Protein AF-0000000084935638 (afdb_homodimer)

InterPro domains:
  IPR036280 Multiheme cytochrome superfamily [SSF48695] (172-300)
  IPR036280 Multiheme cytochrome superfamily [SSF48695] (485-654)
  IPR054337 Outer membrane cytochrome MtrC/MtrF-like, domains II/IV [PF22113] (482-658)

Structure (mmCIF, N/CA/C/O backbone):
data_AF-0000000084935638-model_v1
#
loop_
_entity.id
_entity.type
_entity.pdbx_description
1 polymer 'Outer membrane cytochrome MtrC/MtrF-like domain-containing protein'
#
loop_
_atom_site.group_PDB
_atom_site.id
_atom_site.type_symbol
_atom_site.label_atom_id
_atom_site.label_alt_id
_atom_site.label_comp_id
_atom_site.label_asym_id
_atom_site.label_entity_id
_atom_site.label_seq_id
_atom_site.pdbx_PDB_ins_code
_atom_site.Cartn_x
_atom_site.Cartn_y
_atom_site.Cartn_z
_atom_site.occupancy
_atom_site.B_iso_or_equiv
_atom_site.auth_seq_id
_atom_site.auth_comp_id
_atom_site.auth_asym_id
_atom_site.auth_atom_id
_atom_site.pdbx_PDB_model_num
ATOM 1 N N . MET A 1 1 ? -3.693 -3.746 -21.312 1 18.25 1 MET A N 1
ATOM 2 C CA . MET A 1 1 ? -3.893 -5.176 -21.531 1 18.25 1 MET A CA 1
ATOM 3 C C . MET A 1 1 ? -5.375 -5.512 -21.625 1 18.25 1 MET A C 1
ATOM 5 O O . MET A 1 1 ? -6.047 -5.668 -20.609 1 18.25 1 MET A O 1
ATOM 9 N N . LYS A 1 2 ? -5.965 -4.996 -22.719 1 18.86 2 LYS A N 1
ATOM 10 C CA . LYS A 1 2 ? -7.297 -4.645 -23.219 1 18.86 2 LYS A CA 1
ATOM 11 C C . LYS A 1 2 ? -8.148 -5.895 -23.438 1 18.86 2 LYS A C 1
ATOM 13 O O . LYS A 1 2 ? -7.688 -6.859 -24.062 1 18.86 2 LYS A O 1
ATOM 18 N N . GLN A 1 3 ? -9.016 -6.152 -22.547 1 18.84 3 GLN A N 1
ATOM 19 C CA . GLN A 1 3 ? -9.93 -7.266 -22.328 1 18.84 3 GLN A CA 1
ATOM 20 C C . GLN A 1 3 ? -10.734 -7.559 -23.594 1 18.84 3 GLN A C 1
ATOM 22 O O . GLN A 1 3 ? -11.852 -7.062 -23.75 1 18.84 3 GLN A O 1
ATOM 27 N N . PHE A 1 4 ? -9.992 -7.582 -24.75 1 20.44 4 PHE A N 1
ATOM 28 C CA . PHE A 1 4 ? -10.789 -7.715 -25.953 1 20.44 4 PHE A CA 1
ATOM 29 C C . PHE A 1 4 ? -11.508 -9.062 -25.984 1 20.44 4 PHE A C 1
ATOM 31 O O . PHE A 1 4 ? -10.867 -10.109 -26.047 1 20.44 4 PHE A O 1
ATOM 38 N N . ARG A 1 5 ? -12.602 -9.156 -25.234 1 18.7 5 ARG A N 1
ATOM 39 C CA . ARG A 1 5 ? -13.578 -10.242 -25.188 1 18.7 5 ARG A CA 1
ATOM 40 C C . ARG A 1 5 ? -14.102 -10.562 -26.578 1 18.7 5 ARG A C 1
ATOM 42 O O . ARG A 1 5 ? -14.914 -9.812 -27.125 1 18.7 5 ARG A O 1
ATOM 49 N N . LYS A 1 6 ? -13.219 -11.109 -27.359 1 18.5 6 LYS A N 1
ATOM 50 C CA . LYS A 1 6 ? -13.617 -11.312 -28.75 1 18.5 6 LYS A CA 1
ATOM 51 C C . LYS A 1 6 ? -14.867 -12.18 -28.844 1 18.5 6 LYS A C 1
ATOM 53 O O . LYS A 1 6 ? -15.07 -13.086 -28.016 1 18.5 6 LYS A O 1
ATOM 58 N N . PRO A 1 7 ? -15.875 -11.938 -29.719 1 20.47 7 PRO A N 1
ATOM 59 C CA . PRO A 1 7 ? -17.219 -12.438 -30.031 1 20.47 7 PRO A CA 1
ATOM 60 C C . PRO A 1 7 ? -17.188 -13.859 -30.594 1 20.47 7 PRO A C 1
ATOM 62 O O . PRO A 1 7 ? -16.562 -14.102 -31.625 1 20.47 7 PRO A O 1
ATOM 65 N N . HIS A 1 8 ? -16.719 -14.867 -29.828 1 18.98 8 HIS A N 1
ATOM 66 C CA . HIS A 1 8 ? -16.688 -16.156 -30.5 1 18.98 8 HIS A CA 1
ATOM 67 C C . HIS A 1 8 ? -18.016 -16.469 -31.172 1 18.98 8 HIS A C 1
ATOM 69 O O . HIS A 1 8 ? -19.078 -16.297 -30.562 1 18.98 8 HIS A O 1
ATOM 75 N N . LEU A 1 9 ? -18.062 -16.453 -32.5 1 18.19 9 LEU A N 1
ATOM 76 C CA . LEU A 1 9 ? -18.906 -16.688 -33.656 1 18.19 9 LEU A CA 1
ATOM 77 C C . LEU A 1 9 ? -19.688 -17.984 -33.531 1 18.19 9 LEU A C 1
ATOM 79 O O . LEU A 1 9 ? -19.297 -18.875 -32.75 1 18.19 9 LEU A O 1
ATOM 83 N N . ALA A 1 10 ? -20.438 -18.406 -34.562 1 19.3 10 ALA A N 1
ATOM 84 C CA . ALA A 1 10 ? -21.641 -18.906 -35.219 1 19.3 10 ALA A CA 1
ATOM 85 C C . ALA A 1 10 ? -21.531 -20.406 -35.469 1 19.3 10 ALA A C 1
ATOM 87 O O . ALA A 1 10 ? -22.391 -21 -36.125 1 19.3 10 ALA A O 1
ATOM 88 N N . VAL A 1 11 ? -20.984 -21.281 -34.625 1 17.73 11 VAL A N 1
ATOM 89 C CA . VAL A 1 11 ? -20.734 -22.562 -35.281 1 17.73 11 VAL A CA 1
ATOM 90 C C . VAL A 1 11 ? -22.062 -23.203 -35.688 1 17.73 11 VAL A C 1
ATOM 92 O O . VAL A 1 11 ? -22.906 -23.5 -34.844 1 17.73 11 VAL A O 1
ATOM 95 N N . LEU A 1 12 ? -22.578 -22.859 -36.844 1 20.23 12 LEU A N 1
ATOM 96 C CA . LEU A 1 12 ? -23.703 -23.438 -37.594 1 20.23 12 LEU A CA 1
ATOM 97 C C . LEU A 1 12 ? -23.484 -24.938 -37.812 1 20.23 12 LEU A C 1
ATOM 99 O O . LEU A 1 12 ? -22.516 -25.328 -38.469 1 20.23 12 LEU A O 1
ATOM 103 N N . VAL A 1 13 ? -23.719 -25.688 -36.781 1 18.03 13 VAL A N 1
ATOM 104 C CA . VAL A 1 13 ? -23.562 -27.141 -36.969 1 18.03 13 VAL A CA 1
ATOM 105 C C . VAL A 1 13 ? -24.438 -27.609 -38.125 1 18.03 13 VAL A C 1
ATOM 107 O O . VAL A 1 13 ? -25.625 -27.266 -38.188 1 18.03 13 VAL A O 1
ATOM 110 N N . ALA A 1 14 ? -23.906 -28.359 -39.094 1 17.95 14 ALA A N 1
ATOM 111 C CA . ALA A 1 14 ? -24.031 -28.906 -40.438 1 17.95 14 ALA A CA 1
ATOM 112 C C . ALA A 1 14 ? -25.125 -29.969 -40.5 1 17.95 14 ALA A C 1
ATOM 114 O O . ALA A 1 14 ? -25.906 -30 -41.469 1 17.95 14 ALA A O 1
ATOM 115 N N . ALA A 1 15 ? -25.219 -31.078 -39.719 1 17.11 15 ALA A N 1
ATOM 116 C CA . ALA A 1 15 ? -25.031 -32.344 -40.438 1 17.11 15 ALA A CA 1
ATOM 117 C C . ALA A 1 15 ? -26.312 -32.75 -41.156 1 17.11 15 ALA A C 1
ATOM 119 O O . ALA A 1 15 ? -27.406 -32.281 -40.844 1 17.11 15 ALA A O 1
ATOM 120 N N . ALA A 1 16 ? -26.609 -34.156 -41.375 1 17.42 16 ALA A N 1
ATOM 121 C CA . ALA A 1 16 ? -26.719 -35.125 -42.469 1 17.42 16 ALA A CA 1
ATOM 122 C C . ALA A 1 16 ? -28.172 -35.469 -42.781 1 17.42 16 ALA A C 1
ATOM 124 O O . ALA A 1 16 ? -29 -35.5 -41.875 1 17.42 16 ALA A O 1
ATOM 125 N N . MET A 1 17 ? -28.531 -35.469 -44.062 1 18.62 17 MET A N 1
ATOM 126 C CA . MET A 1 17 ? -29.609 -35.625 -45.031 1 18.62 17 MET A CA 1
ATOM 127 C C . MET A 1 17 ? -30.078 -37.062 -45.125 1 18.62 17 MET A C 1
ATOM 129 O O . MET A 1 17 ? -30.656 -37.469 -46.125 1 18.62 17 MET A O 1
ATOM 133 N N . ALA A 1 18 ? -30.109 -37.906 -44.156 1 16.97 18 ALA A N 1
ATOM 134 C CA . ALA A 1 18 ? -30.266 -39.25 -44.688 1 16.97 18 ALA A CA 1
ATOM 135 C C . ALA A 1 18 ? -31.562 -39.406 -45.469 1 16.97 18 ALA A C 1
ATOM 137 O O . ALA A 1 18 ? -32.531 -38.656 -45.25 1 16.97 18 ALA A O 1
ATOM 138 N N . LEU A 1 19 ? -31.703 -40.531 -46.312 1 16.77 19 LEU A N 1
ATOM 139 C CA . LEU A 1 19 ? -32.094 -41.062 -47.625 1 16.77 19 LEU A CA 1
ATOM 140 C C . LEU A 1 19 ? -33.562 -41.5 -47.625 1 16.77 19 LEU A C 1
ATOM 142 O O . LEU A 1 19 ? -34.188 -41.594 -46.562 1 16.77 19 LEU A O 1
ATOM 146 N N . ALA A 1 20 ? -33.906 -42.688 -48.406 1 17.11 20 ALA A N 1
ATOM 147 C CA . ALA A 1 20 ? -34.656 -43.125 -49.594 1 17.11 20 ALA A CA 1
ATOM 148 C C . ALA A 1 20 ? -35.906 -43.875 -49.219 1 17.11 20 ALA A C 1
ATOM 150 O O . ALA A 1 20 ? -36.938 -43.75 -49.906 1 17.11 20 ALA A O 1
ATOM 151 N N . GLY A 1 21 ? -36 -44.781 -48.281 1 16.92 21 GLY A N 1
ATOM 152 C CA . GLY A 1 21 ? -36.5 -46 -48.906 1 16.92 21 GLY A CA 1
ATOM 153 C C . GLY A 1 21 ? -37.969 -45.938 -49.281 1 16.92 21 GLY A C 1
ATOM 154 O O . GLY A 1 21 ? -38.656 -44.969 -48.906 1 16.92 21 GLY A O 1
ATOM 155 N N . CYS A 1 22 ? -38.656 -47.188 -49.438 1 17.66 22 CYS A N 1
ATOM 156 C CA . CYS A 1 22 ? -39.25 -48.125 -50.375 1 17.66 22 CYS A CA 1
ATOM 157 C C . CYS A 1 22 ? -40.75 -48.031 -50.375 1 17.66 22 CYS A C 1
ATOM 159 O O . CYS A 1 22 ? -41.344 -47.406 -49.469 1 17.66 22 CYS A O 1
ATOM 161 N N . ALA A 1 23 ? -41.594 -49.156 -50 1 18.77 23 ALA A N 1
ATOM 162 C CA . ALA A 1 23 ? -42.375 -50.094 -50.844 1 18.77 23 ALA A CA 1
ATOM 163 C C . ALA A 1 23 ? -43.875 -49.812 -50.719 1 18.77 23 ALA A C 1
ATOM 165 O O . ALA A 1 23 ? -44.438 -49.906 -49.625 1 18.77 23 ALA A O 1
ATOM 166 N N . ASP A 1 24 ? -44.406 -48.938 -51.469 1 17.62 24 ASP A N 1
ATOM 167 C CA . ASP A 1 24 ? -45.844 -48.625 -51.312 1 17.62 24 ASP A CA 1
ATOM 168 C C . ASP A 1 24 ? -46.719 -49.75 -51.781 1 17.62 24 ASP A C 1
ATOM 170 O O . ASP A 1 24 ? -47.906 -49.562 -52.031 1 17.62 24 ASP A O 1
ATOM 174 N N . ASP A 1 25 ? -46.125 -50.812 -52.156 1 17.52 25 ASP A N 1
ATOM 175 C CA . ASP A 1 25 ? -46.969 -51.312 -53.25 1 17.52 25 ASP A CA 1
ATOM 176 C C . ASP A 1 25 ? -48.375 -51.562 -52.75 1 17.52 25 ASP A C 1
ATOM 178 O O . ASP A 1 25 ? -49.344 -51.031 -53.281 1 17.52 25 ASP A O 1
ATOM 182 N N . GLY A 1 26 ? -48.875 -52.906 -52.594 1 17.94 26 GLY A N 1
ATOM 183 C CA . GLY A 1 26 ? -49.75 -53.812 -53.312 1 17.94 26 GLY A CA 1
ATOM 184 C C . GLY A 1 26 ? -51.156 -53.906 -52.719 1 17.94 26 GLY A C 1
ATOM 185 O O . GLY A 1 26 ? -51.344 -53.469 -51.562 1 17.94 26 GLY A O 1
ATOM 186 N N . LYS A 1 27 ? -52.094 -54.719 -53.406 1 21.66 27 LYS A N 1
ATOM 187 C CA . LYS A 1 27 ? -53.531 -54.688 -53.625 1 21.66 27 LYS A CA 1
ATOM 188 C C . LYS A 1 27 ? -54.281 -55.094 -52.344 1 21.66 27 LYS A C 1
ATOM 190 O O . LYS A 1 27 ? -55.25 -54.469 -51.938 1 21.66 27 LYS A O 1
ATOM 195 N N . ASP A 1 28 ? -54.25 -56.438 -51.844 1 21.58 28 ASP A N 1
ATOM 196 C CA . ASP A 1 28 ? -55.219 -57.531 -51.938 1 21.58 28 ASP A CA 1
ATOM 197 C C . ASP A 1 28 ? -55.875 -57.812 -50.594 1 21.58 28 ASP A C 1
ATOM 199 O O . ASP A 1 28 ? -57.094 -57.781 -50.469 1 21.58 28 ASP A O 1
ATOM 203 N N . GLY A 1 29 ? -55.75 -59.188 -50.062 1 24.3 29 GLY A N 1
ATOM 204 C CA . GLY A 1 29 ? -56.719 -60.062 -49.438 1 24.3 29 GLY A CA 1
ATOM 205 C C . GLY A 1 29 ? -57.188 -59.562 -48.094 1 24.3 29 GLY A C 1
ATOM 206 O O . GLY A 1 29 ? -56.531 -58.75 -47.469 1 24.3 29 GLY A O 1
ATOM 207 N N . ALA A 1 30 ? -58.562 -59.844 -47.656 1 27.73 30 ALA A N 1
ATOM 208 C CA . ALA A 1 30 ? -59.375 -59.094 -46.719 1 27.73 30 ALA A CA 1
ATOM 209 C C . ALA A 1 30 ? -58.781 -59.156 -45.281 1 27.73 30 ALA A C 1
ATOM 211 O O . ALA A 1 30 ? -58.562 -60.25 -44.781 1 27.73 30 ALA A O 1
ATOM 212 N N . PRO A 1 31 ? -57.906 -58.438 -44.75 1 24.7 31 PRO A N 1
ATOM 213 C CA . PRO A 1 31 ? -57.188 -59.031 -43.625 1 24.7 31 PRO A CA 1
ATOM 214 C C . PRO A 1 31 ? -58.125 -59.5 -42.5 1 24.7 31 PRO A C 1
ATOM 216 O O . PRO A 1 31 ? -59.219 -59 -42.375 1 24.7 31 PRO A O 1
ATOM 219 N N . GLY A 1 32 ? -57.969 -60.875 -42.094 1 24.73 32 GLY A N 1
ATOM 220 C CA . GLY A 1 32 ? -58.625 -61.562 -41 1 24.73 32 GLY A CA 1
ATOM 221 C C . GLY A 1 32 ? -58.781 -60.719 -39.781 1 24.73 32 GLY A C 1
ATOM 222 O O . GLY A 1 32 ? -58.125 -59.688 -39.656 1 24.73 32 GLY A O 1
ATOM 223 N N . GLU A 1 33 ? -59.969 -60.938 -39.062 1 28.78 33 GLU A N 1
ATOM 224 C CA . GLU A 1 33 ? -60.375 -60.188 -37.875 1 28.78 33 GLU A CA 1
ATOM 225 C C . GLU A 1 33 ? -59.219 -60 -36.875 1 28.78 33 GLU A C 1
ATOM 227 O O . GLU A 1 33 ? -58.531 -60.969 -36.531 1 28.78 33 GLU A O 1
ATOM 232 N N . PRO A 1 34 ? -58.438 -58.969 -37 1 29.16 34 PRO A N 1
ATOM 233 C CA . PRO A 1 34 ? -57.25 -58.875 -36.125 1 29.16 34 PRO A CA 1
ATOM 234 C C . PRO A 1 34 ? -57.562 -59.219 -34.688 1 29.16 34 PRO A C 1
ATOM 236 O O . PRO A 1 34 ? -58.625 -58.875 -34.156 1 29.16 34 PRO A O 1
ATOM 239 N N . GLY A 1 35 ? -57.188 -60.469 -34.281 1 29.36 35 GLY A N 1
ATOM 240 C CA . GLY A 1 35 ? -57.344 -60.844 -32.906 1 29.36 35 GLY A CA 1
ATOM 241 C C . GLY A 1 35 ? -57.062 -59.719 -31.938 1 29.36 35 GLY A C 1
ATOM 242 O O . GLY A 1 35 ? -56.406 -58.75 -32.312 1 29.36 35 GLY A O 1
ATOM 243 N N . THR A 1 36 ? -57.969 -59.531 -30.984 1 33.81 36 THR A N 1
ATOM 244 C CA . THR A 1 36 ? -57.812 -58.531 -29.922 1 33.81 36 THR A CA 1
ATOM 245 C C . THR A 1 36 ? -56.375 -58.469 -29.422 1 33.81 36 THR A C 1
ATOM 247 O O . THR A 1 36 ? -55.781 -59.5 -29.109 1 33.81 36 THR A O 1
ATOM 250 N N . PRO A 1 37 ? -55.562 -57.625 -30.016 1 32.75 37 PRO A N 1
ATOM 251 C CA . PRO A 1 37 ? -54.188 -57.594 -29.469 1 32.75 37 PRO A CA 1
ATOM 252 C C . PRO A 1 37 ? -54.156 -57.781 -27.953 1 32.75 37 PRO A C 1
ATOM 254 O O . PRO A 1 37 ? -55.031 -57.281 -27.25 1 32.75 37 PRO A O 1
ATOM 257 N N . GLY A 1 38 ? -53.812 -58.969 -27.531 1 32.44 38 GLY A N 1
ATOM 258 C CA . GLY A 1 38 ? -53.656 -59.188 -26.094 1 32.44 38 GLY A CA 1
ATOM 259 C C . GLY A 1 38 ? -53.094 -58 -25.375 1 32.44 38 GLY A C 1
ATOM 260 O O . GLY A 1 38 ? -52.531 -57.094 -26 1 32.44 38 GLY A O 1
ATOM 261 N N . GLU A 1 39 ? -53.781 -57.594 -24.344 1 38.53 39 GLU A N 1
ATOM 262 C CA . GLU A 1 39 ? -53.312 -56.531 -23.469 1 38.53 39 GLU A CA 1
ATOM 263 C C . GLU A 1 39 ? -51.781 -56.562 -23.344 1 38.53 39 GLU A C 1
ATOM 265 O O . GLU A 1 39 ? -51.188 -57.625 -23.172 1 38.53 39 GLU A O 1
ATOM 270 N N . PRO A 1 40 ? -51.031 -55.719 -24.094 1 39 40 PRO A N 1
ATOM 271 C CA . PRO A 1 40 ? -49.562 -55.75 -23.859 1 39 40 PRO A CA 1
ATOM 272 C C . PRO A 1 40 ? -49.219 -56.188 -22.453 1 39 40 PRO A C 1
ATOM 274 O O . PRO A 1 40 ? -49.906 -55.812 -21.484 1 39 40 PRO A O 1
ATOM 277 N N . GLY A 1 41 ? -48.875 -57.438 -22.234 1 39.66 41 GLY A N 1
ATOM 278 C CA . GLY A 1 41 ? -48.375 -57.844 -20.938 1 39.66 41 GLY A CA 1
ATOM 279 C C . GLY A 1 41 ? -47.688 -56.719 -20.203 1 39.66 41 GLY A C 1
ATOM 280 O O . GLY A 1 41 ? -47.281 -55.719 -20.812 1 39.66 41 GLY A O 1
ATOM 281 N N . PRO A 1 42 ? -48 -56.562 -18.969 1 42.09 42 PRO A N 1
ATOM 282 C CA . PRO A 1 42 ? -47.281 -55.5 -18.219 1 42.09 42 PRO A CA 1
ATOM 283 C C . PRO A 1 42 ? -45.812 -55.375 -18.609 1 42.09 42 PRO A C 1
ATOM 285 O O . PRO A 1 42 ? -45.188 -56.375 -18.969 1 42.09 42 PRO A O 1
ATOM 288 N N . GLY A 1 43 ? -45.469 -54.438 -19.453 1 45.94 43 GLY A N 1
ATOM 289 C CA . GLY A 1 43 ? -44.094 -54.156 -19.828 1 45.94 43 GLY A CA 1
ATOM 290 C C . GLY A 1 43 ? -43.062 -54.625 -18.797 1 45.94 43 GLY A C 1
ATOM 291 O O . GLY A 1 43 ? -43.406 -54.812 -17.625 1 45.94 43 GLY A O 1
ATOM 292 N N . THR A 1 44 ? -42.219 -55.594 -19.156 1 57.34 44 THR A N 1
ATOM 293 C CA . THR A 1 44 ? -41.125 -56.062 -18.328 1 57.34 44 THR A CA 1
ATOM 294 C C . THR A 1 44 ? -40.562 -54.906 -17.5 1 57.34 44 THR A C 1
ATOM 296 O O . THR A 1 44 ? -40.219 -53.844 -18.047 1 57.34 44 THR A O 1
ATOM 299 N N . PRO A 1 45 ? -40.844 -54.969 -16.25 1 69.94 45 PRO A N 1
ATOM 300 C CA . PRO A 1 45 ? -40.25 -53.938 -15.414 1 69.94 45 PRO A CA 1
ATOM 301 C C . PRO A 1 45 ? -38.781 -53.656 -15.75 1 69.94 45 PRO A C 1
ATOM 303 O O . PRO A 1 45 ? -38.062 -54.594 -16.172 1 69.94 45 PRO A O 1
ATOM 306 N N . PRO A 1 46 ? -38.438 -52.438 -16.016 1 77.75 46 PRO A N 1
ATOM 307 C CA . PRO A 1 46 ? -37.062 -52.125 -16.312 1 77.75 46 PRO A CA 1
ATOM 308 C C . PRO A 1 46 ? -36.062 -52.875 -15.398 1 77.75 46 PRO A C 1
ATOM 310 O O . PRO A 1 46 ? -36.406 -53.156 -14.25 1 77.75 46 PRO A O 1
ATOM 313 N N . PRO A 1 47 ? -35 -53.438 -15.93 1 88.38 47 PRO A N 1
ATOM 314 C CA . PRO A 1 47 ? -34 -54.125 -15.102 1 88.38 47 PRO A CA 1
ATOM 315 C C . PRO A 1 47 ? -33.5 -53.281 -13.938 1 88.38 47 PRO A C 1
ATOM 317 O O . PRO A 1 47 ? -33.406 -52.031 -14.078 1 88.38 47 PRO A O 1
ATOM 320 N N . THR A 1 48 ? -33.5 -53.844 -12.734 1 94 48 THR A N 1
ATOM 321 C CA . THR A 1 48 ? -33.031 -53.156 -11.539 1 94 48 THR A CA 1
ATOM 322 C C . THR A 1 48 ? -31.859 -53.906 -10.891 1 94 48 THR A C 1
ATOM 324 O O . THR A 1 48 ? -31.641 -55.062 -11.18 1 94 48 THR A O 1
ATOM 327 N N . VAL A 1 49 ? -30.984 -53.156 -10.188 1 95.56 49 VAL A N 1
ATOM 328 C CA . VAL A 1 49 ? -29.875 -53.75 -9.43 1 95.56 49 VAL A CA 1
ATOM 329 C C . VAL A 1 49 ? -29.969 -53.344 -7.973 1 95.56 49 VAL A C 1
ATOM 331 O O . VAL A 1 49 ? -30.531 -52.281 -7.66 1 95.56 49 VAL A O 1
ATOM 334 N N . GLU A 1 50 ? -29.375 -54.219 -7.012 1 95.12 50 GLU A N 1
ATOM 335 C CA . GLU A 1 50 ? -29.391 -53.906 -5.586 1 95.12 50 GLU A CA 1
ATOM 336 C C . GLU A 1 50 ? -27.969 -53.688 -5.055 1 95.12 50 GLU A C 1
ATOM 338 O O . GLU A 1 50 ? -27.781 -53.375 -3.871 1 95.12 50 GLU A O 1
ATOM 343 N N . MET A 1 51 ? -26.969 -53.906 -5.953 1 95.38 51 MET A N 1
ATOM 344 C CA . MET A 1 51 ? -25.562 -53.656 -5.625 1 95.38 51 MET A CA 1
ATOM 345 C C . MET A 1 51 ? -24.875 -52.844 -6.715 1 95.38 51 MET A C 1
ATOM 347 O O . MET A 1 51 ? -25.125 -53.062 -7.906 1 95.38 51 MET A O 1
ATOM 351 N N . THR A 1 52 ? -24.141 -51.875 -6.254 1 95.81 52 THR A N 1
ATOM 352 C CA . THR A 1 52 ? -23.469 -51.031 -7.238 1 95.81 52 THR A CA 1
ATOM 353 C C . THR A 1 52 ? -21.969 -50.938 -6.938 1 95.81 52 THR A C 1
ATOM 355 O O . THR A 1 52 ? -21.562 -50.969 -5.777 1 95.81 52 THR A O 1
ATOM 358 N N . GLU A 1 53 ? -21.156 -50.875 -7.996 1 93.81 53 GLU A N 1
ATOM 359 C CA . GLU A 1 53 ? -19.75 -50.5 -7.867 1 93.81 53 GLU A CA 1
ATOM 360 C C . GLU A 1 53 ? -19.562 -49 -7.859 1 93.81 53 GLU A C 1
ATOM 362 O O . GLU A 1 53 ? -18.703 -48.469 -7.16 1 93.81 53 GLU A O 1
ATOM 367 N N . MET A 1 54 ? -20.328 -48.406 -8.695 1 94.5 54 MET A N 1
ATOM 368 C CA . MET A 1 54 ? -20.453 -46.938 -8.727 1 94.5 54 MET A CA 1
ATOM 369 C C . MET A 1 54 ? -21.922 -46.531 -8.773 1 94.5 54 MET A C 1
ATOM 371 O O . MET A 1 54 ? -22.734 -47.188 -9.414 1 94.5 54 MET A O 1
ATOM 375 N N . THR A 1 55 ? -22.188 -45.438 -8.078 1 96.88 55 THR A N 1
ATOM 376 C CA . THR A 1 55 ? -23.578 -44.938 -7.996 1 96.88 55 THR A CA 1
ATOM 377 C C . THR A 1 55 ? -23.703 -43.562 -8.625 1 96.88 55 THR A C 1
ATOM 379 O O . THR A 1 55 ? -22.906 -42.688 -8.344 1 96.88 55 THR A O 1
ATOM 382 N N . ASN A 1 56 ? -24.641 -43.438 -9.508 1 96.25 56 ASN A N 1
ATOM 383 C CA . ASN A 1 56 ? -24.938 -42.156 -10.125 1 96.25 56 ASN A CA 1
ATOM 384 C C . ASN A 1 56 ? -26.297 -41.625 -9.664 1 96.25 56 ASN A C 1
ATOM 386 O O . ASN A 1 56 ? -27.234 -42.406 -9.438 1 96.25 56 ASN A O 1
ATOM 390 N N . VAL A 1 57 ? -26.312 -40.344 -9.516 1 97.44 57 VAL A N 1
ATOM 391 C CA . VAL A 1 57 ? -27.547 -39.719 -9.078 1 97.44 57 VAL A CA 1
ATOM 392 C C . VAL A 1 57 ? -27.969 -38.656 -10.086 1 97.44 57 VAL A C 1
ATOM 394 O O . VAL A 1 57 ? -27.125 -37.875 -10.547 1 97.44 57 VAL A O 1
ATOM 397 N N . LYS A 1 58 ? -29.141 -38.688 -10.469 1 97 58 LYS A N 1
ATOM 398 C CA . LYS A 1 58 ? -29.781 -37.625 -11.242 1 97 58 LYS A CA 1
ATOM 399 C C . LYS A 1 58 ? -30.891 -36.938 -10.445 1 97 58 LYS A C 1
ATOM 401 O O . LYS A 1 58 ? -31.844 -37.625 -10.031 1 97 58 LYS A O 1
ATOM 406 N N . VAL A 1 59 ? -30.781 -35.625 -10.234 1 97.88 59 VAL A N 1
ATOM 407 C CA . VAL A 1 59 ? -31.828 -34.906 -9.516 1 97.88 59 VAL A CA 1
ATOM 408 C C . VAL A 1 59 ? -32.938 -34.5 -10.484 1 97.88 59 VAL A C 1
ATOM 410 O O . VAL A 1 59 ? -32.688 -33.781 -11.445 1 97.88 59 VAL A O 1
ATOM 413 N N . LEU A 1 60 ? -34.062 -34.969 -10.164 1 96.94 60 LEU A N 1
ATOM 414 C CA . LEU A 1 60 ? -35.219 -34.656 -10.992 1 96.94 60 LEU A CA 1
ATOM 415 C C . LEU A 1 60 ? -35.875 -33.344 -10.555 1 96.94 60 LEU A C 1
ATOM 417 O O . LEU A 1 60 ? -36.312 -32.562 -11.398 1 96.94 60 LEU A O 1
ATOM 421 N N . ASN A 1 61 ? -36 -33.188 -9.328 1 97.06 61 ASN A N 1
ATOM 422 C CA . ASN A 1 61 ? -36.562 -31.984 -8.727 1 97.06 61 ASN A CA 1
ATOM 423 C C . ASN A 1 61 ? -36.094 -31.797 -7.289 1 97.06 61 ASN A C 1
ATOM 425 O O . ASN A 1 61 ? -35.625 -32.75 -6.656 1 97.06 61 ASN A O 1
ATOM 429 N N . PHE A 1 62 ? -36.188 -30.562 -6.852 1 98.06 62 PHE A N 1
ATOM 430 C CA . PHE A 1 62 ? -35.938 -30.266 -5.441 1 98.06 62 PHE A CA 1
ATOM 431 C C . PHE A 1 62 ? -36.781 -29.078 -4.984 1 98.06 62 PHE A C 1
ATOM 433 O O . PHE A 1 62 ? -37.281 -28.312 -5.805 1 98.06 62 PHE A O 1
ATOM 440 N N . ALA A 1 63 ? -37.031 -28.953 -3.631 1 97.88 63 ALA A N 1
ATOM 441 C CA . ALA A 1 63 ? -37.781 -27.844 -3.068 1 97.88 63 ALA A CA 1
ATOM 442 C C . ALA A 1 63 ? -37.344 -27.547 -1.639 1 97.88 63 ALA A C 1
ATOM 444 O O . ALA A 1 63 ? -37.062 -28.453 -0.861 1 97.88 63 ALA A O 1
ATOM 445 N N . VAL A 1 64 ? -37.219 -26.281 -1.424 1 97.75 64 VAL A N 1
ATOM 446 C CA . VAL A 1 64 ? -37.031 -25.797 -0.056 1 97.75 64 VAL A CA 1
ATOM 447 C C . VAL A 1 64 ? -38.375 -25.375 0.52 1 97.75 64 VAL A C 1
ATOM 449 O O . VAL A 1 64 ? -38.969 -24.391 0.071 1 97.75 64 VAL A O 1
ATOM 452 N N . GLU A 1 65 ? -38.812 -26.125 1.448 1 97.25 65 GLU A N 1
ATOM 453 C CA . GLU A 1 65 ? -40.125 -25.891 2.043 1 97.25 65 GLU A CA 1
ATOM 454 C C . GLU A 1 65 ? -40.031 -25.469 3.504 1 97.25 65 GLU A C 1
ATOM 456 O O . GLU A 1 65 ? -38.906 -25.297 4.016 1 97.25 65 GLU A O 1
ATOM 461 N N . GLU A 1 66 ? -41.188 -25.25 4.07 1 97.25 66 GLU A N 1
ATOM 462 C CA . GLU A 1 66 ? -41.156 -24.859 5.48 1 97.25 66 GLU A CA 1
ATOM 463 C C . GLU A 1 66 ? -40.656 -26 6.363 1 97.25 66 GLU A C 1
ATOM 465 O O . GLU A 1 66 ? -41.312 -27.031 6.477 1 97.25 66 GLU A O 1
ATOM 470 N N . GLY A 1 67 ? -39.5 -25.828 6.871 1 96.94 67 GLY A N 1
ATOM 471 C CA . GLY A 1 67 ? -38.969 -26.75 7.855 1 96.94 67 GLY A CA 1
ATOM 472 C C . GLY A 1 67 ? -38.375 -28 7.234 1 96.94 67 GLY A C 1
ATOM 473 O O . GLY A 1 67 ? -38.094 -28.969 7.938 1 96.94 67 GLY A O 1
ATOM 474 N N . GLN A 1 68 ? -38.312 -28.031 5.949 1 97.62 68 GLN A N 1
ATOM 475 C CA . GLN A 1 68 ? -37.75 -29.234 5.34 1 97.62 68 GLN A CA 1
ATOM 476 C C . GLN A 1 68 ? -37.25 -28.953 3.932 1 97.62 68 GLN A C 1
ATOM 478 O O . GLN A 1 68 ? -37.594 -27.938 3.33 1 97.62 68 GLN A O 1
ATOM 483 N N . VAL A 1 69 ? -36.438 -29.828 3.414 1 98.31 69 VAL A N 1
ATOM 484 C CA . VAL A 1 69 ? -36 -29.875 2.023 1 98.31 69 VAL A CA 1
ATOM 485 C C . VAL A 1 69 ? -36.406 -31.219 1.402 1 98.31 69 VAL A C 1
ATOM 487 O O . VAL A 1 69 ? -36.281 -32.25 2.051 1 98.31 69 VAL A O 1
ATOM 490 N N . VAL A 1 70 ? -36.844 -31.109 0.161 1 98.5 70 VAL A N 1
ATOM 491 C CA . VAL A 1 70 ? -37.281 -32.312 -0.537 1 98.5 70 VAL A CA 1
ATOM 492 C C . VAL A 1 70 ? -36.469 -32.5 -1.82 1 98.5 70 VAL A C 1
ATOM 494 O O . VAL A 1 70 ? -36.312 -31.547 -2.592 1 98.5 70 VAL A O 1
ATOM 497 N N . TYR A 1 71 ? -35.969 -33.719 -1.982 1 98.31 71 TYR A N 1
ATOM 498 C CA . TYR A 1 71 ? -35.25 -34.094 -3.195 1 98.31 71 TYR A CA 1
ATOM 499 C C . TYR A 1 71 ? -36 -35.188 -3.955 1 98.31 71 TYR A C 1
ATOM 501 O O . TYR A 1 71 ? -36.5 -36.156 -3.355 1 98.31 71 TYR A O 1
ATOM 509 N N . GLU A 1 72 ? -36.188 -35.062 -5.23 1 98.38 72 GLU A N 1
ATOM 510 C CA . GLU A 1 72 ? -36.594 -36.125 -6.137 1 98.38 72 GLU A CA 1
ATOM 511 C C . GLU A 1 72 ? -35.438 -36.562 -7.043 1 98.38 72 GLU A C 1
ATOM 513 O O . GLU A 1 72 ? -34.938 -35.75 -7.836 1 98.38 72 GLU A O 1
ATOM 518 N N . ILE A 1 73 ? -35.125 -37.906 -6.902 1 98.38 73 ILE A N 1
ATOM 519 C CA . ILE A 1 73 ? -33.875 -38.281 -7.555 1 98.38 73 ILE A CA 1
ATOM 520 C C . ILE A 1 73 ? -34.094 -39.625 -8.289 1 98.38 73 ILE A C 1
ATOM 522 O O . ILE A 1 73 ? -35.031 -40.344 -7.992 1 98.38 73 ILE A O 1
ATOM 526 N N . GLU A 1 74 ? -33.219 -39.844 -9.242 1 98.06 74 GLU A N 1
ATOM 527 C CA . GLU A 1 74 ? -33.062 -41.125 -9.914 1 98.06 74 GLU A CA 1
ATOM 528 C C . GLU A 1 74 ? -31.656 -41.688 -9.672 1 98.06 74 GLU A C 1
ATOM 530 O O . GLU A 1 74 ? -30.656 -40.969 -9.844 1 98.06 74 GLU A O 1
ATOM 535 N N . VAL A 1 75 ? -31.578 -42.938 -9.227 1 98.12 75 VAL A N 1
ATOM 536 C CA . VAL A 1 75 ? -30.297 -43.531 -8.883 1 98.12 75 VAL A CA 1
ATOM 537 C C . VAL A 1 75 ? -29.984 -44.688 -9.844 1 98.12 75 VAL A C 1
ATOM 539 O O . VAL A 1 75 ? -30.844 -45.531 -10.078 1 98.12 75 VAL A O 1
ATOM 542 N N . THR A 1 76 ? -28.781 -44.688 -10.422 1 97.44 76 THR A N 1
ATOM 543 C CA . THR A 1 76 ? -28.359 -45.75 -11.344 1 97.44 76 THR A CA 1
ATOM 544 C C . THR A 1 76 ? -26.969 -46.25 -10.984 1 97.44 76 THR A C 1
ATOM 546 O O . THR A 1 76 ? -26.234 -45.594 -10.219 1 97.44 76 THR A O 1
ATOM 549 N N . ASP A 1 77 ? -26.625 -47.406 -11.438 1 96.31 77 ASP A N 1
ATOM 550 C CA . ASP A 1 77 ? -25.297 -47.938 -11.203 1 96.31 77 ASP A CA 1
ATOM 551 C C . ASP A 1 77 ? -24.312 -47.5 -12.289 1 96.31 77 ASP A C 1
ATOM 553 O O . ASP A 1 77 ? -24.578 -46.562 -13.031 1 96.31 77 ASP A O 1
ATOM 557 N N . GLN A 1 78 ? -23.125 -48.094 -12.391 1 93.25 78 GLN A N 1
ATOM 558 C CA . GLN A 1 78 ? -22.047 -47.719 -13.305 1 93.25 78 GLN A CA 1
ATOM 559 C C . GLN A 1 78 ? -22.453 -47.938 -14.758 1 93.25 78 GLN A C 1
ATOM 561 O O . GLN A 1 78 ? -21.922 -47.312 -15.664 1 93.25 78 GLN A O 1
ATOM 566 N N . ASP A 1 79 ? -23.516 -48.781 -15 1 94.19 79 ASP A N 1
ATOM 567 C CA . ASP A 1 79 ? -23.922 -49.125 -16.359 1 94.19 79 ASP A CA 1
ATOM 568 C C . ASP A 1 79 ? -25.219 -48.406 -16.734 1 94.19 79 ASP A C 1
ATOM 570 O O . ASP A 1 79 ? -25.781 -48.688 -17.797 1 94.19 79 ASP A O 1
ATOM 574 N N . GLY A 1 80 ? -25.688 -47.594 -15.82 1 94.56 80 GLY A N 1
ATOM 575 C CA . GLY A 1 80 ? -26.922 -46.875 -16.078 1 94.56 80 GLY A CA 1
ATOM 576 C C . GLY A 1 80 ? -28.172 -47.656 -15.711 1 94.56 80 GLY A C 1
ATOM 577 O O . GLY A 1 80 ? -29.281 -4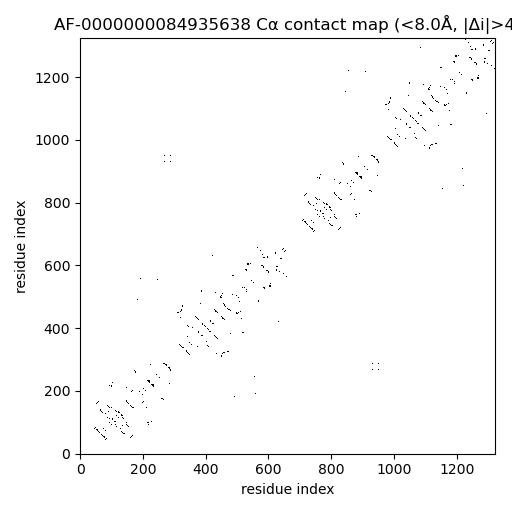7.25 -16.062 1 94.56 80 GLY A O 1
ATOM 578 N N . THR A 1 81 ? -27.953 -48.75 -15.016 1 96.56 81 THR A N 1
ATOM 579 C CA . THR A 1 81 ? -29.078 -49.562 -14.586 1 96.56 81 THR A CA 1
ATOM 580 C C . THR A 1 81 ? -29.703 -48.969 -13.312 1 96.56 81 THR A C 1
ATOM 582 O O . THR A 1 81 ? -28.969 -48.562 -12.398 1 96.56 81 THR A O 1
ATOM 585 N N . LEU A 1 82 ? -31.047 -48.969 -13.227 1 97.5 82 LEU A N 1
ATOM 586 C CA . LEU A 1 82 ? -31.766 -48.406 -12.094 1 97.5 82 LEU A CA 1
ATOM 587 C C . LEU A 1 82 ? -31.484 -49.156 -10.812 1 97.5 82 LEU A C 1
ATOM 589 O O . LEU A 1 82 ? -31.453 -50.406 -10.812 1 97.5 82 LEU A O 1
ATOM 593 N N . VAL A 1 83 ? -31.25 -48.438 -9.742 1 97.94 83 VAL A N 1
ATOM 594 C CA . VAL A 1 83 ? -30.875 -49.031 -8.461 1 97.94 83 VAL A CA 1
ATOM 595 C C . VAL A 1 83 ? -32.094 -49.094 -7.551 1 97.94 83 VAL A C 1
ATOM 597 O O . VAL A 1 83 ? -32.812 -48.094 -7.391 1 97.94 83 VAL A O 1
ATOM 600 N N . VAL A 1 84 ? -32.438 -50.219 -6.953 1 96.88 84 VAL A N 1
ATOM 601 C CA . VAL A 1 84 ? -33.469 -50.375 -5.957 1 96.88 84 VAL A CA 1
ATOM 602 C C . VAL A 1 84 ? -32.875 -50.781 -4.613 1 96.88 84 VAL A C 1
ATOM 604 O O . VAL A 1 84 ? -31.75 -51.281 -4.566 1 96.88 84 VAL A O 1
ATOM 607 N N . GLY A 1 85 ? -33.531 -50.344 -3.502 1 95.5 85 GLY A N 1
ATOM 608 C CA . GLY A 1 85 ? -33.062 -50.688 -2.176 1 95.5 85 GLY A CA 1
ATOM 609 C C . GLY A 1 85 ? -32.156 -49.656 -1.57 1 95.5 85 GLY A C 1
ATOM 610 O O . GLY A 1 85 ? -31.344 -49.938 -0.682 1 95.5 85 GLY A O 1
ATOM 611 N N . LEU A 1 86 ? -32.156 -48.438 -2.102 1 96.81 86 LEU A N 1
ATOM 612 C CA . LEU A 1 86 ? -31.375 -47.375 -1.533 1 96.81 86 LEU A CA 1
ATOM 613 C C . LEU A 1 86 ? -31.703 -47.156 -0.057 1 96.81 86 LEU A C 1
ATOM 615 O O . LEU A 1 86 ? -32.875 -47.031 0.31 1 96.81 86 LEU A O 1
ATOM 619 N N . ASP A 1 87 ? -30.656 -47.125 0.805 1 93.38 87 ASP A N 1
ATOM 620 C CA . ASP A 1 87 ? -30.938 -47.062 2.234 1 93.38 87 ASP A CA 1
ATOM 621 C C . ASP A 1 87 ? -30.094 -45.969 2.908 1 93.38 87 ASP A C 1
ATOM 623 O O . ASP A 1 87 ? -30.078 -45.875 4.137 1 93.38 87 ASP A O 1
ATOM 627 N N . ALA A 1 88 ? -29.297 -45.312 2.113 1 96.75 88 ALA A N 1
ATOM 628 C CA . ALA A 1 88 ? -28.516 -44.219 2.666 1 96.75 88 ALA A CA 1
ATOM 629 C C . ALA A 1 88 ? -28.594 -42.969 1.778 1 96.75 88 ALA A C 1
ATOM 631 O O . ALA A 1 88 ? -28.438 -43.062 0.559 1 96.75 88 ALA A O 1
ATOM 632 N N . VAL A 1 89 ? -28.875 -41.844 2.354 1 97.75 89 VAL A N 1
ATOM 633 C CA . VAL A 1 89 ? -28.984 -40.562 1.682 1 97.75 89 VAL A CA 1
ATOM 634 C C . VAL A 1 89 ? -28.656 -39.438 2.666 1 97.75 89 VAL A C 1
ATOM 636 O O . VAL A 1 89 ? -29 -39.531 3.846 1 97.75 89 VAL A O 1
ATOM 639 N N . GLU A 1 90 ? -27.891 -38.469 2.174 1 97.88 90 GLU A N 1
ATOM 640 C CA . GLU A 1 90 ? -27.484 -37.312 2.973 1 97.88 90 GLU A CA 1
ATOM 641 C C . GLU A 1 90 ? -27.734 -36 2.223 1 97.88 90 GLU A C 1
ATOM 643 O O . GLU A 1 90 ? -27.516 -35.938 1.013 1 97.88 90 GLU A O 1
ATOM 648 N N . GLY A 1 91 ? -28.25 -35.031 2.971 1 98.25 91 GLY A N 1
ATOM 649 C CA . GLY A 1 91 ? -28.5 -33.719 2.391 1 98.25 91 GLY A CA 1
ATOM 650 C C . GLY A 1 91 ? -28.047 -32.562 3.279 1 98.25 91 GLY A C 1
ATOM 651 O O . GLY A 1 91 ? -27.984 -32.719 4.5 1 98.25 91 GLY A O 1
ATOM 652 N N . LYS A 1 92 ? -27.688 -31.453 2.629 1 98.5 92 LYS A N 1
ATOM 653 C CA . LYS A 1 92 ? -27.297 -30.234 3.326 1 98.5 92 LYS A CA 1
ATOM 654 C C . LYS A 1 92 ? -27.844 -29 2.619 1 98.5 92 LYS A C 1
ATOM 656 O O . LYS A 1 92 ? -28.062 -29.016 1.404 1 98.5 92 LYS A O 1
ATOM 661 N N . PHE A 1 93 ? -28.141 -27.969 3.377 1 98.44 93 PHE A N 1
ATOM 662 C CA . PHE A 1 93 ? -28.594 -26.688 2.873 1 98.44 93 PHE A CA 1
ATOM 663 C C . PHE A 1 93 ? -27.906 -25.547 3.623 1 98.44 93 PHE A C 1
ATOM 665 O O . PHE A 1 93 ? -28.031 -25.438 4.844 1 98.44 93 PHE A O 1
ATOM 672 N N . ALA A 1 94 ? -27.109 -24.703 2.885 1 98.62 94 ALA A N 1
ATOM 673 C CA . ALA A 1 94 ? -26.531 -23.484 3.441 1 98.62 94 ALA A CA 1
ATOM 674 C C . ALA A 1 94 ? -27.328 -22.266 3 1 98.62 94 ALA A C 1
ATOM 676 O O . ALA A 1 94 ? -27.438 -21.984 1.805 1 98.62 94 ALA A O 1
ATOM 677 N N . SER A 1 95 ? -27.812 -21.516 3.961 1 98.12 95 SER A N 1
ATOM 678 C CA . SER A 1 95 ? -28.625 -20.344 3.682 1 98.12 95 SER A CA 1
ATOM 679 C C . SER A 1 95 ? -27.781 -19.203 3.1 1 98.12 95 SER A C 1
ATOM 681 O O . SER A 1 95 ? -26.656 -18.969 3.545 1 98.12 95 SER A O 1
ATOM 683 N N . TRP A 1 96 ? -28.344 -18.562 2.082 1 97.56 96 TRP A N 1
ATOM 684 C CA . TRP A 1 96 ? -27.766 -17.297 1.646 1 97.56 96 TRP A CA 1
ATOM 685 C C . TRP A 1 96 ? -28.219 -16.156 2.547 1 97.56 96 TRP A C 1
ATOM 687 O O . TRP A 1 96 ? -29.406 -15.82 2.588 1 97.56 96 TRP A O 1
ATOM 697 N N . THR A 1 97 ? -27.297 -15.547 3.312 1 95.94 97 THR A N 1
ATOM 698 C CA . THR A 1 97 ? -27.609 -14.477 4.25 1 95.94 97 THR A CA 1
ATOM 699 C C . THR A 1 97 ? -26.938 -13.172 3.828 1 95.94 97 THR A C 1
ATOM 701 O O . THR A 1 97 ? -26.234 -13.133 2.811 1 95.94 97 THR A O 1
ATOM 704 N N . GLU A 1 98 ? -27.109 -12.133 4.641 1 93.25 98 GLU A N 1
ATOM 705 C CA . GLU A 1 98 ? -26.438 -10.867 4.391 1 93.25 98 GLU A CA 1
ATOM 706 C C . GLU A 1 98 ? -24.938 -10.984 4.582 1 93.25 98 GLU A C 1
ATOM 708 O O . GLU A 1 98 ? -24.172 -10.125 4.133 1 93.25 98 GLU A O 1
ATOM 713 N N . ARG A 1 99 ? -24.516 -12.094 5.227 1 95.31 99 ARG A N 1
ATOM 714 C CA . ARG A 1 99 ? -23.094 -12.328 5.457 1 95.31 99 ARG A CA 1
ATOM 715 C C . ARG A 1 99 ? -22.578 -13.43 4.543 1 95.31 99 ARG A C 1
ATOM 717 O O . ARG A 1 99 ? -21.469 -13.93 4.734 1 95.31 99 ARG A O 1
ATOM 724 N N . GLY A 1 100 ? -23.391 -13.891 3.551 1 96.44 100 GLY A N 1
ATOM 725 C CA . GLY A 1 100 ? -23.031 -14.977 2.656 1 96.44 100 GLY A CA 1
ATOM 726 C C . GLY A 1 100 ? -23.641 -16.312 3.064 1 96.44 100 GLY A C 1
ATOM 727 O O . GLY A 1 100 ? -24.703 -16.344 3.668 1 96.44 100 GLY A O 1
ATOM 728 N N . TYR A 1 101 ? -23 -17.375 2.666 1 98.12 101 TYR A N 1
ATOM 729 C CA . TYR A 1 101 ? -23.5 -18.719 2.951 1 98.12 101 TYR A CA 1
ATOM 730 C C . TYR A 1 101 ? -23.234 -19.094 4.398 1 98.12 101 TYR A C 1
ATOM 732 O O . TYR A 1 101 ? -22.109 -18.969 4.887 1 98.12 101 TYR A O 1
ATOM 740 N N . VAL A 1 102 ? -24.312 -19.641 5.086 1 98.44 102 VAL A N 1
ATOM 741 C CA . VAL A 1 102 ? -24.156 -20.109 6.457 1 98.44 102 VAL A CA 1
ATOM 742 C C . VAL A 1 102 ? -24.984 -21.375 6.664 1 98.44 102 VAL A C 1
ATOM 744 O O . VAL A 1 102 ? -26.172 -21.406 6.336 1 98.44 102 VAL A O 1
ATOM 747 N N . LEU A 1 103 ? -24.312 -22.375 7.098 1 98.44 103 LEU A N 1
ATOM 748 C CA . LEU A 1 103 ? -24.938 -23.578 7.637 1 98.44 103 LEU A CA 1
ATOM 749 C C . LEU A 1 103 ? -24.484 -23.828 9.078 1 98.44 103 LEU A C 1
ATOM 751 O O . LEU A 1 103 ? -23.359 -24.266 9.312 1 98.44 103 LEU A O 1
ATOM 755 N N . SER A 1 104 ? -25.438 -23.594 9.992 1 97.62 104 SER A N 1
ATOM 756 C CA . SER A 1 104 ? -25.094 -23.703 11.406 1 97.62 104 SER A CA 1
ATOM 757 C C . SER A 1 104 ? -25.078 -25.156 11.852 1 97.62 104 SER A C 1
ATOM 759 O O . SER A 1 104 ? -25.891 -25.969 11.406 1 97.62 104 SER A O 1
ATOM 761 N N . ARG A 1 105 ? -24.172 -25.391 12.742 1 95.81 105 ARG A N 1
ATOM 762 C CA . ARG A 1 105 ? -24.234 -26.688 13.398 1 95.81 105 ARG A CA 1
ATOM 763 C C . ARG A 1 105 ? -25.469 -26.797 14.297 1 95.81 105 ARG A C 1
ATOM 765 O O . ARG A 1 105 ? -25.906 -25.797 14.875 1 95.81 105 ARG A O 1
ATOM 772 N N . SER A 1 106 ? -25.812 -28.062 14.391 1 90.25 106 SER A N 1
ATOM 773 C CA . SER A 1 106 ? -27 -28.297 15.195 1 90.25 106 SER A CA 1
ATOM 774 C C . SER A 1 106 ? -26.828 -27.766 16.625 1 90.25 106 SER A C 1
ATOM 776 O O . SER A 1 106 ? -25.859 -28.109 17.297 1 90.25 106 SER A O 1
ATOM 778 N N . GLY A 1 107 ? -27.719 -26.875 17 1 91 107 GLY A N 1
ATOM 779 C CA . GLY A 1 107 ? -27.703 -26.359 18.359 1 91 107 GLY A CA 1
ATOM 780 C C . GLY A 1 107 ? -26.828 -25.125 18.516 1 91 107 GLY A C 1
ATOM 781 O O . GLY A 1 107 ? -26.828 -24.484 19.562 1 91 107 GLY A O 1
ATOM 782 N N . GLU A 1 108 ? -26.141 -24.75 17.516 1 94.38 108 GLU A N 1
ATOM 783 C CA . GLU A 1 108 ? -25.203 -23.641 17.625 1 94.38 108 GLU A CA 1
ATOM 784 C C . GLU A 1 108 ? -25.719 -22.422 16.875 1 94.38 108 GLU A C 1
ATOM 786 O O . GLU A 1 108 ? -25.219 -21.297 17.078 1 94.38 108 GLU A O 1
ATOM 791 N N . GLY A 1 109 ? -26.781 -22.688 16.047 1 95.94 109 GLY A N 1
ATOM 792 C CA . GLY A 1 109 ? -27.359 -21.609 15.266 1 95.94 109 GLY A CA 1
ATOM 793 C C . GLY A 1 109 ? -28.688 -22 14.617 1 95.94 109 GLY A C 1
ATOM 794 O O . GLY A 1 109 ? -29.219 -23.078 14.867 1 95.94 109 GLY A O 1
ATOM 795 N N . THR A 1 110 ? -29.125 -21 13.812 1 96.88 110 THR A N 1
ATOM 796 C CA . THR A 1 110 ? -30.469 -21.203 13.297 1 96.88 110 THR A CA 1
ATOM 797 C C . THR A 1 110 ? -30.5 -21.062 11.773 1 96.88 110 THR A C 1
ATOM 799 O O . THR A 1 110 ? -31.516 -20.688 11.195 1 96.88 110 THR A O 1
ATOM 802 N N . LEU A 1 111 ? -29.375 -21.297 11.172 1 97.75 111 LEU A N 1
ATOM 803 C CA . LEU A 1 111 ? -29.312 -21.094 9.727 1 97.75 111 LEU A CA 1
ATOM 804 C C . LEU A 1 111 ? -29.016 -22.391 9.008 1 97.75 111 LEU A C 1
ATOM 806 O O . LEU A 1 111 ? -28.125 -23.156 9.422 1 97.75 111 LEU A O 1
ATOM 810 N N . GLY A 1 112 ? -29.734 -22.656 7.918 1 97.75 112 GLY A N 1
ATOM 811 C CA . GLY A 1 112 ? -29.531 -23.859 7.129 1 97.75 112 GLY A CA 1
ATOM 812 C C . GLY A 1 112 ? -29.906 -25.141 7.867 1 97.75 112 GLY A C 1
ATOM 813 O O . GLY A 1 112 ? -30.828 -25.141 8.68 1 97.75 112 GLY A O 1
ATOM 814 N N . GLY A 1 113 ? -29.297 -26.219 7.344 1 97.56 113 GLY A N 1
ATOM 815 C CA . GLY A 1 113 ? -29.547 -27.516 7.949 1 97.56 113 GLY A CA 1
ATOM 816 C C . GLY A 1 113 ? -28.844 -28.656 7.23 1 97.56 113 GLY A C 1
ATOM 817 O O . GLY A 1 113 ? -28.344 -28.469 6.117 1 97.56 113 GLY A O 1
ATOM 818 N N . TYR A 1 114 ? -28.703 -29.734 7.918 1 98.19 114 TYR A N 1
ATOM 819 C CA . TYR A 1 114 ? -28.109 -30.953 7.359 1 98.19 114 TYR A CA 1
ATOM 820 C C . TYR A 1 114 ? -28.656 -32.188 8.047 1 98.19 114 TYR A C 1
ATOM 822 O O . TYR A 1 114 ? -29.219 -32.094 9.141 1 98.19 114 TYR A O 1
ATOM 830 N N . GLY A 1 115 ? -28.578 -33.281 7.297 1 97.5 115 GLY A N 1
ATOM 831 C CA . GLY A 1 115 ? -29.047 -34.531 7.875 1 97.5 115 GLY A CA 1
ATOM 832 C C . GLY A 1 115 ? -28.938 -35.719 6.922 1 97.5 115 GLY A C 1
ATOM 833 O O . GLY A 1 115 ? -28.344 -35.594 5.848 1 97.5 115 GLY A O 1
ATOM 834 N N . ASN A 1 116 ? -29.422 -36.75 7.418 1 97.31 116 ASN A N 1
ATOM 835 C CA . ASN A 1 116 ? -29.5 -38.031 6.676 1 97.31 116 ASN A CA 1
ATOM 836 C C . ASN A 1 116 ? -30.734 -38.812 7.066 1 97.31 116 ASN A C 1
ATOM 838 O O . ASN A 1 116 ? -31.672 -38.281 7.656 1 97.31 116 ASN A O 1
ATOM 842 N N . LEU A 1 117 ? -30.75 -40.062 6.723 1 95.69 117 LEU A N 1
ATOM 843 C CA . LEU A 1 117 ? -31.938 -40.875 6.965 1 95.69 117 LEU A CA 1
ATOM 844 C C . LEU A 1 117 ? -32.125 -41.125 8.453 1 95.69 117 LEU A C 1
ATOM 846 O O . LEU A 1 117 ? -33.219 -41.531 8.891 1 95.69 117 LEU A O 1
ATOM 850 N N . SER A 1 118 ? -31.156 -40.906 9.25 1 95 118 SER A N 1
ATOM 851 C CA . SER A 1 118 ? -31.266 -41.094 10.695 1 95 118 SER A CA 1
ATOM 852 C C . SER A 1 118 ? -31.844 -39.844 11.359 1 95 118 SER A C 1
ATOM 854 O O . SER A 1 118 ? -32.156 -39.844 12.555 1 95 118 SER A O 1
ATOM 856 N N . THR A 1 119 ? -31.891 -38.812 10.586 1 96.44 119 THR A N 1
ATOM 857 C CA . THR A 1 119 ? -32.5 -37.594 11.117 1 96.44 119 THR A CA 1
ATOM 858 C C . THR A 1 119 ? -33.969 -37.812 11.438 1 96.44 119 THR A C 1
ATOM 860 O O . THR A 1 119 ? -34.719 -38.375 10.641 1 96.44 119 THR A O 1
ATOM 863 N N . GLU A 1 120 ? -34.375 -37.375 12.602 1 96.06 120 GLU A N 1
ATOM 864 C CA . GLU A 1 120 ? -35.781 -37.562 13.008 1 96.06 120 GLU A CA 1
ATOM 865 C C . GLU A 1 120 ? -36.719 -36.938 11.992 1 96.06 120 GLU A C 1
ATOM 867 O O . GLU A 1 120 ? -36.625 -35.75 11.664 1 96.06 120 GLU A O 1
ATOM 872 N N . GLY A 1 121 ? -37.625 -37.75 11.453 1 97.12 121 GLY A N 1
ATOM 873 C CA . GLY A 1 121 ? -38.625 -37.281 10.516 1 97.12 121 GLY A CA 1
ATOM 874 C C . GLY A 1 121 ? -38.219 -37.438 9.062 1 97.12 121 GLY A C 1
ATOM 875 O O . GLY A 1 121 ? -39 -37.188 8.156 1 97.12 121 GLY A O 1
ATOM 876 N N . ALA A 1 122 ? -37 -37.844 8.828 1 98.31 122 ALA A N 1
ATOM 877 C CA . ALA A 1 122 ? -36.531 -38.031 7.457 1 98.31 122 ALA A CA 1
ATOM 878 C C . ALA A 1 122 ? -37.188 -39.25 6.816 1 98.31 122 ALA A C 1
ATOM 880 O O . ALA A 1 122 ? -37.406 -40.25 7.473 1 98.31 122 ALA A O 1
ATOM 881 N N . VAL A 1 123 ? -37.562 -39.094 5.508 1 97.94 123 VAL A N 1
ATOM 882 C CA . VAL A 1 123 ? -38.25 -40.188 4.805 1 97.94 123 VAL A CA 1
ATOM 883 C C . VAL A 1 123 ? -37.656 -40.344 3.406 1 97.94 123 VAL A C 1
ATOM 885 O O . VAL A 1 123 ? -37.406 -39.375 2.713 1 97.94 123 VAL A O 1
ATOM 888 N N . LEU A 1 124 ? -37.406 -41.562 3.07 1 98.12 124 LEU A N 1
ATOM 889 C CA . LEU A 1 124 ? -37 -41.938 1.724 1 98.12 124 LEU A CA 1
ATOM 890 C C . LEU A 1 124 ? -37.969 -42.906 1.111 1 98.12 124 LEU A C 1
ATOM 892 O O . LEU A 1 124 ? -38.156 -44.031 1.615 1 98.12 124 LEU A O 1
ATOM 896 N N . GLU A 1 125 ? -38.688 -42.531 0.03 1 97.38 125 GLU A N 1
ATOM 897 C CA . GLU A 1 125 ? -39.719 -43.344 -0.608 1 97.38 125 GLU A CA 1
ATOM 898 C C . GLU A 1 125 ? -39.344 -43.625 -2.068 1 97.38 125 GLU A C 1
ATOM 900 O O . GLU A 1 125 ? -39 -42.719 -2.809 1 97.38 125 GLU A O 1
ATOM 905 N N . MET A 1 126 ? -39.5 -44.844 -2.418 1 96.25 126 MET A N 1
ATOM 906 C CA . MET A 1 126 ? -39.281 -45.188 -3.82 1 96.25 126 MET A CA 1
ATOM 907 C C . MET A 1 126 ? -40.625 -45.188 -4.578 1 96.25 126 MET A C 1
ATOM 909 O O . MET A 1 126 ? -41.562 -45.844 -4.18 1 96.25 126 MET A O 1
ATOM 913 N N . GLY A 1 127 ? -40.688 -44.438 -5.562 1 93.69 127 GLY A N 1
ATOM 914 C CA . GLY A 1 127 ? -41.812 -44.5 -6.488 1 93.69 127 GLY A CA 1
ATOM 915 C C . GLY A 1 127 ? -41.625 -45.562 -7.562 1 93.69 127 GLY A C 1
ATOM 916 O O . GLY A 1 127 ? -41.719 -46.75 -7.289 1 93.69 127 GLY A O 1
ATOM 917 N N . GLU A 1 128 ? -41.281 -45.125 -8.742 1 93.44 128 GLU A N 1
ATOM 918 C CA . GLU A 1 128 ? -40.875 -46.031 -9.805 1 93.44 128 GLU A CA 1
ATOM 919 C C . GLU A 1 128 ? -39.5 -46.625 -9.516 1 93.44 128 GLU A C 1
ATOM 921 O O . GLU A 1 128 ? -38.688 -46 -8.781 1 93.44 128 GLU A O 1
ATOM 926 N N . PRO A 1 129 ? -39.344 -47.781 -10.031 1 94.5 129 PRO A N 1
ATOM 927 C CA . PRO A 1 129 ? -38.031 -48.344 -9.789 1 94.5 129 PRO A CA 1
ATOM 928 C C . PRO A 1 129 ? -36.906 -47.344 -10.102 1 94.5 129 PRO A C 1
ATOM 930 O O . PRO A 1 129 ? -36.844 -46.781 -11.203 1 94.5 129 PRO A O 1
ATOM 933 N N . GLY A 1 130 ? -36.062 -47.125 -9.008 1 96.06 130 GLY A N 1
ATOM 934 C CA . GLY A 1 130 ? -34.875 -46.281 -9.18 1 96.06 130 GLY A CA 1
ATOM 935 C C . GLY A 1 130 ? -35.156 -44.812 -8.898 1 96.06 130 GLY A C 1
ATOM 936 O O . GLY A 1 130 ? -34.219 -44 -8.859 1 96.06 130 GLY A O 1
ATOM 937 N N . GLN A 1 131 ? -36.406 -44.438 -8.758 1 97.38 131 GLN A N 1
ATOM 938 C CA . GLN A 1 131 ? -36.781 -43.062 -8.445 1 97.38 131 GLN A CA 1
ATOM 939 C C . GLN A 1 131 ? -37.188 -42.938 -6.984 1 97.38 131 GLN A C 1
ATOM 941 O O . GLN A 1 131 ? -38.031 -43.688 -6.488 1 97.38 131 GLN A O 1
ATOM 946 N N . TYR A 1 132 ? -36.594 -42 -6.359 1 98.31 132 TYR A N 1
ATOM 947 C CA . TYR A 1 132 ? -36.781 -41.812 -4.926 1 98.31 132 TYR A CA 1
ATOM 948 C C . TYR A 1 132 ? -37.188 -40.375 -4.59 1 98.31 132 TYR A C 1
ATOM 950 O O . TYR A 1 132 ? -36.75 -39.438 -5.277 1 98.31 132 TYR A O 1
ATOM 958 N N . THR A 1 133 ? -37.969 -40.25 -3.602 1 98.44 133 THR A N 1
ATOM 959 C CA . THR A 1 133 ? -38.219 -38.969 -2.953 1 98.44 133 THR A CA 1
ATOM 960 C C . THR A 1 133 ? -37.625 -38.938 -1.542 1 98.44 133 THR A C 1
ATOM 962 O O . THR A 1 133 ? -38 -39.781 -0.705 1 98.44 133 THR A O 1
ATOM 965 N N . PHE A 1 134 ? -36.75 -38 -1.365 1 98.12 134 PHE A N 1
ATOM 966 C CA . PHE A 1 134 ? -36.125 -37.844 -0.072 1 98.12 134 PHE A CA 1
ATOM 967 C C . PHE A 1 134 ? -36.562 -36.531 0.594 1 98.12 134 PHE A C 1
ATOM 969 O O . PHE A 1 134 ? -36.312 -35.438 0.079 1 98.12 134 PHE A O 1
ATOM 976 N N . THR A 1 135 ? -37.25 -36.719 1.738 1 98.56 135 THR A N 1
ATOM 977 C CA . THR A 1 135 ? -37.688 -35.562 2.543 1 98.56 135 THR A CA 1
ATOM 978 C C . THR A 1 135 ? -36.844 -35.438 3.812 1 98.56 135 THR A C 1
ATOM 980 O O . THR A 1 135 ? -36.812 -36.375 4.637 1 98.56 135 THR A O 1
ATOM 983 N N . LEU A 1 136 ? -36.188 -34.344 3.971 1 98.44 136 LEU A N 1
ATOM 984 C CA . LEU A 1 136 ? -35.281 -34.125 5.082 1 98.44 136 LEU A CA 1
ATOM 985 C C . LEU A 1 136 ? -35.719 -32.938 5.93 1 98.44 136 LEU A C 1
ATOM 987 O O . LEU A 1 136 ? -35.656 -31.797 5.477 1 98.44 136 LEU A O 1
ATOM 991 N N . PRO A 1 137 ? -36.094 -33.156 7.145 1 97.62 137 PRO A N 1
ATOM 992 C CA . PRO A 1 137 ? -36.469 -32.031 8.031 1 97.62 137 PRO A CA 1
ATOM 993 C C . PRO A 1 137 ? -35.281 -31.109 8.359 1 97.62 137 PRO A C 1
ATOM 995 O O . PRO A 1 137 ? -34.188 -31.594 8.656 1 97.62 137 PRO A O 1
ATOM 998 N N . MET A 1 138 ? -35.5 -29.828 8.219 1 96.38 138 MET A N 1
ATOM 999 C CA . MET A 1 138 ? -34.594 -28.75 8.617 1 96.38 138 MET A CA 1
ATOM 1000 C C . MET A 1 138 ? -35.375 -27.609 9.273 1 96.38 138 MET A C 1
ATOM 1002 O O . MET A 1 138 ? -35.875 -26.703 8.578 1 96.38 138 MET A O 1
ATOM 1006 N N . ALA A 1 139 ? -35.375 -27.531 10.516 1 94.44 139 ALA A N 1
ATOM 1007 C CA . ALA A 1 139 ? -36.312 -26.734 11.297 1 94.44 139 ALA A CA 1
ATOM 1008 C C . ALA A 1 139 ? -36.188 -25.266 10.961 1 94.44 139 ALA A C 1
ATOM 1010 O O . ALA A 1 139 ? -37.188 -24.516 11.016 1 94.44 139 ALA A O 1
ATOM 1011 N N . ASN A 1 140 ? -35.062 -24.844 10.547 1 94.44 140 ASN A N 1
ATOM 1012 C CA . ASN A 1 140 ? -34.812 -23.406 10.445 1 94.44 140 ASN A CA 1
ATOM 1013 C C . ASN A 1 140 ? -35 -22.906 9.016 1 94.44 140 ASN A C 1
ATOM 1015 O O . ASN A 1 140 ? -34.844 -21.719 8.75 1 94.44 140 ASN A O 1
ATOM 1019 N N . VAL A 1 141 ? -35.312 -23.797 8.078 1 96.62 141 VAL A N 1
ATOM 1020 C CA . VAL A 1 141 ? -35.375 -23.391 6.676 1 96.62 141 VAL A CA 1
ATOM 1021 C C . VAL A 1 141 ? -36.781 -22.891 6.367 1 96.62 141 VAL A C 1
ATOM 1023 O O . VAL A 1 141 ? -37.781 -23.406 6.906 1 96.62 141 VAL A O 1
ATOM 1026 N N . THR A 1 142 ? -36.875 -21.828 5.559 1 96.56 142 THR A N 1
ATOM 1027 C CA . THR A 1 142 ? -38.156 -21.234 5.16 1 96.56 142 THR A CA 1
ATOM 1028 C C . THR A 1 142 ? -38.406 -21.469 3.674 1 96.56 142 THR A C 1
ATOM 1030 O O . THR A 1 142 ? -37.5 -21.719 2.908 1 96.56 142 THR A O 1
ATOM 1033 N N . PRO A 1 143 ? -39.75 -21.344 3.326 1 96.38 143 PRO A N 1
ATOM 1034 C CA . PRO A 1 143 ? -40.094 -21.641 1.934 1 96.38 143 PRO A CA 1
ATOM 1035 C C . PRO A 1 143 ? -39.406 -20.703 0.945 1 96.38 143 PRO A C 1
ATOM 1037 O O . PRO A 1 143 ? -39.469 -19.469 1.104 1 96.38 143 PRO A O 1
ATOM 1040 N N . GLY A 1 144 ? -38.844 -21.234 0.01 1 93.81 144 GLY A N 1
ATOM 1041 C CA . GLY A 1 144 ? -38.25 -20.469 -1.067 1 93.81 144 GLY A CA 1
ATOM 1042 C C . GLY A 1 144 ? -36.938 -19.812 -0.672 1 93.81 144 GLY A C 1
ATOM 1043 O O . GLY A 1 144 ? -36.375 -19 -1.424 1 93.81 144 GLY A O 1
ATOM 1044 N N . GLU A 1 145 ? -36.469 -20.125 0.415 1 95.69 145 GLU A N 1
ATOM 1045 C CA . GLU A 1 145 ? -35.188 -19.578 0.872 1 95.69 145 GLU A CA 1
ATOM 1046 C C . GLU A 1 145 ? -34.062 -19.891 -0.109 1 95.69 145 GLU A C 1
ATOM 1048 O O . GLU A 1 145 ? -33.969 -21.016 -0.604 1 95.69 145 GLU A O 1
ATOM 1053 N N . GLU A 1 146 ? -33.312 -18.859 -0.432 1 96.44 146 GLU A N 1
ATOM 1054 C CA . GLU A 1 146 ? -32.156 -19.062 -1.326 1 96.44 146 GLU A CA 1
ATOM 1055 C C . GLU A 1 146 ? -30.969 -19.641 -0.575 1 96.44 146 GLU A C 1
ATOM 1057 O O . GLU A 1 146 ? -30.734 -19.297 0.583 1 96.44 146 GLU A O 1
ATOM 1062 N N . GLY A 1 147 ? -30.297 -20.594 -1.302 1 97.94 147 GLY A N 1
ATOM 1063 C CA . GLY A 1 147 ? -29.109 -21.141 -0.666 1 97.94 147 GLY A CA 1
ATOM 1064 C C . GLY A 1 147 ? -28.453 -22.234 -1.487 1 97.94 147 GLY A C 1
ATOM 1065 O O . GLY A 1 147 ? -28.828 -22.484 -2.633 1 97.94 147 GLY A O 1
ATOM 1066 N N . LEU A 1 148 ? -27.391 -22.75 -0.926 1 98.38 148 LEU A N 1
ATOM 1067 C CA . LEU A 1 148 ? -26.609 -23.844 -1.512 1 98.38 148 LEU A CA 1
ATOM 1068 C C . LEU A 1 148 ? -27.156 -25.188 -1.064 1 98.38 148 LEU A C 1
ATOM 1070 O O . LEU A 1 148 ? -27.281 -25.453 0.135 1 98.38 148 LEU A O 1
ATOM 1074 N N . LEU A 1 149 ? -27.547 -25.953 -2.057 1 98.44 149 LEU A N 1
ATOM 1075 C CA . LEU A 1 149 ? -28.125 -27.266 -1.788 1 98.44 149 LEU A CA 1
ATOM 1076 C C . LEU A 1 149 ? -27.172 -28.375 -2.203 1 98.44 149 LEU A C 1
ATOM 10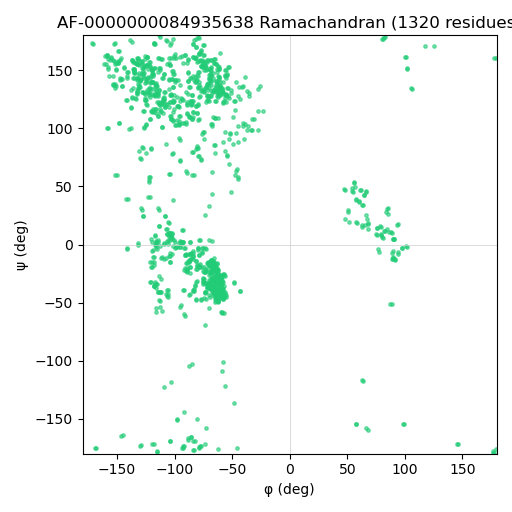78 O O . LEU A 1 149 ? -26.594 -28.344 -3.297 1 98.44 149 LEU A O 1
ATOM 1082 N N . TRP A 1 150 ? -26.938 -29.359 -1.323 1 98.56 150 TRP A N 1
ATOM 1083 C CA . TRP A 1 150 ? -25.969 -30.453 -1.458 1 98.56 150 TRP A CA 1
ATOM 1084 C C . TRP A 1 150 ? -26.625 -31.797 -1.189 1 98.56 150 TRP A C 1
ATOM 1086 O O . TRP A 1 150 ? -27.516 -31.906 -0.331 1 98.56 150 TRP A O 1
ATOM 1096 N N . LEU A 1 151 ? -26.219 -32.875 -1.981 1 98.5 151 LEU A N 1
ATOM 1097 C CA . LEU A 1 151 ? -26.828 -34.188 -1.875 1 98.5 151 LEU A CA 1
ATOM 1098 C C . LEU A 1 151 ? -25.797 -35.281 -2.137 1 98.5 151 LEU A C 1
ATOM 1100 O O . LEU A 1 151 ? -24.922 -35.125 -2.98 1 98.5 151 LEU A O 1
ATOM 1104 N N . ARG A 1 152 ? -25.922 -36.344 -1.407 1 97.88 152 ARG A N 1
ATOM 1105 C CA . ARG A 1 152 ? -25.156 -37.562 -1.644 1 97.88 152 ARG A CA 1
ATOM 1106 C C . ARG A 1 152 ? -25.953 -38.781 -1.266 1 97.88 152 ARG A C 1
ATOM 1108 O O . ARG A 1 152 ? -26.703 -38.781 -0.298 1 97.88 152 ARG A O 1
ATOM 1115 N N . VAL A 1 153 ? -25.812 -39.906 -2.033 1 97.81 153 VAL A N 1
ATOM 1116 C CA . VAL A 1 153 ? -26.562 -41.125 -1.742 1 97.81 153 VAL A CA 1
ATOM 1117 C C . VAL A 1 153 ? -25.609 -42.281 -1.598 1 97.81 153 VAL A C 1
ATOM 1119 O O . VAL A 1 153 ? -24.453 -42.219 -2.016 1 97.81 153 VAL A O 1
ATOM 1122 N N . GLY A 1 154 ? -26.109 -43.312 -0.993 1 96.56 154 GLY A N 1
ATOM 1123 C CA . GLY A 1 154 ? -25.312 -44.5 -0.797 1 96.56 154 GLY A CA 1
ATOM 1124 C C . GLY A 1 154 ? -24.359 -44.406 0.379 1 96.56 154 GLY A C 1
ATOM 1125 O O . GLY A 1 154 ? -24.375 -43.406 1.11 1 96.56 154 GLY A O 1
ATOM 1126 N N . ALA A 1 155 ? -23.625 -45.531 0.644 1 93.75 155 ALA A N 1
ATOM 1127 C CA . ALA A 1 155 ? -22.703 -45.625 1.783 1 93.75 155 ALA A CA 1
ATOM 1128 C C . ALA A 1 155 ? -21.328 -46.094 1.35 1 93.75 155 ALA A C 1
ATOM 1130 O O . ALA A 1 155 ? -21.172 -46.688 0.271 1 93.75 155 ALA A O 1
ATOM 1131 N N . SER A 1 156 ? -20.344 -45.781 2.174 1 87.88 156 SER A N 1
ATOM 1132 C CA . SER A 1 156 ? -18.969 -46.188 1.87 1 87.88 156 SER A CA 1
ATOM 1133 C C . SER A 1 156 ? -18.812 -47.719 1.979 1 87.88 156 SER A C 1
ATOM 1135 O O . SER A 1 156 ? -17.953 -48.281 1.308 1 87.88 156 SER A O 1
ATOM 1137 N N . ASP A 1 157 ? -19.562 -48.312 2.92 1 87 157 ASP A N 1
ATOM 1138 C CA . ASP A 1 157 ? -19.469 -49.75 3.148 1 87 157 ASP A CA 1
ATOM 1139 C C . ASP A 1 157 ? -20.828 -50.438 2.98 1 87 157 ASP A C 1
ATOM 1141 O O . ASP A 1 157 ? -21 -51.594 3.352 1 87 157 ASP A O 1
ATOM 1145 N N . GLY A 1 158 ? -21.531 -50.344 1.941 1 85.31 158 GLY A N 1
ATOM 1146 C CA . GLY A 1 158 ? -22.828 -50.969 1.717 1 85.31 158 GLY A CA 1
ATOM 1147 C C . GLY A 1 158 ? -22.984 -51.531 0.319 1 85.31 158 GLY A C 1
ATOM 1148 O O . GLY A 1 158 ? -22.047 -51.469 -0.484 1 85.31 158 GLY A O 1
ATOM 1149 N N . PRO A 1 159 ? -24.125 -52.188 0.118 1 93.62 159 PRO A N 1
ATOM 1150 C CA . PRO A 1 159 ? -24.375 -52.75 -1.214 1 93.62 159 PRO A CA 1
ATOM 1151 C C . PRO A 1 159 ? -24.469 -51.656 -2.291 1 93.62 159 PRO A C 1
ATOM 1153 O O . PRO A 1 159 ? -24.109 -51.906 -3.445 1 93.62 159 PRO A O 1
ATOM 1156 N N . ILE A 1 160 ? -25 -50.562 -1.89 1 96.81 160 ILE A N 1
ATOM 1157 C CA . ILE A 1 160 ? -25.016 -49.406 -2.789 1 96.81 160 ILE A CA 1
ATOM 1158 C C . ILE A 1 160 ? -23.906 -48.438 -2.408 1 96.81 160 ILE A C 1
ATOM 1160 O O . ILE A 1 160 ? -23.969 -47.812 -1.347 1 96.81 160 ILE A O 1
ATOM 1164 N N . MET A 1 161 ? -22.984 -48.281 -3.346 1 96.5 161 MET A N 1
ATOM 1165 C CA . MET A 1 161 ? -21.797 -47.5 -3.062 1 96.5 161 MET A CA 1
ATOM 1166 C C . MET A 1 161 ? -22.125 -46 -3.051 1 96.5 161 MET A C 1
ATOM 1168 O O . MET A 1 161 ? -23.016 -45.562 -3.773 1 96.5 161 MET A O 1
ATOM 1172 N N . ARG A 1 162 ? -21.359 -45.344 -2.314 1 95.94 162 ARG A N 1
ATOM 1173 C CA . ARG A 1 162 ? -21.547 -43.906 -2.148 1 95.94 162 ARG A CA 1
ATOM 1174 C C . ARG A 1 162 ? -21.344 -43.156 -3.465 1 95.94 162 ARG A C 1
ATOM 1176 O O . ARG A 1 162 ? -20.375 -43.406 -4.18 1 95.94 162 ARG A O 1
ATOM 1183 N N . SER A 1 163 ? -22.234 -42.312 -3.793 1 96.38 163 SER A N 1
ATOM 1184 C CA . SER A 1 163 ? -22.109 -41.469 -4.984 1 96.38 163 SER A CA 1
ATOM 1185 C C . SER A 1 163 ? -21.156 -40.312 -4.742 1 96.38 163 SER A C 1
ATOM 1187 O O . SER A 1 163 ? -20.812 -40 -3.596 1 96.38 163 SER A O 1
ATOM 1189 N N . LYS A 1 164 ? -20.703 -39.625 -5.871 1 94.88 164 LYS A N 1
ATOM 1190 C CA . LYS A 1 164 ? -20.078 -38.312 -5.707 1 94.88 164 LYS A CA 1
ATOM 1191 C C . LYS A 1 164 ? -21.062 -37.312 -5.113 1 94.88 164 LYS A C 1
ATOM 1193 O O . LYS A 1 164 ? -22.266 -37.344 -5.426 1 94.88 164 LYS A O 1
ATOM 1198 N N . PRO A 1 165 ? -20.531 -36.5 -4.215 1 97.44 165 PRO A N 1
ATOM 1199 C CA . PRO A 1 165 ? -21.438 -35.469 -3.76 1 97.44 165 PRO A CA 1
ATOM 1200 C C . PRO A 1 165 ? -21.891 -34.531 -4.898 1 97.44 165 PRO A C 1
ATOM 1202 O O . PRO A 1 165 ? -21.125 -34.281 -5.836 1 97.44 165 PRO A O 1
ATOM 1205 N N . MET A 1 166 ? -23.062 -34.031 -4.723 1 98.25 166 MET A N 1
ATOM 1206 C CA . MET A 1 166 ? -23.641 -33.188 -5.785 1 98.25 166 MET A CA 1
ATOM 1207 C C . MET A 1 166 ? -24.109 -31.859 -5.238 1 98.25 166 MET A C 1
ATOM 1209 O O . MET A 1 166 ? -24.781 -31.797 -4.207 1 98.25 166 MET A O 1
ATOM 1213 N N . VAL A 1 167 ? -23.703 -30.828 -5.938 1 98.44 167 VAL A N 1
ATOM 1214 C CA . VAL A 1 167 ? -24.281 -29.516 -5.727 1 98.44 167 VAL A CA 1
ATOM 1215 C C . VAL A 1 167 ? -25.562 -29.375 -6.547 1 98.44 167 VAL A C 1
ATOM 1217 O O . VAL A 1 167 ? -25.516 -29.219 -7.766 1 98.44 167 VAL A O 1
ATOM 1220 N N . VAL A 1 168 ? -26.656 -29.391 -5.855 1 98.19 168 VAL A N 1
ATOM 1221 C CA . VAL A 1 168 ? -27.969 -29.438 -6.5 1 98.19 168 VAL A CA 1
ATOM 1222 C C . VAL A 1 168 ? -28.391 -28.031 -6.914 1 98.19 168 VAL A C 1
ATOM 1224 O O . VAL A 1 168 ? -29.047 -27.844 -7.938 1 98.19 168 VAL A O 1
ATOM 1227 N N . ASN A 1 169 ? -28.078 -27.109 -6.066 1 96.81 169 ASN A N 1
ATOM 1228 C CA . ASN A 1 169 ? -28.375 -25.703 -6.32 1 96.81 169 ASN A CA 1
ATOM 1229 C C . ASN A 1 169 ? -27.297 -24.781 -5.75 1 96.81 169 ASN A C 1
ATOM 1231 O O . ASN A 1 169 ? -26.797 -25.016 -4.648 1 96.81 169 ASN A O 1
ATOM 1235 N N . LYS A 1 170 ? -26.969 -23.891 -6.492 1 96.31 170 LYS A N 1
ATOM 1236 C CA . LYS A 1 170 ? -26.047 -22.844 -6.113 1 96.31 170 LYS A CA 1
ATOM 1237 C C . LYS A 1 170 ? -26.375 -21.531 -6.812 1 96.31 170 LYS A C 1
ATOM 1239 O O . LYS A 1 170 ? -26.141 -21.375 -8.016 1 96.31 170 LYS A O 1
ATOM 1244 N N . PRO A 1 171 ? -26.953 -20.609 -6.066 1 94.38 171 PRO A N 1
ATOM 1245 C CA . PRO A 1 171 ? -27.344 -19.344 -6.695 1 94.38 171 PRO A CA 1
ATOM 1246 C C . PRO A 1 171 ? -26.188 -18.672 -7.438 1 94.38 171 PRO A C 1
ATOM 1248 O O . PRO A 1 171 ? -25.031 -18.844 -7.062 1 94.38 171 PRO A O 1
ATOM 1251 N N . GLU A 1 172 ? -26.547 -17.859 -8.5 1 90.62 172 GLU A N 1
ATOM 1252 C CA . GLU A 1 172 ? -25.562 -17.172 -9.32 1 90.62 172 GLU A CA 1
ATOM 1253 C C . GLU A 1 172 ? -25 -15.953 -8.586 1 90.62 172 GLU A C 1
ATOM 1255 O O . GLU A 1 172 ? -25.641 -15.406 -7.699 1 90.62 172 GLU A O 1
ATOM 1260 N N . ASN A 1 173 ? -23.812 -15.539 -8.883 1 90.19 173 ASN A N 1
ATOM 1261 C CA . ASN A 1 173 ? -23.156 -14.32 -8.43 1 90.19 173 ASN A CA 1
ATOM 1262 C C . ASN A 1 173 ? -23.016 -14.289 -6.91 1 90.19 173 ASN A C 1
ATOM 1264 O O . ASN A 1 173 ? -23.25 -13.258 -6.281 1 90.19 173 ASN A O 1
ATOM 1268 N N . THR A 1 174 ? -22.75 -15.492 -6.332 1 93.56 174 THR A N 1
ATOM 1269 C CA . THR A 1 174 ? -22.594 -15.562 -4.883 1 93.56 174 THR A CA 1
ATOM 1270 C C . THR A 1 174 ? -21.109 -15.688 -4.504 1 93.56 174 THR A C 1
ATOM 1272 O O . THR A 1 174 ? -20.75 -15.562 -3.334 1 93.56 174 THR A O 1
ATOM 1275 N N . HIS A 1 175 ? -20.344 -15.992 -5.426 1 92.5 175 HIS A N 1
ATOM 1276 C CA . HIS A 1 175 ? -18.891 -16.047 -5.246 1 92.5 175 HIS A CA 1
ATOM 1277 C C . HIS A 1 175 ? -18.172 -15.781 -6.562 1 92.5 175 HIS A C 1
ATOM 1279 O O . HIS A 1 175 ? -18.75 -15.898 -7.637 1 92.5 175 HIS A O 1
ATOM 1285 N N . SER A 1 176 ? -16.922 -15.352 -6.422 1 94.25 176 SER A N 1
ATOM 1286 C CA . SER A 1 176 ? -16.188 -14.969 -7.625 1 94.25 176 SER A CA 1
ATOM 1287 C C . SER A 1 176 ? -15.062 -15.953 -7.918 1 94.25 176 SER A C 1
ATOM 1289 O O . SER A 1 176 ? -14.469 -15.922 -9 1 94.25 176 SER A O 1
ATOM 1291 N N . SER A 1 177 ? -14.734 -16.875 -6.984 1 95.62 177 SER A N 1
ATOM 1292 C CA . SER A 1 177 ? -13.766 -17.938 -7.234 1 95.62 177 SER A CA 1
ATOM 1293 C C . SER A 1 177 ? -14.391 -19.078 -8.016 1 95.62 177 SER A C 1
ATOM 1295 O O . SER A 1 177 ? -15.57 -19.391 -7.852 1 95.62 177 SER A O 1
ATOM 1297 N N . THR A 1 178 ? -13.586 -19.719 -8.805 1 94.62 178 THR A N 1
ATOM 1298 C CA . THR A 1 178 ? -14.133 -20.781 -9.648 1 94.62 178 THR A CA 1
ATOM 1299 C C . THR A 1 178 ? -13.43 -22.109 -9.383 1 94.62 178 THR A C 1
ATOM 1301 O O . THR A 1 178 ? -12.297 -22.125 -8.914 1 94.62 178 THR A O 1
ATOM 1304 N N . THR A 1 179 ? -14.141 -23.141 -9.719 1 95.44 179 THR A N 1
ATOM 1305 C CA . THR A 1 179 ? -13.578 -24.484 -9.617 1 95.44 179 THR A CA 1
ATOM 1306 C C . THR A 1 179 ? -12.375 -24.641 -10.547 1 95.44 179 THR A C 1
ATOM 1308 O O . THR A 1 179 ? -11.367 -25.234 -10.172 1 95.44 179 THR A O 1
ATOM 1311 N N . ALA A 1 180 ? -12.445 -24.094 -11.727 1 92.69 180 ALA A N 1
ATOM 1312 C CA . ALA A 1 180 ? -11.352 -24.156 -12.688 1 92.69 180 ALA A CA 1
ATOM 1313 C C . ALA A 1 180 ? -10.078 -23.531 -12.117 1 92.69 180 ALA A C 1
ATOM 1315 O O . ALA A 1 180 ? -8.984 -24.062 -12.312 1 92.69 180 ALA A O 1
ATOM 1316 N N . ALA A 1 181 ? -10.203 -22.438 -11.398 1 93.31 181 ALA A N 1
ATOM 1317 C CA . ALA A 1 181 ? -9.047 -21.766 -10.797 1 93.31 181 ALA A CA 1
ATOM 1318 C C . ALA A 1 181 ? -8.398 -22.656 -9.742 1 93.31 181 ALA A C 1
ATOM 1320 O O . ALA A 1 181 ? -7.172 -22.719 -9.648 1 93.31 181 ALA A O 1
ATOM 1321 N N . CYS A 1 182 ? -9.195 -23.344 -8.906 1 93.25 182 CYS A N 1
ATOM 1322 C CA . CYS A 1 182 ? -8.672 -24.266 -7.91 1 93.25 182 CYS A CA 1
ATOM 1323 C C . CYS A 1 182 ? -7.98 -25.453 -8.57 1 93.25 182 CYS A C 1
ATOM 1325 O O . CYS A 1 182 ? -6.891 -25.859 -8.156 1 93.25 182 CYS A O 1
ATOM 1327 N N . ASN A 1 183 ? -8.547 -25.891 -9.633 1 92.19 183 ASN A N 1
ATOM 1328 C CA . ASN A 1 183 ? -8.07 -27.094 -10.305 1 92.19 183 ASN A CA 1
ATOM 1329 C C . ASN A 1 183 ? -6.836 -26.812 -11.156 1 92.19 183 ASN A C 1
ATOM 1331 O O . ASN A 1 183 ? -6.203 -27.734 -11.672 1 92.19 183 ASN A O 1
ATOM 1335 N N . ALA A 1 184 ? -6.531 -25.562 -11.289 1 90 184 ALA A N 1
ATOM 1336 C CA . ALA A 1 184 ? -5.281 -25.25 -11.977 1 90 184 ALA A CA 1
ATOM 1337 C C . ALA A 1 184 ? -4.086 -25.844 -11.242 1 90 184 ALA A C 1
ATOM 1339 O O . ALA A 1 184 ? -3.113 -26.281 -11.867 1 90 184 ALA A O 1
ATOM 1340 N N . CYS A 1 185 ? -4.215 -25.984 -9.961 1 89.44 185 CYS A N 1
ATOM 1341 C CA . CYS A 1 185 ? -3.176 -26.594 -9.148 1 89.44 185 CYS A CA 1
ATOM 1342 C C . CYS A 1 185 ? -3.648 -27.938 -8.57 1 89.44 185 CYS A C 1
ATOM 1344 O O . CYS A 1 185 ? -2.926 -28.922 -8.625 1 89.44 185 CYS A O 1
ATOM 1346 N N . HIS A 1 186 ? -4.961 -27.875 -8.141 1 90.88 186 HIS A N 1
ATOM 1347 C CA . HIS A 1 186 ? -5.551 -29.094 -7.574 1 90.88 186 HIS A CA 1
ATOM 1348 C C . HIS A 1 186 ? -6.328 -29.859 -8.625 1 90.88 186 HIS A C 1
ATOM 1350 O O . HIS A 1 186 ? -7.551 -30 -8.531 1 90.88 186 HIS A O 1
ATOM 1356 N N . VAL A 1 187 ? -5.711 -30.469 -9.523 1 88.62 187 VAL A N 1
ATOM 1357 C CA . VAL A 1 187 ? -6.309 -31.062 -10.711 1 88.62 187 VAL A CA 1
ATOM 1358 C C . VAL A 1 187 ? -7.359 -32.094 -10.305 1 88.62 187 VAL A C 1
ATOM 1360 O O . VAL A 1 187 ? -8.508 -32.031 -10.75 1 88.62 187 VAL A O 1
ATOM 1363 N N . ASP A 1 188 ? -7.031 -33.094 -9.586 1 87.06 188 ASP A N 1
ATOM 1364 C CA . ASP A 1 188 ? -7.957 -34.094 -9.094 1 87.06 188 ASP A CA 1
ATOM 1365 C C . ASP A 1 188 ? -7.961 -34.156 -7.562 1 87.06 188 ASP A C 1
ATOM 1367 O O . ASP A 1 188 ? -7.371 -35.031 -6.961 1 87.06 188 ASP A O 1
ATOM 1371 N N . TYR A 1 189 ? -8.75 -33.188 -7.047 1 92.5 189 TYR A N 1
ATOM 1372 C CA . TYR A 1 189 ? -8.758 -33.062 -5.598 1 92.5 189 TYR A CA 1
ATOM 1373 C C . TYR A 1 189 ? -9.305 -34.312 -4.934 1 92.5 189 TYR A C 1
ATOM 1375 O O . TYR A 1 189 ? -8.867 -34.688 -3.846 1 92.5 189 TYR A O 1
ATOM 1383 N N . ALA A 1 190 ? -10.188 -35 -5.574 1 91.94 190 ALA A N 1
ATOM 1384 C CA . ALA A 1 190 ? -10.852 -36.188 -5.027 1 91.94 190 ALA A CA 1
ATOM 1385 C C . ALA A 1 190 ? -9.844 -37.281 -4.711 1 91.94 190 ALA A C 1
ATOM 1387 O O . ALA A 1 190 ? -10.094 -38.125 -3.852 1 91.94 190 ALA A O 1
ATOM 1388 N N . THR A 1 191 ? -8.742 -37.281 -5.402 1 89.62 191 THR A N 1
ATOM 1389 C CA . THR A 1 191 ? -7.746 -38.344 -5.215 1 89.62 191 THR A CA 1
ATOM 1390 C C . THR A 1 191 ? -6.559 -37.812 -4.41 1 89.62 191 THR A C 1
ATOM 1392 O O . THR A 1 191 ? -5.559 -38.531 -4.25 1 89.62 191 THR A O 1
ATOM 1395 N N . SER A 1 192 ? -6.727 -36.594 -3.939 1 90.44 192 SER A N 1
ATOM 1396 C CA . SER A 1 192 ? -5.609 -36 -3.211 1 90.44 192 SER A CA 1
ATOM 1397 C C . SER A 1 192 ? -5.527 -36.531 -1.787 1 90.44 192 SER A C 1
ATOM 1399 O O . SER A 1 192 ? -6.457 -37.188 -1.312 1 90.44 192 SER A O 1
ATOM 1401 N N . SER A 1 193 ? -4.383 -36.312 -1.162 1 88.38 193 SER A N 1
ATOM 1402 C CA . SER A 1 193 ? -4.199 -36.688 0.239 1 88.38 193 SER A CA 1
ATOM 1403 C C . SER A 1 193 ? -4.527 -35.5 1.162 1 88.38 193 SER A C 1
ATOM 1405 O O . SER A 1 193 ? -4.203 -35.531 2.35 1 88.38 193 SER A O 1
ATOM 1407 N N . LEU A 1 194 ? -5.125 -34.531 0.571 1 91 194 LEU A N 1
ATOM 1408 C CA . LEU A 1 194 ? -5.492 -33.375 1.343 1 91 194 LEU A CA 1
ATOM 1409 C C . LEU A 1 194 ? -6.754 -33.625 2.158 1 91 194 LEU A C 1
ATOM 1411 O O . LEU A 1 194 ? -7.246 -34.75 2.219 1 91 194 LEU A O 1
ATOM 1415 N N . LYS A 1 195 ? -7.152 -32.5 2.766 1 91.88 195 LYS A N 1
ATOM 1416 C CA . LYS A 1 195 ? -8.281 -32.656 3.68 1 91.88 195 LYS A CA 1
ATOM 1417 C C . LYS A 1 195 ? -9.594 -32.812 2.912 1 91.88 195 LYS A C 1
ATOM 1419 O O . LYS A 1 195 ? -9.828 -32.094 1.942 1 91.88 195 LYS A O 1
ATOM 1424 N N . HIS A 1 196 ? -10.43 -33.719 3.17 1 94 196 HIS A N 1
ATOM 1425 C CA . HIS A 1 196 ? -11.812 -33.906 2.746 1 94 196 HIS A CA 1
ATOM 1426 C C . HIS A 1 196 ? -11.898 -34.156 1.245 1 94 196 HIS A C 1
ATOM 1428 O O . HIS A 1 196 ? -12.711 -33.562 0.552 1 94 196 HIS A O 1
ATOM 1434 N N . PRO A 1 197 ? -11.062 -35.031 0.702 1 93.75 197 PRO A N 1
ATOM 1435 C CA . PRO A 1 197 ? -11.133 -35.25 -0.745 1 93.75 197 PRO A CA 1
ATOM 1436 C C . PRO A 1 197 ? -12.469 -35.812 -1.193 1 93.75 197 PRO A C 1
ATOM 1438 O O . PRO A 1 197 ? -12.898 -35.594 -2.324 1 93.75 197 PRO A O 1
ATOM 1441 N N . SER A 1 198 ? -13.141 -36.5 -0.285 1 92.75 198 SER A N 1
ATOM 1442 C CA . SER A 1 198 ? -14.398 -37.156 -0.604 1 92.75 198 SER A CA 1
ATOM 1443 C C . SER A 1 198 ? -15.531 -36.156 -0.775 1 92.75 198 SER A C 1
ATOM 1445 O O . SER A 1 198 ? -16.625 -36.5 -1.197 1 92.75 198 SER A O 1
ATOM 1447 N N . TYR A 1 199 ? -15.281 -34.969 -0.563 1 93.94 199 TYR A N 1
ATOM 1448 C CA . TYR A 1 199 ? -16.312 -33.938 -0.691 1 93.94 199 TYR A CA 1
ATOM 1449 C C . TYR A 1 199 ? -16.141 -33.125 -1.979 1 93.94 199 TYR A C 1
ATOM 1451 O O . TYR A 1 199 ? -16.781 -32.094 -2.17 1 93.94 199 TYR A O 1
ATOM 1459 N N . SER A 1 200 ? -15.258 -33.625 -2.822 1 95.44 200 SER A N 1
ATOM 1460 C CA . SER A 1 200 ? -15.18 -33.062 -4.168 1 95.44 200 SER A CA 1
ATOM 1461 C C . SER A 1 200 ? -16.469 -33.312 -4.941 1 95.44 200 SER A C 1
ATOM 1463 O O . SER A 1 200 ? -16.719 -34.406 -5.418 1 95.44 200 SER A O 1
ATOM 1465 N N . ALA A 1 201 ? -17.234 -32.219 -5.156 1 97.5 201 ALA A N 1
ATOM 1466 C CA . ALA A 1 201 ? -18.594 -32.375 -5.645 1 97.5 201 ALA A CA 1
ATOM 1467 C C . ALA A 1 201 ? -18.672 -32.156 -7.152 1 97.5 201 ALA A C 1
ATOM 1469 O O . ALA A 1 201 ? -17.734 -31.609 -7.75 1 97.5 201 ALA A O 1
ATOM 1470 N N . ILE A 1 202 ? -19.75 -32.656 -7.719 1 96.75 202 ILE A N 1
ATOM 1471 C CA . ILE A 1 202 ? -20.125 -32.344 -9.094 1 96.75 202 ILE A CA 1
ATOM 1472 C C . ILE A 1 202 ? -21.438 -31.562 -9.109 1 96.75 202 ILE A C 1
ATOM 1474 O O . ILE A 1 202 ? -22.156 -31.531 -8.109 1 96.75 202 ILE A O 1
ATOM 1478 N N . ASP A 1 203 ? -21.672 -30.891 -10.219 1 96.44 203 ASP A N 1
ATOM 1479 C CA . ASP A 1 203 ? -22.953 -30.219 -10.375 1 96.44 203 ASP A CA 1
ATOM 1480 C C . ASP A 1 203 ? -23.969 -31.109 -11.094 1 96.44 203 ASP A C 1
ATOM 1482 O O . ASP A 1 203 ? -23.688 -32.281 -11.328 1 96.44 203 ASP A O 1
ATOM 1486 N N . MET A 1 204 ? -25.125 -30.609 -11.383 1 95.56 204 MET A N 1
ATOM 1487 C CA . MET A 1 204 ? -26.203 -31.422 -11.938 1 95.56 204 MET A CA 1
ATOM 1488 C C . MET A 1 204 ? -25.875 -31.844 -13.367 1 95.56 204 MET A C 1
ATOM 1490 O O . MET A 1 204 ? -26.484 -32.781 -13.891 1 95.56 204 MET A O 1
ATOM 1494 N N . GLU A 1 205 ? -24.922 -31.172 -13.969 1 93.75 205 GLU A N 1
ATOM 1495 C CA . GLU A 1 205 ? -24.516 -31.516 -15.328 1 93.75 205 GLU A CA 1
ATOM 1496 C C . GLU A 1 205 ? -23.359 -32.531 -15.32 1 93.75 205 GLU A C 1
ATOM 1498 O O . GLU A 1 205 ? -22.922 -32.969 -16.375 1 93.75 205 GLU A O 1
ATOM 1503 N N . GLY A 1 206 ? -22.953 -32.812 -14.156 1 91.88 206 GLY A N 1
ATOM 1504 C CA . GLY A 1 206 ? -21.875 -33.781 -14.039 1 91.88 206 GLY A CA 1
ATOM 1505 C C . GLY A 1 206 ? -20.5 -33.156 -14.047 1 91.88 206 GLY A C 1
ATOM 1506 O O . GLY A 1 206 ? -19.484 -33.875 -14.047 1 91.88 206 GLY A O 1
ATOM 1507 N N . GLU A 1 207 ? -20.453 -31.859 -14.062 1 93.62 207 GLU A N 1
ATOM 1508 C CA . GLU A 1 207 ? -19.172 -31.156 -14.039 1 93.62 207 GLU A CA 1
ATOM 1509 C C . GLU A 1 207 ? -18.703 -30.906 -12.609 1 93.62 207 GLU A C 1
ATOM 1511 O O . GLU A 1 207 ? -19.516 -30.734 -11.703 1 93.62 207 GLU A O 1
ATOM 1516 N N . GLY A 1 208 ? -17.375 -30.906 -12.477 1 94.75 208 GLY A N 1
ATOM 1517 C CA . GLY A 1 208 ? -16.812 -30.672 -11.156 1 94.75 208 GLY A CA 1
ATOM 1518 C C . GLY A 1 208 ? -17.203 -29.312 -10.586 1 94.75 208 GLY A C 1
ATOM 1519 O O . GLY A 1 208 ? -17.203 -28.312 -11.297 1 94.75 208 GLY A O 1
ATOM 1520 N N . ASP A 1 209 ? -17.656 -29.297 -9.336 1 96.88 209 ASP A N 1
ATOM 1521 C CA . ASP A 1 209 ? -17.922 -28.078 -8.578 1 96.88 209 ASP A CA 1
ATOM 1522 C C . ASP A 1 209 ? -17.25 -28.125 -7.207 1 96.88 209 ASP A C 1
ATOM 1524 O O . ASP A 1 209 ? -17.922 -28.266 -6.184 1 96.88 209 ASP A O 1
ATOM 1528 N N . LEU A 1 210 ? -15.961 -27.953 -7.309 1 96.44 210 LEU A N 1
ATOM 1529 C CA . LEU A 1 210 ? -15.156 -28.047 -6.094 1 96.44 210 LEU A CA 1
ATOM 1530 C C . LEU A 1 210 ? -15.531 -26.953 -5.105 1 96.44 210 LEU A C 1
ATOM 1532 O O . LEU A 1 210 ? -15.625 -27.188 -3.902 1 96.44 210 LEU A O 1
ATOM 1536 N N . VAL A 1 211 ? -15.797 -25.734 -5.562 1 96.81 211 VAL A N 1
ATOM 1537 C CA . VAL A 1 211 ? -16.094 -24.594 -4.719 1 96.81 211 VAL A CA 1
ATOM 1538 C C . VAL A 1 211 ? -17.406 -24.828 -3.971 1 96.81 211 VAL A C 1
ATOM 1540 O O . VAL A 1 211 ? -17.469 -24.672 -2.75 1 96.81 211 VAL A O 1
ATOM 1543 N N . GLY A 1 212 ? -18.438 -25.234 -4.719 1 97 212 GLY A N 1
ATOM 1544 C CA . GLY A 1 212 ? -19.703 -25.531 -4.078 1 97 212 GLY A CA 1
ATOM 1545 C C . GLY A 1 212 ? -19.625 -26.641 -3.049 1 97 212 GLY A C 1
ATOM 1546 O O . GLY A 1 212 ? -20.25 -26.562 -1.993 1 97 212 GLY A O 1
ATOM 1547 N N . GLY A 1 213 ? -18.844 -27.641 -3.367 1 97.06 213 GLY A N 1
ATOM 1548 C CA . GLY A 1 213 ? -18.641 -28.75 -2.449 1 97.06 213 GLY A CA 1
ATOM 1549 C C . GLY A 1 213 ? -18.016 -28.344 -1.134 1 97.06 213 GLY A C 1
ATOM 1550 O O . GLY A 1 213 ? -18.422 -28.812 -0.068 1 97.06 213 GLY A O 1
ATOM 1551 N N . CYS A 1 214 ? -17.094 -27.438 -1.188 1 97.12 214 CYS A N 1
ATOM 1552 C CA . CYS A 1 214 ? -16.391 -27 0.019 1 97.12 214 CYS A CA 1
ATOM 1553 C C . CYS A 1 214 ? -17.203 -25.953 0.768 1 97.12 214 CYS A C 1
ATOM 1555 O O . CYS A 1 214 ? -17.266 -25.969 1.999 1 97.12 214 CYS A O 1
ATOM 1557 N N . LEU A 1 215 ? -17.906 -25.109 0.026 1 97.62 215 LEU A N 1
ATOM 1558 C CA . LEU A 1 215 ? -18.625 -23.969 0.573 1 97.62 215 LEU A CA 1
ATOM 1559 C C . LEU A 1 215 ? -19.812 -24.438 1.416 1 97.62 215 LEU A C 1
ATOM 1561 O O . LEU A 1 215 ? -20.328 -23.688 2.25 1 97.62 215 LEU A O 1
ATOM 1565 N N . ILE A 1 216 ? -20.266 -25.656 1.226 1 98.12 216 ILE A N 1
ATOM 1566 C CA . ILE A 1 216 ? -21.422 -26.156 1.964 1 98.12 216 ILE A CA 1
ATOM 1567 C C . ILE A 1 216 ? -21.094 -26.219 3.453 1 98.12 216 ILE A C 1
ATOM 1569 O O . ILE A 1 216 ? -21.969 -26.016 4.301 1 98.12 216 ILE A O 1
ATOM 1573 N N . CYS A 1 217 ? -19.812 -26.469 3.77 1 97.94 217 CYS A N 1
ATOM 1574 C CA . CYS A 1 217 ? -19.406 -26.562 5.168 1 97.94 217 CYS A CA 1
ATOM 1575 C C . CYS A 1 217 ? -18.453 -25.422 5.527 1 97.94 217 CYS A C 1
ATOM 1577 O O . CYS A 1 217 ? -18.5 -24.891 6.633 1 97.94 217 CYS A O 1
ATOM 1579 N N . HIS A 1 218 ? -17.531 -25.125 4.59 1 98.06 218 HIS A N 1
ATOM 1580 C CA . HIS A 1 218 ? -16.656 -23.969 4.766 1 98.06 218 HIS A CA 1
ATOM 1581 C C . HIS A 1 218 ? -17.328 -22.703 4.27 1 98.06 218 HIS A C 1
ATOM 1583 O O . HIS A 1 218 ? -16.969 -22.172 3.217 1 98.06 218 HIS A O 1
ATOM 1589 N N . ASN A 1 219 ? -18.203 -22.188 5.133 1 98.44 219 ASN A N 1
ATOM 1590 C CA . ASN A 1 219 ? -19.125 -21.125 4.758 1 98.44 219 ASN A CA 1
ATOM 1591 C C . ASN A 1 219 ? -18.438 -19.781 4.715 1 98.44 219 ASN A C 1
ATOM 1593 O O . ASN A 1 219 ? -17.203 -19.703 4.766 1 98.44 219 ASN A O 1
ATOM 1597 N N . SER A 1 220 ? -19.234 -18.703 4.516 1 97.69 220 SER A N 1
ATOM 1598 C CA . SER A 1 220 ? -18.734 -17.328 4.48 1 97.69 220 SER A CA 1
ATOM 1599 C C . SER A 1 220 ? -18.484 -16.797 5.887 1 97.69 220 SER A C 1
ATOM 1601 O O . SER A 1 220 ? -17.797 -15.789 6.066 1 97.69 220 SER A O 1
ATOM 1603 N N . VAL A 1 221 ? -19.125 -17.484 6.844 1 97.62 221 VAL A N 1
ATOM 1604 C CA . VAL A 1 221 ? -19.031 -17.062 8.242 1 97.62 221 VAL A CA 1
ATOM 1605 C C . VAL A 1 221 ? -18.453 -18.203 9.078 1 97.62 221 VAL A C 1
ATOM 1607 O O . VAL A 1 221 ? -18.875 -19.359 8.945 1 97.62 221 VAL A O 1
ATOM 1610 N N . SER A 1 222 ? -17.5 -17.875 9.914 1 97.44 222 SER A N 1
ATOM 1611 C CA . SER A 1 222 ? -16.828 -18.859 10.766 1 97.44 222 SER A CA 1
ATOM 1612 C C . SER A 1 222 ? -17.781 -19.406 11.82 1 97.44 222 SER A C 1
ATOM 1614 O O . SER A 1 222 ? -18.672 -18.703 12.297 1 97.44 222 SER A O 1
ATOM 1616 N N . ARG A 1 223 ? -17.547 -20.625 12.188 1 97.56 223 ARG A N 1
ATOM 1617 C CA . ARG A 1 223 ? -18.297 -21.25 13.281 1 97.56 223 ARG A CA 1
ATOM 1618 C C . ARG A 1 223 ? -18.125 -20.453 14.578 1 97.56 223 ARG A C 1
ATOM 1620 O O . ARG A 1 223 ? -19.016 -20.469 15.43 1 97.56 223 ARG A O 1
ATOM 1627 N N . ALA A 1 224 ? -17.031 -19.781 14.672 1 95.31 224 ALA A N 1
ATOM 1628 C CA . ALA A 1 224 ? -16.672 -19.031 15.883 1 95.31 224 ALA A CA 1
ATOM 1629 C C . ALA A 1 224 ? -17.578 -17.812 16.047 1 95.31 224 ALA A C 1
ATOM 1631 O O . ALA A 1 224 ? -17.688 -17.266 17.156 1 95.31 224 ALA A O 1
ATOM 1632 N N . ASP A 1 225 ? -18.234 -17.406 15.008 1 94.88 225 ASP A N 1
ATOM 1633 C CA . ASP A 1 225 ? -19.125 -16.25 15.07 1 94.88 225 ASP A CA 1
ATOM 1634 C C . ASP A 1 225 ? -20.469 -16.625 15.672 1 94.88 225 ASP A C 1
ATOM 1636 O O . ASP A 1 225 ? -20.859 -17.797 15.656 1 94.88 225 ASP A O 1
ATOM 1640 N N . GLU A 1 226 ? -21.156 -15.586 16.203 1 92.75 226 GLU A N 1
ATOM 1641 C CA . GLU A 1 226 ? -22.531 -15.812 16.625 1 92.75 226 GLU A CA 1
ATOM 1642 C C . GLU A 1 226 ? -23.422 -16.203 15.445 1 92.75 226 GLU A C 1
ATOM 1644 O O . GLU A 1 226 ? -23.406 -15.539 14.406 1 92.75 226 GLU A O 1
ATOM 1649 N N . ASN A 1 227 ? -24.125 -17.344 15.648 1 95.44 227 ASN A N 1
ATOM 1650 C CA . ASN A 1 227 ? -24.969 -17.875 14.57 1 95.44 227 ASN A CA 1
ATOM 1651 C C . ASN A 1 227 ? -24.156 -18.141 13.312 1 95.44 227 ASN A C 1
ATOM 1653 O O . ASN A 1 227 ? -24.562 -17.766 12.211 1 95.44 227 ASN A O 1
ATOM 1657 N N . GLY A 1 228 ? -22.984 -18.625 13.531 1 96.38 228 GLY A N 1
ATOM 1658 C CA . GLY A 1 228 ? -22.016 -18.812 12.469 1 96.38 228 GLY A CA 1
ATOM 1659 C C . GLY A 1 228 ? -22.203 -20.125 11.711 1 96.38 228 GLY A C 1
ATOM 1660 O O . GLY A 1 228 ? -23.266 -20.734 11.789 1 96.38 228 GLY A O 1
ATOM 1661 N N . GLY A 1 229 ? -21.188 -20.422 10.891 1 97.31 229 GLY A N 1
ATOM 1662 C CA . GLY A 1 229 ? -21.266 -21.531 9.961 1 97.31 229 GLY A CA 1
ATOM 1663 C C . GLY A 1 229 ? -20.859 -22.859 10.578 1 97.31 229 GLY A C 1
ATOM 1664 O O . GLY A 1 229 ? -20.891 -23.016 11.805 1 97.31 229 GLY A O 1
ATOM 1665 N N . TYR A 1 230 ? -20.641 -23.797 9.727 1 98.12 230 TYR A N 1
ATOM 1666 C CA . TYR A 1 230 ? -20.391 -25.188 10.125 1 98.12 230 TYR A CA 1
ATOM 1667 C C . TYR A 1 230 ? -18.938 -25.375 10.531 1 98.12 230 TYR A C 1
ATOM 1669 O O . TYR A 1 230 ? -18.656 -25.969 11.57 1 98.12 230 TYR A O 1
ATOM 1677 N N . ALA A 1 231 ? -18.031 -24.891 9.734 1 97.88 231 ALA A N 1
ATOM 1678 C CA . ALA A 1 231 ? -16.594 -25.047 9.984 1 97.88 231 ALA A CA 1
ATOM 1679 C C . ALA A 1 231 ? -15.992 -23.75 10.508 1 97.88 231 ALA A C 1
ATOM 1681 O O . ALA A 1 231 ? -16.5 -22.656 10.234 1 97.88 231 ALA A O 1
ATOM 1682 N N . THR A 1 232 ? -14.914 -23.859 11.234 1 96.31 232 THR A N 1
ATOM 1683 C CA . THR A 1 232 ? -14.227 -22.672 11.758 1 96.31 232 THR A CA 1
ATOM 1684 C C . THR A 1 232 ? -13.477 -21.953 10.641 1 96.31 232 THR A C 1
ATOM 1686 O O . THR A 1 232 ? -13.5 -20.719 10.562 1 96.31 232 THR A O 1
ATOM 1689 N N . ASN A 1 233 ? -12.828 -22.75 9.75 1 96.25 233 ASN A N 1
ATOM 1690 C CA . ASN A 1 233 ? -12.188 -22.125 8.602 1 96.25 233 ASN A CA 1
ATOM 1691 C C . ASN A 1 233 ? -13.18 -21.891 7.469 1 96.25 233 ASN A C 1
ATOM 1693 O O . ASN A 1 233 ? -13.727 -22.828 6.902 1 96.25 233 ASN A O 1
ATOM 1697 N N . THR A 1 234 ? -13.406 -20.594 7.207 1 97.75 234 THR A N 1
ATOM 1698 C CA . THR A 1 234 ? -14.188 -20.281 6.016 1 97.75 234 THR A CA 1
ATOM 1699 C C . THR A 1 234 ? -13.414 -20.625 4.75 1 97.75 234 THR A C 1
ATOM 1701 O O . THR A 1 234 ? -12.203 -20.844 4.793 1 97.75 234 THR A O 1
ATOM 1704 N N . LEU A 1 235 ? -14.141 -20.797 3.684 1 97.31 235 LEU A N 1
ATOM 1705 C CA . LEU A 1 235 ? -13.438 -21.109 2.441 1 97.31 235 LEU A CA 1
ATOM 1706 C C . LEU A 1 235 ? -12.477 -19.969 2.076 1 97.31 235 LEU A C 1
ATOM 1708 O O . LEU A 1 235 ? -11.375 -20.219 1.592 1 97.31 235 LEU A O 1
ATOM 1712 N N . SER A 1 236 ? -12.914 -18.688 2.295 1 96.56 236 SER A N 1
ATOM 1713 C CA . SER A 1 236 ? -12.031 -17.547 2.027 1 96.56 236 SER A CA 1
ATOM 1714 C C . SER A 1 236 ? -10.781 -17.609 2.898 1 96.56 236 SER A C 1
ATOM 1716 O O . SER A 1 236 ? -9.672 -17.328 2.428 1 96.56 236 SER A O 1
ATOM 1718 N N . LYS A 1 237 ? -10.922 -17.984 4.16 1 96.12 237 LYS A N 1
ATOM 1719 C CA . LYS A 1 237 ? -9.773 -18.078 5.055 1 96.12 237 LYS A CA 1
ATOM 1720 C C . LYS A 1 237 ? -8.797 -19.156 4.586 1 96.12 237 LYS A C 1
ATOM 1722 O O . LYS A 1 237 ? -7.578 -18.969 4.676 1 96.12 237 LYS A O 1
ATOM 1727 N N . ILE A 1 238 ? -9.328 -20.281 4.156 1 95.12 238 ILE A N 1
ATOM 1728 C CA . ILE A 1 238 ? -8.484 -21.344 3.619 1 95.12 238 ILE A CA 1
ATOM 1729 C C . ILE A 1 238 ? -7.648 -20.812 2.463 1 95.12 238 ILE A C 1
ATOM 1731 O O . ILE A 1 238 ? -6.449 -21.078 2.379 1 95.12 238 ILE A O 1
ATOM 1735 N N . ALA A 1 239 ? -8.234 -20.031 1.611 1 93.69 239 ALA A N 1
ATOM 1736 C CA . ALA A 1 239 ? -7.539 -19.484 0.451 1 93.69 239 ALA A CA 1
ATOM 1737 C C . ALA A 1 239 ? -6.633 -18.328 0.852 1 93.69 239 ALA A C 1
ATOM 1739 O O . ALA A 1 239 ? -5.449 -18.312 0.512 1 93.69 239 ALA A O 1
ATOM 1740 N N . HIS A 1 240 ? -7.156 -17.359 1.667 1 94.88 240 HIS A N 1
ATOM 1741 C CA . HIS A 1 240 ? -6.5 -16.078 1.924 1 94.88 240 HIS A CA 1
ATOM 1742 C C . HIS A 1 240 ? -5.41 -16.219 2.979 1 94.88 240 HIS A C 1
ATOM 1744 O O . HIS A 1 240 ? -4.398 -15.516 2.93 1 94.88 240 HIS A O 1
ATOM 1750 N N . VAL A 1 241 ? -5.551 -17.094 3.91 1 94.31 241 VAL A N 1
ATOM 1751 C CA . VAL A 1 241 ? -4.637 -17.156 5.047 1 94.31 241 VAL A CA 1
ATOM 1752 C C . VAL A 1 241 ? -3.832 -18.453 5 1 94.31 241 VAL A C 1
ATOM 1754 O O . VAL A 1 241 ? -2.604 -18.422 5.09 1 94.31 241 VAL A O 1
ATOM 1757 N N . ASN A 1 242 ? -4.488 -19.594 4.789 1 91.06 242 ASN A N 1
ATOM 1758 C CA . ASN A 1 242 ? -3.795 -20.875 4.848 1 91.06 242 ASN A CA 1
ATOM 1759 C C . ASN A 1 242 ? -2.828 -21.047 3.68 1 91.06 242 ASN A C 1
ATOM 1761 O O . ASN A 1 242 ? -1.748 -21.609 3.84 1 91.06 242 ASN A O 1
ATOM 1765 N N . HIS A 1 243 ? -3.203 -20.594 2.484 1 90 243 HIS A N 1
ATOM 1766 C CA . HIS A 1 243 ? -2.344 -20.75 1.315 1 90 243 HIS A CA 1
ATOM 1767 C C . HIS A 1 243 ? -1.023 -20 1.502 1 90 243 HIS A C 1
ATOM 1769 O O . HIS A 1 243 ? 0.049 -20.578 1.3 1 90 243 HIS A O 1
ATOM 1775 N N . PRO A 1 244 ? -1.071 -18.766 1.898 1 85.88 244 PRO A N 1
ATOM 1776 C CA . PRO A 1 244 ? 0.217 -18.094 2.057 1 85.88 244 PRO A CA 1
ATOM 1777 C C . PRO A 1 244 ? 0.977 -18.547 3.299 1 85.88 244 PRO A C 1
ATOM 1779 O O . PRO A 1 244 ? 2.209 -18.516 3.316 1 85.88 244 PRO A O 1
ATOM 1782 N N . GLU A 1 245 ? 0.378 -18.891 4.383 1 79 245 GLU A N 1
ATOM 1783 C CA . GLU A 1 245 ? 1.06 -19.297 5.609 1 79 245 GLU A CA 1
ATOM 1784 C C . GLU A 1 245 ? 1.653 -20.688 5.473 1 79 245 GLU A C 1
ATOM 1786 O O . GLU A 1 245 ? 2.756 -20.953 5.961 1 79 245 GLU A O 1
ATOM 1791 N N . ASN A 1 246 ? 0.925 -21.547 4.863 1 67.25 246 ASN A N 1
ATOM 1792 C CA . ASN A 1 246 ? 1.325 -22.938 4.844 1 67.25 246 ASN A CA 1
ATOM 1793 C C . ASN A 1 246 ? 1.664 -23.406 3.432 1 67.25 246 ASN A C 1
ATOM 1795 O O . ASN A 1 246 ? 2.027 -24.578 3.229 1 67.25 246 ASN A O 1
ATOM 1799 N N . GLY A 1 247 ? 1.596 -22.547 2.496 1 62.72 247 GLY A N 1
ATOM 1800 C CA . GLY A 1 247 ? 1.585 -23.109 1.157 1 62.72 247 GLY A CA 1
ATOM 1801 C C . GLY A 1 247 ? 2.793 -22.719 0.331 1 62.72 247 GLY A C 1
ATOM 1802 O O . GLY A 1 247 ? 3.453 -23.562 -0.267 1 62.72 247 GLY A O 1
ATOM 1803 N N . PHE A 1 248 ? 2.961 -21.438 0.181 1 75.5 248 PHE A N 1
ATOM 1804 C CA . PHE A 1 248 ? 3.924 -21.062 -0.847 1 75.5 248 PHE A CA 1
ATOM 1805 C C . PHE A 1 248 ? 5.121 -20.344 -0.232 1 75.5 248 PHE A C 1
ATOM 1807 O O . PHE A 1 248 ? 4.953 -19.438 0.593 1 75.5 248 PHE A O 1
ATOM 1814 N N . GLU A 1 249 ? 6.23 -21 -0.406 1 69.88 249 GLU A N 1
ATOM 1815 C CA . GLU A 1 249 ? 7.473 -20.469 0.15 1 69.88 249 GLU A CA 1
ATOM 1816 C C . GLU A 1 249 ? 7.938 -19.234 -0.619 1 69.88 249 GLU A C 1
ATOM 1818 O O . GLU A 1 249 ? 8.484 -18.297 -0.03 1 69.88 249 GLU A O 1
ATOM 1823 N N . ARG A 1 250 ? 7.641 -19.312 -1.874 1 79.75 250 ARG A N 1
ATOM 1824 C CA . ARG A 1 250 ? 8.078 -18.156 -2.66 1 79.75 250 ARG A CA 1
ATOM 1825 C C . ARG A 1 250 ? 7.312 -18.078 -3.977 1 79.75 250 ARG A C 1
ATOM 1827 O O . ARG A 1 250 ? 6.609 -19.016 -4.355 1 79.75 250 ARG A O 1
ATOM 1834 N N . ASP A 1 251 ? 7.344 -16.922 -4.605 1 87.81 251 ASP A N 1
ATOM 1835 C CA . ASP A 1 251 ? 6.875 -16.625 -5.957 1 87.81 251 ASP A CA 1
ATOM 1836 C C . ASP A 1 251 ? 5.371 -16.844 -6.078 1 87.81 251 ASP A C 1
ATOM 1838 O O . ASP A 1 251 ? 4.887 -17.297 -7.121 1 87.81 251 ASP A O 1
ATOM 1842 N N . PHE A 1 252 ? 4.738 -16.906 -5.016 1 90.5 252 PHE A N 1
ATOM 1843 C CA . PHE A 1 252 ? 3.283 -16.922 -4.918 1 90.5 252 PHE A CA 1
ATOM 1844 C C . PHE A 1 252 ? 2.787 -15.727 -4.102 1 90.5 252 PHE A C 1
ATOM 1846 O O . PHE A 1 252 ? 3.32 -15.445 -3.025 1 90.5 252 PHE A O 1
ATOM 1853 N N . SER A 1 253 ? 1.822 -15.023 -4.691 1 91.44 253 SER A N 1
ATOM 1854 C CA . SER A 1 253 ? 1.222 -13.93 -3.941 1 91.44 253 SER A CA 1
ATOM 1855 C C . SER A 1 253 ? -0.294 -14.078 -3.863 1 91.44 253 SER A C 1
ATOM 1857 O O . SER A 1 253 ? -0.973 -14.109 -4.891 1 91.44 253 SER A O 1
ATOM 1859 N N . VAL A 1 254 ? -0.813 -14.086 -2.666 1 93.06 254 VAL A N 1
ATOM 1860 C CA . VAL A 1 254 ? -2.256 -14.148 -2.461 1 93.06 254 VAL A CA 1
ATOM 1861 C C . VAL A 1 254 ? -2.904 -12.844 -2.936 1 93.06 254 VAL A C 1
ATOM 1863 O O . VAL A 1 254 ? -4.117 -12.789 -3.146 1 93.06 254 VAL A O 1
ATOM 1866 N N . LEU A 1 255 ? -2.07 -11.797 -3.178 1 92.88 255 LEU A N 1
ATOM 1867 C CA . LEU A 1 255 ? -2.58 -10.492 -3.6 1 92.88 255 LEU A CA 1
ATOM 1868 C C . LEU A 1 255 ? -2.867 -10.484 -5.098 1 92.88 255 LEU A C 1
ATOM 1870 O O . LEU A 1 255 ? -3.486 -9.547 -5.609 1 92.88 255 LEU A O 1
ATOM 1874 N N . ASN A 1 256 ? -2.371 -11.484 -5.82 1 93.81 256 ASN A N 1
ATOM 1875 C CA . ASN A 1 256 ? -2.816 -11.672 -7.195 1 93.81 256 ASN A CA 1
ATOM 1876 C C . ASN A 1 256 ? -4.172 -12.367 -7.254 1 93.81 256 ASN A C 1
ATOM 1878 O O . ASN A 1 256 ? -4.258 -13.539 -7.637 1 93.81 256 ASN A O 1
ATOM 1882 N N . CYS A 1 257 ? -5.16 -11.625 -6.977 1 94.5 257 CYS A N 1
ATOM 1883 C CA . CYS A 1 257 ? -6.516 -12.102 -6.703 1 94.5 257 CYS A CA 1
ATOM 1884 C C . CYS A 1 257 ? -7.082 -12.844 -7.906 1 94.5 257 CYS A C 1
ATOM 1886 O O . CYS A 1 257 ? -7.891 -13.758 -7.75 1 94.5 257 CYS A O 1
ATOM 1888 N N . ALA A 1 258 ? -6.676 -12.492 -9.102 1 93.19 258 ALA A N 1
ATOM 1889 C CA . ALA A 1 258 ? -7.25 -13.039 -10.328 1 93.19 258 ALA A CA 1
ATOM 1890 C C . ALA A 1 258 ? -6.871 -14.508 -10.508 1 93.19 258 ALA A C 1
ATOM 1892 O O . ALA A 1 258 ? -7.461 -15.211 -11.328 1 93.19 258 ALA A O 1
ATOM 1893 N N . THR A 1 259 ? -5.875 -14.953 -9.75 1 93.12 259 THR A N 1
ATOM 1894 C CA . THR A 1 259 ? -5.496 -16.359 -9.781 1 93.12 259 THR A CA 1
ATOM 1895 C C . THR A 1 259 ? -6.656 -17.234 -9.336 1 93.12 259 THR A C 1
ATOM 1897 O O . THR A 1 259 ? -6.844 -18.344 -9.867 1 93.12 259 THR A O 1
ATOM 1900 N N . CYS A 1 260 ? -7.508 -16.766 -8.453 1 94.62 260 CYS A N 1
ATOM 1901 C CA . CYS A 1 260 ? -8.594 -17.562 -7.895 1 94.62 260 CYS A CA 1
ATOM 1902 C C . CYS A 1 260 ? -9.945 -16.969 -8.242 1 94.62 260 CYS A C 1
ATOM 1904 O O . CYS A 1 260 ? -10.914 -17.688 -8.469 1 94.62 260 CYS A O 1
ATOM 1906 N N . HIS A 1 261 ? -9.938 -15.594 -8.258 1 95.75 261 HIS A N 1
ATOM 1907 C CA . HIS A 1 261 ? -11.18 -14.875 -8.523 1 95.75 261 HIS A CA 1
ATOM 1908 C C . HIS A 1 261 ? -11.297 -14.492 -10 1 95.75 261 HIS A C 1
ATOM 1910 O O . HIS A 1 261 ? -10.719 -13.5 -10.43 1 95.75 261 HIS A O 1
ATOM 1916 N N . GLU A 1 262 ? -12.078 -15.18 -10.727 1 92.75 262 GLU A N 1
ATOM 1917 C CA . GLU A 1 262 ? -12.242 -14.938 -12.156 1 92.75 262 GLU A CA 1
ATOM 1918 C C . GLU A 1 262 ? -12.961 -13.617 -12.406 1 92.75 262 GLU A C 1
ATOM 1920 O O . GLU A 1 262 ? -12.711 -12.953 -13.414 1 92.75 262 GLU A O 1
ATOM 1925 N N . THR A 1 263 ? -13.906 -13.273 -11.562 1 92.75 263 THR A N 1
ATOM 1926 C CA . THR A 1 263 ? -14.617 -12.008 -11.625 1 92.75 263 THR A CA 1
ATOM 1927 C C . THR A 1 263 ? -14.375 -11.18 -10.367 1 92.75 263 THR A C 1
ATOM 1929 O O . THR A 1 263 ? -13.75 -11.656 -9.414 1 92.75 263 THR A O 1
ATOM 1932 N N . THR A 1 264 ? -14.875 -9.953 -10.43 1 92.5 264 THR A N 1
ATOM 1933 C CA . THR A 1 264 ? -14.688 -9.078 -9.273 1 92.5 264 THR A CA 1
ATOM 1934 C C . THR A 1 264 ? -15.406 -9.641 -8.055 1 92.5 264 THR A C 1
ATOM 1936 O O . THR A 1 264 ? -16.5 -10.188 -8.172 1 92.5 264 THR A O 1
ATOM 1939 N N . PRO A 1 265 ? -14.773 -9.523 -6.887 1 93.19 265 PRO A N 1
ATOM 1940 C CA . PRO A 1 265 ? -15.461 -9.969 -5.672 1 93.19 265 PRO A CA 1
ATOM 1941 C C . PRO A 1 265 ? -16.812 -9.281 -5.473 1 93.19 265 PRO A C 1
ATOM 1943 O O . PRO A 1 265 ? -16.953 -8.102 -5.801 1 93.19 265 PRO A O 1
ATOM 1946 N N . ILE A 1 266 ? -17.719 -9.945 -4.859 1 93.12 266 ILE A N 1
ATOM 1947 C CA . ILE A 1 266 ? -19.094 -9.469 -4.758 1 93.12 266 ILE A CA 1
ATOM 1948 C C . ILE A 1 266 ? -19.234 -8.539 -3.551 1 93.12 266 ILE A C 1
ATOM 1950 O O . ILE A 1 266 ? -20.203 -7.789 -3.445 1 93.12 266 ILE A O 1
ATOM 1954 N N . ASN A 1 267 ? -18.312 -8.625 -2.641 1 94.62 267 ASN A N 1
ATOM 1955 C CA . ASN A 1 267 ? -18.359 -7.855 -1.4 1 94.62 267 ASN A CA 1
ATOM 1956 C C . ASN A 1 267 ? -17.422 -6.648 -1.457 1 94.62 267 ASN A C 1
ATOM 1958 O O . ASN A 1 267 ? -16.281 -6.762 -1.91 1 94.62 267 ASN A O 1
ATOM 1962 N N . THR A 1 268 ? -17.891 -5.469 -0.999 1 94.31 268 THR A N 1
ATOM 1963 C CA . THR A 1 268 ? -17.047 -4.277 -0.958 1 94.31 268 THR A CA 1
ATOM 1964 C C . THR A 1 268 ? -16.844 -3.812 0.479 1 94.31 268 THR A C 1
ATOM 1966 O O . THR A 1 268 ? -16.141 -2.828 0.722 1 94.31 268 THR A O 1
ATOM 1969 N N . SER A 1 269 ? -17.453 -4.527 1.453 1 94.94 269 SER A N 1
ATOM 1970 C CA . SER A 1 269 ? -17.266 -4.188 2.859 1 94.94 269 SER A CA 1
ATOM 1971 C C . SER A 1 269 ? -15.961 -4.773 3.398 1 94.94 269 SER A C 1
ATOM 1973 O O . SER A 1 269 ? -15.805 -5.996 3.461 1 94.94 269 SER A O 1
ATOM 1975 N N . ILE A 1 270 ? -15.047 -3.971 3.863 1 94.75 270 ILE A N 1
ATOM 1976 C CA . ILE A 1 270 ? -13.758 -4.418 4.379 1 94.75 270 ILE A CA 1
ATOM 1977 C C . ILE A 1 270 ? -13.969 -5.227 5.656 1 94.75 270 ILE A C 1
ATOM 1979 O O . ILE A 1 270 ? -13.117 -6.035 6.031 1 94.75 270 ILE A O 1
ATOM 1983 N N . ALA A 1 271 ? -15.148 -5.055 6.309 1 93.75 271 ALA A N 1
ATOM 1984 C CA . ALA A 1 271 ? -15.484 -5.785 7.527 1 93.75 271 ALA A CA 1
ATOM 1985 C C . ALA A 1 271 ? -16.312 -7.027 7.211 1 93.75 271 ALA A C 1
ATOM 1987 O O . ALA A 1 271 ? -16.734 -7.75 8.117 1 93.75 271 ALA A O 1
ATOM 1988 N N . GLY A 1 272 ? -16.516 -7.246 5.953 1 94.81 272 GLY A N 1
ATOM 1989 C CA . GLY A 1 272 ? -17.328 -8.375 5.527 1 94.81 272 GLY A CA 1
ATOM 1990 C C . GLY A 1 272 ? -16.516 -9.625 5.246 1 94.81 272 GLY A C 1
ATOM 1991 O O . GLY A 1 272 ? -15.312 -9.656 5.508 1 94.81 272 GLY A O 1
ATOM 1992 N N . PRO A 1 273 ? -17.219 -10.672 4.711 1 95.44 273 PRO A N 1
ATOM 1993 C CA . PRO A 1 273 ? -16.562 -11.961 4.477 1 95.44 273 PRO A CA 1
ATOM 1994 C C . PRO A 1 273 ? -15.406 -11.852 3.479 1 95.44 273 PRO A C 1
ATOM 1996 O O . PRO A 1 273 ? -15.508 -11.125 2.484 1 95.44 273 PRO A O 1
ATOM 1999 N N . GLY A 1 274 ? -14.336 -12.594 3.721 1 94.94 274 GLY A N 1
ATOM 2000 C CA . GLY A 1 274 ? -13.148 -12.578 2.879 1 94.94 274 GLY A CA 1
ATOM 2001 C C . GLY A 1 274 ? -12.141 -11.523 3.285 1 94.94 274 GLY A C 1
ATOM 2002 O O . GLY A 1 274 ? -10.984 -11.836 3.555 1 94.94 274 GLY A O 1
ATOM 2003 N N . CYS A 1 275 ? -12.641 -10.234 3.428 1 94.56 275 CYS A N 1
ATOM 2004 C CA . CYS A 1 275 ? -11.758 -9.109 3.73 1 94.56 275 CYS A CA 1
ATOM 2005 C C . CYS A 1 275 ? -11.242 -9.195 5.16 1 94.56 275 CYS A C 1
ATOM 2007 O O . CYS A 1 275 ? -10.07 -8.906 5.422 1 94.56 275 CYS A O 1
ATOM 2009 N N . VAL A 1 276 ? -12.062 -9.648 6.062 1 93.75 276 VAL A N 1
ATOM 2010 C CA . VAL A 1 276 ? -11.75 -9.648 7.488 1 93.75 276 VAL A CA 1
ATOM 2011 C C . VAL A 1 276 ? -10.625 -10.648 7.766 1 93.75 276 VAL A C 1
ATOM 2013 O O . VAL A 1 276 ? -9.984 -10.594 8.82 1 93.75 276 VAL A O 1
ATOM 2016 N N . ASP A 1 277 ? -10.398 -11.555 6.824 1 95 277 ASP A N 1
ATOM 2017 C CA . ASP A 1 277 ? -9.375 -12.578 7.027 1 95 277 ASP A CA 1
ATOM 2018 C C . ASP A 1 277 ? -8.008 -11.945 7.262 1 95 277 ASP A C 1
ATOM 2020 O O . ASP A 1 277 ? -7.211 -12.453 8.055 1 95 277 ASP A O 1
ATOM 2024 N N . CYS A 1 278 ? -7.758 -10.836 6.68 1 91.56 278 CYS A N 1
ATOM 2025 C CA . CYS A 1 278 ? -6.469 -10.164 6.805 1 91.56 278 CYS A CA 1
ATOM 2026 C C . CYS A 1 278 ? -6.613 -8.828 7.516 1 91.56 278 CYS A C 1
ATOM 2028 O O . CYS A 1 278 ? -5.727 -8.414 8.266 1 91.56 278 CYS A O 1
ATOM 2030 N N . HIS A 1 279 ? -7.738 -8.109 7.324 1 91.5 279 HIS A N 1
ATOM 2031 C CA . HIS A 1 279 ? -7.852 -6.719 7.758 1 91.5 279 HIS A CA 1
ATOM 2032 C C . HIS A 1 279 ? -8.391 -6.633 9.18 1 91.5 279 HIS A C 1
ATOM 2034 O O . HIS A 1 279 ? -8.211 -5.617 9.859 1 91.5 279 HIS A O 1
ATOM 2040 N N . ASN A 1 280 ? -9.047 -7.609 9.617 1 90.06 280 ASN A N 1
ATOM 2041 C CA . ASN A 1 280 ? -9.57 -7.68 10.977 1 90.06 280 ASN A CA 1
ATOM 2042 C C . ASN A 1 280 ? -9.688 -9.125 11.461 1 90.06 280 ASN A C 1
ATOM 2044 O O . ASN A 1 280 ? -10.773 -9.578 11.805 1 90.06 280 ASN A O 1
ATOM 2048 N N . PRO A 1 281 ? -8.531 -9.82 11.492 1 89.44 281 PRO A N 1
ATOM 2049 C CA . PRO A 1 281 ? -8.57 -11.25 11.789 1 89.44 281 PRO A CA 1
ATOM 2050 C C . PRO A 1 281 ? -9.195 -11.555 13.148 1 89.44 281 PRO A C 1
ATOM 2052 O O . PRO A 1 281 ? -8.891 -10.875 14.141 1 89.44 281 PRO A O 1
ATOM 2055 N N . GLY A 1 282 ? -10.055 -12.508 13.18 1 87.12 282 GLY A N 1
ATOM 2056 C CA . GLY A 1 282 ? -10.648 -12.977 14.422 1 87.12 282 GLY A CA 1
ATOM 2057 C C . GLY A 1 282 ? -11.906 -12.227 14.797 1 87.12 282 GLY A C 1
ATOM 2058 O O . GLY A 1 282 ? -12.648 -12.648 15.688 1 87.12 282 GLY A O 1
ATOM 2059 N N . ALA A 1 283 ? -12.188 -11.141 14.156 1 89.75 283 ALA A N 1
ATOM 2060 C CA . ALA A 1 283 ? -13.383 -10.352 14.445 1 89.75 283 ALA A CA 1
ATOM 2061 C C . ALA A 1 283 ? -14.617 -10.992 13.82 1 89.75 283 ALA A C 1
ATOM 2063 O O . ALA A 1 283 ? -14.508 -11.82 12.914 1 89.75 283 ALA A O 1
ATOM 2064 N N . ALA A 1 284 ? -15.781 -10.617 14.398 1 91.88 284 ALA A N 1
ATOM 2065 C CA . ALA A 1 284 ? -17.047 -11.047 13.82 1 91.88 284 ALA A CA 1
ATOM 2066 C C . ALA A 1 284 ? -17.234 -10.477 12.414 1 91.88 284 ALA A C 1
ATOM 2068 O O . ALA A 1 284 ? -16.953 -9.305 12.18 1 91.88 284 ALA A O 1
ATOM 2069 N N . VAL A 1 285 ? -17.734 -11.336 11.531 1 93.44 285 VAL A N 1
ATOM 2070 C CA . VAL A 1 285 ? -17.891 -10.945 10.141 1 93.44 285 VAL A CA 1
ATOM 2071 C C . VAL A 1 285 ? -19.141 -10.094 9.977 1 93.44 285 VAL A C 1
ATOM 2073 O O . VAL A 1 285 ? -20.203 -10.453 10.484 1 93.44 285 VAL A O 1
ATOM 2076 N N . GLY A 1 286 ? -19 -8.891 9.359 1 91.94 286 GLY A N 1
ATOM 2077 C CA . GLY A 1 286 ? -20.141 -8.039 9.047 1 91.94 286 GLY A CA 1
ATOM 2078 C C . GLY A 1 286 ? -20.844 -8.414 7.754 1 91.94 286 GLY A C 1
ATOM 2079 O O . GLY A 1 286 ? -20.5 -9.43 7.137 1 91.94 286 GLY A O 1
ATOM 2080 N N . PRO A 1 287 ? -21.859 -7.625 7.395 1 93 287 PRO A N 1
ATOM 2081 C CA . PRO A 1 287 ? -22.625 -7.93 6.184 1 93 287 PRO A CA 1
ATOM 2082 C C . PRO A 1 287 ? -21.844 -7.645 4.902 1 93 287 PRO A C 1
ATOM 2084 O O . PRO A 1 287 ? -20.906 -6.836 4.91 1 93 287 PRO A O 1
ATOM 2087 N N . ILE A 1 288 ? -22.297 -8.352 3.842 1 93.44 288 ILE A N 1
ATOM 2088 C CA . ILE A 1 288 ? -21.828 -8.062 2.494 1 93.44 288 ILE A CA 1
ATOM 2089 C C . ILE A 1 288 ? -22.391 -6.723 2.021 1 93.44 288 ILE A C 1
ATOM 2091 O O . ILE A 1 288 ? -23.562 -6.426 2.242 1 93.44 288 ILE A O 1
ATOM 2095 N N . SER A 1 289 ? -21.531 -5.871 1.579 1 93.06 289 SER A N 1
ATOM 2096 C CA . SER A 1 289 ? -21.953 -4.758 0.743 1 93.06 289 SER A CA 1
ATOM 2097 C C . SER A 1 289 ? -21.781 -5.078 -0.738 1 93.06 289 SER A C 1
ATOM 2099 O O . SER A 1 289 ? -20.656 -5.129 -1.239 1 93.06 289 SER A O 1
ATOM 2101 N N . PRO A 1 290 ? -22.875 -5.316 -1.411 1 89.69 290 PRO A N 1
ATOM 2102 C CA . PRO A 1 290 ? -22.766 -5.809 -2.785 1 89.69 290 PRO A CA 1
ATOM 2103 C C . PRO A 1 290 ? -22.031 -4.836 -3.709 1 89.69 290 PRO A C 1
ATOM 2105 O O . PRO A 1 290 ? -22.266 -3.625 -3.635 1 89.69 290 PRO A O 1
ATOM 2108 N N . ASN A 1 291 ? -21.141 -5.312 -4.473 1 89.06 291 ASN A N 1
ATOM 2109 C CA . ASN A 1 291 ? -20.484 -4.559 -5.535 1 89.06 291 ASN A CA 1
ATOM 2110 C C . ASN A 1 291 ? -21.391 -4.383 -6.746 1 89.06 291 ASN A C 1
ATOM 2112 O O . ASN A 1 291 ? -21.5 -5.281 -7.578 1 89.06 291 ASN A O 1
ATOM 2116 N N . ALA A 1 292 ? -22.031 -3.26 -6.805 1 81.69 292 ALA A N 1
ATOM 2117 C CA . ALA A 1 292 ? -23.047 -3.053 -7.836 1 81.69 292 ALA A CA 1
ATOM 2118 C C . ALA A 1 292 ? -22.422 -2.447 -9.094 1 81.69 292 ALA A C 1
ATOM 2120 O O . ALA A 1 292 ? -23.094 -2.318 -10.125 1 81.69 292 ALA A O 1
ATOM 2121 N N . ASP A 1 293 ? -21.188 -2.055 -9 1 84.06 293 ASP A N 1
ATOM 2122 C CA . ASP A 1 293 ? -20.484 -1.475 -10.141 1 84.06 293 ASP A CA 1
ATOM 2123 C C . ASP A 1 293 ? -19.516 -2.482 -10.758 1 84.06 293 ASP A C 1
ATOM 2125 O O . ASP A 1 293 ? -18.469 -2.77 -10.195 1 84.06 293 ASP A O 1
ATOM 2129 N N . PRO A 1 294 ? -19.859 -2.986 -11.945 1 79.56 294 PRO A N 1
ATOM 2130 C CA . PRO A 1 294 ? -18.984 -3.982 -12.578 1 79.56 294 PRO A CA 1
ATOM 2131 C C . PRO A 1 294 ? -17.609 -3.436 -12.906 1 79.56 294 PRO A C 1
ATOM 2133 O O . PRO A 1 294 ? -16.672 -4.207 -13.141 1 79.56 294 PRO A O 1
ATOM 2136 N N . ASN A 1 295 ? -17.469 -2.09 -12.914 1 82.81 295 ASN A N 1
ATOM 2137 C CA . ASN A 1 295 ? -16.188 -1.485 -13.266 1 82.81 295 ASN A CA 1
ATOM 2138 C C . ASN A 1 295 ? -15.32 -1.272 -12.031 1 82.81 295 ASN A C 1
ATOM 2140 O O . ASN A 1 295 ? -14.141 -0.933 -12.148 1 82.81 295 ASN A O 1
ATOM 2144 N N . PHE A 1 296 ? -15.977 -1.492 -10.977 1 88.75 296 PHE A N 1
ATOM 2145 C CA . PHE A 1 296 ? -15.195 -1.37 -9.75 1 88.75 296 PHE A CA 1
ATOM 2146 C C . PHE A 1 296 ? -14.578 -2.709 -9.367 1 88.75 296 PHE A C 1
ATOM 2148 O O . PHE A 1 296 ? -15.242 -3.564 -8.781 1 88.75 296 PHE A O 1
ATOM 2155 N N . ASP A 1 297 ? -13.25 -2.857 -9.586 1 91.56 297 ASP A N 1
ATOM 2156 C CA . ASP A 1 297 ? -12.531 -4.109 -9.367 1 91.56 297 ASP A CA 1
ATOM 2157 C C . ASP A 1 297 ? -11.57 -3.994 -8.18 1 91.56 297 ASP A C 1
ATOM 2159 O O . ASP A 1 297 ? -10.477 -3.447 -8.312 1 91.56 297 ASP A O 1
ATOM 2163 N N . ILE A 1 298 ? -11.969 -4.516 -7.062 1 90.62 298 ILE A N 1
ATOM 2164 C CA . ILE A 1 298 ? -11.211 -4.426 -5.816 1 90.62 298 ILE A CA 1
ATOM 2165 C C . ILE A 1 298 ? -9.891 -5.184 -5.957 1 90.62 298 ILE A C 1
ATOM 2167 O O . ILE A 1 298 ? -8.93 -4.91 -5.234 1 90.62 298 ILE A O 1
ATOM 2171 N N . ARG A 1 299 ? -9.805 -6.129 -6.906 1 93.56 299 ARG A N 1
ATOM 2172 C CA . ARG A 1 299 ? -8.586 -6.906 -7.121 1 93.56 299 ARG A CA 1
ATOM 2173 C C . ARG A 1 299 ? -7.414 -5.996 -7.488 1 93.56 299 ARG A C 1
ATOM 2175 O O . ARG A 1 299 ? -6.277 -6.254 -7.094 1 93.56 299 ARG A O 1
ATOM 2182 N N . ALA A 1 300 ? -7.711 -4.98 -8.172 1 90.69 300 ALA A N 1
ATOM 2183 C CA . ALA A 1 300 ? -6.695 -4.043 -8.648 1 90.69 300 ALA A CA 1
ATOM 2184 C C . ALA A 1 300 ? -6.043 -3.303 -7.484 1 90.69 300 ALA A C 1
ATOM 2186 O O . ALA A 1 300 ? -4.859 -2.965 -7.543 1 90.69 300 ALA A O 1
ATOM 2187 N N . ILE A 1 301 ? -6.801 -3.07 -6.398 1 88.5 301 ILE A N 1
ATOM 2188 C CA . ILE A 1 301 ? -6.273 -2.359 -5.238 1 88.5 301 ILE A CA 1
ATOM 2189 C C . ILE A 1 301 ? -5.145 -3.168 -4.605 1 88.5 301 ILE A C 1
ATOM 2191 O O . ILE A 1 301 ? -4.062 -2.637 -4.348 1 88.5 301 ILE A O 1
ATOM 2195 N N . HIS A 1 302 ? -5.383 -4.492 -4.441 1 90.38 302 HIS A N 1
ATOM 2196 C CA . HIS A 1 302 ? -4.363 -5.359 -3.857 1 90.38 302 HIS A CA 1
ATOM 2197 C C . HIS A 1 302 ? -3.221 -5.602 -4.836 1 90.38 302 HIS A C 1
ATOM 2199 O O . HIS A 1 302 ? -2.064 -5.727 -4.426 1 90.38 302 HIS A O 1
ATOM 2205 N N . GLY A 1 303 ? -3.578 -5.645 -6.086 1 91.25 303 GLY A N 1
ATOM 2206 C CA . GLY A 1 303 ? -2.564 -5.84 -7.113 1 91.25 303 GLY A CA 1
ATOM 2207 C C . GLY A 1 303 ? -1.521 -4.742 -7.137 1 91.25 303 GLY A C 1
ATOM 2208 O O . GLY A 1 303 ? -0.37 -4.977 -7.508 1 91.25 303 GLY A O 1
ATOM 2209 N N . GLN A 1 304 ? -1.912 -3.529 -6.707 1 86 304 GLN A N 1
ATOM 2210 C CA . GLN A 1 304 ? -0.989 -2.398 -6.684 1 86 304 GLN A CA 1
ATOM 2211 C C . GLN A 1 304 ? 0.142 -2.633 -5.688 1 86 304 GLN A C 1
ATOM 2213 O O . GLN A 1 304 ? 1.277 -2.211 -5.914 1 86 304 GLN A O 1
ATOM 2218 N N . LYS A 1 305 ? -0.186 -3.314 -4.617 1 83.81 305 LYS A N 1
ATOM 2219 C CA . LYS A 1 305 ? 0.801 -3.557 -3.57 1 83.81 305 LYS A CA 1
ATOM 2220 C C . LYS A 1 305 ? 1.96 -4.402 -4.09 1 83.81 305 LYS A C 1
ATOM 2222 O O . LYS A 1 305 ? 3.088 -4.285 -3.604 1 83.81 305 LYS A O 1
ATOM 2227 N N . ILE A 1 306 ? 1.687 -5.238 -5.109 1 86.19 306 ILE A N 1
ATOM 2228 C CA . ILE A 1 306 ? 2.732 -6.098 -5.652 1 86.19 306 ILE A CA 1
ATOM 2229 C C . ILE A 1 306 ? 3.057 -5.672 -7.086 1 86.19 306 ILE A C 1
ATOM 2231 O O . ILE A 1 306 ? 3.602 -6.453 -7.863 1 86.19 306 ILE A O 1
ATOM 2235 N N . ALA A 1 307 ? 2.639 -4.488 -7.496 1 90.75 307 ALA A N 1
ATOM 2236 C CA . ALA A 1 307 ? 3.008 -3.805 -8.734 1 90.75 307 ALA A CA 1
ATOM 2237 C C . ALA A 1 307 ? 2.541 -4.59 -9.953 1 90.75 307 ALA A C 1
ATOM 2239 O O . ALA A 1 307 ? 3.213 -4.598 -10.992 1 90.75 307 ALA A O 1
ATOM 2240 N N . LEU A 1 308 ? 1.377 -5.285 -9.859 1 92.88 308 LEU A N 1
ATOM 2241 C CA . LEU A 1 308 ? 0.91 -6.141 -10.938 1 92.88 308 LEU A CA 1
ATOM 2242 C C . LEU A 1 308 ? 0.644 -5.328 -12.203 1 92.88 308 LEU A C 1
ATOM 2244 O O . LEU A 1 308 ? 1.052 -5.723 -13.297 1 92.88 308 LEU A O 1
ATOM 2248 N N . ALA A 1 309 ? -0.074 -4.234 -12.062 1 92.12 309 ALA A N 1
ATOM 2249 C CA . ALA A 1 309 ? -0.405 -3.408 -13.219 1 92.12 309 ALA A CA 1
ATOM 2250 C C . ALA A 1 309 ? 0.855 -2.852 -13.875 1 92.12 309 ALA A C 1
ATOM 2252 O O . ALA A 1 309 ? 0.947 -2.785 -15.102 1 92.12 309 ALA A O 1
ATOM 2253 N N . GLU A 1 310 ? 1.782 -2.467 -13.031 1 93.94 310 GLU A N 1
ATOM 2254 C CA . GLU A 1 310 ? 3.053 -1.967 -13.539 1 93.94 310 GLU A CA 1
ATOM 2255 C C . GLU A 1 310 ? 3.805 -3.053 -14.305 1 93.94 310 GLU A C 1
ATOM 2257 O O . GLU A 1 310 ? 4.324 -2.805 -15.398 1 93.94 310 GLU A O 1
ATOM 2262 N N . ILE A 1 311 ? 3.852 -4.227 -13.805 1 94.81 311 ILE A N 1
ATOM 2263 C CA . ILE A 1 311 ? 4.539 -5.355 -14.422 1 94.81 311 ILE A CA 1
ATOM 2264 C C . ILE A 1 311 ? 3.896 -5.676 -15.773 1 94.81 311 ILE A C 1
ATOM 2266 O O . ILE A 1 311 ? 4.594 -5.852 -16.781 1 94.81 311 ILE A O 1
ATOM 2270 N N . ASP A 1 312 ? 2.582 -5.707 -15.766 1 94.12 312 ASP A N 1
ATOM 2271 C CA . ASP A 1 312 ? 1.86 -5.973 -17.016 1 94.12 312 ASP A CA 1
ATOM 2272 C C . ASP A 1 312 ? 2.164 -4.902 -18.062 1 94.12 312 ASP A C 1
ATOM 2274 O O . ASP A 1 312 ? 2.355 -5.215 -19.234 1 94.12 312 ASP A O 1
ATOM 2278 N N . THR A 1 313 ? 2.209 -3.672 -17.625 1 95.31 313 THR A N 1
ATOM 2279 C CA . THR A 1 313 ? 2.52 -2.57 -18.531 1 95.31 313 THR A CA 1
ATOM 2280 C C . THR A 1 313 ? 3.932 -2.713 -19.094 1 95.31 313 THR A C 1
ATOM 2282 O O . THR A 1 313 ? 4.152 -2.52 -20.281 1 95.31 313 THR A O 1
ATOM 2285 N N . LEU A 1 314 ? 4.852 -3.039 -18.266 1 95.88 314 LEU A N 1
ATOM 2286 C CA . LEU A 1 314 ? 6.223 -3.244 -18.719 1 95.88 314 LEU A CA 1
ATOM 2287 C C . LEU A 1 314 ? 6.285 -4.328 -19.797 1 95.88 314 LEU A C 1
ATOM 2289 O O . LEU A 1 314 ? 6.902 -4.137 -20.844 1 95.88 314 LEU A O 1
ATOM 2293 N N . ARG A 1 315 ? 5.617 -5.387 -19.625 1 95 315 ARG A N 1
ATOM 2294 C CA . ARG A 1 315 ? 5.676 -6.531 -20.516 1 95 315 ARG A CA 1
ATOM 2295 C C . ARG A 1 315 ? 5.008 -6.215 -21.859 1 95 315 ARG A C 1
ATOM 2297 O O . ARG A 1 315 ? 5.441 -6.695 -22.906 1 95 315 ARG A O 1
ATOM 2304 N N . THR A 1 316 ? 3.979 -5.387 -21.797 1 94.88 316 THR A N 1
ATOM 2305 C CA . THR A 1 316 ? 3.215 -5.145 -23.016 1 94.88 316 THR A CA 1
ATOM 2306 C C . THR A 1 316 ? 3.807 -3.977 -23.812 1 94.88 316 THR A C 1
ATOM 2308 O O . THR A 1 316 ? 3.627 -3.885 -25.016 1 94.88 316 THR A O 1
ATOM 2311 N N . THR A 1 317 ? 4.539 -3.15 -23.125 1 97.12 317 THR A N 1
ATOM 2312 C CA . THR A 1 317 ? 4.98 -1.938 -23.797 1 97.12 317 THR A CA 1
ATOM 2313 C C . THR A 1 317 ? 6.48 -1.984 -24.078 1 97.12 317 THR A C 1
ATOM 2315 O O . THR A 1 317 ? 7.059 -1.011 -24.562 1 97.12 317 THR A O 1
ATOM 2318 N N . HIS A 1 318 ? 7.148 -3.047 -23.703 1 97.62 318 HIS A N 1
ATOM 2319 C CA . HIS A 1 318 ? 8.578 -3.148 -23.984 1 97.62 318 HIS A CA 1
ATOM 2320 C C . HIS A 1 318 ? 8.906 -4.461 -24.703 1 97.62 318 HIS A C 1
ATOM 2322 O O . HIS A 1 318 ? 8.195 -5.453 -24.531 1 97.62 318 HIS A O 1
ATOM 2328 N N . LYS A 1 319 ? 9.891 -4.445 -25.438 1 96.56 319 LYS A N 1
ATOM 2329 C CA . LYS A 1 319 ? 10.422 -5.633 -26.109 1 96.56 319 LYS A CA 1
ATOM 2330 C C . LYS A 1 319 ? 11.93 -5.508 -26.328 1 96.56 319 LYS A C 1
ATOM 2332 O O . LYS A 1 319 ? 12.453 -4.402 -26.438 1 96.56 319 LYS A O 1
ATOM 2337 N N . THR A 1 320 ? 12.57 -6.621 -26.328 1 98 320 THR A N 1
ATOM 2338 C CA . THR A 1 320 ? 14 -6.652 -26.609 1 98 320 THR A CA 1
ATOM 2339 C C . THR A 1 320 ? 14.281 -7.461 -27.875 1 98 320 THR A C 1
ATOM 2341 O O . THR A 1 320 ? 13.469 -8.289 -28.281 1 98 320 THR A O 1
ATOM 2344 N N . THR A 1 321 ? 15.328 -7.133 -28.531 1 97.94 321 THR A N 1
ATOM 2345 C CA . THR A 1 321 ? 15.891 -7.957 -29.594 1 97.94 321 THR A CA 1
ATOM 2346 C C . THR A 1 321 ? 17.375 -8.234 -29.344 1 97.94 321 THR A C 1
ATOM 2348 O O . THR A 1 321 ? 18.031 -7.488 -28.625 1 97.94 321 THR A O 1
ATOM 2351 N N . LEU A 1 322 ? 17.781 -9.281 -29.844 1 98.62 322 LEU A N 1
ATOM 2352 C CA . LEU A 1 322 ? 19.172 -9.719 -29.688 1 98.62 322 LEU A CA 1
ATOM 2353 C C . LEU A 1 322 ? 19.75 -10.172 -31.016 1 98.62 322 LEU A C 1
ATOM 2355 O O . LEU A 1 322 ? 19.172 -11.016 -31.703 1 98.62 322 LEU A O 1
ATOM 2359 N N . SER A 1 323 ? 20.844 -9.594 -31.391 1 98.75 323 SER A N 1
ATOM 2360 C CA . SER A 1 323 ? 21.484 -10.023 -32.625 1 98.75 323 SER A CA 1
ATOM 2361 C C . SER A 1 323 ? 22.203 -11.359 -32.438 1 98.75 323 SER A C 1
ATOM 2363 O O . SER A 1 323 ? 22.547 -11.734 -31.312 1 98.75 323 SER A O 1
ATOM 2365 N N . ALA A 1 324 ? 22.391 -12 -33.562 1 98.69 324 ALA A N 1
ATOM 2366 C CA . ALA A 1 324 ? 23.297 -13.156 -33.531 1 98.69 324 ALA A CA 1
ATOM 2367 C C . ALA A 1 324 ? 24.719 -12.727 -33.219 1 98.69 324 ALA A C 1
ATOM 2369 O O . ALA A 1 324 ? 25.078 -11.562 -33.406 1 98.69 324 ALA A O 1
ATOM 2370 N N . PRO A 1 325 ? 25.531 -13.648 -32.688 1 98.62 325 PRO A N 1
ATOM 2371 C CA . PRO A 1 325 ? 26.938 -13.32 -32.469 1 98.62 325 PRO A CA 1
ATOM 2372 C C . PRO A 1 325 ? 27.641 -12.836 -33.719 1 98.62 325 PRO A C 1
ATOM 2374 O O . PRO A 1 325 ? 27.359 -13.336 -34.812 1 98.62 325 PRO A O 1
ATOM 2377 N N . TYR A 1 326 ? 28.531 -11.906 -33.625 1 98.25 326 TYR A N 1
ATOM 2378 C CA . TYR A 1 326 ? 29.328 -11.375 -34.719 1 98.25 326 TYR A CA 1
ATOM 2379 C C . TYR A 1 326 ? 30.703 -10.938 -34.25 1 98.25 326 TYR A C 1
ATOM 2381 O O . TYR A 1 326 ? 30.953 -10.867 -33.062 1 98.25 326 TYR A O 1
ATOM 2389 N N . TRP A 1 327 ? 31.547 -10.719 -35.281 1 97.75 327 TRP A N 1
ATOM 2390 C CA . TRP A 1 327 ? 32.906 -10.258 -35 1 97.75 327 TRP A CA 1
ATOM 2391 C C . TRP A 1 327 ? 33 -8.734 -35.062 1 97.75 327 TRP A C 1
ATOM 2393 O O . TRP A 1 327 ? 32.531 -8.133 -36.031 1 97.75 327 TRP A O 1
ATOM 2403 N N . ASP A 1 328 ? 33.469 -8.164 -34.031 1 97.31 328 ASP A N 1
ATOM 2404 C CA . ASP A 1 328 ? 33.75 -6.734 -34.031 1 97.31 328 ASP A CA 1
ATOM 2405 C C . ASP A 1 328 ? 35.25 -6.465 -33.844 1 97.31 328 ASP A C 1
ATOM 2407 O O . ASP A 1 328 ? 35.75 -6.516 -32.719 1 97.31 328 ASP A O 1
ATOM 2411 N N . ALA A 1 329 ? 35.875 -5.957 -34.812 1 95.31 329 ALA A N 1
ATOM 2412 C CA . ALA A 1 329 ? 37.344 -5.766 -34.812 1 95.31 329 ALA A CA 1
ATOM 2413 C C . ALA A 1 329 ? 37.719 -4.516 -34.031 1 95.31 329 ALA A C 1
ATOM 2415 O O . ALA A 1 329 ? 38.875 -4.363 -33.656 1 95.31 329 ALA A O 1
ATOM 2416 N N . ALA A 1 330 ? 36.844 -3.65 -33.812 1 94.38 330 ALA A N 1
ATOM 2417 C CA . ALA A 1 330 ? 37.156 -2.332 -33.281 1 94.38 330 ALA A CA 1
ATOM 2418 C C . ALA A 1 330 ? 37.125 -2.352 -31.75 1 94.38 330 ALA A C 1
ATOM 2420 O O . ALA A 1 330 ? 37.625 -1.426 -31.094 1 94.38 330 ALA A O 1
ATOM 2421 N N . VAL A 1 331 ? 36.531 -3.398 -31.109 1 95.56 331 VAL A N 1
ATOM 2422 C CA . VAL A 1 331 ? 36.469 -3.449 -29.656 1 95.56 331 VAL A CA 1
ATOM 2423 C C . VAL A 1 331 ? 37.875 -3.553 -29.062 1 95.56 331 VAL A C 1
ATOM 2425 O O . VAL A 1 331 ? 38.625 -4.457 -29.406 1 95.56 331 VAL A O 1
ATOM 2428 N N . ALA A 1 332 ? 38.156 -2.559 -28.172 1 93.56 332 ALA A N 1
ATOM 2429 C CA . ALA A 1 332 ? 39.469 -2.516 -27.516 1 93.56 332 ALA A CA 1
ATOM 2430 C C . ALA A 1 332 ? 39.375 -3.049 -26.094 1 93.56 332 ALA A C 1
ATOM 2432 O O . ALA A 1 332 ? 38.406 -2.824 -25.391 1 93.56 332 ALA A O 1
ATOM 2433 N N . TRP A 1 333 ? 40.406 -3.752 -25.734 1 92.25 333 TRP A N 1
ATOM 2434 C CA . TRP A 1 333 ? 40.469 -4.305 -24.375 1 92.25 333 TRP A CA 1
ATOM 2435 C C . TRP A 1 333 ? 41.531 -3.578 -23.547 1 92.25 333 TRP A C 1
ATOM 2437 O O . TRP A 1 333 ? 42.531 -3.09 -24.094 1 92.25 333 TRP A O 1
ATOM 2447 N N . GLU A 1 334 ? 41.344 -3.41 -22.281 1 84.56 334 GLU A N 1
ATOM 2448 C CA . GLU A 1 334 ? 42.281 -2.709 -21.391 1 84.56 334 GLU A CA 1
ATOM 2449 C C . GLU A 1 334 ? 43.656 -3.355 -21.406 1 84.56 334 GLU A C 1
ATOM 2451 O O . GLU A 1 334 ? 44.656 -2.66 -21.328 1 84.56 334 GLU A O 1
ATOM 2456 N N . GLY A 1 335 ? 43.844 -4.633 -21.422 1 81.19 335 GLY A N 1
ATOM 2457 C CA . GLY A 1 335 ? 45.156 -5.312 -21.406 1 81.19 335 GLY A CA 1
ATOM 2458 C C . GLY A 1 335 ? 45.844 -5.309 -22.766 1 81.19 335 GLY A C 1
ATOM 2459 O O . GLY A 1 335 ? 46.938 -5.859 -22.906 1 81.19 335 GLY A O 1
ATOM 2460 N N . GLY A 1 336 ? 45.219 -4.625 -23.766 1 80.81 336 GLY A N 1
ATOM 2461 C CA . GLY A 1 336 ? 45.781 -4.555 -25.109 1 80.81 336 GLY A CA 1
ATOM 2462 C C . GLY A 1 336 ? 45.125 -5.488 -26.094 1 80.81 336 GLY A C 1
ATOM 2463 O O . GLY A 1 336 ? 44.531 -6.496 -25.688 1 80.81 336 GLY A O 1
ATOM 2464 N N . GLY A 1 337 ? 45.125 -5.141 -27.281 1 87 337 GLY A N 1
ATOM 2465 C CA . GLY A 1 337 ? 44.531 -5.93 -28.344 1 87 337 GLY A CA 1
ATOM 2466 C C . GLY A 1 337 ? 43.156 -5.434 -28.766 1 87 337 GLY A C 1
ATOM 2467 O O . GLY A 1 337 ? 42.594 -4.555 -28.125 1 87 337 GLY A O 1
ATOM 2468 N N . THR A 1 338 ? 42.781 -5.895 -29.984 1 92.69 338 THR A N 1
ATOM 2469 C CA . THR A 1 338 ? 41.469 -5.559 -30.516 1 92.69 338 THR A CA 1
ATOM 2470 C C . THR A 1 338 ? 40.781 -6.805 -31.031 1 92.69 338 THR A C 1
ATOM 2472 O O . THR A 1 338 ? 41.375 -7.867 -31.172 1 92.69 338 THR A O 1
ATOM 2475 N N . GLY A 1 339 ? 39.469 -6.656 -31.109 1 94.56 339 GLY A N 1
ATOM 2476 C CA . GLY A 1 339 ? 38.688 -7.754 -31.641 1 94.56 339 GLY A CA 1
ATOM 2477 C C . GLY A 1 339 ? 37.906 -8.5 -30.562 1 94.56 339 GLY A C 1
ATOM 2478 O O . GLY A 1 339 ? 38.438 -8.758 -29.484 1 94.56 339 GLY A O 1
ATOM 2479 N N . ALA A 1 340 ? 36.656 -8.773 -30.812 1 96.56 340 ALA A N 1
ATOM 2480 C CA . ALA A 1 340 ? 35.781 -9.461 -29.875 1 96.56 340 ALA A CA 1
ATOM 2481 C C . ALA A 1 340 ? 34.594 -10.117 -30.578 1 96.56 340 ALA A C 1
ATOM 2483 O O . ALA A 1 340 ? 34.25 -9.734 -31.703 1 96.56 340 ALA A O 1
ATOM 2484 N N . ILE A 1 341 ? 34.125 -11.148 -30.031 1 97.81 341 ILE A N 1
ATOM 2485 C CA . ILE A 1 341 ? 32.812 -11.68 -30.422 1 97.81 341 ILE A CA 1
ATOM 2486 C C . ILE A 1 341 ? 31.703 -10.992 -29.641 1 97.81 341 ILE A C 1
ATOM 2488 O O . ILE A 1 341 ? 31.688 -11.047 -28.406 1 97.81 341 ILE A O 1
ATOM 2492 N N . CYS A 1 342 ? 30.797 -10.367 -30.359 1 98.38 342 CYS A N 1
ATOM 2493 C CA . CYS A 1 342 ? 29.797 -9.539 -29.703 1 98.38 342 CYS A CA 1
ATOM 2494 C C . CYS A 1 342 ? 28.391 -9.992 -30.078 1 98.38 342 CYS A C 1
ATOM 2496 O O . CYS A 1 342 ? 28.219 -10.797 -31 1 98.38 342 CYS A O 1
ATOM 2498 N N . THR A 1 343 ? 27.422 -9.641 -29.344 1 98.69 343 THR A N 1
ATOM 2499 C CA . THR A 1 343 ? 26 -9.656 -29.625 1 98.69 343 THR A CA 1
ATOM 2500 C C . THR A 1 343 ? 25.344 -8.359 -29.172 1 98.69 343 THR A C 1
ATOM 2502 O O . THR A 1 343 ? 25.719 -7.793 -28.141 1 98.69 343 THR A O 1
ATOM 2505 N N . ASP A 1 344 ? 24.375 -7.879 -29.922 1 98.75 344 ASP A N 1
ATOM 2506 C CA . ASP A 1 344 ? 23.75 -6.594 -29.656 1 98.75 344 ASP A CA 1
ATOM 2507 C C . ASP A 1 344 ? 22.375 -6.781 -29.016 1 98.75 344 ASP A C 1
ATOM 2509 O O . ASP A 1 344 ? 21.484 -7.418 -29.594 1 98.75 344 ASP A O 1
ATOM 2513 N N . LEU A 1 345 ? 22.234 -6.203 -27.859 1 98.69 345 LEU A N 1
ATOM 2514 C CA . LEU A 1 345 ? 20.953 -6.16 -27.156 1 98.69 345 LEU A CA 1
ATOM 2515 C C . LEU A 1 345 ? 20.281 -4.801 -27.344 1 98.69 345 LEU A C 1
ATOM 2517 O O . LEU A 1 345 ? 20.891 -3.762 -27.078 1 98.69 345 LEU A O 1
ATOM 2521 N N . LYS A 1 346 ? 19.062 -4.836 -27.859 1 98.62 346 LYS A N 1
ATOM 2522 C CA . LYS A 1 346 ? 18.266 -3.617 -28.031 1 98.62 346 LYS A CA 1
ATOM 2523 C C . LYS A 1 346 ? 16.969 -3.678 -27.234 1 98.62 346 LYS A C 1
ATOM 2525 O O . LYS A 1 346 ? 16.391 -4.754 -27.062 1 98.62 346 LYS A O 1
ATOM 2530 N N . LEU A 1 347 ? 16.625 -2.576 -26.656 1 98.56 347 LEU A N 1
ATOM 2531 C CA . LEU A 1 347 ? 15.375 -2.404 -25.922 1 98.56 347 LEU A CA 1
ATOM 2532 C C . LEU A 1 347 ? 14.461 -1.405 -26.625 1 98.56 347 LEU A C 1
ATOM 2534 O O . LEU A 1 347 ? 14.906 -0.329 -27.031 1 98.56 347 LEU A O 1
ATOM 2538 N N . PHE A 1 348 ? 13.211 -1.773 -26.766 1 98.38 348 PHE A N 1
ATOM 2539 C CA . PHE A 1 348 ? 12.25 -0.908 -27.438 1 98.38 348 PHE A CA 1
ATOM 2540 C C . PHE A 1 348 ? 11.047 -0.637 -26.547 1 98.38 348 PHE A C 1
ATOM 2542 O O . PHE A 1 348 ? 10.594 -1.523 -25.828 1 98.38 348 PHE A O 1
ATOM 2549 N N . LYS A 1 349 ? 10.562 0.578 -26.547 1 97.88 349 LYS A N 1
ATOM 2550 C CA . LYS A 1 349 ? 9.219 0.915 -26.094 1 97.88 349 LYS A CA 1
ATOM 2551 C C . LYS A 1 349 ? 8.195 0.73 -27.203 1 97.88 349 LYS A C 1
ATOM 2553 O O . LYS A 1 349 ? 8.398 1.198 -28.328 1 97.88 349 LYS A O 1
ATOM 2558 N N . VAL A 1 350 ? 7.199 0.041 -26.922 1 96.94 350 VAL A N 1
ATOM 2559 C CA . VAL A 1 350 ? 6.184 -0.267 -27.922 1 96.94 350 VAL A CA 1
ATOM 2560 C C . VAL A 1 350 ? 4.906 0.516 -27.625 1 96.94 350 VAL A C 1
ATOM 2562 O O . VAL A 1 350 ? 4.32 0.369 -26.547 1 96.94 350 VAL A O 1
ATOM 2565 N N . GLU A 1 351 ? 4.438 1.371 -28.453 1 93.38 351 GLU A N 1
ATOM 2566 C CA . GLU A 1 351 ? 3.189 2.127 -28.375 1 93.38 351 GLU A CA 1
ATOM 2567 C C . GLU A 1 351 ? 2.365 1.954 -29.641 1 93.38 351 GLU A C 1
ATOM 2569 O O . GLU A 1 351 ? 2.596 2.646 -30.641 1 93.38 351 GLU A O 1
ATOM 2574 N N . GLY A 1 352 ? 1.381 1.124 -29.594 1 90.44 352 GLY A N 1
ATOM 2575 C CA . GLY A 1 352 ? 0.658 0.757 -30.797 1 90.44 352 GLY A CA 1
ATOM 2576 C C . GLY A 1 352 ? 1.526 0.054 -31.828 1 90.44 352 GLY A C 1
ATOM 2577 O O . GLY A 1 352 ? 2.139 -0.974 -31.531 1 90.44 352 GLY A O 1
ATOM 2578 N N . GLU A 1 353 ? 1.659 0.706 -32.969 1 92.31 353 GLU A N 1
ATOM 2579 C CA . GLU A 1 353 ? 2.445 0.11 -34.031 1 92.31 353 GLU A CA 1
ATOM 2580 C C . GLU A 1 353 ? 3.848 0.709 -34.094 1 92.31 353 GLU A C 1
ATOM 2582 O O . GLU A 1 353 ? 4.676 0.293 -34.906 1 92.31 353 GLU A O 1
ATOM 2587 N N . THR A 1 354 ? 4.043 1.568 -33.125 1 94.44 354 THR A N 1
ATOM 2588 C CA . THR A 1 354 ? 5.324 2.268 -33.156 1 94.44 354 THR A CA 1
ATOM 2589 C C . THR A 1 354 ? 6.285 1.678 -32.125 1 94.44 354 THR A C 1
ATOM 2591 O O . THR A 1 354 ? 5.91 1.458 -30.969 1 94.44 354 THR A O 1
ATOM 2594 N N . GLU A 1 355 ? 7.457 1.36 -32.594 1 95.88 355 GLU A N 1
ATOM 2595 C CA . GLU A 1 355 ? 8.547 0.919 -31.719 1 95.88 355 GLU A CA 1
ATOM 2596 C C . GLU A 1 355 ? 9.656 1.965 -31.656 1 95.88 355 GLU A C 1
ATOM 2598 O O . GLU A 1 355 ? 10.156 2.412 -32.688 1 95.88 355 GLU A O 1
ATOM 2603 N N . THR A 1 356 ? 9.945 2.412 -30.453 1 97.5 356 THR A N 1
ATOM 2604 C CA . THR A 1 356 ? 11.031 3.367 -30.234 1 97.5 356 THR A CA 1
ATOM 2605 C C . THR A 1 356 ? 12.156 2.734 -29.422 1 97.5 356 THR A C 1
ATOM 2607 O O . THR A 1 356 ? 11.93 2.232 -28.328 1 97.5 356 THR A O 1
ATOM 2610 N N . GLN A 1 357 ? 13.336 2.74 -30.016 1 97.81 357 GLN A N 1
ATOM 2611 C CA . GLN A 1 357 ? 14.469 2.166 -29.297 1 97.81 357 GLN A CA 1
ATOM 2612 C C . GLN A 1 357 ? 14.875 3.045 -28.125 1 97.81 357 GLN A C 1
ATOM 2614 O O . GLN A 1 357 ? 14.914 4.27 -28.234 1 97.81 357 GLN A O 1
ATOM 2619 N N . LEU A 1 358 ? 15.109 2.463 -26.969 1 98.12 358 LEU A N 1
ATOM 2620 C CA . LEU A 1 358 ? 15.539 3.148 -25.766 1 98.12 358 LEU A CA 1
ATOM 2621 C C . LEU A 1 358 ? 17.031 2.979 -25.547 1 98.12 358 LEU A C 1
ATOM 2623 O O . LEU A 1 358 ? 17.672 2.129 -26.188 1 98.12 358 LEU A O 1
ATOM 2627 N N . ASP A 1 359 ? 17.594 3.84 -24.703 1 98.19 359 ASP A N 1
ATOM 2628 C CA . ASP A 1 359 ? 19.016 3.801 -24.375 1 98.19 359 ASP A CA 1
ATOM 2629 C C . ASP A 1 359 ? 19.266 2.941 -23.125 1 98.19 359 ASP A C 1
ATOM 2631 O O . ASP A 1 359 ? 19.078 3.4 -22 1 98.19 359 ASP A O 1
ATOM 2635 N N . ILE A 1 360 ? 19.781 1.737 -23.344 1 97.94 360 ILE A N 1
ATOM 2636 C CA . ILE A 1 360 ? 19.969 0.781 -22.25 1 97.94 360 ILE A CA 1
ATOM 2637 C C . ILE A 1 360 ? 20.969 1.341 -21.234 1 97.94 360 ILE A C 1
ATOM 2639 O O . ILE A 1 360 ? 20.766 1.213 -20.031 1 97.94 360 ILE A O 1
ATOM 2643 N N . GLY A 1 361 ? 22.016 1.92 -21.734 1 95.31 361 GLY A N 1
ATOM 2644 C CA . GLY A 1 361 ? 23 2.502 -20.844 1 95.31 361 GLY A CA 1
ATOM 2645 C C . GLY A 1 361 ? 22.422 3.557 -19.922 1 95.31 361 GLY A C 1
ATOM 2646 O O . GLY A 1 361 ? 22.703 3.562 -18.719 1 95.31 361 GLY A O 1
ATOM 2647 N N . ALA A 1 362 ? 21.641 4.457 -20.469 1 94.06 362 ALA A N 1
ATOM 2648 C CA . ALA A 1 362 ? 21.016 5.516 -19.672 1 94.06 362 ALA A CA 1
ATOM 2649 C C . ALA A 1 362 ? 20.047 4.938 -18.641 1 94.06 362 ALA A C 1
ATOM 2651 O O . ALA A 1 362 ? 20.031 5.383 -17.484 1 94.06 362 ALA A O 1
ATOM 2652 N N . LEU A 1 363 ? 19.328 3.977 -19.031 1 95.12 363 LEU A N 1
ATOM 2653 C CA . LEU A 1 363 ? 18.344 3.371 -18.141 1 95.12 363 LEU A CA 1
ATOM 2654 C C . LEU A 1 363 ? 19.031 2.582 -17.031 1 95.12 363 LEU A C 1
ATOM 2656 O O . LEU A 1 363 ? 18.5 2.475 -15.914 1 95.12 363 LEU A O 1
ATOM 2660 N N . TYR A 1 364 ? 20.094 1.999 -17.359 1 90.06 364 TYR A N 1
ATOM 2661 C CA . TYR A 1 364 ? 20.891 1.318 -16.328 1 90.06 364 TYR A CA 1
ATOM 2662 C C . TYR A 1 364 ? 21.453 2.314 -15.328 1 90.06 364 TYR A C 1
ATOM 2664 O O . TYR A 1 364 ? 21.469 2.051 -14.125 1 90.06 364 TYR A O 1
ATOM 2672 N N . ALA A 1 365 ? 21.891 3.477 -15.781 1 84.75 365 ALA A N 1
ATOM 2673 C CA . ALA A 1 365 ? 22.484 4.512 -14.938 1 84.75 365 ALA A CA 1
ATOM 2674 C C . ALA A 1 365 ? 21.469 5.078 -13.961 1 84.75 365 ALA A C 1
ATOM 2676 O O . ALA A 1 365 ? 21.812 5.426 -12.828 1 84.75 365 ALA A O 1
ATOM 2677 N N . ASP A 1 366 ? 20.266 5.164 -14.43 1 82.06 366 ASP A N 1
ATOM 2678 C CA . ASP A 1 366 ? 19.266 5.75 -13.547 1 82.06 366 ASP A CA 1
ATOM 2679 C C . ASP A 1 366 ? 18.547 4.668 -12.75 1 82.06 366 ASP A C 1
ATOM 2681 O O . ASP A 1 366 ? 17.578 4.957 -12.039 1 82.06 366 ASP A O 1
ATOM 2685 N N . HIS A 1 367 ? 18.906 3.377 -12.891 1 83.88 367 HIS A N 1
ATOM 2686 C CA . HIS A 1 367 ? 18.469 2.223 -12.109 1 83.88 367 HIS A CA 1
ATOM 2687 C C . HIS A 1 367 ? 17.062 1.797 -12.492 1 83.88 367 HIS A C 1
ATOM 2689 O O . HIS A 1 367 ? 16.406 1.066 -11.75 1 83.88 367 HIS A O 1
ATOM 2695 N N . THR A 1 368 ? 16.609 2.309 -13.602 1 91.06 368 THR A N 1
ATOM 2696 C CA . THR A 1 368 ? 15.383 1.748 -14.18 1 91.06 368 THR A CA 1
ATOM 2697 C C . THR A 1 368 ? 15.586 0.285 -14.562 1 91.06 368 THR A C 1
ATOM 2699 O O . THR A 1 368 ? 14.703 -0.548 -14.344 1 91.06 368 THR A O 1
ATOM 2702 N N . LEU A 1 369 ? 16.797 0.087 -15.164 1 94.94 369 LEU A N 1
ATOM 2703 C CA . LEU A 1 369 ? 17.266 -1.274 -15.414 1 94.94 369 LEU A CA 1
ATOM 2704 C C . LEU A 1 369 ? 18.266 -1.708 -14.352 1 94.94 369 LEU A C 1
ATOM 2706 O O . LEU A 1 369 ? 19.109 -0.914 -13.922 1 94.94 369 LEU A O 1
ATOM 2710 N N . VAL A 1 370 ? 18.125 -2.969 -14 1 93.06 370 VAL A N 1
ATOM 2711 C CA . VAL A 1 370 ? 19 -3.422 -12.922 1 93.06 370 VAL A CA 1
ATOM 2712 C C . VAL A 1 370 ? 19.891 -4.555 -13.43 1 93.06 370 VAL A C 1
ATOM 2714 O O . VAL A 1 370 ? 20.859 -4.941 -12.766 1 93.06 370 VAL A O 1
ATOM 2717 N N . TYR A 1 371 ? 19.562 -5.035 -14.602 1 94.12 371 TYR A N 1
ATOM 2718 C CA . TYR A 1 371 ? 20.375 -6.07 -15.234 1 94.12 371 TYR A CA 1
ATOM 2719 C C . TYR A 1 371 ? 20.25 -6.023 -16.75 1 94.12 371 TYR A C 1
ATOM 2721 O O . TYR A 1 371 ? 19.156 -5.797 -17.281 1 94.12 371 TYR A O 1
ATOM 2729 N N . ALA A 1 372 ? 21.281 -6.164 -17.5 1 96.19 372 ALA A N 1
ATOM 2730 C CA . ALA A 1 372 ? 21.312 -6.258 -18.953 1 96.19 372 ALA A CA 1
ATOM 2731 C C . ALA A 1 372 ? 22.594 -6.926 -19.438 1 96.19 372 ALA A C 1
ATOM 2733 O O . ALA A 1 372 ? 23.641 -6.293 -19.484 1 96.19 372 ALA A O 1
ATOM 2734 N N . SER A 1 373 ? 22.484 -8.164 -19.75 1 96.12 373 SER A N 1
ATOM 2735 C CA . SER A 1 373 ? 23.656 -8.914 -20.188 1 96.12 373 SER A CA 1
ATOM 2736 C C . SER A 1 373 ? 23.266 -10.062 -21.109 1 96.12 373 SER A C 1
ATOM 2738 O O . SER A 1 373 ? 22.078 -10.211 -21.453 1 96.12 373 SER A O 1
ATOM 2740 N N . ALA A 1 374 ? 24.281 -10.742 -21.719 1 97.44 374 ALA A N 1
ATOM 2741 C CA . ALA A 1 374 ? 24.047 -11.852 -22.641 1 97.44 374 ALA A CA 1
ATOM 2742 C C . ALA A 1 374 ? 25.156 -12.891 -22.547 1 97.44 374 ALA A C 1
ATOM 2744 O O . ALA A 1 374 ? 26.234 -12.602 -22.016 1 97.44 374 ALA A O 1
ATOM 2745 N N . TYR A 1 375 ? 24.812 -14.07 -23.031 1 96.94 375 TYR A N 1
ATOM 2746 C CA . TYR A 1 375 ? 25.75 -15.18 -23.156 1 96.94 375 TYR A CA 1
ATOM 2747 C C . TYR A 1 375 ? 25.781 -15.703 -24.594 1 96.94 375 TYR A C 1
ATOM 2749 O O . TYR A 1 375 ? 24.812 -15.508 -25.344 1 96.94 375 TYR A O 1
ATOM 2757 N N . ILE A 1 376 ? 26.891 -16.297 -24.938 1 97.81 376 ILE A N 1
ATOM 2758 C CA . ILE A 1 376 ? 27 -17.016 -26.203 1 97.81 376 ILE A CA 1
ATOM 2759 C C . ILE A 1 376 ? 27.078 -18.516 -25.922 1 97.81 376 ILE A C 1
ATOM 2761 O O . ILE A 1 376 ? 27.953 -18.969 -25.188 1 97.81 376 ILE A O 1
ATOM 2765 N N . HIS A 1 377 ? 26.188 -19.234 -26.562 1 97.5 377 HIS A N 1
ATOM 2766 C CA . HIS A 1 377 ? 26.062 -20.672 -26.344 1 97.5 377 HIS A CA 1
ATOM 2767 C C . HIS A 1 377 ? 26.453 -21.469 -27.578 1 97.5 377 HIS A C 1
ATOM 2769 O O . HIS A 1 377 ? 26.344 -20.953 -28.703 1 97.5 377 HIS A O 1
ATOM 2775 N N . ALA A 1 378 ? 26.938 -22.703 -27.281 1 97.19 378 ALA A N 1
ATOM 2776 C CA . ALA A 1 378 ? 27 -23.703 -28.344 1 97.19 378 ALA A CA 1
ATOM 2777 C C . ALA A 1 378 ? 25.656 -24.375 -28.547 1 97.19 378 ALA A C 1
ATOM 2779 O O . ALA A 1 378 ? 24.938 -24.656 -27.578 1 97.19 378 ALA A O 1
ATOM 2780 N N . TYR A 1 379 ? 25.297 -24.641 -29.781 1 97.56 379 TYR A N 1
ATOM 2781 C CA . TYR A 1 379 ? 23.953 -25.109 -30.156 1 97.56 379 TYR A CA 1
ATOM 2782 C C . TYR A 1 379 ? 24.031 -26.234 -31.172 1 97.56 379 TYR A C 1
ATOM 2784 O O . TYR A 1 379 ? 24.688 -26.109 -32.188 1 97.56 379 TYR A O 1
ATOM 2792 N N . ASP A 1 380 ? 23.375 -27.344 -30.844 1 96.31 380 ASP A N 1
ATOM 2793 C CA . ASP A 1 380 ? 23.219 -28.438 -31.797 1 96.31 380 ASP A CA 1
ATOM 2794 C C . ASP A 1 380 ? 21.969 -28.25 -32.625 1 96.31 380 ASP A C 1
ATOM 2796 O O . ASP A 1 380 ? 20.844 -28.469 -32.156 1 96.31 380 ASP A O 1
ATOM 2800 N N . SER A 1 381 ? 22.125 -28.016 -33.906 1 95.88 381 SER A N 1
ATOM 2801 C CA . SER A 1 381 ? 21 -27.703 -34.781 1 95.88 381 SER A CA 1
ATOM 2802 C C . SER A 1 381 ? 20.234 -28.953 -35.156 1 95.88 381 SER A C 1
ATOM 2804 O O . SER A 1 381 ? 19.109 -28.875 -35.656 1 95.88 381 SER A O 1
ATOM 2806 N N . GLU A 1 382 ? 20.844 -30.078 -34.969 1 94.81 382 GLU A N 1
ATOM 2807 C CA . GLU A 1 382 ? 20.141 -31.312 -35.312 1 94.81 382 GLU A CA 1
ATOM 2808 C C . GLU A 1 382 ? 19.031 -31.609 -34.312 1 94.81 382 GLU A C 1
ATOM 2810 O O . GLU A 1 382 ? 17.969 -32.094 -34.656 1 94.81 382 GLU A O 1
ATOM 2815 N N . THR A 1 383 ? 19.266 -31.312 -33.094 1 95.06 383 THR A N 1
ATOM 2816 C CA . THR A 1 383 ? 18.297 -31.656 -32.062 1 95.06 383 THR A CA 1
ATOM 2817 C C . THR A 1 383 ? 17.734 -30.406 -31.406 1 95.06 383 THR A C 1
ATOM 2819 O O . THR A 1 383 ? 16.969 -30.484 -30.438 1 95.06 383 THR A O 1
ATOM 2822 N N . ASP A 1 384 ? 18.156 -29.203 -31.875 1 94.5 384 ASP A N 1
ATOM 2823 C CA . ASP A 1 384 ? 17.734 -27.938 -31.312 1 94.5 384 ASP A CA 1
ATOM 2824 C C . ASP A 1 384 ? 18.031 -27.875 -29.812 1 94.5 384 ASP A C 1
ATOM 2826 O O . ASP A 1 384 ? 17.156 -27.578 -29 1 94.5 384 ASP A O 1
ATOM 2830 N N . SER A 1 385 ? 19.281 -28.125 -29.438 1 95.19 385 SER A N 1
ATOM 2831 C CA . SER A 1 385 ? 19.656 -28.234 -28.031 1 95.19 385 SER A CA 1
ATOM 2832 C C . SER A 1 385 ? 20.875 -27.359 -27.719 1 95.19 385 SER A C 1
ATOM 2834 O O . SER A 1 385 ? 21.797 -27.266 -28.531 1 95.19 385 SER A O 1
ATOM 2836 N N . LEU A 1 386 ? 20.828 -26.75 -26.562 1 96.19 386 LEU A N 1
ATOM 2837 C CA . LEU A 1 386 ? 22 -26.062 -26.047 1 96.19 386 LEU A CA 1
ATOM 2838 C C . LEU A 1 386 ? 23 -27.062 -25.453 1 96.19 386 LEU A C 1
ATOM 2840 O O . LEU A 1 386 ? 22.609 -27.969 -24.719 1 96.19 386 LEU A O 1
ATOM 2844 N N . ILE A 1 387 ? 24.281 -26.875 -25.781 1 93.88 387 ILE A N 1
ATOM 2845 C CA . ILE A 1 387 ? 25.234 -27.906 -25.375 1 93.88 387 ILE A CA 1
ATOM 2846 C C . ILE A 1 387 ? 26.297 -27.297 -24.453 1 93.88 387 ILE A C 1
ATOM 2848 O O . ILE A 1 387 ? 27.234 -27.984 -24.031 1 93.88 387 ILE A O 1
ATOM 2852 N N . GLY A 1 388 ? 26.172 -26.031 -24.141 1 93.12 388 GLY A N 1
ATOM 2853 C CA . GLY A 1 388 ? 27.094 -25.359 -23.219 1 93.12 388 GLY A CA 1
ATOM 2854 C C . GLY A 1 388 ? 27.344 -23.906 -23.578 1 93.12 388 GLY A C 1
ATOM 2855 O O . GLY A 1 388 ? 26.656 -23.344 -24.438 1 93.12 388 GLY A O 1
ATOM 2856 N N . ARG A 1 389 ? 28.344 -23.344 -22.828 1 94.69 389 ARG A N 1
ATOM 2857 C CA . ARG A 1 389 ? 28.609 -21.922 -22.969 1 94.69 389 ARG A CA 1
ATOM 2858 C C . ARG A 1 389 ? 30.078 -21.688 -23.312 1 94.69 389 ARG A C 1
ATOM 2860 O O . ARG A 1 389 ? 30.922 -21.609 -22.422 1 94.69 389 ARG A O 1
ATOM 2867 N N . PRO A 1 390 ? 30.344 -21.391 -24.547 1 95.19 390 PRO A N 1
ATOM 2868 C CA . PRO A 1 390 ? 31.719 -21.062 -24.938 1 95.19 390 PRO A CA 1
ATOM 2869 C C . PRO A 1 390 ? 32.188 -19.719 -24.375 1 95.19 390 PRO A C 1
ATOM 2871 O O . PRO A 1 390 ? 33.375 -19.484 -24.203 1 95.19 390 PRO A O 1
ATOM 2874 N N . SER A 1 391 ? 31.266 -18.797 -24.219 1 94.5 391 SER A N 1
ATOM 2875 C CA . SER A 1 391 ? 31.641 -17.516 -23.672 1 94.5 391 SER A CA 1
ATOM 2876 C C . SER A 1 391 ? 32.062 -17.641 -22.203 1 94.5 391 SER A C 1
ATOM 2878 O O . SER A 1 391 ? 31.344 -18.234 -21.391 1 94.5 391 SER A O 1
ATOM 2880 N N . PRO A 1 392 ? 33.219 -17.062 -21.859 1 88.88 392 PRO A N 1
ATOM 2881 C CA . PRO A 1 392 ? 33.688 -17.203 -20.484 1 88.88 392 PRO A CA 1
ATOM 2882 C C . PRO A 1 392 ? 32.906 -16.359 -19.5 1 88.88 392 PRO A C 1
ATOM 2884 O O . PRO A 1 392 ? 32.406 -15.289 -19.844 1 88.88 392 PRO A O 1
ATOM 2887 N N . PHE A 1 393 ? 32.938 -16.859 -18.297 1 83.38 393 PHE A N 1
ATOM 2888 C CA . PHE A 1 393 ? 32.219 -16.203 -17.219 1 83.38 393 PHE A CA 1
ATOM 2889 C C . PHE A 1 393 ? 32.906 -14.906 -16.812 1 83.38 393 PHE A C 1
ATOM 2891 O O . PHE A 1 393 ? 34.156 -14.891 -16.656 1 83.38 393 PHE A O 1
ATOM 2898 N N . ASN A 1 394 ? 32.25 -13.82 -16.75 1 84.06 394 ASN A N 1
ATOM 2899 C CA . ASN A 1 394 ? 32.656 -12.531 -16.219 1 84.06 394 ASN A CA 1
ATOM 2900 C C . ASN A 1 394 ? 33.781 -11.922 -17.062 1 84.06 394 ASN A C 1
ATOM 2902 O O . ASN A 1 394 ? 34.594 -11.164 -16.547 1 84.06 394 ASN A O 1
ATOM 2906 N N . ALA A 1 395 ? 33.875 -12.281 -18.266 1 88.81 395 ALA A N 1
ATOM 2907 C CA . ALA A 1 395 ? 34.906 -11.742 -19.141 1 88.81 395 ALA A CA 1
ATOM 2908 C C . ALA A 1 395 ? 34.344 -10.742 -20.125 1 88.81 395 ALA A C 1
ATOM 2910 O O . ALA A 1 395 ? 35.062 -10.188 -20.953 1 88.81 395 ALA A O 1
ATOM 2911 N N . GLN A 1 396 ? 33.094 -10.516 -19.953 1 92.56 396 GLN A N 1
ATOM 2912 C CA . GLN A 1 396 ? 32.438 -9.68 -20.953 1 92.56 396 GLN A CA 1
ATOM 2913 C C . GLN A 1 396 ? 32.781 -8.203 -20.734 1 92.56 396 GLN A C 1
ATOM 2915 O O . GLN A 1 396 ? 33.125 -7.801 -19.625 1 92.56 396 GLN A O 1
ATOM 2920 N N . GLN A 1 397 ? 32.719 -7.477 -21.766 1 94.12 397 GLN A N 1
ATOM 2921 C CA . GLN A 1 397 ? 32.688 -6.016 -21.781 1 94.12 397 GLN A CA 1
ATOM 2922 C C . GLN A 1 397 ? 31.422 -5.496 -22.422 1 94.12 397 GLN A C 1
ATOM 2924 O O . GLN A 1 397 ? 30.828 -6.16 -23.266 1 94.12 397 GLN A O 1
ATOM 2929 N N . TYR A 1 398 ? 31.047 -4.328 -21.938 1 95.44 398 TYR A N 1
ATOM 2930 C CA . TYR A 1 398 ? 29.844 -3.691 -22.484 1 95.44 398 TYR A CA 1
ATOM 2931 C C . TYR A 1 398 ? 30.219 -2.473 -23.312 1 95.44 398 TYR A C 1
ATOM 2933 O O . TYR A 1 398 ? 30.953 -1.602 -22.859 1 95.44 398 TYR A O 1
ATOM 2941 N N . VAL A 1 399 ? 29.766 -2.461 -24.531 1 95.75 399 VAL A N 1
ATOM 2942 C CA . VAL A 1 399 ? 30.016 -1.331 -25.422 1 95.75 399 VAL A CA 1
ATOM 2943 C C . VAL A 1 399 ? 28.703 -0.618 -25.719 1 95.75 399 VAL A C 1
ATOM 2945 O O . VAL A 1 399 ? 27.812 -1.184 -26.359 1 95.75 399 VAL A O 1
ATOM 2948 N N . ALA A 1 400 ? 28.578 0.615 -25.266 1 95.19 400 ALA A N 1
ATOM 2949 C CA . ALA A 1 400 ? 27.391 1.432 -25.531 1 95.19 400 ALA A CA 1
ATOM 2950 C C . ALA A 1 400 ? 27.453 2.037 -26.938 1 95.19 400 ALA A C 1
ATOM 2952 O O . ALA A 1 400 ? 28.422 2.723 -27.281 1 95.19 400 ALA A O 1
ATOM 2953 N N . ARG A 1 401 ? 26.516 1.732 -27.703 1 96.56 401 ARG A N 1
ATOM 2954 C CA . ARG A 1 401 ? 26.422 2.309 -29.047 1 96.56 401 ARG A CA 1
ATOM 2955 C C . ARG A 1 401 ? 25.594 3.588 -29.031 1 96.56 401 ARG A C 1
ATOM 2957 O O . ARG A 1 401 ? 24.781 3.803 -28.125 1 96.56 401 ARG A O 1
ATOM 2964 N N . ASP A 1 402 ? 25.672 4.422 -30.047 1 95 402 ASP A N 1
ATOM 2965 C CA . ASP A 1 402 ? 25.047 5.738 -30.109 1 95 402 ASP A CA 1
ATOM 2966 C C . ASP A 1 402 ? 23.516 5.613 -30.156 1 95 402 ASP A C 1
ATOM 2968 O O . ASP A 1 402 ? 22.812 6.504 -29.703 1 95 402 ASP A O 1
ATOM 2972 N N . ASP A 1 403 ? 23.078 4.531 -30.703 1 96.25 403 ASP A N 1
ATOM 2973 C CA . ASP A 1 403 ? 21.625 4.402 -30.875 1 96.25 403 ASP A CA 1
ATOM 2974 C C . ASP A 1 403 ? 20.984 3.834 -29.625 1 96.25 403 ASP A C 1
ATOM 2976 O O . ASP A 1 403 ? 19.766 3.592 -29.594 1 96.25 403 ASP A O 1
ATOM 2980 N N . GLY A 1 404 ? 21.703 3.576 -28.594 1 97.44 404 GLY A N 1
ATOM 2981 C CA . GLY A 1 404 ? 21.172 3.072 -27.344 1 97.44 404 GLY A CA 1
ATOM 2982 C C . GLY A 1 404 ? 21.375 1.582 -27.156 1 97.44 404 GLY A C 1
ATOM 2983 O O . GLY A 1 404 ? 21.062 1.033 -26.094 1 97.44 404 GLY A O 1
ATOM 2984 N N . THR A 1 405 ? 21.969 0.95 -28.141 1 98.12 405 THR A N 1
ATOM 2985 C CA . THR A 1 405 ? 22.281 -0.476 -28.109 1 98.12 405 THR A CA 1
ATOM 2986 C C . THR A 1 405 ? 23.391 -0.768 -27.109 1 98.12 405 THR A C 1
ATOM 2988 O O . THR A 1 405 ? 24.312 0.025 -26.953 1 98.12 405 THR A O 1
ATOM 2991 N N . ARG A 1 406 ? 23.172 -1.855 -26.391 1 98.25 406 ARG A N 1
ATOM 2992 C CA . ARG A 1 406 ? 24.266 -2.383 -25.578 1 98.25 406 ARG A CA 1
ATOM 2993 C C . ARG A 1 406 ? 24.875 -3.625 -26.219 1 98.25 406 ARG A C 1
ATOM 2995 O O . ARG A 1 406 ? 24.234 -4.68 -26.281 1 98.25 406 ARG A O 1
ATOM 3002 N N . ALA A 1 407 ? 26.078 -3.506 -26.703 1 98.38 407 ALA A N 1
ATOM 3003 C CA . ALA A 1 407 ? 26.812 -4.668 -27.219 1 98.38 407 ALA A CA 1
ATOM 3004 C C . ALA A 1 407 ? 27.547 -5.391 -26.094 1 98.38 407 ALA A C 1
ATOM 3006 O O . ALA A 1 407 ? 28.266 -4.766 -25.312 1 98.38 407 ALA A O 1
ATOM 3007 N N . ILE A 1 408 ? 27.25 -6.629 -25.969 1 98.19 408 ILE A N 1
ATOM 3008 C CA . ILE A 1 408 ? 27.984 -7.473 -25.031 1 98.19 408 ILE A CA 1
ATOM 3009 C C . ILE A 1 408 ? 29.078 -8.242 -25.766 1 98.19 408 ILE A C 1
ATOM 3011 O O . ILE A 1 408 ? 28.781 -9.039 -26.672 1 98.19 408 ILE A O 1
ATOM 3015 N N . CYS A 1 409 ? 30.312 -8.023 -25.375 1 97.94 409 CYS A N 1
ATOM 3016 C CA . CYS A 1 409 ? 31.453 -8.516 -26.156 1 97.94 409 CYS A CA 1
ATOM 3017 C C . CYS A 1 409 ? 32.375 -9.391 -25.312 1 97.94 409 CYS A C 1
ATOM 3019 O O . CYS A 1 409 ? 32.594 -9.102 -24.141 1 97.94 409 CYS A O 1
ATOM 3021 N N . TYR A 1 410 ? 32.844 -10.43 -25.938 1 96.88 410 TYR A N 1
ATOM 3022 C CA . TYR A 1 410 ? 33.781 -11.359 -25.297 1 96.88 410 TYR A CA 1
ATOM 3023 C C . TYR A 1 410 ? 35.094 -11.398 -26.047 1 96.88 410 TYR A C 1
ATOM 3025 O O . TYR A 1 410 ? 35.125 -11.359 -27.266 1 96.88 410 TYR A O 1
ATOM 3033 N N . PRO A 1 411 ? 36.219 -11.555 -25.312 1 94.62 411 PRO A N 1
ATOM 3034 C CA . PRO A 1 411 ? 37.531 -11.562 -25.969 1 94.62 411 PRO A CA 1
ATOM 3035 C C . PRO A 1 411 ? 37.844 -12.859 -26.719 1 94.62 411 PRO A C 1
ATOM 3037 O O . PRO A 1 411 ? 38.625 -12.875 -27.641 1 94.62 411 PRO A O 1
ATOM 3040 N N . SER A 1 412 ? 37.25 -13.922 -26.219 1 93.44 412 SER A N 1
ATOM 3041 C CA . SER A 1 412 ? 37.438 -15.242 -26.828 1 93.44 412 SER A CA 1
ATOM 3042 C C . SER A 1 412 ? 36.25 -16.156 -26.5 1 93.44 412 SER A C 1
ATOM 3044 O O . SER A 1 412 ? 35.469 -15.891 -25.594 1 93.44 412 SER A O 1
ATOM 3046 N N . LEU A 1 413 ? 36.188 -17.203 -27.344 1 95.44 413 LEU A N 1
ATOM 3047 C CA . LEU A 1 413 ? 35.25 -18.312 -27.094 1 95.44 413 LEU A CA 1
ATOM 3048 C C . LEU A 1 413 ? 36.031 -19.625 -26.922 1 95.44 413 LEU A C 1
ATOM 3050 O O . LEU A 1 413 ? 37 -19.875 -27.641 1 95.44 413 LEU A O 1
ATOM 3054 N N . ALA A 1 414 ? 35.562 -20.344 -26 1 94 414 ALA A N 1
ATOM 3055 C CA . ALA A 1 414 ? 36.188 -21.641 -25.781 1 94 414 ALA A CA 1
ATOM 3056 C C . ALA A 1 414 ? 35.812 -22.641 -26.859 1 94 414 ALA A C 1
ATOM 3058 O O . ALA A 1 414 ? 34.625 -22.734 -27.234 1 94 414 ALA A O 1
ATOM 3059 N N . ALA A 1 415 ? 36.812 -23.328 -27.359 1 93.38 415 ALA A N 1
ATOM 3060 C CA . ALA A 1 415 ? 36.562 -24.359 -28.359 1 93.38 415 ALA A CA 1
ATOM 3061 C C . ALA A 1 415 ? 35.969 -25.625 -27.703 1 93.38 415 ALA A C 1
ATOM 3063 O O . ALA A 1 415 ? 35.312 -26.406 -28.359 1 93.38 415 ALA A O 1
ATOM 3064 N N . ALA A 1 416 ? 36.344 -25.812 -26.562 1 92.56 416 ALA A N 1
ATOM 3065 C CA . ALA A 1 416 ? 35.875 -26.906 -25.719 1 92.56 416 ALA A CA 1
ATOM 3066 C C . ALA A 1 416 ? 35.75 -26.469 -24.266 1 92.56 416 ALA A C 1
ATOM 3068 O O . ALA A 1 416 ? 36.344 -25.469 -23.859 1 92.56 416 ALA A O 1
ATOM 3069 N N . ASP A 1 417 ? 34.812 -27.219 -23.672 1 84 417 ASP A N 1
ATOM 3070 C CA . ASP A 1 417 ? 34.656 -26.938 -22.25 1 84 417 ASP A CA 1
ATOM 3071 C C . ASP A 1 417 ? 35.906 -27.391 -21.469 1 84 417 ASP A C 1
ATOM 3073 O O . ASP A 1 417 ? 36.25 -28.562 -21.5 1 84 417 ASP A O 1
ATOM 3077 N N . GLY A 1 418 ? 36.781 -26.547 -21.047 1 63.34 418 GLY A N 1
ATOM 3078 C CA . GLY A 1 418 ? 38.031 -26.859 -20.344 1 63.34 418 GLY A CA 1
ATOM 3079 C C . GLY A 1 418 ? 37.844 -27.922 -19.266 1 63.34 418 GLY A C 1
ATOM 3080 O O . GLY A 1 418 ? 38.625 -28.875 -19.188 1 63.34 418 GLY A O 1
ATOM 3081 N N . SER A 1 419 ? 36.719 -27.859 -18.516 1 60.78 419 SER A N 1
ATOM 3082 C CA . SER A 1 419 ? 36.562 -28.75 -17.375 1 60.78 419 SER A CA 1
ATOM 3083 C C . SER A 1 419 ? 35.844 -30.047 -17.766 1 60.78 419 SER A C 1
ATOM 3085 O O . SER A 1 419 ? 36.094 -31.094 -17.172 1 60.78 419 SER A O 1
ATOM 3087 N N . TYR A 1 420 ? 35.062 -30.031 -18.891 1 72 420 TYR A N 1
ATOM 3088 C CA . TYR A 1 420 ? 34.219 -31.188 -19.203 1 72 420 TYR A CA 1
ATOM 3089 C C . TYR A 1 420 ? 34.625 -31.812 -20.531 1 72 420 TYR A C 1
ATOM 3091 O O . TYR A 1 420 ? 34.25 -32.969 -20.812 1 72 420 TYR A O 1
ATOM 3099 N N . GLY A 1 421 ? 35.344 -31.031 -21.266 1 83.06 421 GLY A N 1
ATOM 3100 C CA . GLY A 1 421 ? 35.875 -31.516 -22.531 1 83.06 421 GLY A CA 1
ATOM 3101 C C . GLY A 1 421 ? 34.844 -31.5 -23.656 1 83.06 421 GLY A C 1
ATOM 3102 O O . GLY A 1 421 ? 35.094 -32.031 -24.734 1 83.06 421 GLY A O 1
ATOM 3103 N N . THR A 1 422 ? 33.656 -30.891 -23.422 1 93.38 422 THR A N 1
ATOM 3104 C CA . THR A 1 422 ? 32.656 -30.812 -24.469 1 93.38 422 THR A CA 1
ATOM 3105 C C . THR A 1 422 ? 33.188 -30.031 -25.672 1 93.38 422 THR A C 1
ATOM 3107 O O . THR A 1 422 ? 33.719 -28.922 -25.5 1 93.38 422 THR A O 1
ATOM 3110 N N . GLN A 1 423 ? 33.031 -30.594 -26.812 1 94.31 423 GLN A N 1
ATOM 3111 C CA . GLN A 1 423 ? 33.531 -29.938 -28.016 1 94.31 423 GLN A CA 1
ATOM 3112 C C . GLN A 1 423 ? 32.531 -28.922 -28.562 1 94.31 423 GLN A C 1
ATOM 3114 O O . GLN A 1 423 ? 31.578 -29.312 -29.25 1 94.31 423 GLN A O 1
ATOM 3119 N N . TYR A 1 424 ? 32.875 -27.672 -28.406 1 95.25 424 TYR A N 1
ATOM 3120 C CA . TYR A 1 424 ? 32.031 -26.594 -28.891 1 95.25 424 TYR A CA 1
ATOM 3121 C C . TYR A 1 424 ? 32.312 -26.266 -30.344 1 95.25 424 TYR A C 1
ATOM 3123 O O . TYR A 1 424 ? 31.438 -25.766 -31.062 1 95.25 424 TYR A O 1
ATOM 3131 N N . SER A 1 425 ? 33.469 -26.562 -30.797 1 94.69 425 SER A N 1
ATOM 3132 C CA . SER A 1 425 ? 33.969 -26.094 -32.094 1 94.69 425 SER A CA 1
ATOM 3133 C C . SER A 1 425 ? 33.219 -26.719 -33.25 1 94.69 425 SER A C 1
ATOM 3135 O O . SER A 1 425 ? 33.25 -26.203 -34.375 1 94.69 425 SER A O 1
ATOM 3137 N N . VAL A 1 426 ? 32.5 -27.766 -32.938 1 94.5 426 VAL A N 1
ATOM 3138 C CA . VAL A 1 426 ? 31.797 -28.453 -34.031 1 94.5 426 VAL A CA 1
ATOM 3139 C C . VAL A 1 426 ? 30.328 -28.047 -34.031 1 94.5 426 VAL A C 1
ATOM 3141 O O . VAL A 1 426 ? 29.547 -28.516 -34.875 1 94.5 426 VAL A O 1
ATOM 3144 N N . ALA A 1 427 ? 29.906 -27.234 -33.125 1 96.25 427 ALA A N 1
ATOM 3145 C CA . ALA A 1 427 ? 28.516 -26.828 -33 1 96.25 427 ALA A CA 1
ATOM 3146 C C . ALA A 1 427 ? 28.297 -25.406 -33.5 1 96.25 427 ALA A C 1
ATOM 3148 O O . ALA A 1 427 ? 29.266 -24.672 -33.75 1 96.25 427 ALA A O 1
ATOM 3149 N N . ASN A 1 428 ? 27.062 -25.078 -33.812 1 98 428 ASN A N 1
ATOM 3150 C CA . ASN A 1 428 ? 26.703 -23.688 -34.094 1 98 428 ASN A CA 1
ATOM 3151 C C . ASN A 1 428 ? 26.641 -22.844 -32.812 1 98 428 ASN A C 1
ATOM 3153 O O . ASN A 1 428 ? 26.828 -23.375 -31.719 1 98 428 ASN A O 1
ATOM 3157 N N . LEU A 1 429 ? 26.484 -21.547 -33 1 98.44 429 LEU A N 1
ATOM 3158 C CA . LEU A 1 429 ? 26.438 -20.625 -31.859 1 98.44 429 LEU A CA 1
ATOM 3159 C C . LEU A 1 429 ? 25.094 -19.906 -31.812 1 98.44 429 LEU A C 1
ATOM 3161 O O . LEU A 1 429 ? 24.484 -19.641 -32.844 1 98.44 429 LEU A O 1
ATOM 3165 N N . VAL A 1 430 ? 24.594 -19.594 -30.656 1 98.56 430 VAL A N 1
ATOM 3166 C CA . VAL A 1 430 ? 23.422 -18.781 -30.391 1 98.56 430 VAL A CA 1
ATOM 3167 C C . VAL A 1 430 ? 23.656 -17.906 -29.172 1 98.56 430 VAL A C 1
ATOM 3169 O O . VAL A 1 430 ? 24.375 -18.312 -28.234 1 98.56 430 VAL A O 1
ATOM 3172 N N . ALA A 1 431 ? 23.172 -16.719 -29.156 1 98.62 431 ALA A N 1
ATOM 3173 C CA . ALA A 1 431 ? 23.266 -15.852 -27.984 1 98.62 431 ALA A CA 1
ATOM 3174 C C . ALA A 1 431 ? 21.953 -15.836 -27.203 1 98.62 431 ALA A C 1
ATOM 3176 O O . ALA A 1 431 ? 20.875 -16.016 -27.781 1 98.62 431 ALA A O 1
ATOM 3177 N N . SER A 1 432 ? 21.984 -15.703 -25.906 1 98 432 SER A N 1
ATOM 3178 C CA . SER A 1 432 ? 20.828 -15.438 -25.047 1 98 432 SER A CA 1
ATOM 3179 C C . SER A 1 432 ? 21.031 -14.18 -24.219 1 98 432 SER A C 1
ATOM 3181 O O . SER A 1 432 ? 22.156 -13.859 -23.828 1 98 432 SER A O 1
ATOM 3183 N N . SER A 1 433 ? 19.984 -13.438 -24 1 97.62 433 SER A N 1
ATOM 3184 C CA . SER A 1 433 ? 20.094 -12.219 -23.203 1 97.62 433 SER A CA 1
ATOM 3185 C C . SER A 1 433 ? 18.984 -12.148 -22.156 1 97.62 433 SER A C 1
ATOM 3187 O O . SER A 1 433 ? 17.953 -12.82 -22.281 1 97.62 433 SER A O 1
ATOM 3189 N N . ARG A 1 434 ? 19.281 -11.391 -21.078 1 95.62 434 ARG A N 1
ATOM 3190 C CA . ARG A 1 434 ? 18.281 -10.953 -20.109 1 95.62 434 ARG A CA 1
ATOM 3191 C C . ARG A 1 434 ? 18.422 -9.461 -19.812 1 95.62 434 ARG A C 1
ATOM 3193 O O . ARG A 1 434 ? 19.531 -8.953 -19.703 1 95.62 434 ARG A O 1
ATOM 3200 N N . LEU A 1 435 ? 17.375 -8.891 -19.875 1 97.06 435 LEU A N 1
ATOM 3201 C CA . LEU A 1 435 ? 17.234 -7.496 -19.469 1 97.06 435 LEU A CA 1
ATOM 3202 C C . LEU A 1 435 ? 16.125 -7.352 -18.422 1 97.06 435 LEU A C 1
ATOM 3204 O O . LEU A 1 435 ? 14.992 -7.781 -18.641 1 97.06 435 LEU A O 1
ATOM 3208 N N . THR A 1 436 ? 16.469 -6.746 -17.219 1 96.69 436 THR A N 1
ATOM 3209 C CA . THR A 1 436 ? 15.531 -6.742 -16.109 1 96.69 436 THR A CA 1
ATOM 3210 C C . THR A 1 436 ? 15.195 -5.316 -15.68 1 96.69 436 THR A C 1
ATOM 3212 O O . THR A 1 436 ? 16.094 -4.508 -15.445 1 96.69 436 THR A O 1
ATOM 3215 N N . PHE A 1 437 ? 13.914 -4.988 -15.609 1 96.31 437 PHE A N 1
ATOM 3216 C CA . PHE A 1 437 ? 13.406 -3.746 -15.039 1 96.31 437 PHE A CA 1
ATOM 3217 C C . PHE A 1 437 ? 13.227 -3.877 -13.531 1 96.31 437 PHE A C 1
ATOM 3219 O O . PHE A 1 437 ? 12.82 -4.934 -13.039 1 96.31 437 PHE A O 1
ATOM 3226 N N . ALA A 1 438 ? 13.508 -2.803 -12.828 1 92.25 438 ALA A N 1
ATOM 3227 C CA . ALA A 1 438 ? 13.117 -2.695 -11.43 1 92.25 438 ALA A CA 1
ATOM 3228 C C . ALA A 1 438 ? 11.703 -2.133 -11.297 1 92.25 438 ALA A C 1
ATOM 3230 O O . ALA A 1 438 ? 11.453 -0.973 -11.633 1 92.25 438 ALA A O 1
ATOM 3231 N N . GLN A 1 439 ? 10.742 -2.924 -10.883 1 89.06 439 GLN A N 1
ATOM 3232 C CA . GLN A 1 439 ? 9.406 -2.422 -10.617 1 89.06 439 GLN A CA 1
ATOM 3233 C C . GLN A 1 439 ? 9.32 -1.775 -9.234 1 89.06 439 GLN A C 1
ATOM 3235 O O . GLN A 1 439 ? 10.258 -1.877 -8.445 1 89.06 439 GLN A O 1
ATOM 3240 N N . THR A 1 440 ? 8.141 -1.07 -8.984 1 82.81 440 THR A N 1
ATOM 3241 C CA . THR A 1 440 ? 7.914 -0.48 -7.672 1 82.81 440 THR A CA 1
ATOM 3242 C C . THR A 1 440 ? 8.039 -1.535 -6.578 1 82.81 440 THR A C 1
ATOM 3244 O O . THR A 1 440 ? 7.453 -2.615 -6.68 1 82.81 440 THR A O 1
ATOM 3247 N N . GLY A 1 441 ? 8.828 -1.288 -5.551 1 74.69 441 GLY A N 1
ATOM 3248 C CA . GLY A 1 441 ? 9.023 -2.219 -4.453 1 74.69 441 GLY A CA 1
ATOM 3249 C C . GLY A 1 441 ? 10.172 -3.182 -4.684 1 74.69 441 GLY A C 1
ATOM 3250 O O . GLY A 1 441 ? 10.438 -4.059 -3.859 1 74.69 441 GLY A O 1
ATOM 3251 N N . TRP A 1 442 ? 10.898 -2.994 -5.797 1 83.19 442 TRP A N 1
ATOM 3252 C CA . TRP A 1 442 ? 12.008 -3.879 -6.148 1 83.19 442 TRP A CA 1
ATOM 3253 C C . TRP A 1 442 ? 13.078 -3.863 -5.066 1 83.19 442 TRP A C 1
ATOM 3255 O O . TRP A 1 442 ? 13.391 -2.807 -4.508 1 83.19 442 TRP A O 1
ATOM 3265 N N . VAL A 1 443 ? 13.586 -5.078 -4.723 1 73.44 443 VAL A N 1
ATOM 3266 C CA . VAL A 1 443 ? 14.703 -5.219 -3.793 1 73.44 443 VAL A CA 1
ATOM 3267 C C . VAL A 1 443 ? 15.867 -5.918 -4.488 1 73.44 443 VAL A C 1
ATOM 3269 O O . VAL A 1 443 ? 15.656 -6.793 -5.332 1 73.44 443 VAL A O 1
ATOM 3272 N N . ASP A 1 444 ? 17.031 -5.555 -4.125 1 73.25 444 ASP A N 1
ATOM 3273 C CA . ASP A 1 444 ? 18.219 -6.164 -4.699 1 73.25 444 ASP A CA 1
ATOM 3274 C C . ASP A 1 444 ? 18.531 -7.5 -4.023 1 73.25 444 ASP A C 1
ATOM 3276 O O . ASP A 1 444 ? 19.234 -7.539 -3.008 1 73.25 444 ASP A O 1
ATOM 3280 N N . ASP A 1 445 ? 17.844 -8.508 -4.492 1 75.44 445 ASP A N 1
ATOM 3281 C CA . ASP A 1 445 ? 18.016 -9.836 -3.904 1 75.44 445 ASP A CA 1
ATOM 3282 C C . ASP A 1 445 ? 18.391 -10.867 -4.973 1 75.44 445 ASP A C 1
ATOM 3284 O O . ASP A 1 445 ? 17.594 -11.742 -5.293 1 75.44 445 ASP A O 1
ATOM 3288 N N . ASP A 1 446 ? 19.609 -10.953 -5.438 1 70.69 446 ASP A N 1
ATOM 3289 C CA . ASP A 1 446 ? 20.156 -11.922 -6.387 1 70.69 446 ASP A CA 1
ATOM 3290 C C . ASP A 1 446 ? 19.234 -12.07 -7.602 1 70.69 446 ASP A C 1
ATOM 3292 O O . ASP A 1 446 ? 19.062 -13.164 -8.133 1 70.69 446 ASP A O 1
ATOM 3296 N N . GLY A 1 447 ? 18.438 -11.156 -7.867 1 77.31 447 GLY A N 1
ATOM 3297 C CA . GLY A 1 447 ? 17.594 -11.148 -9.055 1 77.31 447 GLY A CA 1
ATOM 3298 C C . GLY A 1 447 ? 16.266 -11.852 -8.844 1 77.31 447 GLY A C 1
ATOM 3299 O O . GLY A 1 447 ? 15.578 -12.203 -9.812 1 77.31 447 GLY A O 1
ATOM 3300 N N . LYS A 1 448 ? 16 -12.156 -7.594 1 80.38 448 LYS A N 1
ATOM 3301 C CA . LYS A 1 448 ? 14.75 -12.836 -7.242 1 80.38 448 LYS A CA 1
ATOM 3302 C C . LYS A 1 448 ? 13.547 -11.938 -7.527 1 80.38 448 LYS A C 1
ATOM 3304 O O . LYS A 1 448 ? 12.406 -12.414 -7.543 1 80.38 448 LYS A O 1
ATOM 3309 N N . ASP A 1 449 ? 13.875 -10.695 -7.789 1 86.5 449 ASP A N 1
ATOM 3310 C CA . ASP A 1 449 ? 12.828 -9.734 -8.102 1 86.5 449 ASP A CA 1
ATOM 3311 C C . ASP A 1 449 ? 13.102 -9.039 -9.438 1 86.5 449 ASP A C 1
ATOM 3313 O O . ASP A 1 449 ? 14.188 -9.18 -10.008 1 86.5 449 ASP A O 1
ATOM 3317 N N . GLY A 1 450 ? 12.031 -8.469 -10.031 1 91.75 450 GLY A N 1
ATOM 3318 C CA . GLY A 1 450 ? 12.172 -7.734 -11.281 1 91.75 450 GLY A CA 1
ATOM 3319 C C . GLY A 1 450 ? 11.391 -8.352 -12.422 1 91.75 450 GLY A C 1
ATOM 3320 O O . GLY A 1 450 ? 10.789 -9.414 -12.273 1 91.75 450 GLY A O 1
ATOM 3321 N N . VAL A 1 451 ? 11.344 -7.633 -13.484 1 94.69 451 VAL A N 1
ATOM 3322 C CA . VAL A 1 451 ? 10.664 -8.047 -14.711 1 94.69 451 VAL A CA 1
ATOM 3323 C C . VAL A 1 451 ? 11.68 -8.227 -15.828 1 94.69 451 VAL A C 1
ATOM 3325 O O . VAL A 1 451 ? 12.219 -7.246 -16.344 1 94.69 451 VAL A O 1
ATOM 3328 N N . SER A 1 452 ? 11.859 -9.453 -16.203 1 95.75 452 SER A N 1
ATOM 3329 C CA . SER A 1 452 ? 12.93 -9.734 -17.141 1 95.75 452 SER A CA 1
ATOM 3330 C C . SER A 1 452 ? 12.375 -10.008 -18.547 1 95.75 452 SER A C 1
ATOM 3332 O O . SER A 1 452 ? 11.297 -10.586 -18.688 1 95.75 452 SER A O 1
ATOM 3334 N N . PHE A 1 453 ? 13.078 -9.547 -19.531 1 96.56 453 PHE A N 1
ATOM 3335 C CA . PHE A 1 453 ? 12.906 -9.867 -20.938 1 96.56 453 PHE A CA 1
ATOM 3336 C C . PHE A 1 453 ? 14.062 -10.719 -21.438 1 96.56 453 PHE A C 1
ATOM 3338 O O . PHE A 1 453 ? 15.227 -10.352 -21.297 1 96.56 453 PHE A O 1
ATOM 3345 N N . THR A 1 454 ? 13.719 -11.836 -21.984 1 95.94 454 THR A N 1
ATOM 3346 C CA . THR A 1 454 ? 14.711 -12.797 -22.453 1 95.94 454 THR A CA 1
ATOM 3347 C C . THR A 1 454 ? 14.602 -12.992 -23.969 1 95.94 454 THR A C 1
ATOM 3349 O O . THR A 1 454 ? 13.492 -13.055 -24.5 1 95.94 454 THR A O 1
ATOM 3352 N N . ASN A 1 455 ? 15.781 -13.047 -24.594 1 96.44 455 ASN A N 1
ATOM 3353 C CA . ASN A 1 455 ? 15.836 -13.344 -26.016 1 96.44 455 ASN A CA 1
ATOM 3354 C C . ASN A 1 455 ? 16.922 -14.375 -26.344 1 96.44 455 ASN A C 1
ATOM 3356 O O . ASN A 1 455 ? 17.906 -14.492 -25.609 1 96.44 455 ASN A O 1
ATOM 3360 N N . TYR A 1 456 ? 16.609 -15.133 -27.344 1 98.06 456 TYR A N 1
ATOM 3361 C CA . TYR A 1 456 ? 17.609 -15.961 -28.031 1 98.06 456 TYR A CA 1
ATOM 3362 C C . TYR A 1 456 ? 17.797 -15.516 -29.469 1 98.06 456 TYR A C 1
ATOM 3364 O O . TYR A 1 456 ? 16.828 -15.211 -30.172 1 98.06 456 TYR A O 1
ATOM 3372 N N . SER A 1 457 ? 19 -15.438 -29.906 1 98.62 457 SER A N 1
ATOM 3373 C CA . SER A 1 457 ? 19.297 -14.945 -31.25 1 98.62 457 SER A CA 1
ATOM 3374 C C . SER A 1 457 ? 19.109 -16.031 -32.281 1 98.62 457 SER A C 1
ATOM 3376 O O . SER A 1 457 ? 18.797 -17.188 -31.953 1 98.62 457 SER A O 1
ATOM 3378 N N . ASP A 1 458 ? 19.312 -15.578 -33.531 1 98.56 458 ASP A N 1
ATOM 3379 C CA . ASP A 1 458 ? 19.453 -16.562 -34.594 1 98.56 458 ASP A CA 1
ATOM 3380 C C . ASP A 1 458 ? 20.688 -17.453 -34.344 1 98.56 458 ASP A C 1
ATOM 3382 O O . ASP A 1 458 ? 21.641 -17.031 -33.688 1 98.56 458 ASP A O 1
ATOM 3386 N N . VAL A 1 459 ? 20.562 -18.641 -34.906 1 98.69 459 VAL A N 1
ATOM 3387 C CA . VAL A 1 459 ? 21.641 -19.609 -34.812 1 98.69 459 VAL A CA 1
ATOM 3388 C C . VAL A 1 459 ? 22.625 -19.375 -35.969 1 98.69 459 VAL A C 1
ATOM 3390 O O . VAL A 1 459 ? 22.203 -19.234 -37.125 1 98.69 459 VAL A O 1
ATOM 3393 N N . VAL A 1 460 ? 23.953 -19.391 -35.656 1 98.75 460 VAL A N 1
ATOM 3394 C CA . VAL A 1 460 ? 24.922 -19.078 -36.688 1 98.75 460 VAL A CA 1
ATOM 3395 C C . VAL A 1 460 ? 26.031 -20.141 -36.719 1 98.75 460 VAL A C 1
ATOM 3397 O O . VAL A 1 460 ? 26.375 -20.688 -35.656 1 98.75 460 VAL A O 1
ATOM 3400 N N . SER A 1 461 ? 26.531 -20.422 -37.875 1 98.19 461 SER A N 1
ATOM 3401 C CA . SER A 1 461 ? 27.812 -21.109 -38.031 1 98.19 461 SER A CA 1
ATOM 3402 C C . SER A 1 461 ? 28.969 -20.125 -38.094 1 98.19 461 SER A C 1
ATOM 3404 O O . SER A 1 461 ? 28.781 -18.953 -38.438 1 98.19 461 SER A O 1
ATOM 3406 N N . THR A 1 462 ? 30.156 -20.609 -37.75 1 97.88 462 THR A N 1
ATOM 3407 C CA . THR A 1 462 ? 31.297 -19.703 -37.75 1 97.88 462 THR A CA 1
ATOM 3408 C C . THR A 1 462 ? 32.594 -20.469 -38.094 1 97.88 462 THR A C 1
ATOM 3410 O O . THR A 1 462 ? 32.625 -21.688 -37.938 1 97.88 462 THR A O 1
ATOM 3413 N N . ASP A 1 463 ? 33.656 -19.719 -38.625 1 96.88 463 ASP A N 1
ATOM 3414 C CA . ASP A 1 463 ? 35 -20.266 -38.812 1 96.88 463 ASP A CA 1
ATOM 3415 C C . ASP A 1 463 ? 35.938 -19.719 -37.75 1 96.88 463 ASP A C 1
ATOM 3417 O O . ASP A 1 463 ? 37.156 -19.766 -37.938 1 96.88 463 ASP A O 1
ATOM 3421 N N . TYR A 1 464 ? 35.375 -19.219 -36.688 1 96.44 464 TYR A N 1
ATOM 3422 C CA . TYR A 1 464 ? 36.125 -18.641 -35.594 1 96.44 464 TYR A CA 1
ATOM 3423 C C . TYR A 1 464 ? 37.156 -19.656 -35.062 1 96.44 464 TYR A C 1
ATOM 3425 O O . TYR A 1 464 ? 38.312 -19.297 -34.812 1 96.44 464 TYR A O 1
ATOM 3433 N N . PHE A 1 465 ? 36.781 -20.859 -34.875 1 95.56 465 PHE A N 1
ATOM 3434 C CA . PHE A 1 465 ? 37.625 -21.859 -34.219 1 95.56 465 PHE A CA 1
ATOM 3435 C C . PHE A 1 465 ? 38.719 -22.359 -35.188 1 95.56 465 PHE A C 1
ATOM 3437 O O . PHE A 1 465 ? 39.594 -23.125 -34.781 1 95.56 465 PHE A O 1
ATOM 3444 N N . ASP A 1 466 ? 38.688 -21.891 -36.375 1 94 466 ASP A N 1
ATOM 3445 C CA . ASP A 1 466 ? 39.719 -22.219 -37.375 1 94 466 ASP A CA 1
ATOM 3446 C C . ASP A 1 466 ? 40.906 -21.266 -37.25 1 94 466 ASP A C 1
ATOM 3448 O O . ASP A 1 466 ? 41.938 -21.438 -37.906 1 94 466 ASP A O 1
ATOM 3452 N N . GLY A 1 467 ? 40.781 -20.281 -36.469 1 90.88 467 GLY A N 1
ATOM 3453 C CA . GLY A 1 467 ? 41.875 -19.359 -36.219 1 90.88 467 GLY A CA 1
ATOM 3454 C C . GLY A 1 467 ? 42 -18.266 -37.25 1 90.88 467 GLY A C 1
ATOM 3455 O O . GLY A 1 467 ? 43.094 -17.75 -37.5 1 90.88 467 GLY A O 1
ATOM 3456 N N . VAL A 1 468 ? 40.906 -17.922 -37.781 1 91.44 468 VAL A N 1
ATOM 3457 C CA . VAL A 1 468 ? 40.906 -16.875 -38.781 1 91.44 468 VAL A CA 1
ATOM 3458 C C . VAL A 1 468 ? 40.906 -15.5 -38.125 1 91.44 468 VAL A C 1
ATOM 3460 O O . VAL A 1 468 ? 40.312 -15.32 -37.031 1 91.44 468 VAL A O 1
ATOM 3463 N N . ALA A 1 469 ? 41.594 -14.523 -38.719 1 87.94 469 ALA A N 1
ATOM 3464 C CA . ALA A 1 469 ? 41.781 -13.188 -38.156 1 87.94 469 ALA A CA 1
ATOM 3465 C C . ALA A 1 469 ? 40.469 -12.445 -38.031 1 87.94 469 ALA A C 1
ATOM 3467 O O . ALA A 1 469 ? 40.219 -11.727 -37.062 1 87.94 469 ALA A O 1
ATOM 3468 N N . ALA A 1 470 ? 39.562 -12.633 -39.031 1 92.75 470 ALA A N 1
ATOM 3469 C CA . ALA A 1 470 ? 38.25 -12.031 -39.062 1 92.75 470 ALA A CA 1
ATOM 3470 C C . ALA A 1 470 ? 37.188 -13.094 -39.281 1 92.75 470 ALA A C 1
ATOM 3472 O O . ALA A 1 470 ? 36.719 -13.281 -40.406 1 92.75 470 ALA A O 1
ATOM 3473 N N . PRO A 1 471 ? 36.812 -13.711 -38.219 1 96.56 471 PRO A N 1
ATOM 3474 C CA . PRO A 1 471 ? 35.875 -14.82 -38.375 1 96.56 471 PRO A CA 1
ATOM 3475 C C . PRO A 1 471 ? 34.531 -14.375 -38.938 1 96.56 471 PRO A C 1
ATOM 3477 O O . PRO A 1 471 ? 34.125 -13.234 -38.719 1 96.56 471 PRO A O 1
ATOM 3480 N N . SER A 1 472 ? 33.906 -15.281 -39.688 1 96.62 472 SER A N 1
ATOM 3481 C CA . SER A 1 472 ? 32.562 -15.039 -40.219 1 96.62 472 SER A CA 1
ATOM 3482 C C . SER A 1 472 ? 31.5 -15.766 -39.406 1 96.62 472 SER A C 1
ATOM 3484 O O . SER A 1 472 ? 31.781 -16.781 -38.781 1 96.62 472 SER A O 1
ATOM 3486 N N . PHE A 1 473 ? 30.328 -15.211 -39.344 1 98 473 PHE A N 1
ATOM 3487 C CA . PHE A 1 473 ? 29.141 -15.773 -38.719 1 98 473 PHE A CA 1
ATOM 3488 C C . PHE A 1 473 ? 27.969 -15.781 -39.688 1 98 473 PHE A C 1
ATOM 3490 O O . PHE A 1 473 ? 27.516 -14.727 -40.125 1 98 473 PHE A O 1
ATOM 3497 N N . THR A 1 474 ? 27.484 -16.984 -40.062 1 98.06 474 THR A N 1
ATOM 3498 C CA . THR A 1 474 ? 26.422 -17.125 -41.062 1 98.06 474 THR A CA 1
ATOM 3499 C C . THR A 1 474 ? 25.172 -17.703 -40.406 1 98.06 474 THR A C 1
ATOM 3501 O O . THR A 1 474 ? 25.219 -18.734 -39.75 1 98.06 474 THR A O 1
ATOM 3504 N N . LYS A 1 475 ? 24.047 -17.047 -40.625 1 98.25 475 LYS A N 1
ATOM 3505 C CA . LYS A 1 475 ? 22.781 -17.5 -40.062 1 98.25 475 LYS A CA 1
ATOM 3506 C C . LYS A 1 475 ? 22.406 -18.875 -40.594 1 98.25 475 LYS A C 1
ATOM 3508 O O . LYS A 1 475 ? 22.422 -19.109 -41.812 1 98.25 475 LYS A O 1
ATOM 3513 N N . GLU A 1 476 ? 22.078 -19.797 -39.781 1 98.19 476 GLU A N 1
ATOM 3514 C CA . GLU A 1 476 ? 21.656 -21.156 -40.125 1 98.19 476 GLU A CA 1
ATOM 3515 C C . GLU A 1 476 ? 20.156 -21.328 -39.906 1 98.19 476 GLU A C 1
ATOM 3517 O O . GLU A 1 476 ? 19.484 -22.016 -40.688 1 98.19 476 GLU A O 1
ATOM 3522 N N . SER A 1 477 ? 19.609 -20.75 -38.844 1 97.56 477 SER A N 1
ATOM 3523 C CA . SER A 1 477 ? 18.203 -20.859 -38.469 1 97.56 477 SER A CA 1
ATOM 3524 C C . SER A 1 477 ? 17.859 -19.906 -37.312 1 97.56 477 SER A C 1
ATOM 3526 O O . SER A 1 477 ? 18.734 -19.188 -36.812 1 97.56 477 SER A O 1
ATOM 3528 N N . GLY A 1 478 ? 16.562 -19.875 -37.031 1 97.19 478 GLY A N 1
ATOM 3529 C CA . GLY A 1 478 ? 16.172 -19.297 -35.75 1 97.19 478 GLY A CA 1
ATOM 3530 C C . GLY A 1 478 ? 16.406 -20.234 -34.594 1 97.19 478 GLY A C 1
ATOM 3531 O O . GLY A 1 478 ? 16.703 -21.406 -34.781 1 97.19 478 GLY A O 1
ATOM 3532 N N . PHE A 1 479 ? 16.328 -19.672 -33.406 1 96.88 479 PHE A N 1
ATOM 3533 C CA . PHE A 1 479 ? 16.422 -20.484 -32.219 1 96.88 479 PHE A CA 1
ATOM 3534 C C . PHE A 1 479 ? 15.148 -21.312 -32.031 1 96.88 479 PHE A C 1
ATOM 3536 O O . PHE A 1 479 ? 14.039 -20.797 -32.188 1 96.88 479 PHE A O 1
ATOM 3543 N N . GLU A 1 480 ? 15.312 -22.547 -31.703 1 94.75 480 GLU A N 1
ATOM 3544 C CA . GLU A 1 480 ? 14.211 -23.453 -31.391 1 94.75 480 GLU A CA 1
ATOM 3545 C C . GLU A 1 480 ? 14.523 -24.281 -30.141 1 94.75 480 GLU A C 1
ATOM 3547 O O . GLU A 1 480 ? 15.688 -24.484 -29.797 1 94.75 480 GLU A O 1
ATOM 3552 N N . ARG A 1 481 ? 13.43 -24.578 -29.422 1 91.75 481 ARG A N 1
ATOM 3553 C CA . ARG A 1 481 ? 13.5 -25.516 -28.312 1 91.75 481 ARG A CA 1
ATOM 3554 C C . ARG A 1 481 ? 12.359 -26.531 -28.375 1 91.75 481 ARG A C 1
ATOM 3556 O O . ARG A 1 481 ? 11.336 -26.281 -29.016 1 91.75 481 ARG A O 1
ATOM 3563 N N . ARG A 1 482 ? 12.586 -27.609 -27.781 1 90.56 482 ARG A N 1
ATOM 3564 C CA . ARG A 1 482 ? 11.453 -28.5 -27.562 1 90.56 482 ARG A CA 1
ATOM 3565 C C . ARG A 1 482 ? 10.617 -28.047 -26.375 1 90.56 482 ARG A C 1
ATOM 3567 O O . ARG A 1 482 ? 11.055 -28.125 -25.234 1 90.56 482 ARG A O 1
ATOM 3574 N N . LEU A 1 483 ? 9.516 -27.547 -26.656 1 91.12 483 LEU A N 1
ATOM 3575 C CA . LEU A 1 483 ? 8.578 -27.094 -25.641 1 91.12 483 LEU A CA 1
ATOM 3576 C C . LEU A 1 483 ? 7.496 -28.141 -25.391 1 91.12 483 LEU A C 1
ATOM 3578 O O . LEU A 1 483 ? 6.582 -28.281 -26.203 1 91.12 483 LEU A O 1
ATOM 3582 N N . ALA A 1 484 ? 7.688 -28.812 -24.297 1 92.38 484 ALA A N 1
ATOM 3583 C CA . ALA A 1 484 ? 6.758 -29.891 -24 1 92.38 484 ALA A CA 1
ATOM 3584 C C . ALA A 1 484 ? 5.738 -29.469 -22.938 1 92.38 484 ALA A C 1
ATOM 3586 O O . ALA A 1 484 ? 5.004 -30.297 -22.406 1 92.38 484 ALA A O 1
ATOM 3587 N N . VAL A 1 485 ? 5.734 -28.234 -22.5 1 94.5 485 VAL A N 1
ATOM 3588 C CA . VAL A 1 485 ? 4.746 -27.672 -21.594 1 94.5 485 VAL A CA 1
ATOM 3589 C C . VAL A 1 485 ? 4.004 -26.531 -22.297 1 94.5 485 VAL A C 1
ATOM 3591 O O . VAL A 1 485 ? 4.348 -26.156 -23.422 1 94.5 485 VAL A O 1
ATOM 3594 N N . THR A 1 486 ? 2.996 -26.016 -21.672 1 91.31 486 THR A N 1
ATOM 3595 C CA . THR A 1 486 ? 2.355 -24.828 -22.219 1 91.31 486 THR A CA 1
ATOM 3596 C C . THR A 1 486 ? 3.035 -23.562 -21.703 1 91.31 486 THR A C 1
ATOM 3598 O O . THR A 1 486 ? 3.715 -23.594 -20.672 1 91.31 486 THR A O 1
ATOM 3601 N N . ASN A 1 487 ? 2.861 -22.5 -22.391 1 91.5 487 ASN A N 1
ATOM 3602 C CA . ASN A 1 487 ? 3.557 -21.266 -22.078 1 91.5 487 ASN A CA 1
ATOM 3603 C C . ASN A 1 487 ? 3.146 -20.719 -20.719 1 91.5 487 ASN A C 1
ATOM 3605 O O . ASN A 1 487 ? 3.941 -20.062 -20.047 1 91.5 487 ASN A O 1
ATOM 3609 N N . ASP A 1 488 ? 1.923 -21.031 -20.281 1 89.38 488 ASP A N 1
ATOM 3610 C CA . ASP A 1 488 ? 1.411 -20.438 -19.047 1 89.38 488 ASP A CA 1
ATOM 3611 C C . ASP A 1 488 ? 1.379 -21.469 -17.922 1 89.38 488 ASP A C 1
ATOM 3613 O O . ASP A 1 488 ? 0.835 -21.203 -16.844 1 89.38 488 ASP A O 1
ATOM 3617 N N . SER A 1 489 ? 2.023 -22.641 -18.062 1 90.06 489 SER A N 1
ATOM 3618 C CA . SER A 1 489 ? 1.941 -23.719 -17.094 1 90.06 489 SER A CA 1
ATOM 3619 C C . SER A 1 489 ? 2.574 -23.312 -15.766 1 90.06 489 SER A C 1
ATOM 3621 O O . SER A 1 489 ? 2.045 -23.641 -14.703 1 90.06 489 SER A O 1
ATOM 3623 N N . CYS A 1 490 ? 3.656 -22.641 -15.836 1 92.81 490 CYS A N 1
ATOM 3624 C CA . CYS A 1 490 ? 4.406 -22.328 -14.625 1 92.81 490 CYS A CA 1
ATOM 3625 C C . CYS A 1 490 ? 3.719 -21.219 -13.828 1 92.81 490 CYS A C 1
ATOM 3627 O O . CYS A 1 490 ? 3.668 -21.281 -12.594 1 92.81 490 CYS A O 1
ATOM 3629 N N . VAL A 1 491 ? 3.041 -20.266 -14.484 1 92.31 491 VAL A N 1
ATOM 3630 C CA . VAL A 1 491 ? 2.566 -19.047 -13.852 1 92.31 491 VAL A CA 1
ATOM 3631 C C . VAL A 1 491 ? 1.187 -19.281 -13.234 1 92.31 491 VAL A C 1
ATOM 3633 O O . VAL A 1 491 ? 0.681 -18.438 -12.492 1 92.31 491 VAL A O 1
ATOM 3636 N N . SER A 1 492 ? 0.65 -20.406 -13.508 1 88.56 492 SER A N 1
ATOM 3637 C CA . SER A 1 492 ? -0.614 -20.734 -12.859 1 88.56 492 SER A CA 1
ATOM 3638 C C . SER A 1 492 ? -0.442 -20.859 -11.352 1 88.56 492 SER A C 1
ATOM 3640 O O . SER A 1 492 ? -1.348 -20.516 -10.586 1 88.56 492 SER A O 1
ATOM 3642 N N . CYS A 1 493 ? 0.734 -21.344 -10.977 1 90.62 493 CYS A N 1
ATOM 3643 C CA . CYS A 1 493 ? 1.023 -21.469 -9.547 1 90.62 493 CYS A CA 1
ATOM 3644 C C . CYS A 1 493 ? 2.012 -20.391 -9.102 1 90.62 493 CYS A C 1
ATOM 3646 O O . CYS A 1 493 ? 1.838 -19.781 -8.047 1 90.62 493 CYS A O 1
ATOM 3648 N N . HIS A 1 494 ? 3.047 -20.25 -9.961 1 92.44 494 HIS A N 1
ATOM 3649 C CA . HIS A 1 494 ? 3.986 -19.156 -9.695 1 92.44 494 HIS A CA 1
ATOM 3650 C C . HIS A 1 494 ? 3.441 -17.828 -10.195 1 92.44 494 HIS A C 1
ATOM 3652 O O . HIS A 1 494 ? 3.879 -17.328 -11.234 1 92.44 494 HIS A O 1
ATOM 3658 N N . ASN A 1 495 ? 2.602 -17.203 -9.375 1 91.69 495 ASN A N 1
ATOM 3659 C CA . ASN A 1 495 ? 1.744 -16.141 -9.898 1 91.69 495 ASN A CA 1
ATOM 3660 C C . ASN A 1 495 ? 2.266 -14.758 -9.508 1 91.69 495 ASN A C 1
ATOM 3662 O O . ASN A 1 495 ? 1.573 -13.75 -9.688 1 91.69 495 ASN A O 1
ATOM 3666 N N . SER A 1 496 ? 3.477 -14.594 -8.891 1 89.06 496 SER A N 1
ATOM 3667 C CA . SER A 1 496 ? 4 -13.305 -8.445 1 89.06 496 SER A CA 1
ATOM 3668 C C . SER A 1 496 ? 4.391 -12.43 -9.633 1 89.06 496 SER A C 1
ATOM 3670 O O . SER A 1 496 ? 4.59 -11.219 -9.477 1 89.06 496 SER A O 1
ATOM 3672 N N . GLU A 1 497 ? 4.547 -12.984 -10.82 1 88.56 497 GLU A N 1
ATOM 3673 C CA . GLU A 1 497 ? 4.848 -12.297 -12.078 1 88.56 497 GLU A CA 1
ATOM 3674 C C . GLU A 1 497 ? 6.254 -11.703 -12.062 1 88.56 497 GLU A C 1
ATOM 3676 O O . GLU A 1 497 ? 6.586 -10.852 -12.891 1 88.56 497 GLU A O 1
ATOM 3681 N N . THR A 1 498 ? 7.059 -12.125 -11.07 1 89.94 498 THR A N 1
ATOM 3682 C CA . THR A 1 498 ? 8.445 -11.664 -10.992 1 89.94 498 THR A CA 1
ATOM 3683 C C . THR A 1 498 ? 9.406 -12.844 -11.125 1 89.94 498 THR A C 1
ATOM 3685 O O . THR A 1 498 ? 9 -13.953 -11.461 1 89.94 498 THR A O 1
ATOM 3688 N N . ASN A 1 499 ? 10.648 -12.516 -10.898 1 91.88 499 ASN A N 1
ATOM 3689 C CA . ASN A 1 499 ? 11.703 -13.492 -11.172 1 91.88 499 ASN A CA 1
ATOM 3690 C C . ASN A 1 499 ? 11.867 -14.469 -10.016 1 91.88 499 ASN A C 1
ATOM 3692 O O . ASN A 1 499 ? 11.305 -14.266 -8.938 1 91.88 499 ASN A O 1
ATOM 3696 N N . TYR A 1 500 ? 12.492 -15.625 -10.32 1 91.19 500 TYR A N 1
ATOM 3697 C CA . TYR A 1 500 ? 12.828 -16.625 -9.305 1 91.19 500 TYR A CA 1
ATOM 3698 C C . TYR A 1 500 ? 14.234 -16.391 -8.758 1 91.19 500 TYR A C 1
ATOM 3700 O O . TYR A 1 500 ? 14.414 -16.219 -7.547 1 91.19 500 TYR A O 1
ATOM 3708 N N . HIS A 1 501 ? 15.234 -16.438 -9.617 1 89.94 501 HIS A N 1
ATOM 3709 C CA . HIS A 1 501 ? 16.625 -16.141 -9.266 1 89.94 501 HIS A CA 1
ATOM 3710 C C . HIS A 1 501 ? 17.453 -15.836 -10.516 1 89.94 501 HIS A C 1
ATOM 3712 O O . HIS A 1 501 ? 17.078 -16.219 -11.625 1 89.94 501 HIS A O 1
ATOM 3718 N N . LYS A 1 502 ? 18.531 -15.078 -10.32 1 90.88 502 LYS A N 1
ATOM 3719 C CA . LYS A 1 502 ? 19.438 -14.688 -11.398 1 90.88 502 LYS A CA 1
ATOM 3720 C C . LYS A 1 502 ? 18.672 -14.094 -12.578 1 90.88 502 LYS A C 1
ATOM 3722 O O . LYS A 1 502 ? 18.953 -14.422 -13.727 1 90.88 502 LYS A O 1
ATOM 3727 N N . ASN A 1 503 ? 17.531 -13.469 -12.305 1 89.94 503 ASN A N 1
ATOM 3728 C CA . ASN A 1 503 ? 16.734 -12.68 -13.227 1 89.94 503 ASN A CA 1
ATOM 3729 C C . ASN A 1 503 ? 15.906 -13.57 -14.156 1 89.94 503 ASN A C 1
ATOM 3731 O O . ASN A 1 503 ? 15.477 -13.125 -15.227 1 89.94 503 ASN A O 1
ATOM 3735 N N . GLY A 1 504 ? 15.773 -14.859 -13.797 1 93.06 504 GLY A N 1
ATOM 3736 C CA . GLY A 1 504 ? 14.914 -15.75 -14.57 1 93.06 504 GLY A CA 1
ATOM 3737 C C . GLY A 1 504 ? 13.484 -15.773 -14.078 1 93.06 504 GLY A C 1
ATOM 3738 O O . GLY A 1 504 ? 13.234 -15.867 -12.875 1 93.06 504 GLY A O 1
ATOM 3739 N N . GLY A 1 505 ? 12.531 -15.617 -15.008 1 92.19 505 GLY A N 1
ATOM 3740 C CA . GLY A 1 505 ? 11.117 -15.648 -14.695 1 92.19 505 GLY A CA 1
ATOM 3741 C C . GLY A 1 505 ? 10.414 -16.906 -15.18 1 92.19 505 GLY A C 1
ATOM 3742 O O . GLY A 1 505 ? 11.008 -17.703 -15.906 1 92.19 505 GLY A O 1
ATOM 3743 N N . TYR A 1 506 ? 9.18 -17.047 -14.883 1 93.56 506 TYR A N 1
ATOM 3744 C CA . TYR A 1 506 ? 8.43 -18.281 -15.125 1 93.56 506 TYR A CA 1
ATOM 3745 C C . TYR A 1 506 ? 7.676 -18.203 -16.453 1 93.56 506 TYR A C 1
ATOM 3747 O O . TYR A 1 506 ? 7.102 -19.203 -16.906 1 93.56 506 TYR A O 1
ATOM 3755 N N . GLN A 1 507 ? 7.766 -17.109 -17.109 1 91.75 507 GLN A N 1
ATOM 3756 C CA . GLN A 1 507 ? 6.945 -16.875 -18.281 1 91.75 507 GLN A CA 1
ATOM 3757 C C . GLN A 1 507 ? 7.41 -17.734 -19.453 1 91.75 507 GLN A C 1
ATOM 3759 O O . GLN A 1 507 ? 8.508 -18.281 -19.422 1 91.75 507 GLN A O 1
ATOM 3764 N N . ASN A 1 508 ? 6.535 -17.938 -20.391 1 93.19 508 ASN A N 1
ATOM 3765 C CA . ASN A 1 508 ? 6.84 -18.578 -21.656 1 93.19 508 ASN A CA 1
ATOM 3766 C C . ASN A 1 508 ? 7.488 -19.953 -21.453 1 93.19 508 ASN A C 1
ATOM 3768 O O . ASN A 1 508 ? 8.547 -20.219 -22.016 1 93.19 508 ASN A O 1
ATOM 3772 N N . GLY A 1 509 ? 6.891 -20.672 -20.562 1 93.56 509 GLY A N 1
ATOM 3773 C CA . GLY A 1 509 ? 7.363 -22.031 -20.312 1 93.56 509 GLY A CA 1
ATOM 3774 C C . GLY A 1 509 ? 8.734 -22.078 -19.672 1 93.56 509 GLY A C 1
ATOM 3775 O O . GLY A 1 509 ? 9.484 -23.031 -19.875 1 93.56 509 GLY A O 1
ATOM 3776 N N . GLY A 1 510 ? 9.188 -21 -19.078 1 94.44 510 GLY A N 1
ATOM 3777 C CA . GLY A 1 510 ? 10.453 -20.953 -18.359 1 94.44 510 GLY A CA 1
ATOM 3778 C C . GLY A 1 510 ? 11.648 -20.719 -19.281 1 94.44 510 GLY A C 1
ATOM 3779 O O . GLY A 1 510 ? 12.758 -21.156 -18.969 1 94.44 510 GLY A O 1
ATOM 3780 N N . VAL A 1 511 ? 11.469 -20.094 -20.344 1 95 511 VAL A N 1
ATOM 3781 C CA . VAL A 1 511 ? 12.508 -19.891 -21.359 1 95 511 VAL A CA 1
ATOM 3782 C C . VAL A 1 511 ? 13.703 -19.172 -20.734 1 95 511 VAL A C 1
ATOM 3784 O O . VAL A 1 511 ? 14.844 -19.375 -21.156 1 95 511 VAL A O 1
ATOM 3787 N N . ASP A 1 512 ? 13.492 -18.438 -19.703 1 94.25 512 ASP A N 1
ATOM 3788 C CA . ASP A 1 512 ? 14.555 -17.688 -19.031 1 94.25 512 ASP A CA 1
ATOM 3789 C C . ASP A 1 512 ? 15.555 -18.641 -18.375 1 94.25 512 ASP A C 1
ATOM 3791 O O . ASP A 1 512 ? 16.734 -18.297 -18.203 1 94.25 512 ASP A O 1
ATOM 3795 N N . CYS A 1 513 ? 15.133 -19.781 -18.062 1 95.31 513 CYS A N 1
ATOM 3796 C CA . CYS A 1 513 ? 15.93 -20.688 -17.266 1 95.31 513 CYS A CA 1
ATOM 3797 C C . CYS A 1 513 ? 16.859 -21.531 -18.125 1 95.31 513 CYS A C 1
ATOM 3799 O O . CYS A 1 513 ? 17.859 -22.062 -17.641 1 95.31 513 CYS A O 1
ATOM 3801 N N . LEU A 1 514 ? 16.625 -21.547 -19.391 1 95.88 514 LEU A N 1
ATOM 3802 C CA . LEU A 1 514 ? 17.312 -22.453 -20.297 1 95.88 514 LEU A CA 1
ATOM 3803 C C . LEU A 1 514 ? 18.75 -22.016 -20.516 1 95.88 514 LEU A C 1
ATOM 3805 O O . LEU A 1 514 ? 19.594 -22.828 -20.891 1 95.88 514 LEU A O 1
ATOM 3809 N N . ALA A 1 515 ? 18.969 -20.766 -20.297 1 94.81 515 ALA A N 1
ATOM 3810 C CA . ALA A 1 515 ? 20.312 -20.281 -20.547 1 94.81 515 ALA A CA 1
ATOM 3811 C C . ALA A 1 515 ? 21.312 -20.969 -19.625 1 94.81 515 ALA A C 1
ATOM 3813 O O . ALA A 1 515 ? 22.484 -21.141 -19.984 1 94.81 515 ALA A O 1
ATOM 3814 N N . CYS A 1 516 ? 20.844 -21.375 -18.5 1 94 516 CYS A N 1
ATOM 3815 C CA . CYS A 1 516 ? 21.75 -21.984 -17.516 1 94 516 CYS A CA 1
ATOM 3816 C C . CYS A 1 516 ? 21.359 -23.438 -17.25 1 94 516 CYS A C 1
ATOM 3818 O O . CYS A 1 516 ? 22.234 -24.281 -17.016 1 94 516 CYS A O 1
ATOM 3820 N N . HIS A 1 517 ? 20.062 -23.672 -17.344 1 95.81 517 HIS A N 1
ATOM 3821 C CA . HIS A 1 517 ? 19.594 -25.031 -17.109 1 95.81 517 HIS A CA 1
ATOM 3822 C C . HIS A 1 517 ? 19.281 -25.734 -18.422 1 95.81 517 HIS A C 1
ATOM 3824 O O . HIS A 1 517 ? 18.109 -25.859 -18.781 1 95.81 517 HIS A O 1
ATOM 3830 N N . ASN A 1 518 ? 20.281 -26.141 -19.031 1 95 518 ASN A N 1
ATOM 3831 C CA . ASN A 1 518 ? 20.172 -26.859 -20.297 1 95 518 ASN A CA 1
ATOM 3832 C C . ASN A 1 518 ? 20.969 -28.156 -20.281 1 95 518 ASN A C 1
ATOM 3834 O O . ASN A 1 518 ? 21.516 -28.547 -19.25 1 95 518 ASN A O 1
ATOM 3838 N N . ASN A 1 519 ? 21.094 -28.828 -21.344 1 94 519 ASN A N 1
ATOM 3839 C CA . ASN A 1 519 ? 21.625 -30.172 -21.406 1 94 519 ASN A CA 1
ATOM 3840 C C . ASN A 1 519 ? 23.141 -30.188 -21.188 1 94 519 ASN A C 1
ATOM 3842 O O . ASN A 1 519 ? 23.703 -31.203 -20.75 1 94 519 ASN A O 1
ATOM 3846 N N . GLY A 1 520 ? 23.75 -29.047 -21.438 1 93.44 520 GLY A N 1
ATOM 3847 C CA . GLY A 1 520 ? 25.203 -29.094 -21.484 1 93.44 520 GLY A CA 1
ATOM 3848 C C . GLY A 1 520 ? 25.875 -28.234 -20.438 1 93.44 520 GLY A C 1
ATOM 3849 O O . GLY A 1 520 ? 27.078 -28.375 -20.172 1 93.44 520 GLY A O 1
ATOM 3850 N N . GLN A 1 521 ? 25.203 -27.328 -19.812 1 92 521 GLN A N 1
ATOM 3851 C CA . GLN A 1 521 ? 25.828 -26.438 -18.844 1 92 521 GLN A CA 1
ATOM 3852 C C . GLN A 1 521 ? 26.203 -27.188 -17.562 1 92 521 GLN A C 1
ATOM 3854 O O . GLN A 1 521 ? 27.031 -26.719 -16.781 1 92 521 GLN A O 1
ATOM 3859 N N . ASN A 1 522 ? 25.688 -28.344 -17.344 1 93.31 522 ASN A N 1
ATOM 3860 C CA . ASN A 1 522 ? 26.078 -29.312 -16.328 1 93.31 522 ASN A CA 1
ATOM 3861 C C . ASN A 1 522 ? 26.016 -28.688 -14.93 1 93.31 522 ASN A C 1
ATOM 3863 O O . ASN A 1 522 ? 26.969 -28.781 -14.156 1 93.31 522 ASN A O 1
ATOM 3867 N N . ARG A 1 523 ? 24.953 -28.078 -14.633 1 93.19 523 ARG A N 1
ATOM 3868 C CA . ARG A 1 523 ? 24.766 -27.453 -13.32 1 93.19 523 ARG A CA 1
ATOM 3869 C C . ARG A 1 523 ? 24.5 -28.516 -12.258 1 93.19 523 ARG A C 1
ATOM 3871 O O . ARG A 1 523 ? 23.953 -29.578 -12.547 1 93.19 523 ARG A O 1
ATOM 3878 N N . ALA A 1 524 ? 24.922 -28.188 -11.07 1 94 524 ALA A N 1
ATOM 3879 C CA . ALA A 1 524 ? 24.688 -29.109 -9.969 1 94 524 ALA A CA 1
ATOM 3880 C C . ALA A 1 524 ? 23.203 -29.172 -9.602 1 94 524 ALA A C 1
ATOM 3882 O O . ALA A 1 524 ? 22.672 -30.234 -9.305 1 94 524 ALA A O 1
ATOM 3883 N N . SER A 1 525 ? 22.516 -28 -9.68 1 94.62 525 SER A N 1
ATOM 3884 C CA . SER A 1 525 ? 21.094 -27.906 -9.344 1 94.62 525 SER A CA 1
ATOM 3885 C C . SER A 1 525 ? 20.797 -28.578 -8.016 1 94.62 525 SER A C 1
ATOM 3887 O O . SER A 1 525 ? 19.906 -29.438 -7.934 1 94.62 525 SER A O 1
ATOM 3889 N N . LYS A 1 526 ? 21.625 -28.297 -6.977 1 94.19 526 LYS A N 1
ATOM 3890 C CA . LYS A 1 526 ? 21.516 -28.844 -5.633 1 94.19 526 LYS A CA 1
ATOM 3891 C C . LYS A 1 526 ? 21.594 -30.375 -5.656 1 94.19 526 LYS A C 1
ATOM 3893 O O . LYS A 1 526 ? 21.016 -31.047 -4.793 1 94.19 526 LYS A O 1
ATOM 3898 N N . PHE A 1 527 ? 22.125 -30.859 -6.777 1 94.94 527 PHE A N 1
ATOM 3899 C CA . PHE A 1 527 ? 22.328 -32.281 -7.012 1 94.94 527 PHE A CA 1
ATOM 3900 C C . PHE A 1 527 ? 21 -33.031 -7.004 1 94.94 527 PHE A C 1
ATOM 3902 O O . PHE A 1 527 ? 20.859 -34.031 -6.328 1 94.94 527 PHE A O 1
ATOM 3909 N N . SER A 1 528 ? 20.047 -32.531 -7.676 1 94 528 SER A N 1
ATOM 3910 C CA . SER A 1 528 ? 18.688 -33.062 -7.738 1 94 528 SER A CA 1
ATOM 3911 C C . SER A 1 528 ? 18.391 -33.625 -9.125 1 94 528 SER A C 1
ATOM 3913 O O . SER A 1 528 ? 17.938 -34.781 -9.258 1 94 528 SER A O 1
ATOM 3915 N N . GLY A 1 529 ? 18.531 -32.781 -10.141 1 95.81 529 GLY A N 1
ATOM 3916 C CA . GLY A 1 529 ? 18.281 -33.188 -11.516 1 95.81 529 GLY A CA 1
ATOM 3917 C C . GLY A 1 529 ? 19.047 -32.375 -12.531 1 95.81 529 GLY A C 1
ATOM 3918 O O . GLY A 1 529 ? 19.25 -31.156 -12.344 1 95.81 529 GLY A O 1
ATOM 3919 N N . PRO A 1 530 ? 19.453 -33.031 -13.578 1 96.5 530 PRO A N 1
ATOM 3920 C CA . PRO A 1 530 ? 20.234 -32.312 -14.602 1 96.5 530 PRO A CA 1
ATOM 3921 C C . PRO A 1 530 ? 19.344 -31.562 -15.594 1 96.5 530 PRO A C 1
ATOM 3923 O O . PRO A 1 530 ? 18.172 -31.859 -15.727 1 96.5 530 PRO A O 1
ATOM 3926 N N . GLY A 1 531 ? 19.922 -30.609 -16.281 1 95.19 531 GLY A N 1
ATOM 3927 C CA . GLY A 1 531 ? 19.203 -29.875 -17.297 1 95.19 531 GLY A CA 1
ATOM 3928 C C . GLY A 1 531 ? 17.953 -29.188 -16.75 1 95.19 531 GLY A C 1
ATOM 3929 O O . GLY A 1 531 ? 17.922 -28.797 -15.586 1 95.19 531 GLY A O 1
ATOM 3930 N N . PHE A 1 532 ? 16.938 -28.953 -17.672 1 96.38 532 PHE A N 1
ATOM 3931 C CA . PHE A 1 532 ? 15.75 -28.188 -17.266 1 96.38 532 PHE A CA 1
ATOM 3932 C C . PHE A 1 532 ? 14.633 -29.125 -16.828 1 96.38 532 PHE A C 1
ATOM 3934 O O . PHE A 1 532 ? 14.117 -29.016 -15.719 1 96.38 532 PHE A O 1
ATOM 3941 N N . GLY A 1 533 ? 14.281 -30.094 -17.625 1 95.69 533 GLY A N 1
ATOM 3942 C CA . GLY A 1 533 ? 13.18 -31 -17.375 1 95.69 533 GLY A CA 1
ATOM 3943 C C . GLY A 1 533 ? 13.336 -31.797 -16.094 1 95.69 533 GLY A C 1
ATOM 3944 O O . GLY A 1 533 ? 12.539 -31.656 -15.156 1 95.69 533 GLY A O 1
ATOM 3945 N N . PRO A 1 534 ? 14.469 -32.562 -16.031 1 97.31 534 PRO A N 1
ATOM 3946 C CA . PRO A 1 534 ? 14.688 -33.375 -14.812 1 97.31 534 PRO A CA 1
ATOM 3947 C C . PRO A 1 534 ? 14.781 -32.5 -13.555 1 97.31 534 PRO A C 1
ATOM 3949 O O . PRO A 1 534 ? 14.297 -32.906 -12.492 1 97.31 534 PRO A O 1
ATOM 3952 N N . MET A 1 535 ? 15.359 -31.359 -13.711 1 97.38 535 MET A N 1
ATOM 3953 C CA . MET A 1 535 ? 15.469 -30.469 -12.555 1 97.38 535 MET A CA 1
ATOM 3954 C C . MET A 1 535 ? 14.094 -30.031 -12.078 1 97.38 535 MET A C 1
ATOM 3956 O O . MET A 1 535 ? 13.805 -30.078 -10.875 1 97.38 535 MET A O 1
ATOM 3960 N N . VAL A 1 536 ? 13.195 -29.625 -12.984 1 96.38 536 VAL A N 1
ATOM 3961 C CA . VAL A 1 536 ? 11.859 -29.156 -12.633 1 96.38 536 VAL A CA 1
ATOM 3962 C C . VAL A 1 536 ? 11.086 -30.281 -11.945 1 96.38 536 VAL A C 1
ATOM 3964 O O . VAL A 1 536 ? 10.469 -30.062 -10.898 1 96.38 536 VAL A O 1
ATOM 3967 N N . HIS A 1 537 ? 11.227 -31.484 -12.477 1 96.69 537 HIS A N 1
ATOM 3968 C CA . HIS A 1 537 ? 10.555 -32.625 -11.875 1 96.69 537 HIS A CA 1
ATOM 3969 C C . HIS A 1 537 ? 11.07 -32.906 -10.461 1 96.69 537 HIS A C 1
ATOM 3971 O O . HIS A 1 537 ? 10.281 -33.062 -9.531 1 96.69 537 HIS A O 1
ATOM 3977 N N . SER A 1 538 ? 12.352 -32.875 -10.359 1 96.69 538 SER A N 1
ATOM 3978 C CA . SER A 1 538 ? 12.984 -33.188 -9.078 1 96.69 538 SER A CA 1
ATOM 3979 C C . SER A 1 538 ? 12.672 -32.125 -8.031 1 96.69 538 SER A C 1
ATOM 3981 O O . SER A 1 538 ? 12.398 -32.438 -6.871 1 96.69 538 SER A O 1
ATOM 3983 N N . MET A 1 539 ? 12.688 -30.906 -8.43 1 95.12 539 MET A N 1
ATOM 3984 C CA . MET A 1 539 ? 12.477 -29.797 -7.504 1 95.12 539 MET A CA 1
ATOM 3985 C C . MET A 1 539 ? 11.039 -29.766 -7.004 1 95.12 539 MET A C 1
ATOM 3987 O O . MET A 1 539 ? 10.766 -29.281 -5.906 1 95.12 539 MET A O 1
ATOM 3991 N N . HIS A 1 540 ? 10.109 -30.312 -7.746 1 94.12 540 HIS A N 1
ATOM 3992 C CA . HIS A 1 540 ? 8.711 -30.312 -7.328 1 94.12 540 HIS A CA 1
ATOM 3993 C C . HIS A 1 540 ? 8.367 -31.578 -6.551 1 94.12 540 HIS A C 1
ATOM 3995 O O . HIS A 1 540 ? 7.723 -31.5 -5.5 1 94.12 540 HIS A O 1
ATOM 4001 N N . TRP A 1 541 ? 8.906 -32.75 -6.98 1 94.56 541 TRP A N 1
ATOM 4002 C CA . TRP A 1 541 ? 8.414 -33.969 -6.336 1 94.56 541 TRP A CA 1
ATOM 4003 C C . TRP A 1 541 ? 9.547 -34.969 -6.121 1 94.56 541 TRP A C 1
ATOM 4005 O O . TRP A 1 541 ? 9.344 -36.031 -5.555 1 94.56 541 TRP A O 1
ATOM 4015 N N . GLY A 1 542 ? 10.75 -34.656 -6.57 1 94.5 542 GLY A N 1
ATOM 4016 C CA . GLY A 1 542 ? 11.891 -35.531 -6.375 1 94.5 542 GLY A CA 1
ATOM 4017 C C . GLY A 1 542 ? 12.758 -35.125 -5.199 1 94.5 542 GLY A C 1
ATOM 4018 O O . GLY A 1 542 ? 12.258 -34.594 -4.207 1 94.5 542 GLY A O 1
ATOM 4019 N N . GLU A 1 543 ? 14.039 -35.469 -5.363 1 92.69 543 GLU A N 1
ATOM 4020 C CA . GLU A 1 543 ? 14.992 -35.219 -4.289 1 92.69 543 GLU A CA 1
ATOM 4021 C C . GLU A 1 543 ? 15.148 -33.719 -4.043 1 92.69 543 GLU A C 1
ATOM 4023 O O . GLU A 1 543 ? 15.375 -33.281 -2.91 1 92.69 543 GLU A O 1
ATOM 4028 N N . GLY A 1 544 ? 14.992 -33.031 -5.078 1 94.31 544 GLY A N 1
ATOM 4029 C CA . GLY A 1 544 ? 15.148 -31.578 -4.969 1 94.31 544 GLY A CA 1
ATOM 4030 C C . GLY A 1 544 ? 14.078 -30.938 -4.109 1 94.31 544 GLY A C 1
ATOM 4031 O O . GLY A 1 544 ? 14.273 -29.812 -3.613 1 94.31 544 GLY A O 1
ATOM 4032 N N . ASN A 1 545 ? 12.969 -31.562 -3.943 1 94 545 ASN A N 1
ATOM 4033 C CA . ASN A 1 545 ? 11.844 -31.031 -3.191 1 94 545 ASN A CA 1
ATOM 4034 C C . ASN A 1 545 ? 12.227 -30.719 -1.746 1 94 545 ASN A C 1
ATOM 4036 O O . ASN A 1 545 ? 11.742 -29.75 -1.158 1 94 545 ASN A O 1
ATOM 4040 N N . THR A 1 546 ? 13.18 -31.469 -1.189 1 93.38 546 THR A N 1
ATOM 4041 C CA . THR A 1 546 ? 13.562 -31.297 0.207 1 93.38 546 THR A CA 1
ATOM 4042 C C . THR A 1 546 ? 14.906 -30.578 0.316 1 93.38 546 THR A C 1
ATOM 4044 O O . THR A 1 546 ? 15.273 -30.109 1.393 1 93.38 546 THR A O 1
ATOM 4047 N N . LYS A 1 547 ? 15.562 -30.422 -0.762 1 92.19 547 LYS A N 1
ATOM 4048 C CA . LYS A 1 547 ? 16.922 -29.891 -0.719 1 92.19 547 LYS A CA 1
ATOM 4049 C C . LYS A 1 547 ? 16.938 -28.375 -0.771 1 92.19 547 LYS A C 1
ATOM 4051 O O . LYS A 1 547 ? 17.969 -27.734 -0.53 1 92.19 547 LYS A O 1
ATOM 4056 N N . LEU A 1 548 ? 15.852 -27.781 -1.12 1 85.62 548 LEU A N 1
ATOM 4057 C CA . LEU A 1 548 ? 15.781 -26.328 -1.167 1 85.62 548 LEU A CA 1
ATOM 4058 C C . LEU A 1 548 ? 15.703 -25.75 0.239 1 85.62 548 LEU A C 1
ATOM 4060 O O . LEU A 1 548 ? 16.016 -24.578 0.446 1 85.62 548 LEU A O 1
ATOM 4064 N N . SER A 1 549 ? 15.234 -26.578 1.13 1 86.31 549 SER A N 1
ATOM 4065 C CA . SER A 1 549 ? 15.156 -26.156 2.523 1 86.31 549 SER A CA 1
ATOM 4066 C C . SER A 1 549 ? 16.359 -26.656 3.324 1 86.31 549 SER A C 1
ATOM 4068 O O . SER A 1 549 ? 16.828 -27.766 3.111 1 86.31 549 SER A O 1
ATOM 4070 N N . GLU A 1 550 ? 16.844 -25.906 4.18 1 84.06 550 GLU A N 1
ATOM 4071 C CA . GLU A 1 550 ? 18 -26.281 4.988 1 84.06 550 GLU A CA 1
ATOM 4072 C C . GLU A 1 550 ? 17.656 -27.406 5.953 1 84.06 550 GLU A C 1
ATOM 4074 O O . GLU A 1 550 ? 18.5 -28.266 6.234 1 84.06 550 GLU A O 1
ATOM 4079 N N . ASP A 1 551 ? 16.438 -27.422 6.406 1 88.75 551 ASP A N 1
ATOM 4080 C CA . ASP A 1 551 ? 16.047 -28.422 7.406 1 88.75 551 ASP A CA 1
ATOM 4081 C C . ASP A 1 551 ? 15.438 -29.656 6.746 1 88.75 551 ASP A C 1
ATOM 4083 O O . ASP A 1 551 ? 14.984 -30.562 7.434 1 88.75 551 ASP A O 1
ATOM 4087 N N . GLY A 1 552 ? 15.398 -29.641 5.449 1 89.75 552 GLY A N 1
ATOM 4088 C CA . GLY A 1 552 ? 14.898 -30.812 4.73 1 89.75 552 GLY A CA 1
ATOM 4089 C C . GLY A 1 552 ? 13.383 -30.844 4.629 1 89.75 552 GLY A C 1
ATOM 4090 O O . GLY A 1 552 ? 12.805 -31.859 4.227 1 89.75 552 GLY A O 1
ATOM 4091 N N . THR A 1 553 ? 12.727 -29.75 4.969 1 90 553 THR A N 1
ATOM 4092 C CA . THR A 1 553 ? 11.273 -29.672 4.852 1 90 553 THR A CA 1
ATOM 4093 C C . THR A 1 553 ? 10.852 -29.672 3.385 1 90 553 THR A C 1
ATOM 4095 O O . THR A 1 553 ? 11.383 -28.891 2.586 1 90 553 THR A O 1
ATOM 4098 N N . PRO A 1 554 ? 9.93 -30.578 3.014 1 91.31 554 PRO A N 1
ATOM 4099 C CA . PRO A 1 554 ? 9.461 -30.562 1.628 1 91.31 554 PRO A CA 1
ATOM 4100 C C . PRO A 1 554 ? 8.766 -29.25 1.255 1 91.31 554 PRO A C 1
ATOM 4102 O O . PRO A 1 554 ? 8.094 -28.641 2.094 1 91.31 554 PRO A O 1
ATOM 4105 N N . ASN A 1 555 ? 8.938 -28.844 0.051 1 90.38 555 ASN A N 1
ATOM 4106 C CA . ASN A 1 555 ? 8.258 -27.625 -0.375 1 90.38 555 ASN A CA 1
ATOM 4107 C C . ASN A 1 555 ? 6.793 -27.891 -0.712 1 90.38 555 ASN A C 1
ATOM 4109 O O . ASN A 1 555 ? 6.336 -29.031 -0.656 1 90.38 555 ASN A O 1
ATOM 4113 N N . SER A 1 556 ? 6.062 -26.938 -1.062 1 88.56 556 SER A N 1
ATOM 4114 C CA . SER A 1 556 ? 4.605 -26.953 -1.16 1 88.56 556 SER A CA 1
ATOM 4115 C C . SER A 1 556 ? 4.137 -27.859 -2.299 1 88.56 556 SER A C 1
ATOM 4117 O O . SER A 1 556 ? 2.994 -28.312 -2.309 1 88.56 556 SER A O 1
ATOM 4119 N N . ALA A 1 557 ? 4.953 -28.094 -3.27 1 90.19 557 ALA A N 1
ATOM 4120 C CA . ALA A 1 557 ? 4.566 -28.969 -4.383 1 90.19 557 ALA A CA 1
ATOM 4121 C C . ALA A 1 557 ? 4.199 -30.359 -3.887 1 90.19 557 ALA A C 1
ATOM 4123 O O . ALA A 1 557 ? 3.395 -31.047 -4.512 1 90.19 557 ALA A O 1
ATOM 4124 N N . SER A 1 558 ? 4.797 -30.688 -2.775 1 90 558 SER A N 1
ATOM 4125 C CA . SER A 1 558 ? 4.57 -32.031 -2.23 1 90 558 SER A CA 1
ATOM 4126 C C . SER A 1 558 ? 3.119 -32.188 -1.8 1 90 558 SER A C 1
ATOM 4128 O O . SER A 1 558 ? 2.664 -33.312 -1.589 1 90 558 SER A O 1
ATOM 4130 N N . LYS A 1 559 ? 2.424 -31.125 -1.691 1 88.5 559 LYS A N 1
ATOM 4131 C CA . LYS A 1 559 ? 1.024 -31.188 -1.284 1 88.5 559 LYS A CA 1
ATOM 4132 C C . LYS A 1 559 ? 0.117 -31.469 -2.479 1 88.5 559 LYS A C 1
ATOM 4134 O O . LYS A 1 559 ? -1.069 -31.766 -2.309 1 88.5 559 LYS A O 1
ATOM 4139 N N . LEU A 1 560 ? 0.681 -31.484 -3.629 1 91.25 560 LEU A N 1
ATOM 4140 C CA . LEU A 1 560 ? -0.057 -31.766 -4.852 1 91.25 560 LEU A CA 1
ATOM 4141 C C . LEU A 1 560 ? 0.275 -33.156 -5.367 1 91.25 560 LEU A C 1
ATOM 4143 O O . LEU A 1 560 ? 1.359 -33.688 -5.102 1 91.25 560 LEU A O 1
ATOM 4147 N N . ASN A 1 561 ? -0.652 -33.688 -6.102 1 91.81 561 ASN A N 1
ATOM 4148 C CA . ASN A 1 561 ? -0.413 -35.031 -6.676 1 91.81 561 ASN A CA 1
ATOM 4149 C C . ASN A 1 561 ? 0.627 -34.969 -7.789 1 91.81 561 ASN A C 1
ATOM 4151 O O . ASN A 1 561 ? 0.405 -34.312 -8.82 1 91.81 561 ASN A O 1
ATOM 4155 N N . ALA A 1 562 ? 1.632 -35.75 -7.609 1 92.5 562 ALA A N 1
ATOM 4156 C CA . ALA A 1 562 ? 2.75 -35.688 -8.547 1 92.5 562 ALA A CA 1
ATOM 4157 C C . ALA A 1 562 ? 2.338 -36.219 -9.914 1 92.5 562 ALA A C 1
ATOM 4159 O O . ALA A 1 562 ? 2.916 -35.844 -10.938 1 92.5 562 ALA A O 1
ATOM 4160 N N . GLU A 1 563 ? 1.395 -37.125 -9.945 1 93.75 563 GLU A N 1
ATOM 4161 C CA . GLU A 1 563 ? 1.038 -37.781 -11.195 1 93.75 563 GLU A CA 1
ATOM 4162 C C . GLU A 1 563 ? 0.206 -36.875 -12.086 1 93.75 563 GLU A C 1
ATOM 4164 O O . GLU A 1 563 ? -0.068 -37.219 -13.242 1 93.75 563 GLU A O 1
ATOM 4169 N N . ASN A 1 564 ? -0.175 -35.719 -11.539 1 93.25 564 ASN A N 1
ATOM 4170 C CA . ASN A 1 564 ? -0.975 -34.781 -12.336 1 93.25 564 ASN A CA 1
ATOM 4171 C C . ASN A 1 564 ? -0.117 -34.031 -13.344 1 93.25 564 ASN A C 1
ATOM 4173 O O . ASN A 1 564 ? -0.004 -32.812 -13.273 1 93.25 564 ASN A O 1
ATOM 4177 N N . CYS A 1 565 ? 0.294 -34.719 -14.367 1 94.5 565 CYS A N 1
ATOM 4178 C CA . CYS A 1 565 ? 1.211 -34.188 -15.367 1 94.5 565 CYS A CA 1
ATOM 4179 C C . CYS A 1 565 ? 0.535 -33.094 -16.203 1 94.5 565 CYS A C 1
ATOM 4181 O O . CYS A 1 565 ? 1.208 -32.219 -16.766 1 94.5 565 CYS A O 1
ATOM 4183 N N . VAL A 1 566 ? -0.777 -33.125 -16.234 1 93.38 566 VAL A N 1
ATOM 4184 C CA . VAL A 1 566 ? -1.58 -32.219 -17.047 1 93.38 566 VAL A CA 1
ATOM 4185 C C . VAL A 1 566 ? -1.338 -30.766 -16.594 1 93.38 566 VAL A C 1
ATOM 4187 O O . VAL A 1 566 ? -1.505 -29.828 -17.375 1 93.38 566 VAL A O 1
ATOM 4190 N N . THR A 1 567 ? -0.878 -30.578 -15.398 1 92.31 567 THR A N 1
ATOM 4191 C CA . THR A 1 567 ? -0.626 -29.25 -14.859 1 92.31 567 THR A CA 1
ATOM 4192 C C . THR A 1 567 ? 0.412 -28.516 -15.703 1 92.31 567 THR A C 1
ATOM 4194 O O . THR A 1 567 ? 0.335 -27.297 -15.867 1 92.31 567 THR A O 1
ATOM 4197 N N . CYS A 1 568 ? 1.311 -29.234 -16.234 1 93.88 568 CYS A N 1
ATOM 4198 C CA . CYS A 1 568 ? 2.373 -28.625 -17.016 1 93.88 568 CYS A CA 1
ATOM 4199 C C . CYS A 1 568 ? 2.316 -29.125 -18.469 1 93.88 568 CYS A C 1
ATOM 4201 O O . CYS A 1 568 ? 2.557 -28.344 -19.391 1 93.88 568 CYS A O 1
ATOM 4203 N N . HIS A 1 569 ? 1.956 -30.391 -18.609 1 94.25 569 HIS A N 1
ATOM 4204 C CA . HIS A 1 569 ? 1.963 -31.031 -19.922 1 94.25 569 HIS A CA 1
ATOM 4205 C C . HIS A 1 569 ? 0.546 -31.188 -20.469 1 94.25 569 HIS A C 1
ATOM 4207 O O . HIS A 1 569 ? 0.124 -32.281 -20.797 1 94.25 569 HIS A O 1
ATOM 4213 N N . ALA A 1 570 ? -0.127 -30.062 -20.641 1 89.75 570 ALA A N 1
ATOM 4214 C CA . ALA A 1 570 ? -1.546 -30.062 -20.984 1 89.75 570 ALA A CA 1
ATOM 4215 C C . ALA A 1 570 ? -1.775 -30.672 -22.375 1 89.75 570 ALA A C 1
ATOM 4217 O O . ALA A 1 570 ? -2.863 -31.172 -22.656 1 89.75 570 ALA A O 1
ATOM 4218 N N . ASP A 1 571 ? -0.714 -30.719 -23.219 1 89.25 571 ASP A N 1
ATOM 4219 C CA . ASP A 1 571 ? -0.841 -31.266 -24.562 1 89.25 571 ASP A CA 1
ATOM 4220 C C . ASP A 1 571 ? -0.273 -32.688 -24.641 1 89.25 571 ASP A C 1
ATOM 4222 O O . ASP A 1 571 ? -0.097 -33.219 -25.734 1 89.25 571 ASP A O 1
ATOM 4226 N N . GLY A 1 572 ? 0.007 -33.156 -23.547 1 90.19 572 GLY A N 1
ATOM 4227 C CA . GLY A 1 572 ? 0.585 -34.5 -23.5 1 90.19 572 GLY A CA 1
ATOM 4228 C C . GLY A 1 572 ? 2.082 -34.5 -23.75 1 90.19 572 GLY A C 1
ATOM 4229 O O . GLY A 1 572 ? 2.697 -33.469 -23.906 1 90.19 572 GLY A O 1
ATOM 4230 N N . ILE A 1 573 ? 2.654 -35.781 -23.672 1 92.94 573 ILE A N 1
ATOM 4231 C CA . ILE A 1 573 ? 4.082 -35.969 -23.922 1 92.94 573 ILE A CA 1
ATOM 4232 C C . ILE A 1 573 ? 4.285 -37.031 -25 1 92.94 573 ILE A C 1
ATOM 4234 O O . ILE A 1 573 ? 3.65 -38.094 -24.969 1 92.94 573 ILE A O 1
ATOM 4238 N N . ASP A 1 574 ? 5.098 -36.656 -25.984 1 93.69 574 ASP A N 1
ATOM 4239 C CA . ASP A 1 574 ? 5.527 -37.625 -26.984 1 93.69 574 ASP A CA 1
ATOM 4240 C C . ASP A 1 574 ? 6.934 -38.125 -26.703 1 93.69 574 ASP A C 1
ATOM 4242 O O . ASP A 1 574 ? 7.922 -37.438 -26.984 1 93.69 574 ASP A O 1
ATOM 4246 N N . LEU A 1 575 ? 7.035 -39.375 -26.25 1 95.12 575 LEU A N 1
ATOM 4247 C CA . LEU A 1 575 ? 8.328 -39.906 -25.859 1 95.12 575 LEU A CA 1
ATOM 4248 C C . LEU A 1 575 ? 9.195 -40.188 -27.078 1 95.12 575 LEU A C 1
ATOM 4250 O O . LEU A 1 575 ? 10.43 -40.125 -27 1 95.12 575 LEU A O 1
ATOM 4254 N N . TYR A 1 576 ? 8.586 -40.375 -28.219 1 93.94 576 TYR A N 1
ATOM 4255 C CA . TYR A 1 576 ? 9.344 -40.656 -29.438 1 93.94 576 TYR A CA 1
ATOM 4256 C C . TYR A 1 576 ? 9.992 -39.375 -29.969 1 93.94 576 TYR A C 1
ATOM 4258 O O . TYR A 1 576 ? 10.93 -39.438 -30.75 1 93.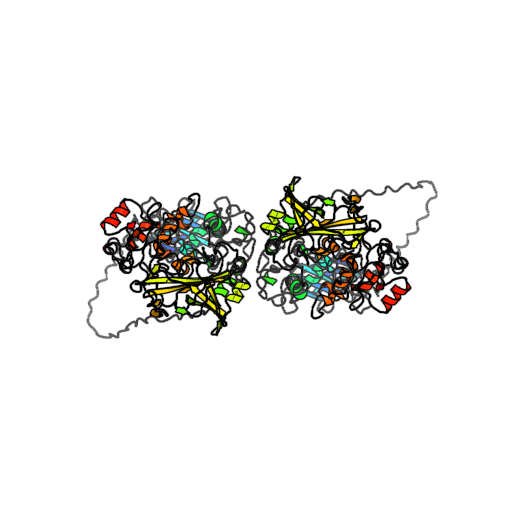94 576 TYR A O 1
ATOM 4266 N N . ALA A 1 577 ? 9.461 -38.312 -29.516 1 92.94 577 ALA A N 1
ATOM 4267 C CA . ALA A 1 577 ? 9.969 -37.031 -30.016 1 92.94 577 ALA A CA 1
ATOM 4268 C C . ALA A 1 577 ? 11.211 -36.594 -29.234 1 92.94 577 ALA A C 1
ATOM 4270 O O . ALA A 1 577 ? 11.922 -35.656 -29.656 1 92.94 577 ALA A O 1
ATOM 4271 N N . ILE A 1 578 ? 11.578 -37.219 -28.141 1 94.56 578 ILE A N 1
ATOM 4272 C CA . ILE A 1 578 ? 12.773 -36.906 -27.375 1 94.56 578 ILE A CA 1
ATOM 4273 C C . ILE A 1 578 ? 14.016 -37.312 -28.141 1 94.56 578 ILE A C 1
ATOM 4275 O O . ILE A 1 578 ? 14.164 -38.5 -28.5 1 94.56 578 ILE A O 1
ATOM 4279 N N . PRO A 1 579 ? 14.891 -36.344 -28.359 1 93.88 579 PRO A N 1
ATOM 4280 C CA . PRO A 1 579 ? 16.094 -36.719 -29.094 1 93.88 579 PRO A CA 1
ATOM 4281 C C . PRO A 1 579 ? 16.922 -37.781 -28.359 1 93.88 579 PRO A C 1
ATOM 4283 O O . PRO A 1 579 ? 17.109 -37.719 -27.156 1 93.88 579 PRO A O 1
ATOM 4286 N N . ASN A 1 580 ? 17.359 -38.719 -29.141 1 94.94 580 ASN A N 1
ATOM 4287 C CA . ASN A 1 580 ? 18.125 -39.844 -28.594 1 94.94 580 ASN A CA 1
ATOM 4288 C C . ASN A 1 580 ? 19.609 -39.469 -28.438 1 94.94 580 ASN A C 1
ATOM 4290 O O . ASN A 1 580 ? 20.469 -40.062 -29.094 1 94.94 580 ASN A O 1
ATOM 4294 N N . ARG A 1 581 ? 19.875 -38.469 -27.656 1 96.12 581 ARG A N 1
ATOM 4295 C CA . ARG A 1 581 ? 21.203 -38 -27.297 1 96.12 581 ARG A CA 1
ATOM 4296 C C . ARG A 1 581 ? 21.359 -37.875 -25.781 1 96.12 581 ARG A C 1
ATOM 4298 O O . ARG A 1 581 ? 20.375 -37.719 -25.062 1 96.12 581 ARG A O 1
ATOM 4305 N N . TYR A 1 582 ? 22.625 -37.969 -25.328 1 96.38 582 TYR A N 1
ATOM 4306 C CA . TYR A 1 582 ? 22.891 -37.875 -23.906 1 96.38 582 TYR A CA 1
ATOM 4307 C C . TYR A 1 582 ? 22.766 -36.438 -23.422 1 96.38 582 TYR A C 1
ATOM 4309 O O . TYR A 1 582 ? 22.688 -35.5 -24.234 1 96.38 582 TYR A O 1
ATOM 4317 N N . MET A 1 583 ? 22.641 -36.25 -22.141 1 95.94 583 MET A N 1
ATOM 4318 C CA . MET A 1 583 ? 22.797 -34.969 -21.453 1 95.94 583 MET A CA 1
ATOM 4319 C C . MET A 1 583 ? 23.797 -35.094 -20.312 1 95.94 583 MET A C 1
ATOM 4321 O O . MET A 1 583 ? 23.969 -36.156 -19.719 1 95.94 583 MET A O 1
ATOM 4325 N N . LEU A 1 584 ? 24.469 -34.031 -20.047 1 95.94 584 LEU A N 1
ATOM 4326 C CA . LEU A 1 584 ? 25.375 -34.062 -18.891 1 95.94 584 LEU A CA 1
ATOM 4327 C C . LEU A 1 584 ? 24.578 -34.125 -17.594 1 95.94 584 LEU A C 1
ATOM 4329 O O . LEU A 1 584 ? 23.484 -33.562 -17.484 1 95.94 584 LEU A O 1
ATOM 4333 N N . SER A 1 585 ? 25.109 -34.938 -16.547 1 96.44 585 SER A N 1
ATOM 4334 C CA . SER A 1 585 ? 24.234 -35.281 -15.445 1 96.44 585 SER A CA 1
ATOM 4335 C C . SER A 1 585 ? 24.969 -35.25 -14.109 1 96.44 585 SER A C 1
ATOM 4337 O O . SER A 1 585 ? 24.719 -36.062 -13.227 1 96.44 585 SER A O 1
ATOM 4339 N N . ARG A 1 586 ? 25.844 -34.281 -13.953 1 94.88 586 ARG A N 1
ATOM 4340 C CA . ARG A 1 586 ? 26.531 -34.156 -12.672 1 94.88 586 ARG A CA 1
ATOM 4341 C C . ARG A 1 586 ? 25.531 -34 -11.531 1 94.88 586 ARG A C 1
ATOM 4343 O O . ARG A 1 586 ? 25.797 -34.438 -10.406 1 94.88 586 ARG A O 1
ATOM 4350 N N . ALA A 1 587 ? 24.359 -33.5 -11.773 1 95.88 587 ALA A N 1
ATOM 4351 C CA . ALA A 1 587 ? 23.328 -33.25 -10.773 1 95.88 587 ALA A CA 1
ATOM 4352 C C . ALA A 1 587 ? 22.875 -34.531 -10.109 1 95.88 587 ALA A C 1
ATOM 4354 O O . ALA A 1 587 ? 22.359 -34.5 -8.984 1 95.88 587 ALA A O 1
ATOM 4355 N N . TYR A 1 588 ? 23.031 -35.625 -10.758 1 95.94 588 TYR A N 1
ATOM 4356 C CA . TYR A 1 588 ? 22.641 -36.938 -10.211 1 95.94 588 TYR A CA 1
ATOM 4357 C C . TYR A 1 588 ? 23.828 -37.625 -9.539 1 95.94 588 TYR A C 1
ATOM 4359 O O . TYR A 1 588 ? 23.688 -38.719 -9.008 1 95.94 588 TYR A O 1
ATOM 4367 N N . ASN A 1 589 ? 24.953 -36.938 -9.523 1 94.12 589 ASN A N 1
ATOM 4368 C CA . ASN A 1 589 ? 26.172 -37.594 -9.047 1 94.12 589 ASN A CA 1
ATOM 4369 C C . ASN A 1 589 ? 26.797 -36.844 -7.883 1 94.12 589 ASN A C 1
ATOM 4371 O O . ASN A 1 589 ? 27.984 -36.5 -7.93 1 94.12 589 ASN A O 1
ATOM 4375 N N . GLU A 1 590 ? 26.047 -36.719 -6.934 1 91.38 590 GLU A N 1
ATOM 4376 C CA . GLU A 1 590 ? 26.531 -36 -5.766 1 91.38 590 GLU A CA 1
ATOM 4377 C C . GLU A 1 590 ? 27.797 -36.656 -5.199 1 91.38 590 GLU A C 1
ATOM 4379 O O . GLU A 1 590 ? 27.812 -37.844 -4.914 1 91.38 590 GLU A O 1
ATOM 4384 N N . GLY A 1 591 ? 28.812 -35.844 -4.977 1 87 591 GLY A N 1
ATOM 4385 C CA . GLY A 1 591 ? 30.062 -36.344 -4.406 1 87 591 GLY A CA 1
ATOM 4386 C C . GLY A 1 591 ? 30.922 -37.094 -5.418 1 87 591 GLY A C 1
ATOM 4387 O O . GLY A 1 591 ? 32.062 -37.469 -5.113 1 87 591 GLY A O 1
ATOM 4388 N N . GLY A 1 592 ? 30.453 -37.281 -6.629 1 89.75 592 GLY A N 1
ATOM 4389 C CA . GLY A 1 592 ? 31.188 -38 -7.66 1 89.75 592 GLY A CA 1
ATOM 4390 C C . GLY A 1 592 ? 31.797 -37.062 -8.703 1 89.75 592 GLY A C 1
ATOM 4391 O O . GLY A 1 592 ? 31.875 -35.875 -8.492 1 89.75 592 GLY A O 1
ATOM 4392 N N . ASP A 1 593 ? 32.219 -37.781 -9.695 1 89.25 593 ASP A N 1
ATOM 4393 C CA . ASP A 1 593 ? 32.812 -37.062 -10.812 1 89.25 593 ASP A CA 1
ATOM 4394 C C . ASP A 1 593 ? 31.75 -36.25 -11.562 1 89.25 593 ASP A C 1
ATOM 4396 O O . ASP A 1 593 ? 30.609 -36.719 -11.727 1 89.25 593 ASP A O 1
ATOM 4400 N N . SER A 1 594 ? 32.094 -35.156 -12.047 1 91.94 594 SER A N 1
ATOM 4401 C CA . SER A 1 594 ? 31.188 -34.281 -12.773 1 91.94 594 SER A CA 1
ATOM 4402 C C . SER A 1 594 ? 31.125 -34.656 -14.25 1 91.94 594 SER A C 1
ATOM 4404 O O . SER A 1 594 ? 30.219 -34.219 -14.977 1 91.94 594 SER A O 1
ATOM 4406 N N . LYS A 1 595 ? 32.031 -35.469 -14.719 1 92.5 595 LYS A N 1
ATOM 4407 C CA . LYS A 1 595 ? 32.125 -35.812 -16.125 1 92.5 595 LYS A CA 1
ATOM 4408 C C . LYS A 1 595 ? 31.281 -37.062 -16.438 1 92.5 595 LYS A C 1
ATOM 4410 O O . LYS A 1 595 ? 31.812 -38.062 -16.922 1 92.5 595 LYS A O 1
ATOM 4415 N N . VAL A 1 596 ? 30.062 -36.812 -16.219 1 96 596 VAL A N 1
ATOM 4416 C CA . VAL A 1 596 ? 29.156 -37.938 -16.438 1 96 596 VAL A CA 1
ATOM 4417 C C . VAL A 1 596 ? 27.969 -37.5 -17.266 1 96 596 VAL A C 1
ATOM 4419 O O . VAL A 1 596 ? 27.672 -36.281 -17.344 1 96 596 VAL A O 1
ATOM 4422 N N . MET A 1 597 ? 27.344 -38.406 -17.953 1 96.38 597 MET A N 1
ATOM 4423 C CA . MET A 1 597 ? 26.188 -38.156 -18.797 1 96.38 597 MET A CA 1
ATOM 4424 C C . MET A 1 597 ? 25.125 -39.25 -18.578 1 96.38 597 MET A C 1
ATOM 4426 O O . MET A 1 597 ? 25.406 -40.312 -18.047 1 96.38 597 MET A O 1
ATOM 4430 N N . SER A 1 598 ? 23.891 -38.938 -18.906 1 97.44 598 SER A N 1
ATOM 4431 C CA . SER A 1 598 ? 22.734 -39.844 -18.781 1 97.44 598 SER A CA 1
ATOM 4432 C C . SER A 1 598 ? 21.859 -39.781 -20.031 1 97.44 598 SER A C 1
ATOM 4434 O O . SER A 1 598 ? 21.859 -38.812 -20.75 1 97.44 598 SER A O 1
ATOM 4436 N N . SER A 1 599 ? 21.203 -40.969 -20.25 1 97.69 599 SER A N 1
ATOM 4437 C CA . SER A 1 599 ? 20.25 -40.969 -21.359 1 97.69 599 SER A CA 1
ATOM 4438 C C . SER A 1 599 ? 19.031 -40.125 -21.047 1 97.69 599 SER A C 1
ATOM 4440 O O . SER A 1 599 ? 18.609 -40.031 -19.891 1 97.69 599 SER A O 1
ATOM 4442 N N . PRO A 1 600 ? 18.469 -39.469 -22.062 1 96.25 600 PRO A N 1
ATOM 4443 C CA . PRO A 1 600 ? 17.562 -38.344 -21.812 1 96.25 600 PRO A CA 1
ATOM 4444 C C . PRO A 1 600 ? 16.25 -38.781 -21.188 1 96.25 600 PRO A C 1
ATOM 4446 O O . PRO A 1 600 ? 15.742 -38.094 -20.281 1 96.25 600 PRO A O 1
ATOM 4449 N N . VAL A 1 601 ? 15.547 -39.844 -21.641 1 97.19 601 VAL A N 1
ATOM 4450 C CA . VAL A 1 601 ? 14.273 -40.281 -21.078 1 97.19 601 VAL A CA 1
ATOM 4451 C C . VAL A 1 601 ? 14.484 -40.781 -19.656 1 97.19 601 VAL A C 1
ATOM 4453 O O . VAL A 1 601 ? 13.711 -40.469 -18.75 1 97.19 601 VAL A O 1
ATOM 4456 N N . THR A 1 602 ? 15.562 -41.531 -19.5 1 97.81 602 THR A N 1
ATOM 4457 C CA . THR A 1 602 ? 15.922 -42.062 -18.172 1 97.81 602 THR A CA 1
ATOM 4458 C C . THR A 1 602 ? 16.156 -40.906 -17.203 1 97.81 602 THR A C 1
ATOM 4460 O O . THR A 1 602 ? 15.719 -40.938 -16.062 1 97.81 602 THR A O 1
ATOM 4463 N N . ALA A 1 603 ? 16.828 -39.906 -17.656 1 97.56 603 ALA A N 1
ATOM 4464 C CA . ALA A 1 603 ? 17.125 -38.75 -16.797 1 97.56 603 ALA A CA 1
ATOM 4465 C C . ALA A 1 603 ? 15.836 -38.125 -16.297 1 97.56 603 ALA A C 1
ATOM 4467 O O . ALA A 1 603 ? 15.766 -37.656 -15.148 1 97.56 603 ALA A O 1
ATOM 4468 N N . ASN A 1 604 ? 14.805 -38.031 -17.062 1 96.94 604 ASN A N 1
ATOM 4469 C CA . ASN A 1 604 ? 13.531 -37.406 -16.688 1 96.94 604 ASN A CA 1
ATOM 4470 C C . ASN A 1 604 ? 12.75 -38.312 -15.727 1 96.94 604 ASN A C 1
ATOM 4472 O O . ASN A 1 604 ? 12.234 -37.812 -14.719 1 96.94 604 ASN A O 1
ATOM 4476 N N . CYS A 1 605 ? 12.672 -39.594 -16.031 1 97.25 605 CYS A N 1
ATOM 4477 C CA . CYS A 1 605 ? 11.906 -40.5 -15.188 1 97.25 605 CYS A CA 1
ATOM 4478 C C . CYS A 1 605 ? 12.586 -40.688 -13.836 1 97.25 605 CYS A C 1
ATOM 4480 O O . CYS A 1 605 ? 11.914 -40.75 -12.805 1 97.25 605 CYS A O 1
ATOM 4482 N N . TYR A 1 606 ? 13.883 -40.688 -13.852 1 97.19 606 TYR A N 1
ATOM 4483 C CA . TYR A 1 606 ? 14.672 -40.938 -12.641 1 97.19 606 TYR A CA 1
ATOM 4484 C C . TYR A 1 606 ? 14.562 -39.75 -11.688 1 97.19 606 TYR A C 1
ATOM 4486 O O . TYR A 1 606 ? 14.883 -39.875 -10.5 1 97.19 606 TYR A O 1
ATOM 4494 N N . ALA A 1 607 ? 14.125 -38.656 -12.18 1 96.94 607 ALA A N 1
ATOM 4495 C CA . ALA A 1 607 ? 13.969 -37.5 -11.328 1 96.94 607 ALA A CA 1
ATOM 4496 C C . ALA A 1 607 ? 13 -37.781 -10.18 1 96.94 607 ALA A C 1
ATOM 4498 O O . ALA A 1 607 ? 13.102 -37.156 -9.109 1 96.94 607 ALA A O 1
ATOM 4499 N N . CYS A 1 608 ? 12.039 -38.688 -10.344 1 95.12 608 CYS A N 1
ATOM 4500 C CA . CYS A 1 608 ? 11.078 -39.062 -9.312 1 95.12 608 CYS A CA 1
ATOM 4501 C C . CYS A 1 608 ? 11.156 -40.531 -8.977 1 95.12 608 CYS A C 1
ATOM 4503 O O . CYS A 1 608 ? 10.992 -40.938 -7.816 1 95.12 608 CYS A O 1
ATOM 4505 N N . HIS A 1 609 ? 11.492 -41.406 -9.938 1 95.94 609 HIS A N 1
ATOM 4506 C CA . HIS A 1 609 ? 11.562 -42.844 -9.742 1 95.94 609 HIS A CA 1
ATOM 4507 C C . HIS A 1 609 ? 12.984 -43.281 -9.445 1 95.94 609 HIS A C 1
ATOM 4509 O O . HIS A 1 609 ? 13.695 -43.781 -10.328 1 95.94 609 HIS A O 1
ATOM 4515 N N . THR A 1 610 ? 13.336 -43.344 -8.211 1 94.06 610 THR A N 1
ATOM 4516 C CA . THR A 1 610 ? 14.742 -43.469 -7.863 1 94.06 610 THR A CA 1
ATOM 4517 C C . THR A 1 610 ? 14.984 -44.812 -7.156 1 94.06 610 THR A C 1
ATOM 4519 O O . THR A 1 610 ? 16.094 -45.094 -6.711 1 94.06 610 THR A O 1
ATOM 4522 N N . SER A 1 611 ? 13.969 -45.625 -7.043 1 94.94 611 SER A N 1
ATOM 4523 C CA . SER A 1 611 ? 14.148 -46.906 -6.355 1 94.94 611 SER A CA 1
ATOM 4524 C C . SER A 1 611 ? 15.102 -47.812 -7.121 1 94.94 611 SER A C 1
ATOM 4526 O O . SER A 1 611 ? 15.305 -47.625 -8.328 1 94.94 611 SER A O 1
ATOM 4528 N N . ASP A 1 612 ? 15.625 -48.75 -6.426 1 95.81 612 ASP A N 1
ATOM 4529 C CA . ASP A 1 612 ? 16.516 -49.719 -7.055 1 95.81 612 ASP A CA 1
ATOM 4530 C C . ASP A 1 612 ? 15.797 -50.5 -8.148 1 95.81 612 ASP A C 1
ATOM 4532 O O . ASP A 1 612 ? 16.375 -50.781 -9.211 1 95.81 612 ASP A O 1
ATOM 4536 N N . SER A 1 613 ? 14.625 -50.844 -7.824 1 97.06 613 SER A N 1
ATOM 4537 C CA . SER A 1 613 ? 13.836 -51.562 -8.805 1 97.06 613 SER A CA 1
ATOM 4538 C C . SER A 1 613 ? 13.594 -50.75 -10.062 1 97.06 613 SER A C 1
ATOM 4540 O O . SER A 1 613 ? 13.695 -51.25 -11.18 1 97.06 613 SER A O 1
ATOM 4542 N N . ALA A 1 614 ? 13.289 -49.5 -9.914 1 96.38 614 ALA A N 1
ATOM 4543 C CA . ALA A 1 614 ? 13.07 -48.594 -11.047 1 96.38 614 ALA A CA 1
ATOM 4544 C C . ALA A 1 614 ? 14.352 -48.438 -11.859 1 96.38 614 ALA A C 1
ATOM 4546 O O . ALA A 1 614 ? 14.328 -48.469 -13.094 1 96.38 614 ALA A O 1
ATOM 4547 N N . MET A 1 615 ? 15.445 -48.25 -11.18 1 95.12 615 MET A N 1
ATOM 4548 C CA . MET A 1 615 ? 16.734 -48.094 -11.844 1 95.12 615 MET A CA 1
ATOM 4549 C C . MET A 1 615 ? 17.125 -49.312 -12.641 1 95.12 615 MET A C 1
ATOM 4551 O O . MET A 1 615 ? 17.578 -49.219 -13.781 1 95.12 615 MET A O 1
ATOM 4555 N N . ASN A 1 616 ? 16.969 -50.438 -12.023 1 96.81 616 ASN A N 1
ATOM 4556 C CA . ASN A 1 616 ? 17.266 -51.688 -12.727 1 96.81 616 ASN A CA 1
ATOM 4557 C C . ASN A 1 616 ? 16.422 -51.844 -13.977 1 96.81 616 ASN A C 1
ATOM 4559 O O . ASN A 1 616 ? 16.906 -52.281 -15.023 1 96.81 616 ASN A O 1
ATOM 4563 N N . HIS A 1 617 ? 15.156 -51.562 -13.828 1 97.25 617 HIS A N 1
ATOM 4564 C CA . HIS A 1 617 ? 14.25 -51.625 -14.969 1 97.25 617 HIS A CA 1
ATOM 4565 C C . HIS A 1 617 ? 14.711 -50.719 -16.094 1 97.25 617 HIS A C 1
ATOM 4567 O O . HIS A 1 617 ? 14.75 -51.125 -17.25 1 97.25 617 HIS A O 1
ATOM 4573 N N . MET A 1 618 ? 15.102 -49.5 -15.781 1 97.81 618 MET A N 1
ATOM 4574 C CA . MET A 1 618 ? 15.555 -48.531 -16.766 1 97.81 618 MET A CA 1
ATOM 4575 C C . MET A 1 618 ? 16.844 -49 -17.438 1 97.81 618 MET A C 1
ATOM 4577 O O . MET A 1 618 ? 16.984 -48.938 -18.656 1 97.81 618 MET A O 1
ATOM 4581 N N . THR A 1 619 ? 17.734 -49.531 -16.641 1 97.06 619 THR A N 1
ATOM 4582 C CA . THR A 1 619 ? 19.016 -49.969 -17.156 1 97.06 619 THR A CA 1
ATOM 4583 C C . THR A 1 619 ? 18.828 -51.156 -18.094 1 97.06 619 THR A C 1
ATOM 4585 O O . THR A 1 619 ? 19.484 -51.25 -19.141 1 97.06 619 THR A O 1
ATOM 4588 N N . GLN A 1 620 ? 17.953 -52.062 -17.75 1 97.19 620 GLN A N 1
ATOM 4589 C CA . GLN A 1 620 ? 17.703 -53.25 -18.547 1 97.19 620 GLN A CA 1
ATOM 4590 C C . GLN A 1 620 ? 17.094 -52.875 -19.906 1 97.19 620 GLN A C 1
ATOM 4592 O O . GLN A 1 620 ? 17.172 -53.656 -20.844 1 97.19 620 GLN A O 1
ATOM 4597 N N . ASN A 1 621 ? 16.531 -51.781 -20 1 97.75 621 ASN A N 1
ATOM 4598 C CA . ASN A 1 621 ? 15.938 -51.375 -21.25 1 97.75 621 ASN A CA 1
ATOM 4599 C C . ASN A 1 621 ? 16.75 -50.25 -21.922 1 97.75 621 ASN A C 1
ATOM 4601 O O . ASN A 1 621 ? 16.188 -49.375 -22.594 1 97.75 621 ASN A O 1
ATOM 4605 N N . GLY A 1 622 ? 18 -50.188 -21.594 1 97.5 622 GLY A N 1
ATOM 4606 C CA . GLY A 1 622 ? 18.938 -49.344 -22.328 1 97.5 622 GLY A CA 1
ATOM 4607 C C . GLY A 1 622 ? 19.188 -48 -21.672 1 97.5 622 GLY A C 1
ATOM 4608 O O . GLY A 1 622 ? 19.984 -47.219 -22.156 1 97.5 622 GLY A O 1
ATOM 4609 N N . GLY A 1 623 ? 18.5 -47.719 -20.562 1 98.06 623 GLY A N 1
ATOM 4610 C CA . GLY A 1 623 ? 18.734 -46.469 -19.844 1 98.06 623 GLY A CA 1
ATOM 4611 C C . GLY A 1 623 ? 20.094 -46.438 -19.156 1 98.06 623 GLY A C 1
ATOM 4612 O O . GLY A 1 623 ? 20.562 -47.469 -18.656 1 98.06 623 GLY A O 1
ATOM 4613 N N . GLU A 1 624 ? 20.703 -45.188 -19.188 1 97.38 624 GLU A N 1
ATOM 4614 C CA . GLU A 1 624 ? 22 -45 -18.531 1 97.38 624 GLU A CA 1
ATOM 4615 C C . GLU A 1 624 ? 21.969 -43.75 -17.641 1 97.38 624 GLU A C 1
ATOM 4617 O O . GLU A 1 624 ? 21.391 -42.719 -18.031 1 97.38 624 GLU A O 1
ATOM 4622 N N . ILE A 1 625 ? 22.5 -43.906 -16.469 1 96.38 625 ILE A N 1
ATOM 4623 C CA . ILE A 1 625 ? 22.625 -42.812 -15.531 1 96.38 625 ILE A CA 1
ATOM 4624 C C . ILE A 1 625 ? 24.094 -42.656 -15.109 1 96.38 625 ILE A C 1
ATOM 4626 O O . ILE A 1 625 ? 24.703 -43.594 -14.617 1 96.38 625 ILE A O 1
ATOM 4630 N N . ASN A 1 626 ? 24.641 -41.531 -15.375 1 95.69 626 ASN A N 1
ATOM 4631 C CA . ASN A 1 626 ? 25.953 -41.125 -14.898 1 95.69 626 ASN A CA 1
ATOM 4632 C C . ASN A 1 626 ? 27.062 -42 -15.461 1 95.69 626 ASN A C 1
ATOM 4634 O O . ASN A 1 626 ? 27.938 -42.438 -14.727 1 95.69 626 ASN A O 1
ATOM 4638 N N . VAL A 1 627 ? 26.984 -42.281 -16.641 1 95.94 627 VAL A N 1
ATOM 4639 C CA . VAL A 1 627 ? 28.109 -42.938 -17.312 1 95.94 627 VAL A CA 1
ATOM 4640 C C . VAL A 1 627 ? 29.141 -41.875 -17.719 1 95.94 627 VAL A C 1
ATOM 4642 O O . VAL A 1 627 ? 28.828 -40.688 -17.766 1 95.94 627 VAL A O 1
ATOM 4645 N N . VAL A 1 628 ? 30.359 -42.312 -17.969 1 94.88 628 VAL A N 1
ATOM 4646 C CA . VAL A 1 628 ? 31.422 -41.375 -18.297 1 94.88 628 VAL A CA 1
ATOM 4647 C C . VAL A 1 628 ? 31.078 -40.625 -19.578 1 94.88 628 VAL A C 1
ATOM 4649 O O . VAL A 1 628 ? 30.703 -41.219 -20.594 1 94.88 628 VAL A O 1
ATOM 4652 N N . ALA A 1 629 ? 31.156 -39.344 -19.516 1 94.5 629 ALA A N 1
ATOM 4653 C CA . ALA A 1 629 ? 30.797 -38.5 -20.656 1 94.5 629 ALA A CA 1
ATOM 4654 C C . ALA A 1 629 ? 31.922 -38.469 -21.688 1 94.5 629 ALA A C 1
ATOM 4656 O O . ALA A 1 629 ? 33.094 -38.406 -21.344 1 94.5 629 ALA A O 1
ATOM 4657 N N . ASP A 1 630 ? 31.547 -38.562 -22.891 1 91.56 630 ASP A N 1
ATOM 4658 C CA . ASP A 1 630 ? 32.5 -38.312 -23.969 1 91.56 630 ASP A CA 1
ATOM 4659 C C . ASP A 1 630 ? 32.406 -36.844 -24.453 1 91.56 630 ASP A C 1
ATOM 4661 O O . ASP A 1 630 ? 31.422 -36.188 -24.219 1 91.56 630 ASP A O 1
ATOM 4665 N N . PRO A 1 631 ? 33.438 -36.375 -25.141 1 92.5 631 PRO A N 1
ATOM 4666 C CA . PRO A 1 631 ? 33.469 -35 -25.594 1 92.5 631 PRO A CA 1
ATOM 4667 C C . PRO A 1 631 ? 32.344 -34.688 -26.594 1 92.5 631 PRO A C 1
ATOM 4669 O O . PRO A 1 631 ? 32 -33.5 -26.797 1 92.5 631 PRO A O 1
ATOM 4672 N N . MET A 1 632 ? 31.766 -35.75 -27.25 1 94.81 632 MET A N 1
ATOM 4673 C CA . MET A 1 632 ? 30.719 -35.562 -28.266 1 94.81 632 MET A CA 1
ATOM 4674 C C . MET A 1 632 ? 29.391 -36.125 -27.781 1 94.81 632 MET A C 1
ATOM 4676 O O . MET A 1 632 ? 28.562 -36.562 -28.578 1 94.81 632 MET A O 1
ATOM 4680 N N . TRP A 1 633 ? 29.203 -36.094 -26.469 1 95.12 633 TRP A N 1
ATOM 4681 C CA . TRP A 1 633 ? 28.031 -36.688 -25.844 1 95.12 633 TRP A CA 1
ATOM 4682 C C . TRP A 1 633 ? 26.75 -36.25 -26.547 1 95.12 633 TRP A C 1
ATOM 4684 O O . TRP A 1 633 ? 25.797 -37.031 -26.656 1 95.12 633 TRP A O 1
ATOM 4694 N N . PHE A 1 634 ? 26.641 -35.031 -27.109 1 96 634 PHE A N 1
ATOM 4695 C CA . PHE A 1 634 ? 25.438 -34.438 -27.656 1 96 634 PHE A CA 1
ATOM 4696 C C . PHE A 1 634 ? 25.141 -34.969 -29.047 1 96 634 PHE A C 1
ATOM 4698 O O . PHE A 1 634 ? 24.109 -34.625 -29.625 1 96 634 PHE A O 1
ATOM 4705 N N . THR A 1 635 ? 26 -35.812 -29.594 1 95.5 635 THR A N 1
ATOM 4706 C CA . THR A 1 635 ? 25.75 -36.469 -30.891 1 95.5 635 THR A CA 1
ATOM 4707 C C . THR A 1 635 ? 25.719 -37.969 -30.734 1 95.5 635 THR A C 1
ATOM 4709 O O . THR A 1 635 ? 25.406 -38.688 -31.688 1 95.5 635 THR A O 1
ATOM 4712 N N . THR A 1 636 ? 26.016 -38.406 -29.578 1 95 636 THR A N 1
ATOM 4713 C CA . THR A 1 636 ? 26.078 -39.844 -29.328 1 95 636 THR A CA 1
ATOM 4714 C C . THR A 1 636 ? 24.688 -40.406 -29.031 1 95 636 THR A C 1
ATOM 4716 O O . THR A 1 636 ? 24.031 -39.969 -28.094 1 95 636 THR A O 1
ATOM 4719 N N . PRO A 1 637 ? 24.266 -41.406 -29.812 1 95.94 637 PRO A N 1
ATOM 4720 C CA . PRO A 1 637 ? 22.953 -42 -29.531 1 95.94 637 PRO A CA 1
ATOM 4721 C C . PRO A 1 637 ? 22.953 -42.906 -28.312 1 95.94 637 PRO A C 1
ATOM 4723 O O . PRO A 1 637 ? 24 -43.469 -27.969 1 95.94 637 PRO A O 1
ATOM 4726 N N . THR A 1 638 ? 21.828 -43.031 -27.75 1 96.5 638 THR A N 1
ATOM 4727 C CA . THR A 1 638 ? 21.672 -43.938 -26.609 1 96.5 638 THR A CA 1
ATOM 4728 C C . THR A 1 638 ? 20.984 -45.219 -27.016 1 96.5 638 THR A C 1
ATOM 4730 O O . THR A 1 638 ? 20.5 -45.344 -28.141 1 96.5 638 THR A O 1
ATOM 4733 N N . ALA A 1 639 ? 20.922 -46.156 -26.094 1 96.56 639 ALA A N 1
ATOM 4734 C CA . ALA A 1 639 ? 20.297 -47.438 -26.375 1 96.56 639 ALA A CA 1
ATOM 4735 C C . ALA A 1 639 ? 18.922 -47.531 -25.719 1 96.56 639 ALA A C 1
ATOM 4737 O O . ALA A 1 639 ? 18.297 -48.594 -25.734 1 96.56 639 ALA A O 1
ATOM 4738 N N . GLU A 1 640 ? 18.391 -46.438 -25.172 1 96 640 GLU A N 1
ATOM 4739 C CA . GLU A 1 640 ? 17.125 -46.562 -24.438 1 96 640 GLU A CA 1
ATOM 4740 C C . GLU A 1 640 ? 15.969 -46.875 -25.375 1 96 640 GLU A C 1
ATOM 4742 O O . GLU A 1 640 ? 15.922 -46.375 -26.5 1 96 640 GLU A O 1
ATOM 4747 N N . SER A 1 641 ? 15.094 -47.719 -24.906 1 96.5 641 SER A N 1
ATOM 4748 C CA . SER A 1 641 ? 13.938 -48.156 -25.688 1 96.5 641 SER A CA 1
ATOM 4749 C C . SER A 1 641 ? 12.648 -48 -24.891 1 96.5 641 SER A C 1
ATOM 4751 O O . SER A 1 641 ? 11.742 -48.812 -24.984 1 96.5 641 SER A O 1
ATOM 4753 N N . CYS A 1 642 ? 12.586 -47.094 -24.094 1 96.69 642 CYS A N 1
ATOM 4754 C CA . CYS A 1 642 ? 11.5 -46.875 -23.141 1 96.69 642 CYS A CA 1
ATOM 4755 C C . CYS A 1 642 ? 10.18 -46.625 -23.859 1 96.69 642 CYS A C 1
ATOM 4757 O O . CYS A 1 642 ? 9.125 -47.094 -23.422 1 96.69 642 CYS A O 1
ATOM 4759 N N . ALA A 1 643 ? 10.219 -45.844 -25.016 1 95.88 643 ALA A N 1
ATOM 4760 C CA . ALA A 1 643 ? 9.023 -45.438 -25.75 1 95.88 643 ALA A CA 1
ATOM 4761 C C . ALA A 1 643 ? 8.281 -46.656 -26.312 1 95.88 643 ALA A C 1
ATOM 4763 O O . ALA A 1 643 ? 7.066 -46.625 -26.5 1 95.88 643 ALA A O 1
ATOM 4764 N N . THR A 1 644 ? 8.938 -47.688 -26.438 1 96.19 644 THR A N 1
ATOM 4765 C CA . THR A 1 644 ? 8.336 -48.906 -27 1 96.19 644 THR A CA 1
ATOM 4766 C C . THR A 1 644 ? 7.172 -49.375 -26.141 1 96.19 644 THR A C 1
ATOM 4768 O O . THR A 1 644 ? 6.156 -49.812 -26.656 1 96.19 644 THR A O 1
ATOM 4771 N N . CYS A 1 645 ? 7.289 -49.25 -24.891 1 96.69 645 CYS A N 1
ATOM 4772 C CA . CYS A 1 645 ? 6.254 -49.75 -23.984 1 96.69 645 CYS A CA 1
ATOM 4773 C C . CYS A 1 645 ? 5.551 -48.562 -23.297 1 96.69 645 CYS A C 1
ATOM 4775 O O . CYS A 1 645 ? 4.375 -48.688 -22.938 1 96.69 645 CYS A O 1
ATOM 4777 N N . HIS A 1 646 ? 6.266 -47.5 -23.125 1 96.94 646 HIS A N 1
ATOM 4778 C CA . HIS A 1 646 ? 5.75 -46.438 -22.234 1 96.94 646 HIS A CA 1
ATOM 4779 C C . HIS A 1 646 ? 5.168 -45.281 -23.031 1 96.94 646 HIS A C 1
ATOM 4781 O O . HIS A 1 646 ? 4.598 -44.344 -22.438 1 96.94 646 HIS A O 1
ATOM 4787 N N . ALA A 1 647 ? 5.289 -45.219 -24.312 1 96.38 647 ALA A N 1
ATOM 4788 C CA . ALA A 1 647 ? 4.68 -44.156 -25.109 1 96.38 647 ALA A CA 1
ATOM 4789 C C . ALA A 1 647 ? 3.158 -44.219 -25.031 1 96.38 647 ALA A C 1
ATOM 4791 O O . ALA A 1 647 ? 2.586 -45.281 -24.75 1 96.38 647 ALA A O 1
ATOM 4792 N N . GLU A 1 648 ? 2.576 -43.094 -25.266 1 93.38 648 GLU A N 1
ATOM 4793 C CA . GLU A 1 648 ? 1.119 -43 -25.219 1 93.38 648 GLU A CA 1
ATOM 4794 C C . GLU A 1 648 ? 0.484 -44.062 -26.125 1 93.38 648 GLU A C 1
ATOM 4796 O O . GLU A 1 648 ? 0.934 -44.25 -27.266 1 93.38 648 GLU A O 1
ATOM 4801 N N . GLY A 1 649 ? -0.488 -44.719 -25.656 1 93.19 649 GLY A N 1
ATOM 4802 C CA . GLY A 1 649 ? -1.211 -45.719 -26.453 1 93.19 649 GLY A CA 1
ATOM 4803 C C . GLY A 1 649 ? -0.648 -47.125 -26.312 1 93.19 649 GLY A C 1
ATOM 4804 O O . GLY A 1 649 ? -1.304 -48.094 -26.688 1 93.19 649 GLY A O 1
ATOM 4805 N N . LYS A 1 650 ? 0.504 -47.25 -25.766 1 95.75 650 LYS A N 1
ATOM 4806 C CA . LYS A 1 650 ? 1.148 -48.531 -25.641 1 95.75 650 LYS A CA 1
ATOM 4807 C C . LYS A 1 650 ? 0.655 -49.281 -24.391 1 95.75 650 LYS A C 1
ATOM 4809 O O . LYS A 1 650 ? -0.144 -48.75 -23.625 1 95.75 650 LYS A O 1
ATOM 4814 N N . SER A 1 651 ? 1.013 -50.531 -24.172 1 94.5 651 SER A N 1
ATOM 4815 C CA . SER A 1 651 ? 0.533 -51.438 -23.125 1 94.5 651 SER A CA 1
ATOM 4816 C C . SER A 1 651 ? 0.774 -50.844 -21.75 1 94.5 651 SER A C 1
ATOM 4818 O O . SER A 1 651 ? -0.059 -50.969 -20.844 1 94.5 651 SER A O 1
ATOM 4820 N N . PHE A 1 652 ? 1.912 -50.156 -21.594 1 96.62 652 PHE A N 1
ATOM 4821 C CA . PHE A 1 652 ? 2.24 -49.469 -20.344 1 96.62 652 PHE A CA 1
ATOM 4822 C C . PHE A 1 652 ? 2.459 -48 -20.562 1 96.62 652 PHE A C 1
ATOM 4824 O O . PHE A 1 652 ? 3.398 -47.406 -20.016 1 96.62 652 PHE A O 1
ATOM 4831 N N . GLY A 1 653 ? 1.589 -47.5 -21.391 1 95.62 653 GLY A N 1
ATOM 4832 C CA . GLY A 1 653 ? 1.686 -46.094 -21.719 1 95.62 653 GLY A CA 1
ATOM 4833 C C . GLY A 1 653 ? 1.678 -45.188 -20.516 1 95.62 653 GLY A C 1
ATOM 4834 O O . GLY A 1 653 ? 1.021 -45.469 -19.516 1 95.62 653 GLY A O 1
ATOM 4835 N N . ILE A 1 654 ? 2.391 -44.094 -20.578 1 95.19 654 ILE A N 1
ATOM 4836 C CA . ILE A 1 654 ? 2.578 -43.156 -19.484 1 95.19 654 ILE A CA 1
ATOM 4837 C C . ILE A 1 654 ? 1.223 -42.594 -19.031 1 95.19 654 ILE A C 1
ATOM 4839 O O . ILE A 1 654 ? 1.025 -42.312 -17.844 1 95.19 654 ILE A O 1
ATOM 4843 N N . GLU A 1 655 ? 0.194 -42.406 -19.906 1 93.94 655 GLU A N 1
ATOM 4844 C CA . GLU A 1 655 ? -1.116 -41.844 -19.594 1 93.94 655 GLU A CA 1
ATOM 4845 C C . GLU A 1 655 ? -1.926 -42.781 -18.703 1 93.94 655 GLU A C 1
ATOM 4847 O O . GLU A 1 655 ? -2.936 -42.375 -18.125 1 93.94 655 GLU A O 1
ATOM 4852 N N . LYS A 1 656 ? -1.457 -44 -18.594 1 94.06 656 LYS A N 1
ATOM 4853 C CA . LYS A 1 656 ? -2.148 -44.969 -17.734 1 94.06 656 LYS A CA 1
ATOM 4854 C C . LYS A 1 656 ? -1.752 -44.781 -16.266 1 94.06 656 LYS A C 1
ATOM 4856 O O . LYS A 1 656 ? -2.465 -45.219 -15.367 1 94.06 656 LYS A O 1
ATOM 4861 N N . PHE A 1 657 ? -0.635 -44.156 -16.016 1 94.19 657 PHE A N 1
ATOM 4862 C CA . PHE A 1 657 ? -0.108 -44.062 -14.656 1 94.19 657 PHE A CA 1
ATOM 4863 C C . PHE A 1 657 ? 0.02 -42.594 -14.25 1 94.19 657 PHE A C 1
ATOM 4865 O O . PHE A 1 657 ? 0.19 -42.281 -13.07 1 94.19 657 PHE A O 1
ATOM 4872 N N . HIS A 1 658 ? 0.044 -41.719 -15.203 1 93.81 658 HIS A N 1
ATOM 4873 C CA . HIS A 1 658 ? 0.078 -40.281 -15.008 1 93.81 658 HIS A CA 1
ATOM 4874 C C . HIS A 1 658 ? -1.145 -39.594 -15.625 1 93.81 658 HIS A C 1
ATOM 4876 O O . HIS A 1 658 ? -1.682 -40.094 -16.625 1 93.81 658 HIS A O 1
ATOM 4882 N N . VAL A 1 659 ? -1.548 -38.531 -15.055 1 92.44 659 VAL A N 1
ATOM 4883 C CA . VAL A 1 659 ? -2.793 -37.875 -15.453 1 92.44 659 VAL A CA 1
ATOM 4884 C C . VAL A 1 659 ? -2.494 -36.75 -16.438 1 92.44 659 VAL A C 1
ATOM 4886 O O . VAL A 1 659 ? -1.799 -35.781 -16.109 1 92.44 659 VAL A O 1
ATOM 4889 N N . PHE A 1 660 ? -3.051 -36.875 -17.688 1 92.25 660 PHE A N 1
ATOM 4890 C CA . PHE A 1 660 ? -2.82 -35.844 -18.719 1 92.25 660 PHE A CA 1
ATOM 4891 C C . PHE A 1 660 ? -4.125 -35.188 -19.109 1 92.25 660 PHE A C 1
ATOM 4893 O O . PHE A 1 660 ? -4.164 -34.406 -20.078 1 92.25 660 PHE A O 1
ATOM 4900 N N . GLU A 1 661 ? -5.164 -35.531 -18.359 1 84.5 661 GLU A N 1
ATOM 4901 C CA . GLU A 1 661 ? -6.461 -34.875 -18.578 1 84.5 661 GLU A CA 1
ATOM 4902 C C . GLU A 1 661 ? -7.078 -34.406 -17.266 1 84.5 661 GLU A C 1
ATOM 4904 O O . GLU A 1 661 ? -6.969 -35.094 -16.25 1 84.5 661 GLU A O 1
ATOM 4909 N N . ARG A 1 662 ? -7.684 -33.281 -17.359 1 80.56 662 ARG A N 1
ATOM 4910 C CA . ARG A 1 662 ? -8.328 -32.719 -16.188 1 80.56 662 ARG A CA 1
ATOM 4911 C C . ARG A 1 662 ? -9.727 -33.312 -15.992 1 80.56 662 ARG A C 1
ATOM 4913 O O . ARG A 1 662 ? -10.445 -33.562 -16.953 1 80.56 662 ARG A O 1
ATOM 4920 N N . MET B 1 1 ? 2.527 1.769 23.766 1 18.72 1 MET B N 1
ATOM 4921 C CA . MET B 1 1 ? 2.453 3.111 24.328 1 18.72 1 MET B CA 1
ATOM 4922 C C . MET B 1 1 ? 1.03 3.439 24.766 1 18.72 1 MET B C 1
ATOM 4924 O O . MET B 1 1 ? 0.118 3.49 23.938 1 18.72 1 MET B O 1
ATOM 4928 N N . LYS B 1 2 ? 0.771 3.086 26 1 20.22 2 LYS B N 1
ATOM 4929 C CA . LYS B 1 2 ? -0.267 2.521 26.859 1 20.22 2 LYS B CA 1
ATOM 4930 C C . LYS B 1 2 ? -1.334 3.562 27.188 1 20.22 2 LYS B C 1
ATOM 4932 O O . LYS B 1 2 ? -1.015 4.672 27.625 1 20.22 2 LYS B O 1
ATOM 4937 N N . GLN B 1 3 ? -2.346 3.502 26.391 1 19.2 3 GLN B N 1
ATOM 4938 C CA . GLN B 1 3 ? -3.543 4.332 26.312 1 19.2 3 GLN B CA 1
ATOM 4939 C C . GLN B 1 3 ? -4.133 4.578 27.688 1 19.2 3 GLN B C 1
ATOM 4941 O O . GLN B 1 3 ? -4.723 3.676 28.297 1 19.2 3 GLN B O 1
ATOM 4946 N N . PHE B 1 4 ? -3.188 5.172 28.484 1 19.91 4 PHE B N 1
ATOM 4947 C CA . PHE B 1 4 ? -3.584 5.457 29.859 1 19.91 4 PHE B CA 1
ATOM 4948 C C . PHE B 1 4 ? -4.867 6.281 29.891 1 19.91 4 PHE B C 1
ATOM 4950 O O . PHE B 1 4 ? -4.922 7.371 29.312 1 19.91 4 PHE B O 1
ATOM 4957 N N . ARG B 1 5 ? -5.918 5.629 29.641 1 19.17 5 ARG B N 1
ATOM 4958 C CA . ARG B 1 5 ? -7.293 6.113 29.734 1 19.17 5 ARG B CA 1
ATOM 4959 C C . ARG B 1 5 ? -7.516 6.867 31.047 1 19.17 5 ARG B C 1
ATOM 4961 O O . ARG B 1 5 ? -7.527 6.266 32.125 1 19.17 5 ARG B O 1
ATOM 4968 N N . LYS B 1 6 ? -6.738 7.98 31.094 1 20.3 6 LYS B N 1
ATOM 4969 C CA . LYS B 1 6 ? -6.789 8.625 32.406 1 20.3 6 LYS B CA 1
ATOM 4970 C C . LYS B 1 6 ? -8.234 8.891 32.844 1 20.3 6 LYS B C 1
ATOM 4972 O O . LYS B 1 6 ? -9.086 9.188 32 1 20.3 6 LYS B O 1
ATOM 4977 N N . PRO B 1 7 ? -8.625 8.461 33.969 1 21.77 7 PRO B N 1
ATOM 4978 C CA . PRO B 1 7 ? -9.859 8.422 34.75 1 21.77 7 PRO B CA 1
ATOM 4979 C C . PRO B 1 7 ? -10.445 9.805 35.031 1 21.77 7 PRO B C 1
ATOM 4981 O O . PRO B 1 7 ? -9.703 10.75 35.312 1 21.77 7 PRO B O 1
ATOM 4984 N N . HIS B 1 8 ? -11.289 10.266 34.062 1 19.09 8 HIS B N 1
ATOM 4985 C CA . HIS B 1 8 ? -11.953 11.555 34.188 1 19.09 8 HIS B CA 1
ATOM 4986 C C . HIS B 1 8 ? -12.586 11.719 35.562 1 19.09 8 HIS B C 1
ATOM 4988 O O . HIS B 1 8 ? -13.562 11.039 35.906 1 19.09 8 HIS B O 1
ATOM 4994 N N . LEU B 1 9 ? -11.742 11.648 36.562 1 18.89 9 LEU B N 1
ATOM 4995 C CA . LEU B 1 9 ? -12.273 11.797 37.906 1 18.89 9 LEU B CA 1
ATOM 4996 C C . LEU B 1 9 ? -13.125 13.055 38.031 1 18.89 9 LEU B C 1
ATOM 4998 O O . LEU B 1 9 ? -12.664 14.148 37.688 1 18.89 9 LEU B O 1
ATOM 5002 N N . ALA B 1 10 ? -14.438 12.859 37.875 1 21.78 10 ALA B N 1
ATOM 5003 C CA . ALA B 1 10 ? -15.602 13.711 38.094 1 21.78 10 ALA B CA 1
ATOM 5004 C C . ALA B 1 10 ? -15.523 14.453 39.406 1 21.78 10 ALA B C 1
ATOM 5006 O O . ALA B 1 10 ? -15.703 13.859 40.469 1 21.78 10 ALA B O 1
ATOM 5007 N N . VAL B 1 11 ? -14.438 15.18 39.531 1 18.08 11 VAL B N 1
ATOM 5008 C CA . VAL B 1 11 ? -14.219 15.75 40.844 1 18.08 11 VAL B CA 1
ATOM 5009 C C . VAL B 1 11 ? -15.5 16.422 41.344 1 18.08 11 VAL B C 1
ATOM 5011 O O . VAL B 1 11 ? -16.406 16.688 40.562 1 18.08 11 VAL B O 1
ATOM 5014 N N . LEU B 1 12 ? -15.391 17.578 41.906 1 18.03 12 LEU B N 1
ATOM 5015 C CA . LEU B 1 12 ? -15.523 18.031 43.281 1 18.03 12 LEU B CA 1
ATOM 5016 C C . LEU B 1 12 ? -16.828 18.797 43.5 1 18.03 12 LEU B C 1
ATOM 5018 O O . LEU B 1 12 ? -17.5 18.641 44.5 1 18.03 12 LEU B O 1
ATOM 5022 N N . VAL B 1 13 ? -17.281 19.75 42.531 1 19.12 13 VAL B N 1
ATOM 5023 C CA . VAL B 1 13 ? -17.375 21.016 43.25 1 19.12 13 VAL B CA 1
ATOM 5024 C C . VAL B 1 13 ? -18.578 21 44.156 1 19.12 13 VAL B C 1
ATOM 5026 O O . VAL B 1 13 ? -19.516 20.203 43.969 1 19.12 13 VAL B O 1
ATOM 5029 N N . ALA B 1 14 ? -18.953 22.219 44.812 1 18.98 14 ALA B N 1
ATOM 5030 C CA . ALA B 1 14 ? -19.234 22.859 46.094 1 18.98 14 ALA B CA 1
ATOM 5031 C C . ALA B 1 14 ? -20.734 22.875 46.375 1 18.98 14 ALA B C 1
ATOM 5033 O O . ALA B 1 14 ? -21.531 23.25 45.5 1 18.98 14 ALA B O 1
ATOM 5034 N N . ALA B 1 15 ? -21.156 22.031 47.219 1 20.66 15 ALA B N 1
ATOM 5035 C CA . ALA B 1 15 ? -22.359 21.719 47.969 1 20.66 15 ALA B CA 1
ATOM 5036 C C . ALA B 1 15 ? -22.953 22.969 48.594 1 20.66 15 ALA B C 1
ATOM 5038 O O . ALA B 1 15 ? -22.375 23.531 49.531 1 20.66 15 ALA B O 1
ATOM 5039 N N . ALA B 1 16 ? -23.438 23.938 47.719 1 19.78 16 ALA B N 1
ATOM 5040 C CA . ALA B 1 16 ? -24.016 25.141 48.281 1 19.78 16 ALA B CA 1
ATOM 5041 C C . ALA B 1 16 ? -25.078 24.781 49.312 1 19.78 16 ALA B C 1
ATOM 5043 O O . ALA B 1 16 ? -26.016 24.031 49.031 1 19.78 16 ALA B O 1
ATOM 5044 N N . MET B 1 17 ? -24.672 24.75 50.531 1 19.2 17 MET B N 1
ATOM 5045 C CA . MET B 1 17 ? -25.359 24.484 51.812 1 19.2 17 MET B CA 1
ATOM 5046 C C . MET B 1 17 ? -26.531 25.438 52 1 19.2 17 MET B C 1
ATOM 5048 O O . MET B 1 17 ? -26.344 26.656 52 1 19.2 17 MET B O 1
ATOM 5052 N N . ALA B 1 18 ? -27.641 25.141 51.375 1 19.75 18 ALA B N 1
ATOM 5053 C CA . ALA B 1 18 ? -28.859 25.891 51.625 1 19.75 18 ALA B CA 1
ATOM 5054 C C . ALA B 1 18 ? -29.172 25.938 53.125 1 19.75 18 ALA B C 1
ATOM 5056 O O . ALA B 1 18 ? -29.312 24.906 53.781 1 19.75 18 ALA B O 1
ATOM 5057 N N . LEU B 1 19 ? -28.672 26.969 53.781 1 17.83 19 LEU B N 1
ATOM 5058 C CA . LEU B 1 19 ? -28.844 27.328 55.188 1 17.83 19 LEU B CA 1
ATOM 5059 C C . LEU B 1 19 ? -30.328 27.469 55.531 1 17.83 19 LEU B C 1
ATOM 5061 O O . LEU B 1 19 ? -31.047 28.219 54.875 1 17.83 19 LEU B O 1
ATOM 5065 N N . ALA B 1 20 ? -30.969 26.422 56.094 1 20 20 ALA B N 1
ATOM 5066 C CA . ALA B 1 20 ? -32.344 26.25 56.562 1 20 20 ALA B CA 1
ATOM 5067 C C . ALA B 1 20 ? -32.625 27.109 57.781 1 20 20 ALA B C 1
ATOM 5069 O O . ALA B 1 20 ? -32.156 26.797 58.875 1 20 20 ALA B O 1
ATOM 5070 N N . GLY B 1 21 ? -32.188 28.328 57.781 1 18.34 21 GLY B N 1
ATOM 5071 C CA . GLY B 1 21 ? -32.438 28.875 59.094 1 18.34 21 GLY B CA 1
ATOM 5072 C C . GLY B 1 21 ? -33.906 28.797 59.5 1 18.34 21 GLY B C 1
ATOM 5073 O O . GLY B 1 21 ? -34.781 28.656 58.656 1 18.34 21 GLY B O 1
ATOM 5074 N N . CYS B 1 22 ? -34.219 28.578 60.844 1 19.61 22 CYS B N 1
ATOM 5075 C CA . CYS B 1 22 ? -35.125 28.203 61.906 1 19.61 22 CYS B CA 1
ATOM 5076 C C . CYS B 1 22 ? -36.125 29.312 62.188 1 19.61 22 CYS B C 1
ATOM 5078 O O . CYS B 1 22 ? -36.906 29.219 63.125 1 19.61 22 CYS B O 1
ATOM 5080 N N . ALA B 1 23 ? -36.188 30.438 61.656 1 19.42 23 ALA B N 1
ATOM 5081 C CA . ALA B 1 23 ? -36.562 31.469 62.625 1 19.42 23 ALA B CA 1
ATOM 5082 C C . ALA B 1 23 ? -38.031 31.391 62.969 1 19.42 23 ALA B C 1
ATOM 5084 O O . ALA B 1 23 ? -38.875 31.578 62.094 1 19.42 23 ALA B O 1
ATOM 5085 N N . ASP B 1 24 ? -38.438 30.656 63.969 1 18.77 24 ASP B N 1
ATOM 5086 C CA . ASP B 1 24 ? -39.781 30.359 64.438 1 18.77 24 ASP B CA 1
ATOM 5087 C C . ASP B 1 24 ? -40.438 31.609 65 1 18.77 24 ASP B C 1
ATOM 5089 O O . ASP B 1 24 ? -41.5 31.516 65.625 1 18.77 24 ASP B O 1
ATOM 5093 N N . ASP B 1 25 ? -39.781 32.719 64.938 1 17.83 25 ASP B N 1
ATOM 5094 C CA . ASP B 1 25 ? -40.281 33.406 66.125 1 17.83 25 ASP B CA 1
ATOM 5095 C C . ASP B 1 25 ? -41.812 33.531 66.12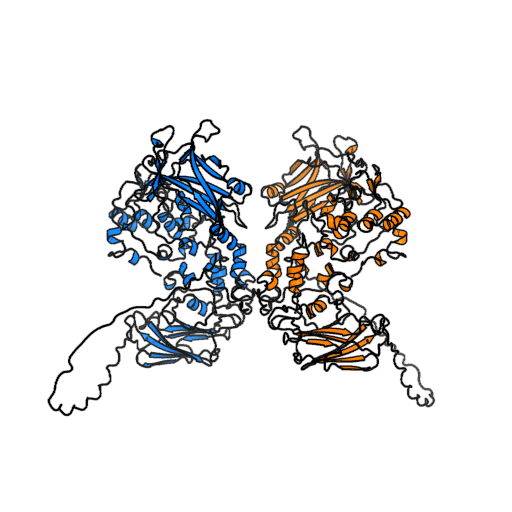5 1 17.83 25 ASP B C 1
ATOM 5097 O O . ASP B 1 25 ? -42.469 33 67 1 17.83 25 ASP B O 1
ATOM 5101 N N . GLY B 1 26 ? -42.344 34.719 66.188 1 17.91 26 GLY B N 1
ATOM 5102 C CA . GLY B 1 26 ? -43.156 35.594 67 1 17.91 26 GLY B CA 1
ATOM 5103 C C . GLY B 1 26 ? -44.625 35.562 66.625 1 17.91 26 GLY B C 1
ATOM 5104 O O . GLY B 1 26 ? -44.969 35.375 65.438 1 17.91 26 GLY B O 1
ATOM 5105 N N . LYS B 1 27 ? -45.406 35.531 67.688 1 20.77 27 LYS B N 1
ATOM 5106 C CA . LYS B 1 27 ? -46.812 35.219 67.812 1 20.77 27 LYS B CA 1
ATOM 5107 C C . LYS B 1 27 ? -47.656 36.156 66.938 1 20.77 27 LYS B C 1
ATOM 5109 O O . LYS B 1 27 ? -48.438 35.688 66.125 1 20.77 27 LYS B O 1
ATOM 5114 N N . ASP B 1 28 ? -48.281 37.156 67.438 1 22.3 28 ASP B N 1
ATOM 5115 C CA . ASP B 1 28 ? -49.719 37.125 67.5 1 22.3 28 ASP B CA 1
ATOM 5116 C C . ASP B 1 28 ? -50.344 38.156 66.562 1 22.3 28 ASP B C 1
ATOM 5118 O O . ASP B 1 28 ? -51.469 38 66.125 1 22.3 28 ASP B O 1
ATOM 5122 N N . GLY B 1 29 ? -49.781 39.312 66.5 1 22.55 29 GLY B N 1
ATOM 5123 C CA . GLY B 1 29 ? -50.75 40.406 66.562 1 22.55 29 GLY B CA 1
ATOM 5124 C C . GLY B 1 29 ? -51.719 40.375 65.375 1 22.55 29 GLY B C 1
ATOM 5125 O O . GLY B 1 29 ? -51.531 39.656 64.375 1 22.55 29 GLY B O 1
ATOM 5126 N N . ALA B 1 30 ? -52.531 41.406 65.375 1 29.66 30 ALA B N 1
ATOM 5127 C CA . ALA B 1 30 ? -53.906 41.688 64.938 1 29.66 30 ALA B CA 1
ATOM 5128 C C . ALA B 1 30 ? -54.031 41.781 63.438 1 29.66 30 ALA B C 1
ATOM 5130 O O . ALA B 1 30 ? -55.125 41.969 62.938 1 29.66 30 ALA B O 1
ATOM 5131 N N . PRO B 1 31 ? -53.25 41.219 62.531 1 25.02 31 PRO B N 1
ATOM 5132 C CA . PRO B 1 31 ? -53.094 42.156 61.438 1 25.02 31 PRO B CA 1
ATOM 5133 C C . PRO B 1 31 ? -54.406 42.406 60.688 1 25.02 31 PRO B C 1
ATOM 5135 O O . PRO B 1 31 ? -55.312 41.594 60.719 1 25.02 31 PRO B O 1
ATOM 5138 N N . GLY B 1 32 ? -54.688 43.75 60.438 1 28.33 32 GLY B N 1
ATOM 5139 C CA . GLY B 1 32 ? -55.812 44.375 59.75 1 28.33 32 GLY B CA 1
ATOM 5140 C C . GLY B 1 32 ? -56.125 43.688 58.438 1 28.33 32 GLY B C 1
ATOM 5141 O O . GLY B 1 32 ? -55.281 42.938 57.875 1 28.33 32 GLY B O 1
ATOM 5142 N N . GLU B 1 33 ? -57.406 43.531 58.156 1 30.34 33 GLU B N 1
ATOM 5143 C CA . GLU B 1 33 ? -57.906 42.812 57 1 30.34 33 GLU B CA 1
ATOM 5144 C C . GLU B 1 33 ? -57.219 43.25 55.719 1 30.34 33 GLU B C 1
ATOM 5146 O O . GLU B 1 33 ? -57.125 44.469 55.438 1 30.34 33 GLU B O 1
ATOM 5151 N N . PRO B 1 34 ? -56.094 42.688 55.344 1 30.41 34 PRO B N 1
ATOM 5152 C CA . PRO B 1 34 ? -55.375 43.219 54.156 1 30.41 34 PRO B CA 1
ATOM 5153 C C . PRO B 1 34 ? -56.312 43.438 52.969 1 30.41 34 PRO B C 1
ATOM 5155 O O . PRO B 1 34 ? -57.312 42.719 52.812 1 30.41 34 PRO B O 1
ATOM 5158 N N . GLY B 1 35 ? -56.438 44.719 52.594 1 32.78 35 GLY B N 1
ATOM 5159 C CA . GLY B 1 35 ? -57.188 45.125 51.406 1 32.78 35 GLY B CA 1
ATOM 5160 C C . GLY B 1 35 ? -56.969 44.188 50.219 1 32.78 35 GLY B C 1
ATOM 5161 O O . GLY B 1 35 ? -56 43.438 50.188 1 32.78 35 GLY B O 1
ATOM 5162 N N . THR B 1 36 ? -58.031 43.844 49.531 1 35.75 36 THR B N 1
ATOM 5163 C CA . THR B 1 36 ? -58 42.938 48.344 1 35.75 36 THR B CA 1
ATOM 5164 C C . THR B 1 36 ? -56.875 43.344 47.406 1 35.75 36 THR B C 1
ATOM 5166 O O . THR B 1 36 ? -56.719 44.5 47.062 1 35.75 36 THR B O 1
ATOM 5169 N N . PRO B 1 37 ? -55.719 42.75 47.469 1 33.56 37 PRO B N 1
ATOM 5170 C CA . PRO B 1 37 ? -54.656 43.125 46.5 1 33.56 37 PRO B CA 1
ATOM 5171 C C . PRO B 1 37 ? -55.219 43.344 45.094 1 33.56 37 PRO B C 1
ATOM 5173 O O . PRO B 1 37 ? -56.094 42.625 44.656 1 33.56 37 PRO B O 1
ATOM 5176 N N . GLY B 1 38 ? -55.344 44.594 44.656 1 34.72 38 GLY B N 1
ATOM 5177 C CA . GLY B 1 38 ? -55.719 44.875 43.281 1 34.72 38 GLY B CA 1
ATOM 5178 C C . GLY B 1 38 ? -55.156 43.875 42.281 1 34.72 38 GLY B C 1
ATOM 5179 O O . GLY B 1 38 ? -54.188 43.188 42.594 1 34.72 38 GLY B O 1
ATOM 5180 N N . GLU B 1 39 ? -56 43.375 41.438 1 39.34 39 GLU B N 1
ATOM 5181 C CA . GLU B 1 39 ? -55.562 42.5 40.375 1 39.34 39 GLU B CA 1
ATOM 5182 C C . GLU B 1 39 ? -54.25 42.938 39.781 1 39.34 39 GLU B C 1
ATOM 5184 O O . GLU B 1 39 ? -54.031 44.156 39.531 1 39.34 39 GLU B O 1
ATOM 5189 N N . PRO B 1 40 ? -53.062 42.312 40.062 1 39.16 40 PRO B N 1
ATOM 5190 C CA . PRO B 1 40 ? -51.844 42.75 39.406 1 39.16 40 PRO B CA 1
ATOM 5191 C C . PRO B 1 40 ? -52.062 43.25 38 1 39.16 40 PRO B C 1
ATOM 5193 O O . PRO B 1 40 ? -52.906 42.688 37.281 1 39.16 40 PRO B O 1
ATOM 5196 N N . GLY B 1 41 ? -52.156 44.531 37.75 1 40.38 41 GLY B N 1
ATOM 5197 C CA . GLY B 1 41 ? -52.188 45.062 36.375 1 40.38 41 GLY B CA 1
ATOM 5198 C C . GLY B 1 41 ? -51.5 44.156 35.375 1 40.38 41 GLY B C 1
ATOM 5199 O O . GLY B 1 41 ? -50.688 43.312 35.75 1 40.38 41 GLY B O 1
ATOM 5200 N N . PRO B 1 42 ? -52.094 43.969 34.25 1 42.78 42 PRO B N 1
ATOM 5201 C CA . PRO B 1 42 ? -51.438 43.125 33.25 1 42.78 42 PRO B CA 1
ATOM 5202 C C . PRO B 1 42 ? -49.938 43.375 33.188 1 42.78 42 PRO B C 1
ATOM 5204 O O . PRO B 1 42 ? -49.469 44.5 33.406 1 42.78 42 PRO B O 1
ATOM 5207 N N . GLY B 1 43 ? -49.094 42.562 33.75 1 46.16 43 GLY B N 1
ATOM 5208 C CA . GLY B 1 43 ? -47.656 42.656 33.688 1 46.16 43 GLY B CA 1
ATOM 5209 C C . GLY B 1 43 ? -47.125 43.344 32.438 1 46.16 43 GLY B C 1
ATOM 5210 O O . GLY B 1 43 ? -47.844 43.406 31.422 1 46.16 43 GLY B O 1
ATOM 5211 N N . THR B 1 44 ? -46.5 44.469 32.531 1 57.91 44 THR B N 1
ATOM 5212 C CA . THR B 1 44 ? -45.812 45.156 31.438 1 57.91 44 THR B CA 1
ATOM 5213 C C . THR B 1 44 ? -45.25 44.156 30.438 1 57.91 44 THR B C 1
ATOM 5215 O O . THR B 1 44 ? -44.531 43.25 30.797 1 57.91 44 THR B O 1
ATOM 5218 N N . PRO B 1 45 ? -45.906 44.156 29.312 1 69.44 45 PRO B N 1
ATOM 5219 C CA . PRO B 1 45 ? -45.375 43.25 28.281 1 69.44 45 PRO B CA 1
ATOM 5220 C C . PRO B 1 45 ? -43.844 43.344 28.156 1 69.44 45 PRO B C 1
ATOM 5222 O O . PRO B 1 45 ? -43.281 44.438 28.375 1 69.44 45 PRO B O 1
ATOM 5225 N N . PRO B 1 46 ? -43.188 42.281 28.219 1 77.81 46 PRO B N 1
ATOM 5226 C CA . PRO B 1 46 ? -41.719 42.312 28.078 1 77.81 46 PRO B CA 1
ATOM 5227 C C . PRO B 1 46 ? -41.25 43.219 26.938 1 77.81 46 PRO B C 1
ATOM 5229 O O . PRO B 1 46 ? -41.969 43.375 25.953 1 77.81 46 PRO B O 1
ATOM 5232 N N . PRO B 1 47 ? -40.25 44.031 27.125 1 88.38 47 PRO B N 1
ATOM 5233 C CA . PRO B 1 47 ? -39.719 44.906 26.078 1 88.38 47 PRO B CA 1
ATOM 5234 C C . PRO B 1 47 ? -39.406 44.125 24.781 1 88.38 47 PRO B C 1
ATOM 5236 O O . PRO B 1 47 ? -38.969 42.969 24.844 1 88.38 47 PRO B O 1
ATOM 5239 N N . THR B 1 48 ? -39.844 44.656 23.641 1 93.94 48 THR B N 1
ATOM 5240 C CA . THR B 1 48 ? -39.625 44.062 22.328 1 93.94 48 THR B CA 1
ATOM 5241 C C . THR B 1 48 ? -38.906 45.031 21.406 1 93.94 48 THR B C 1
ATOM 5243 O O . THR B 1 48 ? -38.906 46.25 21.656 1 93.94 48 THR B O 1
ATOM 5246 N N . VAL B 1 49 ? -38.125 44.5 20.453 1 95.62 49 VAL B N 1
ATOM 5247 C CA . VAL B 1 49 ? -37.469 45.312 19.438 1 95.62 49 VAL B CA 1
ATOM 5248 C C . VAL B 1 49 ? -37.875 44.812 18.047 1 95.62 49 VAL B C 1
ATOM 5250 O O . VAL B 1 49 ? -38.25 43.656 17.875 1 95.62 49 VAL B O 1
ATOM 5253 N N . GLU B 1 50 ? -37.812 45.781 16.984 1 95.12 50 GLU B N 1
ATOM 5254 C CA . GLU B 1 50 ? -38.156 45.406 15.617 1 95.12 50 GLU B CA 1
ATOM 5255 C C . GLU B 1 50 ? -36.938 45.531 14.695 1 95.12 50 GLU B C 1
ATOM 5257 O O . GLU B 1 50 ? -37.031 45.219 13.5 1 95.12 50 GLU B O 1
ATOM 5262 N N . MET B 1 51 ? -35.812 46 15.273 1 95.44 51 MET B N 1
ATOM 5263 C CA . MET B 1 51 ? -34.562 46.094 14.547 1 95.44 51 MET B CA 1
ATOM 5264 C C . MET B 1 51 ? -33.406 45.5 15.359 1 95.44 51 MET B C 1
ATOM 5266 O O . MET B 1 51 ? -33.344 45.688 16.578 1 95.44 51 MET B O 1
ATOM 5270 N N . THR B 1 52 ? -32.625 44.688 14.656 1 95.75 52 THR B N 1
ATOM 5271 C CA . THR B 1 52 ? -31.5 44.062 15.367 1 95.75 52 THR B CA 1
ATOM 5272 C C . THR B 1 52 ? -30.188 44.312 14.648 1 95.75 52 THR B C 1
ATOM 5274 O O . THR B 1 52 ? -30.156 44.406 13.422 1 95.75 52 THR B O 1
ATOM 5277 N N . GLU B 1 53 ? -29.125 44.5 15.43 1 93.81 53 GLU B N 1
ATOM 5278 C CA . GLU B 1 53 ? -27.766 44.469 14.883 1 93.81 53 GLU B CA 1
ATOM 5279 C C . GLU B 1 53 ? -27.25 43.031 14.766 1 93.81 53 GLU B C 1
ATOM 5281 O O . GLU B 1 53 ? -26.516 42.719 13.828 1 93.81 53 GLU B O 1
ATOM 5286 N N . MET B 1 54 ? -27.578 42.312 15.758 1 94.5 54 MET B N 1
ATOM 5287 C CA . MET B 1 54 ? -27.344 40.844 15.773 1 94.5 54 MET B CA 1
ATOM 5288 C C . MET B 1 54 ? -28.594 40.125 16.234 1 94.5 54 MET B C 1
ATOM 5290 O O . MET B 1 54 ? -29.328 40.594 17.094 1 94.5 54 MET B O 1
ATOM 5294 N N . THR B 1 55 ? -28.797 38.969 15.602 1 96.88 55 THR B N 1
ATOM 5295 C CA . THR B 1 55 ? -29.984 38.188 15.906 1 96.88 55 THR B CA 1
ATOM 5296 C C . THR B 1 55 ? -29.594 36.812 16.5 1 96.88 55 THR B C 1
ATOM 5298 O O . THR B 1 55 ? -28.734 36.125 15.953 1 96.88 55 THR B O 1
ATOM 5301 N N . ASN B 1 56 ? -30.188 36.531 17.609 1 96.19 56 ASN B N 1
ATOM 5302 C CA . ASN B 1 56 ? -30 35.219 18.25 1 96.19 56 ASN B CA 1
ATOM 5303 C C . ASN B 1 56 ? -31.266 34.375 18.172 1 96.19 56 ASN B C 1
ATOM 5305 O O . ASN B 1 56 ? -32.375 34.906 18.25 1 96.19 56 ASN B O 1
ATOM 5309 N N . VAL B 1 57 ? -31.016 33.125 17.984 1 97.44 57 VAL B N 1
ATOM 5310 C CA . VAL B 1 57 ? -32.156 32.219 17.906 1 97.44 57 VAL B CA 1
ATOM 5311 C C . VAL B 1 57 ? -31.984 31.109 18.953 1 97.44 57 VAL B C 1
ATOM 5313 O O . VAL B 1 57 ? -30.906 30.547 19.125 1 97.44 57 VAL B O 1
ATOM 5316 N N . LYS B 1 58 ? -32.969 30.859 19.656 1 96.94 58 LYS B N 1
ATOM 5317 C CA . LYS B 1 58 ? -33.094 29.703 20.547 1 96.94 58 LYS B CA 1
ATOM 5318 C C . LYS B 1 58 ? -34.219 28.781 20.078 1 96.94 58 LYS B C 1
ATOM 5320 O O . LYS B 1 58 ? -35.375 29.188 19.984 1 96.94 58 LYS B O 1
ATOM 5325 N N . VAL B 1 59 ? -33.875 27.516 19.812 1 97.88 59 VAL B N 1
ATOM 5326 C CA . VAL B 1 59 ? -34.875 26.547 19.391 1 97.88 59 VAL B CA 1
ATOM 5327 C C . VAL B 1 59 ? -35.531 25.922 20.625 1 97.88 59 VAL B C 1
ATOM 5329 O O . VAL B 1 59 ? -34.844 25.297 21.453 1 97.88 59 VAL B O 1
ATOM 5332 N N . LEU B 1 60 ? -36.781 26.109 20.672 1 96.88 60 LEU B N 1
ATOM 5333 C CA . LEU B 1 60 ? -37.562 25.578 21.797 1 96.88 60 LEU B CA 1
ATOM 5334 C C . LEU B 1 60 ? -38 24.125 21.516 1 96.88 60 LEU B C 1
ATOM 5336 O O . LEU B 1 60 ? -37.969 23.297 22.422 1 96.88 60 LEU B O 1
ATOM 5340 N N . ASN B 1 61 ? -38.406 23.891 20.359 1 97 61 ASN B N 1
ATOM 5341 C CA . ASN B 1 61 ? -38.812 22.578 19.906 1 97 61 ASN B CA 1
ATOM 5342 C C . ASN B 1 61 ? -38.75 22.453 18.391 1 97 61 ASN B C 1
ATOM 5344 O O . ASN B 1 61 ? -38.719 23.469 17.688 1 97 61 ASN B O 1
ATOM 5348 N N . PHE B 1 62 ? -38.688 21.219 17.953 1 98.06 62 PHE B N 1
ATOM 5349 C CA . PHE B 1 62 ? -38.781 20.938 16.531 1 98.06 62 PHE B CA 1
ATOM 5350 C C . PHE B 1 62 ? -39.438 19.578 16.297 1 98.06 62 PHE B C 1
ATOM 5352 O O . PHE B 1 62 ? -39.469 18.734 17.188 1 98.06 62 PHE B O 1
ATOM 5359 N N . ALA B 1 63 ? -40.031 19.359 15.07 1 97.81 63 ALA B N 1
ATOM 5360 C CA . ALA B 1 63 ? -40.656 18.078 14.711 1 97.81 63 ALA B CA 1
ATOM 5361 C C . ALA B 1 63 ? -40.594 17.844 13.203 1 97.81 63 ALA B C 1
ATOM 5363 O O . ALA B 1 63 ? -40.75 18.781 12.414 1 97.81 63 ALA B O 1
ATOM 5364 N N . VAL B 1 64 ? -40.219 16.656 12.914 1 97.69 64 VAL B N 1
ATOM 5365 C CA . VAL B 1 64 ? -40.344 16.188 11.531 1 97.69 64 VAL B CA 1
ATOM 5366 C C . VAL B 1 64 ? -41.656 15.43 11.359 1 97.69 64 VAL B C 1
ATOM 5368 O O . VAL B 1 64 ? -41.844 14.344 11.922 1 97.69 64 VAL B O 1
ATOM 5371 N N . GLU B 1 65 ? -42.531 16.016 10.641 1 97.19 65 GLU B N 1
ATOM 5372 C CA . GLU B 1 65 ? -43.875 15.477 10.445 1 97.19 65 GLU B CA 1
ATOM 5373 C C . GLU B 1 65 ? -44.094 15.047 9 1 97.19 65 GLU B C 1
ATOM 5375 O O . GLU B 1 65 ? -43.156 15.117 8.18 1 97.19 65 GLU B O 1
ATOM 5380 N N . GLU B 1 66 ? -45.281 14.523 8.781 1 97.19 66 GLU B N 1
ATOM 5381 C CA . GLU B 1 66 ? -45.594 14.102 7.418 1 97.19 66 GLU B CA 1
ATOM 5382 C C . GLU B 1 66 ? -45.625 15.297 6.473 1 97.19 66 GLU B C 1
ATOM 5384 O O . GLU B 1 66 ? -46.5 16.156 6.594 1 97.19 66 GLU B O 1
ATOM 5389 N N . GLY B 1 67 ? -44.688 15.383 5.656 1 96.94 67 GLY B N 1
ATOM 5390 C CA . GLY B 1 67 ? -44.688 16.375 4.59 1 96.94 67 GLY B CA 1
ATOM 5391 C C . GLY B 1 67 ? -44.25 17.75 5.055 1 96.94 67 GLY B C 1
ATOM 5392 O O . GLY B 1 67 ? -44.406 18.734 4.328 1 96.94 67 GLY B O 1
ATOM 5393 N N . GLN B 1 68 ? -43.812 17.844 6.258 1 97.56 68 GLN B N 1
ATOM 5394 C CA . GLN B 1 68 ? -43.406 19.172 6.719 1 97.56 68 GLN B CA 1
ATOM 5395 C C . GLN B 1 68 ? -42.438 19.062 7.91 1 97.56 68 GLN B C 1
ATOM 5397 O O . GLN B 1 68 ? -42.344 18.016 8.547 1 97.56 68 GLN B O 1
ATOM 5402 N N . VAL B 1 69 ? -41.75 20.094 8.211 1 98.31 69 VAL B N 1
ATOM 5403 C CA . VAL B 1 69 ? -40.938 20.297 9.406 1 98.31 69 VAL B CA 1
ATOM 5404 C C . VAL B 1 69 ? -41.438 21.531 10.164 1 98.31 69 VAL B C 1
ATOM 5406 O O . VAL B 1 69 ? -41.781 22.547 9.555 1 98.31 69 VAL B O 1
ATOM 5409 N N . VAL B 1 70 ? -41.469 21.375 11.477 1 98.44 70 VAL B N 1
ATOM 5410 C CA . VAL B 1 70 ? -41.969 22.453 12.312 1 98.44 70 VAL B CA 1
ATOM 5411 C C . VAL B 1 70 ? -40.875 22.859 13.312 1 98.44 70 VAL B C 1
ATOM 5413 O O . VAL B 1 70 ? -40.281 22.016 13.969 1 98.44 70 VAL B O 1
ATOM 5416 N N . TYR B 1 71 ? -40.656 24.203 13.352 1 98.31 71 TYR B N 1
ATOM 5417 C CA . TYR B 1 71 ? -39.719 24.766 14.32 1 98.31 71 TYR B CA 1
ATOM 5418 C C . TYR B 1 71 ? -40.438 25.688 15.297 1 98.31 71 TYR B C 1
ATOM 5420 O O . TYR B 1 71 ? -41.281 26.484 14.898 1 98.31 71 TYR B O 1
ATOM 5428 N N . GLU B 1 72 ? -40.188 25.547 16.562 1 98.31 72 GLU B N 1
ATOM 5429 C CA . GLU B 1 72 ? -40.562 26.516 17.594 1 98.31 72 GLU B CA 1
ATOM 5430 C C . GLU B 1 72 ? -39.344 27.234 18.141 1 98.31 72 GLU B C 1
ATOM 5432 O O . GLU B 1 72 ? -38.438 26.594 18.719 1 98.31 72 GLU B O 1
ATOM 5437 N N . ILE B 1 73 ? -39.375 28.594 17.969 1 98.38 73 ILE B N 1
ATOM 5438 C CA . ILE B 1 73 ? -38.125 29.297 18.234 1 98.38 73 ILE B CA 1
ATOM 5439 C C . ILE B 1 73 ? -38.406 30.562 19.047 1 98.38 73 ILE B C 1
ATOM 5441 O O . ILE B 1 73 ? -39.531 31.047 19.078 1 98.38 73 ILE B O 1
ATOM 5445 N N . GLU B 1 74 ? -37.406 31 19.719 1 98 74 GLU B N 1
ATOM 5446 C CA . GLU B 1 74 ? -37.312 32.312 20.359 1 98 74 GLU B CA 1
ATOM 5447 C C . GLU B 1 74 ? -36.219 33.156 19.734 1 98 74 GLU B C 1
ATOM 5449 O O . GLU B 1 74 ? -35.094 32.719 19.578 1 98 74 GLU B O 1
ATOM 5454 N N . VAL B 1 75 ? -36.562 34.375 19.344 1 98.12 75 VAL B N 1
ATOM 5455 C CA . VAL B 1 75 ? -35.625 35.25 18.656 1 98.12 75 VAL B CA 1
ATOM 5456 C C . VAL B 1 75 ? -35.344 36.469 19.531 1 98.12 75 VAL B C 1
ATOM 5458 O O . VAL B 1 75 ? -36.25 37.125 20.031 1 98.12 75 VAL B O 1
ATOM 5461 N N . THR B 1 76 ? -34.062 36.781 19.734 1 97.44 76 THR B N 1
ATOM 5462 C CA . THR B 1 76 ? -33.625 37.938 20.531 1 97.44 76 THR B CA 1
ATOM 5463 C C . THR B 1 76 ? -32.562 38.75 19.797 1 97.44 76 THR B C 1
ATOM 5465 O O . THR B 1 76 ? -31.953 38.25 18.844 1 97.44 76 THR B O 1
ATOM 5468 N N . ASP B 1 77 ? -32.375 39.938 20.172 1 96.31 77 ASP B N 1
ATOM 5469 C CA . ASP B 1 77 ? -31.328 40.781 19.594 1 96.31 77 ASP B CA 1
ATOM 5470 C C . ASP B 1 77 ? -30.016 40.625 20.328 1 96.31 77 ASP B C 1
ATOM 5472 O O . ASP B 1 77 ? -29.828 39.656 21.078 1 96.31 77 ASP B O 1
ATOM 5476 N N . GLN B 1 78 ? -29.016 41.469 20.109 1 93.31 78 GLN B N 1
ATOM 5477 C CA . GLN B 1 78 ? -27.656 41.375 20.656 1 93.31 78 GLN B CA 1
ATOM 5478 C C . GLN B 1 78 ? -27.672 41.562 22.172 1 93.31 78 GLN B C 1
ATOM 5480 O O . GLN B 1 78 ? -26.766 41.094 22.859 1 93.31 78 GLN B O 1
ATOM 5485 N N . ASP B 1 79 ? -28.766 42.125 22.719 1 94.19 79 ASP B N 1
ATOM 5486 C CA . ASP B 1 79 ? -28.844 42.438 24.156 1 94.19 79 ASP B CA 1
ATOM 5487 C C . ASP B 1 79 ? -29.766 41.438 24.875 1 94.19 79 ASP B C 1
ATOM 5489 O O . ASP B 1 79 ? -30.031 41.594 26.062 1 94.19 79 ASP B O 1
ATOM 5493 N N . GLY B 1 80 ? -30.281 40.531 24.094 1 94.5 80 GLY B N 1
ATOM 5494 C CA . GLY B 1 80 ? -31.172 39.531 24.688 1 94.5 80 GLY B CA 1
ATOM 5495 C C . GLY B 1 80 ? -32.625 39.969 24.719 1 94.5 80 GLY B C 1
ATOM 5496 O O . GLY B 1 80 ? -33.469 39.344 25.359 1 94.5 80 GLY B O 1
ATOM 5497 N N . THR B 1 81 ? -32.875 41.094 24.016 1 96.5 81 THR B N 1
ATOM 5498 C CA . THR B 1 81 ? -34.25 41.594 23.969 1 96.5 81 THR B CA 1
ATOM 5499 C C . THR B 1 81 ? -35.062 40.844 22.906 1 96.5 81 THR B C 1
ATOM 5501 O O . THR B 1 81 ? -34.562 40.562 21.812 1 96.5 81 THR B O 1
ATOM 5504 N N . LEU B 1 82 ? -36.312 40.531 23.219 1 97.5 82 LEU B N 1
ATOM 5505 C CA . LEU B 1 82 ? -37.188 39.75 22.328 1 97.5 82 LEU B CA 1
ATOM 5506 C C . LEU B 1 82 ? -37.469 40.531 21.047 1 97.5 82 LEU B C 1
ATOM 5508 O O . LEU B 1 82 ? -37.719 41.75 21.078 1 97.5 82 LEU B O 1
ATOM 5512 N N . VAL B 1 83 ? -37.375 39.844 19.938 1 97.94 83 VAL B N 1
ATOM 5513 C CA . VAL B 1 83 ? -37.562 40.438 18.625 1 97.94 83 VAL B CA 1
ATOM 5514 C C . VAL B 1 83 ? -38.969 40.188 18.109 1 97.94 83 VAL B C 1
ATOM 5516 O O . VAL B 1 83 ? -39.469 39.062 18.125 1 97.94 83 VAL B O 1
ATOM 5519 N N . VAL B 1 84 ? -39.719 41.188 17.703 1 96.88 84 VAL B N 1
ATOM 5520 C CA . VAL B 1 84 ? -41.031 41.062 17.047 1 96.88 84 VAL B CA 1
ATOM 5521 C C . VAL B 1 84 ? -40.938 41.531 15.609 1 96.88 84 VAL B C 1
ATOM 5523 O O . VAL B 1 84 ? -40.031 42.312 15.25 1 96.88 84 VAL B O 1
ATOM 5526 N N . GLY B 1 85 ? -41.781 40.938 14.719 1 95.5 85 GLY B N 1
ATOM 5527 C CA . GLY B 1 85 ? -41.812 41.344 13.32 1 95.5 85 GLY B CA 1
ATOM 5528 C C . GLY B 1 85 ? -40.906 40.531 12.438 1 95.5 85 GLY B C 1
ATOM 5529 O O . GLY B 1 85 ? -40.5 40.969 11.367 1 95.5 85 GLY B O 1
ATOM 5530 N N . LEU B 1 86 ? -40.469 39.375 12.914 1 96.75 86 LEU B N 1
ATOM 5531 C CA . LEU B 1 86 ? -39.656 38.469 12.102 1 96.75 86 LEU B CA 1
ATOM 5532 C C . LEU B 1 86 ? -40.344 38.156 10.781 1 96.75 86 LEU B C 1
ATOM 5534 O O . LEU B 1 86 ? -41.5 37.75 10.766 1 96.75 86 LEU B O 1
ATOM 5538 N N . ASP B 1 87 ? -39.625 38.344 9.633 1 93.38 87 ASP B N 1
ATOM 5539 C CA . ASP B 1 87 ? -40.281 38.156 8.352 1 93.38 87 ASP B CA 1
ATOM 5540 C C . ASP B 1 87 ? -39.438 37.281 7.422 1 93.38 87 ASP B C 1
ATOM 5542 O O . ASP B 1 87 ? -39.781 37.125 6.246 1 93.38 87 ASP B O 1
ATOM 5546 N N . ALA B 1 88 ? -38.312 36.844 7.926 1 96.75 88 ALA B N 1
ATOM 5547 C CA . ALA B 1 88 ? -37.5 35.969 7.125 1 96.75 88 ALA B CA 1
ATOM 5548 C C . ALA B 1 88 ? -37.031 34.75 7.953 1 96.75 88 ALA B C 1
ATOM 5550 O O . ALA B 1 88 ? -36.531 34.938 9.078 1 96.75 88 ALA B O 1
ATOM 5551 N N . VAL B 1 89 ? -37.219 33.594 7.449 1 97.75 89 VAL B N 1
ATOM 5552 C CA . VAL B 1 89 ? -36.812 32.344 8.07 1 97.75 89 VAL B CA 1
ATOM 5553 C C . VAL B 1 89 ? -36.531 31.281 6.992 1 97.75 89 VAL B C 1
ATOM 5555 O O . VAL B 1 89 ? -37.188 31.25 5.961 1 97.75 89 VAL B O 1
ATOM 5558 N N . GLU B 1 90 ? -35.469 30.547 7.207 1 97.88 90 GLU B N 1
ATOM 5559 C CA . GLU B 1 90 ? -35.062 29.484 6.285 1 97.88 90 GLU B CA 1
ATOM 5560 C C . GLU B 1 90 ? -34.75 28.188 7.031 1 97.88 90 GLU B C 1
ATOM 5562 O O . GLU B 1 90 ? -34.188 28.203 8.117 1 97.88 90 GLU B O 1
ATOM 5567 N N . GLY B 1 91 ? -35.219 27.062 6.434 1 98.25 91 GLY B N 1
ATOM 5568 C CA . GLY B 1 91 ? -34.969 25.75 7.012 1 98.25 91 GLY B CA 1
ATOM 5569 C C . GLY B 1 91 ? -34.562 24.703 5.992 1 98.25 91 GLY B C 1
ATOM 5570 O O . GLY B 1 91 ? -34.906 24.828 4.809 1 98.25 91 GLY B O 1
ATOM 5571 N N . LYS B 1 92 ? -33.781 23.734 6.465 1 98.5 92 LYS B N 1
ATOM 5572 C CA . LYS B 1 92 ? -33.344 22.625 5.641 1 98.5 92 LYS B CA 1
ATOM 5573 C C . LYS B 1 92 ? -33.344 21.312 6.43 1 98.5 92 LYS B C 1
ATOM 5575 O O . LYS B 1 92 ? -33.219 21.328 7.656 1 98.5 92 LYS B O 1
ATOM 5580 N N . PHE B 1 93 ? -33.594 20.234 5.742 1 98.56 93 PHE B N 1
ATOM 5581 C CA . PHE B 1 93 ? -33.562 18.891 6.309 1 98.56 93 PHE B CA 1
ATOM 5582 C C . PHE B 1 93 ? -32.875 17.922 5.352 1 98.56 93 PHE B C 1
ATOM 5584 O O . PHE B 1 93 ? -33.344 17.75 4.219 1 98.56 93 PHE B O 1
ATOM 5591 N N . ALA B 1 94 ? -31.75 17.328 5.785 1 98.62 94 ALA B N 1
ATOM 5592 C CA . ALA B 1 94 ? -31.094 16.25 5.043 1 98.62 94 ALA B CA 1
ATOM 5593 C C . ALA B 1 94 ? -31.422 14.883 5.652 1 98.62 94 ALA B C 1
ATOM 5595 O O . ALA B 1 94 ? -31.094 14.625 6.812 1 98.62 94 ALA B O 1
ATOM 5596 N N . SER B 1 95 ? -31.969 14.016 4.855 1 98.12 95 SER B N 1
ATOM 5597 C CA . SER B 1 95 ? -32.375 12.695 5.32 1 98.12 95 SER B CA 1
ATOM 5598 C C . SER B 1 95 ? -31.156 11.812 5.59 1 98.12 95 SER B C 1
ATOM 5600 O O . SER B 1 95 ? -30.188 11.828 4.828 1 98.12 95 SER B O 1
ATOM 5602 N N . TRP B 1 96 ? -31.234 11.086 6.703 1 97.56 96 TRP B N 1
ATOM 5603 C CA . TRP B 1 96 ? -30.281 10 6.898 1 97.56 96 TRP B CA 1
ATOM 5604 C C . TRP B 1 96 ? -30.688 8.758 6.129 1 97.56 96 TRP B C 1
ATOM 5606 O O . TRP B 1 96 ? -31.734 8.156 6.414 1 97.56 96 TRP B O 1
ATOM 5616 N N . THR B 1 97 ? -29.922 8.359 5.121 1 95.94 97 THR B N 1
ATOM 5617 C CA . THR B 1 97 ? -30.234 7.211 4.273 1 95.94 97 THR B CA 1
ATOM 5618 C C . THR B 1 97 ? -29.172 6.117 4.438 1 95.94 97 THR B C 1
ATOM 5620 O O . THR B 1 97 ? -28.219 6.277 5.207 1 95.94 97 THR B O 1
ATOM 5623 N N . GLU B 1 98 ? -29.344 5.031 3.676 1 93.25 98 GLU B N 1
ATOM 5624 C CA . GLU B 1 98 ? -28.344 3.961 3.674 1 93.25 98 GLU B CA 1
ATOM 5625 C C . GLU B 1 98 ? -27.031 4.426 3.057 1 93.25 98 GLU B C 1
ATOM 5627 O O . GLU B 1 98 ? -26 3.785 3.234 1 93.25 98 GLU B O 1
ATOM 5632 N N . ARG B 1 99 ? -27.094 5.578 2.363 1 95.31 99 ARG B N 1
ATOM 5633 C CA . ARG B 1 99 ? -25.906 6.133 1.738 1 95.31 99 ARG B CA 1
ATOM 5634 C C . ARG B 1 99 ? -25.406 7.363 2.496 1 95.31 99 ARG B C 1
ATOM 5636 O O . ARG B 1 99 ? -24.547 8.102 2.006 1 95.31 99 ARG B O 1
ATOM 5643 N N . GLY B 1 100 ? -25.984 7.645 3.713 1 96.44 100 GLY B N 1
ATOM 5644 C CA . GLY B 1 100 ? -25.641 8.82 4.5 1 96.44 100 GLY B CA 1
ATOM 5645 C C . GLY B 1 100 ? -26.625 9.961 4.332 1 96.44 100 GLY B C 1
ATOM 5646 O O . GLY B 1 100 ? -27.812 9.727 4.074 1 96.44 100 GLY B O 1
ATOM 5647 N N . TYR B 1 101 ? -26.172 11.164 4.555 1 98.12 101 TYR B N 1
ATOM 5648 C CA . TYR B 1 101 ? -27.031 12.336 4.477 1 98.12 101 TYR B CA 1
ATOM 5649 C C . TYR B 1 101 ? -27.297 12.727 3.025 1 98.12 101 TYR B C 1
ATOM 5651 O O . TYR B 1 101 ? -26.375 12.844 2.227 1 98.12 101 TYR B O 1
ATOM 5659 N N . VAL B 1 102 ? -28.625 12.969 2.695 1 98.44 102 VAL B N 1
ATOM 5660 C CA . VAL B 1 102 ? -28.984 13.414 1.355 1 98.44 102 VAL B CA 1
ATOM 5661 C C . VAL B 1 102 ? -30.109 14.445 1.442 1 98.44 102 VAL B C 1
ATOM 5663 O O . VAL B 1 102 ? -31.125 14.211 2.105 1 98.44 102 VAL B O 1
ATOM 5666 N N . LEU B 1 103 ? -29.859 15.555 0.875 1 98.5 103 LEU B N 1
ATOM 5667 C CA . LEU B 1 103 ? -30.875 16.562 0.583 1 98.5 103 LEU B CA 1
ATOM 5668 C C . LEU B 1 103 ? -30.938 16.859 -0.912 1 98.5 103 LEU B C 1
ATOM 5670 O O . LEU B 1 103 ? -30.062 17.531 -1.456 1 98.5 103 LEU B O 1
ATOM 5674 N N . SER B 1 104 ? -32.031 16.375 -1.522 1 97.62 104 SER B N 1
ATOM 5675 C CA . SER B 1 104 ? -32.125 16.516 -2.971 1 97.62 104 SER B CA 1
ATOM 5676 C C . SER B 1 104 ? -32.594 17.922 -3.352 1 97.62 104 SER B C 1
ATOM 5678 O O . SER B 1 104 ? -33.406 18.531 -2.656 1 97.62 104 SER B O 1
ATOM 5680 N N . ARG B 1 105 ? -32.062 18.328 -4.457 1 95.81 105 ARG B N 1
ATOM 5681 C CA . ARG B 1 105 ? -32.594 19.547 -5.016 1 95.81 105 ARG B CA 1
ATOM 5682 C C . ARG B 1 105 ? -34.031 19.344 -5.512 1 95.81 105 ARG B C 1
ATOM 5684 O O . ARG B 1 105 ? -34.375 18.25 -5.977 1 95.81 105 ARG B O 1
ATOM 5691 N N . SER B 1 106 ? -34.688 20.484 -5.449 1 90.44 106 SER B N 1
ATOM 5692 C CA . SER B 1 106 ? -36.062 20.406 -5.863 1 90.44 106 SER B CA 1
ATOM 5693 C C . SER B 1 106 ? -36.188 19.891 -7.289 1 90.44 106 SER B C 1
ATOM 5695 O O . SER B 1 106 ? -35.594 20.422 -8.211 1 90.44 106 SER B O 1
ATOM 5697 N N . GLY B 1 107 ? -36.938 18.797 -7.422 1 91.19 107 GLY B N 1
ATOM 5698 C CA . GLY B 1 107 ? -37.188 18.25 -8.742 1 91.19 107 GLY B CA 1
ATOM 5699 C C . GLY B 1 107 ? -36.156 17.25 -9.195 1 91.19 107 GLY B C 1
ATOM 5700 O O . GLY B 1 107 ? -36.312 16.594 -10.227 1 91.19 107 GLY B O 1
ATOM 5701 N N . GLU B 1 108 ? -35.125 17.094 -8.469 1 94.44 108 GLU B N 1
ATOM 5702 C CA . GLU B 1 108 ? -34.031 16.219 -8.891 1 94.44 108 GLU B CA 1
ATOM 5703 C C . GLU B 1 108 ? -34 14.938 -8.07 1 94.44 108 GLU B C 1
ATOM 5705 O O . GLU B 1 108 ? -33.344 13.961 -8.453 1 94.44 108 GLU B O 1
ATOM 5710 N N . GLY B 1 109 ? -34.812 14.961 -6.961 1 96 109 GLY B N 1
ATOM 5711 C CA . GLY B 1 109 ? -34.875 13.812 -6.082 1 96 109 GLY B CA 1
ATOM 5712 C C . GLY B 1 109 ? -36 13.891 -5.062 1 96 109 GLY B C 1
ATOM 5713 O O . GLY B 1 109 ? -36.812 14.805 -5.113 1 96 109 GLY B O 1
ATOM 5714 N N . THR B 1 110 ? -35.938 12.852 -4.203 1 96.88 110 THR B N 1
ATOM 5715 C CA . THR B 1 110 ? -37.094 12.75 -3.311 1 96.88 110 THR B CA 1
ATOM 5716 C C . THR B 1 110 ? -36.625 12.672 -1.854 1 96.88 110 THR B C 1
ATOM 5718 O O . THR B 1 110 ? -37.344 12.094 -1.017 1 96.88 110 THR B O 1
ATOM 5721 N N . LEU B 1 111 ? -35.469 13.172 -1.592 1 97.75 111 LEU B N 1
ATOM 5722 C CA . LEU B 1 111 ? -34.938 13.039 -0.235 1 97.75 111 LEU B CA 1
ATOM 5723 C C . LEU B 1 111 ? -34.781 14.414 0.411 1 97.75 111 LEU B C 1
ATOM 5725 O O . LEU B 1 111 ? -34.25 15.336 -0.22 1 97.75 111 LEU B O 1
ATOM 5729 N N . GLY B 1 112 ? -35.188 14.555 1.681 1 97.75 112 GLY B N 1
ATOM 5730 C CA . GLY B 1 112 ? -35.031 15.797 2.422 1 97.75 112 GLY B CA 1
ATOM 5731 C C . GLY B 1 112 ? -35.906 16.922 1.872 1 97.75 112 GLY B C 1
ATOM 5732 O O . GLY B 1 112 ? -37 16.672 1.367 1 97.75 112 GLY B O 1
ATOM 5733 N N . GLY B 1 113 ? -35.469 18.141 2.244 1 97.62 113 GLY B N 1
ATOM 5734 C CA . GLY B 1 113 ? -36.156 19.328 1.786 1 97.62 113 GLY B CA 1
ATOM 5735 C C . GLY B 1 113 ? -35.562 20.609 2.309 1 97.62 113 GLY B C 1
ATOM 5736 O O . GLY B 1 113 ? -34.719 20.594 3.219 1 97.62 113 GLY B O 1
ATOM 5737 N N . TYR B 1 114 ? -35.875 21.656 1.648 1 98.19 114 TYR B N 1
ATOM 5738 C CA . TYR B 1 114 ? -35.438 23 2.053 1 98.19 114 TYR B CA 1
ATOM 5739 C C . TYR B 1 114 ? -36.438 24.047 1.601 1 98.19 114 TYR B C 1
ATOM 5741 O O . TYR B 1 114 ? -37.25 23.797 0.72 1 98.19 114 TYR B O 1
ATOM 5749 N N . GLY B 1 115 ? -36.375 25.156 2.33 1 97.56 115 GLY B N 1
ATOM 5750 C CA . GLY B 1 115 ? -37.281 26.25 1.96 1 97.56 115 GLY B CA 1
ATOM 5751 C C . GLY B 1 115 ? -37.188 27.438 2.889 1 97.56 115 GLY B C 1
ATOM 5752 O O . GLY B 1 115 ? -36.281 27.5 3.736 1 97.56 115 GLY B O 1
ATOM 5753 N N . ASN B 1 116 ? -38 28.344 2.59 1 97.31 116 ASN B N 1
ATOM 5754 C CA . ASN B 1 116 ? -38.156 29.562 3.369 1 97.31 116 ASN B CA 1
ATOM 5755 C C . ASN B 1 116 ? -39.594 30.047 3.389 1 97.31 116 ASN B C 1
ATOM 5757 O O . ASN B 1 116 ? -40.531 29.281 3.086 1 97.31 116 ASN B O 1
ATOM 5761 N N . LEU B 1 117 ? -39.812 31.281 3.77 1 95.62 117 LEU B N 1
ATOM 5762 C CA . LEU B 1 117 ? -41.156 31.781 3.914 1 95.62 117 LEU B CA 1
ATOM 5763 C C . LEU B 1 117 ? -41.844 31.922 2.555 1 95.62 117 LEU B C 1
ATOM 5765 O O . LEU B 1 117 ? -43.062 32.031 2.475 1 95.62 117 LEU B O 1
ATOM 5769 N N . SER B 1 118 ? -41.125 31.922 1.494 1 95 118 SER B N 1
ATOM 5770 C CA . SER B 1 118 ? -41.688 32 0.15 1 95 118 SER B CA 1
ATOM 5771 C C . SER B 1 118 ? -42.125 30.641 -0.363 1 95 118 SER B C 1
ATOM 5773 O O . SER B 1 118 ? -42.781 30.547 -1.397 1 95 118 SER B O 1
ATOM 5775 N N . THR B 1 119 ? -41.688 29.641 0.358 1 96.38 119 THR B N 1
ATOM 5776 C CA . THR B 1 119 ? -42.125 28.297 -0.016 1 96.38 119 THR B CA 1
ATOM 5777 C C . THR B 1 119 ? -43.656 28.156 0.112 1 96.38 119 THR B C 1
ATOM 5779 O O . THR B 1 119 ? -44.219 28.578 1.114 1 96.38 119 THR B O 1
ATOM 5782 N N . GLU B 1 120 ? -44.25 27.609 -0.905 1 96.06 120 GLU B N 1
ATOM 5783 C CA . GLU B 1 120 ? -45.719 27.438 -0.884 1 96.06 120 GLU B CA 1
ATOM 5784 C C . GLU B 1 120 ? -46.156 26.656 0.342 1 96.06 120 GLU B C 1
ATOM 5786 O O . GLU B 1 120 ? -45.688 25.547 0.578 1 96.06 120 GLU B O 1
ATOM 5791 N N . GLY B 1 121 ? -47.031 27.25 1.146 1 97.12 121 GLY B N 1
ATOM 5792 C CA . GLY B 1 121 ? -47.562 26.578 2.314 1 97.12 121 GLY B CA 1
ATOM 5793 C C . GLY B 1 121 ? -46.812 26.875 3.588 1 97.12 121 GLY B C 1
ATOM 5794 O O . GLY B 1 121 ? -47.219 26.484 4.68 1 97.12 121 GLY B O 1
ATOM 5795 N N . ALA B 1 122 ? -45.688 27.547 3.475 1 98.31 122 ALA B N 1
ATOM 5796 C CA . ALA B 1 122 ? -44.906 27.906 4.652 1 98.31 122 ALA B CA 1
ATOM 5797 C C . ALA B 1 122 ? -45.625 28.938 5.504 1 98.31 122 ALA B C 1
ATOM 5799 O O . ALA B 1 122 ? -46.25 29.859 4.973 1 98.31 122 ALA B O 1
ATOM 5800 N N . VAL B 1 123 ? -45.531 28.781 6.867 1 97.94 123 VAL B N 1
ATOM 5801 C CA . VAL B 1 123 ? -46.219 29.688 7.777 1 97.94 123 VAL B CA 1
ATOM 5802 C C . VAL B 1 123 ? -45.312 30.047 8.945 1 97.94 123 VAL B C 1
ATOM 5804 O O . VAL B 1 123 ? -44.656 29.172 9.508 1 97.94 123 VAL B O 1
ATOM 5807 N N . LEU B 1 124 ? -45.25 31.281 9.234 1 98.12 124 LEU B N 1
ATOM 5808 C CA . LEU B 1 124 ? -44.562 31.797 10.422 1 98.12 124 LEU B CA 1
ATOM 5809 C C . LEU B 1 124 ? -45.562 32.531 11.328 1 98.12 124 LEU B C 1
ATOM 5811 O O . LEU B 1 124 ? -46.125 33.562 10.938 1 98.12 124 LEU B O 1
ATOM 5815 N N . GLU B 1 125 ? -45.781 32.031 12.547 1 97.38 125 GLU B N 1
ATOM 5816 C CA . GLU B 1 125 ? -46.719 32.625 13.484 1 97.38 125 GLU B CA 1
ATOM 5817 C C . GLU B 1 125 ? -46.031 33.031 14.789 1 97.38 125 GLU B C 1
ATOM 5819 O O . GLU B 1 125 ? -45.25 32.25 15.352 1 97.38 125 GLU B O 1
ATOM 5824 N N . MET B 1 126 ? -46.344 34.188 15.203 1 96.25 126 MET B N 1
ATOM 5825 C CA . MET B 1 126 ? -45.844 34.625 16.5 1 96.25 126 MET B CA 1
ATOM 5826 C C . MET B 1 126 ? -46.844 34.312 17.609 1 96.25 126 MET B C 1
ATOM 5828 O O . MET B 1 126 ? -48 34.719 17.531 1 96.25 126 MET B O 1
ATOM 5832 N N . GLY B 1 127 ? -46.438 33.625 18.562 1 93.69 127 GLY B N 1
ATOM 5833 C CA . GLY B 1 127 ? -47.219 33.469 19.781 1 93.69 127 GLY B CA 1
ATOM 5834 C C . GLY B 1 127 ? -46.969 34.562 20.797 1 93.69 127 GLY B C 1
ATOM 5835 O O . GLY B 1 127 ? -47.375 35.719 20.594 1 93.69 127 GLY B O 1
ATOM 5836 N N . GLU B 1 128 ? -46.25 34.281 21.812 1 93.38 128 GLU B N 1
ATOM 5837 C CA . GLU B 1 128 ? -45.75 35.281 22.734 1 93.38 128 GLU B CA 1
ATOM 5838 C C . GLU B 1 128 ? -44.688 36.156 22.078 1 93.38 128 GLU B C 1
ATOM 5840 O O . GLU B 1 128 ? -44.031 35.719 21.125 1 93.38 128 GLU B O 1
ATOM 5845 N N . PRO B 1 129 ? -44.656 37.312 22.562 1 94.5 129 PRO B N 1
ATOM 5846 C CA . PRO B 1 129 ? -43.625 38.156 21.969 1 94.5 129 PRO B CA 1
ATOM 5847 C C . PRO B 1 129 ? -42.281 37.469 21.891 1 94.5 129 PRO B C 1
ATOM 5849 O O . PRO B 1 129 ? -41.781 37 22.906 1 94.5 129 PRO B O 1
ATOM 5852 N N . GLY B 1 130 ? -41.75 37.406 20.609 1 96.06 130 GLY B N 1
ATOM 5853 C CA . GLY B 1 130 ? -40.438 36.875 20.391 1 96.06 130 GLY B CA 1
ATOM 5854 C C . GLY B 1 130 ? -40.438 35.375 20.141 1 96.06 130 GLY B C 1
ATOM 5855 O O . GLY B 1 130 ? -39.406 34.812 19.797 1 96.06 130 GLY B O 1
ATOM 5856 N N . GLN B 1 131 ? -41.562 34.719 20.375 1 97.38 131 GLN B N 1
ATOM 5857 C CA . GLN B 1 131 ? -41.688 33.281 20.125 1 97.38 131 GLN B CA 1
ATOM 5858 C C . GLN B 1 131 ? -42.469 33.031 18.844 1 97.38 131 GLN B C 1
ATOM 5860 O O . GLN B 1 131 ? -43.562 33.531 18.641 1 97.38 131 GLN B O 1
ATOM 5865 N N . TYR B 1 132 ? -41.844 32.219 18.031 1 98.31 132 TYR B N 1
ATOM 5866 C CA . TYR B 1 132 ? -42.406 31.969 16.719 1 98.31 132 TYR B CA 1
ATOM 5867 C C . TYR B 1 132 ? -42.531 30.484 16.453 1 98.31 132 TYR B C 1
ATOM 5869 O O . TYR B 1 132 ? -41.75 29.688 16.969 1 98.31 132 TYR B O 1
ATOM 5877 N N . THR B 1 133 ? -43.531 30.125 15.711 1 98.44 133 THR B N 1
ATOM 5878 C CA . THR B 1 133 ? -43.656 28.797 15.125 1 98.44 133 THR B CA 1
ATOM 5879 C C . THR B 1 133 ? -43.531 28.875 13.602 1 98.44 133 THR B C 1
ATOM 5881 O O . THR B 1 133 ? -44.312 29.562 12.945 1 98.44 133 THR B O 1
ATOM 5884 N N . PHE B 1 134 ? -42.562 28.203 13.078 1 98.12 134 PHE B N 1
ATOM 5885 C CA . PHE B 1 134 ? -42.281 28.141 11.641 1 98.12 134 PHE B CA 1
ATOM 5886 C C . PHE B 1 134 ? -42.594 26.75 11.094 1 98.12 134 PHE B C 1
ATOM 5888 O O . PHE B 1 134 ? -41.969 25.766 11.477 1 98.12 134 PHE B O 1
ATOM 5895 N N . THR B 1 135 ? -43.594 26.656 10.258 1 98.56 135 THR B N 1
ATOM 5896 C CA . THR B 1 135 ? -44 25.422 9.586 1 98.56 135 THR B CA 1
ATOM 5897 C C . THR B 1 135 ? -43.562 25.453 8.125 1 98.56 135 THR B C 1
ATOM 5899 O O . THR B 1 135 ? -44 26.312 7.355 1 98.56 135 THR B O 1
ATOM 5902 N N . LEU B 1 136 ? -42.75 24.547 7.758 1 98.44 136 LEU B N 1
ATOM 5903 C CA . LEU B 1 136 ? -42.156 24.516 6.422 1 98.44 136 LEU B CA 1
ATOM 5904 C C . LEU B 1 136 ? -42.531 23.219 5.699 1 98.44 136 LEU B C 1
ATOM 5906 O O . LEU B 1 136 ? -42.094 22.141 6.078 1 98.44 136 LEU B O 1
ATOM 5910 N N . PRO B 1 137 ? -43.281 23.281 4.645 1 97.62 137 PRO B N 1
ATOM 5911 C CA . PRO B 1 137 ? -43.625 22.078 3.873 1 97.62 137 PRO B CA 1
ATOM 5912 C C . PRO B 1 137 ? -42.406 21.453 3.188 1 97.62 137 PRO B C 1
ATOM 5914 O O . PRO B 1 137 ? -41.594 22.156 2.596 1 97.62 137 PRO B O 1
ATOM 5917 N N . MET B 1 138 ? -42.281 20.156 3.328 1 96.38 138 MET B N 1
ATOM 5918 C CA . MET B 1 138 ? -41.312 19.297 2.65 1 96.38 138 MET B CA 1
ATOM 5919 C C . MET B 1 138 ? -41.938 17.984 2.213 1 96.38 138 MET B C 1
ATOM 5921 O O . MET B 1 138 ? -42 17.016 2.975 1 96.38 138 MET B O 1
ATOM 5925 N N . ALA B 1 139 ? -42.281 17.891 1.018 1 94.5 139 ALA B N 1
ATOM 5926 C CA . ALA B 1 139 ? -43.188 16.875 0.505 1 94.5 139 ALA B CA 1
ATOM 5927 C C . ALA B 1 139 ? -42.625 15.469 0.744 1 94.5 139 ALA B C 1
ATOM 5929 O O . ALA B 1 139 ? -43.406 14.516 0.938 1 94.5 139 ALA B O 1
ATOM 5930 N N . ASN B 1 140 ? -41.375 15.32 0.795 1 94.5 140 ASN B N 1
ATOM 5931 C CA . ASN B 1 140 ? -40.781 13.984 0.776 1 94.5 140 ASN B CA 1
ATOM 5932 C C . ASN B 1 140 ? -40.438 13.516 2.18 1 94.5 140 ASN B C 1
ATOM 5934 O O . ASN B 1 140 ? -39.938 12.391 2.357 1 94.5 140 ASN B O 1
ATOM 5938 N N . VAL B 1 141 ? -40.656 14.328 3.191 1 96.62 141 VAL B N 1
ATOM 5939 C CA . VAL B 1 141 ? -40.219 13.977 4.543 1 96.62 141 VAL B CA 1
ATOM 5940 C C . VAL B 1 141 ? -41.344 13.172 5.23 1 96.62 141 VAL B C 1
ATOM 5942 O O . VAL B 1 141 ? -42.531 13.422 5.023 1 96.62 141 VAL B O 1
ATOM 5945 N N . THR B 1 142 ? -40.938 12.148 5.984 1 96.5 142 THR B N 1
ATOM 5946 C CA . THR B 1 142 ? -41.844 11.289 6.715 1 96.5 142 THR B CA 1
ATOM 5947 C C . THR B 1 142 ? -41.719 11.5 8.219 1 96.5 142 THR B C 1
ATOM 5949 O O . THR B 1 142 ? -40.688 12 8.688 1 96.5 142 THR B O 1
ATOM 5952 N N . PRO B 1 143 ? -42.844 11.062 8.945 1 96.12 143 PRO B N 1
ATOM 5953 C CA . PRO B 1 143 ? -42.812 11.328 10.383 1 96.12 143 PRO B CA 1
ATOM 5954 C C . PRO B 1 143 ? -41.656 10.609 11.094 1 96.12 143 PRO B C 1
ATOM 5956 O O . PRO B 1 143 ? -41.469 9.398 10.914 1 96.12 143 PRO B O 1
ATOM 5959 N N . GLY B 1 144 ? -41 11.297 11.836 1 93.31 144 GLY B N 1
ATOM 5960 C CA . GLY B 1 144 ? -39.938 10.727 12.664 1 93.31 144 GLY B CA 1
ATOM 5961 C C . GLY B 1 144 ? -38.688 10.375 11.883 1 93.31 144 GLY B C 1
ATOM 5962 O O . GLY B 1 144 ? -37.781 9.742 12.414 1 93.31 144 GLY B O 1
ATOM 5963 N N . GLU B 1 145 ? -38.656 10.766 10.719 1 95.62 145 GLU B N 1
ATOM 5964 C CA . GLU B 1 145 ? -37.469 10.508 9.891 1 95.62 145 GLU B CA 1
ATOM 5965 C C . GLU B 1 145 ? -36.219 11.117 10.516 1 95.62 145 GLU B C 1
ATOM 5967 O O . GLU B 1 145 ? -36.25 12.242 11.016 1 95.62 145 GLU B O 1
ATOM 5972 N N . GLU B 1 146 ? -35.156 10.305 10.562 1 96.38 146 GLU B N 1
ATOM 5973 C CA . GLU B 1 146 ? -33.906 10.805 11.094 1 96.38 146 GLU B CA 1
ATOM 5974 C C . GLU B 1 146 ? -33.156 11.617 10.055 1 96.38 146 GLU B C 1
ATOM 5976 O O . GLU B 1 146 ? -33.188 11.297 8.859 1 96.38 146 GLU B O 1
ATOM 5981 N N . GLY B 1 147 ? -32.531 12.727 10.578 1 97.94 147 GLY B N 1
ATOM 5982 C CA . GLY B 1 147 ? -31.734 13.523 9.648 1 97.94 147 GLY B CA 1
ATOM 5983 C C . GLY B 1 147 ? -31.141 14.766 10.281 1 97.94 147 GLY B C 1
ATOM 5984 O O . GLY B 1 147 ? -31.219 14.945 11.492 1 97.94 147 GLY B O 1
ATOM 5985 N N . LEU B 1 148 ? -30.438 15.492 9.445 1 98.38 148 LEU B N 1
ATOM 5986 C CA . LEU B 1 148 ? -29.797 16.75 9.82 1 98.38 148 LEU B CA 1
ATOM 5987 C C . LEU B 1 148 ? -30.75 17.922 9.594 1 98.38 148 LEU B C 1
ATOM 5989 O O . LEU B 1 148 ? -31.266 18.109 8.492 1 98.38 148 LEU B O 1
ATOM 5993 N N . LEU B 1 149 ? -31.016 18.609 10.688 1 98.38 149 LEU B N 1
ATOM 5994 C CA . LEU B 1 149 ? -31.938 19.734 10.648 1 98.38 149 LEU B CA 1
ATOM 5995 C C . LEU B 1 149 ? -31.188 21.047 10.805 1 98.38 149 LEU B C 1
ATOM 5997 O O . LEU B 1 149 ? -30.328 21.188 11.68 1 98.38 149 LEU B O 1
ATOM 6001 N N . TRP B 1 150 ? -31.453 22.016 9.945 1 98.56 150 TRP B N 1
ATOM 6002 C CA . TRP B 1 150 ? -30.766 23.297 9.828 1 98.56 150 TRP B CA 1
ATOM 6003 C C . TRP B 1 150 ? -31.766 24.453 9.805 1 98.56 150 TRP B C 1
ATOM 6005 O O . TRP B 1 150 ? -32.844 24.328 9.242 1 98.56 150 TRP B O 1
ATOM 6015 N N . LEU B 1 151 ? -31.406 25.609 10.492 1 98.5 151 LEU B N 1
ATOM 6016 C CA . LEU B 1 151 ? -32.312 26.75 10.617 1 98.5 151 LEU B CA 1
ATOM 6017 C C . LEU B 1 151 ? -31.531 28.062 10.609 1 98.5 151 LEU B C 1
ATOM 6019 O O . LEU B 1 151 ? -30.422 28.141 11.141 1 98.5 151 LEU B O 1
ATOM 6023 N N . ARG B 1 152 ? -32.094 29.031 9.984 1 97.88 152 ARG B N 1
ATOM 6024 C CA . ARG B 1 152 ? -31.594 30.391 10.031 1 97.88 152 ARG B CA 1
ATOM 6025 C C . ARG B 1 152 ? -32.719 31.406 9.945 1 97.88 152 ARG B C 1
ATOM 6027 O O . ARG B 1 152 ? -33.719 31.172 9.242 1 97.88 152 ARG B O 1
ATOM 6034 N N . VAL B 1 153 ? -32.656 32.531 10.688 1 97.81 153 VAL B N 1
ATOM 6035 C CA . VAL B 1 153 ? -33.719 33.531 10.672 1 97.81 153 VAL B CA 1
ATOM 6036 C C . VAL B 1 153 ? -33.125 34.906 10.289 1 97.81 153 VAL B C 1
ATOM 6038 O O . VAL B 1 153 ? -31.906 35.094 10.352 1 97.81 153 VAL B O 1
ATOM 6041 N N . GLY B 1 154 ? -34 35.75 9.891 1 96.56 154 GLY B N 1
ATOM 6042 C CA . GLY B 1 154 ? -33.594 37.094 9.516 1 96.56 154 GLY B CA 1
ATOM 6043 C C . GLY B 1 154 ? -33.031 37.156 8.109 1 96.56 154 GLY B C 1
ATOM 6044 O O . GLY B 1 154 ? -33.031 36.188 7.375 1 96.56 154 GLY B O 1
ATOM 6045 N N . ALA B 1 155 ? -32.688 38.438 7.688 1 93.69 155 ALA B N 1
ATOM 6046 C CA . ALA B 1 155 ? -32.188 38.688 6.336 1 93.69 155 ALA B CA 1
ATOM 6047 C C . ALA B 1 155 ? -30.891 39.5 6.367 1 93.69 155 ALA B C 1
ATOM 6049 O O . ALA B 1 155 ? -30.578 40.125 7.371 1 93.69 155 ALA B O 1
ATOM 6050 N N . SER B 1 156 ? -30.156 39.375 5.273 1 88 156 SER B N 1
ATOM 6051 C CA . SER B 1 156 ? -28.891 40.125 5.18 1 88 156 SER B CA 1
ATOM 6052 C C . SER B 1 156 ? -29.125 41.625 5.082 1 88 156 SER B C 1
ATOM 6054 O O . SER B 1 156 ? -28.281 42.406 5.512 1 88 156 SER B O 1
ATOM 6056 N N . ASP B 1 157 ? -30.234 42.031 4.414 1 87.12 157 ASP B N 1
ATOM 6057 C CA . ASP B 1 157 ? -30.547 43.438 4.223 1 87.12 157 ASP B CA 1
ATOM 6058 C C . ASP B 1 157 ? -31.922 43.781 4.812 1 87.12 157 ASP B C 1
ATOM 6060 O O . ASP B 1 157 ? -32.469 44.844 4.547 1 87.12 157 ASP B O 1
ATOM 6064 N N . GLY B 1 158 ? -32.25 43.531 6.012 1 85.25 158 GLY B N 1
ATOM 6065 C CA . GLY B 1 158 ? -33.531 43.844 6.629 1 85.25 158 GLY B CA 1
ATOM 6066 C C . GLY B 1 158 ? -33.375 44.406 8.031 1 85.25 158 GLY B C 1
ATOM 6067 O O . GLY B 1 158 ? -32.281 44.594 8.516 1 85.25 158 GLY B O 1
ATOM 6068 N N . PRO B 1 159 ? -34.531 44.812 8.57 1 93.69 159 PRO B N 1
ATOM 6069 C CA . PRO B 1 159 ? -34.5 45.312 9.945 1 93.69 159 PRO B CA 1
ATOM 6070 C C . PRO B 1 159 ? -34.031 44.281 10.961 1 93.69 159 PRO B C 1
ATOM 6072 O O . PRO B 1 159 ? -33.406 44.656 11.969 1 93.69 159 PRO B O 1
ATOM 6075 N N . ILE B 1 160 ? -34.375 43.094 10.688 1 96.81 160 ILE B N 1
ATOM 6076 C CA . ILE B 1 160 ? -33.875 42 11.516 1 96.81 160 ILE B CA 1
ATOM 6077 C C . ILE B 1 160 ? -32.719 41.281 10.797 1 96.81 160 ILE B C 1
ATOM 6079 O O . ILE B 1 160 ? -32.938 40.625 9.773 1 96.81 160 ILE B O 1
ATOM 6083 N N . MET B 1 161 ? -31.562 41.406 11.406 1 96.5 161 MET B N 1
ATOM 6084 C CA . MET B 1 161 ? -30.359 40.906 10.758 1 96.5 161 MET B CA 1
ATOM 6085 C C . MET B 1 161 ? -30.328 39.375 10.789 1 96.5 161 MET B C 1
ATOM 6087 O O . MET B 1 161 ? -30.844 38.75 11.734 1 96.5 161 MET B O 1
ATOM 6091 N N . ARG B 1 162 ? -29.672 38.875 9.844 1 95.94 162 ARG B N 1
ATOM 6092 C CA . ARG B 1 162 ? -29.578 37.406 9.688 1 95.94 162 ARG B CA 1
ATOM 6093 C C . ARG B 1 162 ? -28.812 36.781 10.859 1 95.94 162 ARG B C 1
ATOM 6095 O O . ARG B 1 162 ? -27.766 37.281 11.258 1 95.94 162 ARG B O 1
ATOM 6102 N N . SER B 1 163 ? -29.359 35.75 11.406 1 96.38 163 SER B N 1
ATOM 6103 C CA . SER B 1 163 ? -28.703 35.031 12.477 1 96.38 163 SER B CA 1
ATOM 6104 C C . SER B 1 163 ? -27.609 34.094 11.922 1 96.38 163 SER B C 1
ATOM 6106 O O . SER B 1 163 ? -27.562 33.844 10.711 1 96.38 163 SER B O 1
ATOM 6108 N N . LYS B 1 164 ? -26.703 33.594 12.844 1 94.88 164 LYS B N 1
ATOM 6109 C CA . LYS B 1 164 ? -25.891 32.438 12.461 1 94.88 164 LYS B CA 1
ATOM 6110 C C . LYS B 1 164 ? -26.75 31.234 12.141 1 94.88 164 LYS B C 1
ATOM 6112 O O . LYS B 1 164 ? -27.781 31 12.781 1 94.88 164 LYS B O 1
ATOM 6117 N N . PRO B 1 165 ? -26.312 30.547 11.094 1 97.44 165 PRO B N 1
ATOM 6118 C CA . PRO B 1 165 ? -27.047 29.297 10.891 1 97.44 165 PRO B CA 1
ATOM 6119 C C . PRO B 1 165 ? -26.922 28.344 12.078 1 97.44 165 PRO B C 1
ATOM 6121 O O . PRO B 1 165 ? -25.891 28.297 12.742 1 97.44 165 PRO B O 1
ATOM 6124 N N . MET B 1 166 ? -27.938 27.562 12.234 1 98.25 166 MET B N 1
ATOM 6125 C CA . MET B 1 166 ? -27.969 26.656 13.391 1 98.25 166 MET B CA 1
ATOM 6126 C C . MET B 1 166 ? -28.25 25.234 12.953 1 98.25 166 MET B C 1
ATOM 6128 O O . MET B 1 166 ? -29.172 24.984 12.164 1 98.25 166 MET B O 1
ATOM 6132 N N . VAL B 1 167 ? -27.438 24.344 13.453 1 98.44 167 VAL B N 1
ATOM 6133 C CA . VAL B 1 167 ? -27.75 22.922 13.375 1 98.44 167 VAL B CA 1
ATOM 6134 C C . VAL B 1 167 ? -28.672 22.531 14.531 1 98.44 167 VAL B C 1
ATOM 6136 O O . VAL B 1 167 ? -28.219 22.406 15.672 1 98.44 167 VAL B O 1
ATOM 6139 N N . VAL B 1 168 ? -29.859 22.25 14.195 1 98.19 168 VAL B N 1
ATOM 6140 C CA . VAL B 1 168 ? -30.906 22.016 15.195 1 98.19 168 VAL B CA 1
ATOM 6141 C C . VAL B 1 168 ? -30.844 20.562 15.664 1 98.19 168 VAL B C 1
ATOM 6143 O O . VAL B 1 168 ? -31.125 20.266 16.828 1 98.19 168 VAL B O 1
ATOM 6146 N N . ASN B 1 169 ? -30.594 19.719 14.727 1 96.75 169 ASN B N 1
ATOM 6147 C CA . ASN B 1 169 ? -30.484 18.297 15 1 96.75 169 ASN B CA 1
ATOM 6148 C C . ASN B 1 169 ? -29.438 17.625 14.109 1 96.75 169 ASN B C 1
ATOM 6150 O O . ASN B 1 169 ? -29.328 17.938 12.922 1 96.75 169 ASN B O 1
ATOM 6154 N N . LYS B 1 170 ? -28.719 16.859 14.688 1 96.31 170 LYS B N 1
ATOM 6155 C CA . LYS B 1 170 ? -27.719 16.047 14.016 1 96.31 170 LYS B CA 1
ATOM 6156 C C . LYS B 1 170 ? -27.516 14.711 14.734 1 96.31 170 LYS B C 1
ATOM 6158 O O . LYS B 1 170 ? -26.922 14.664 15.812 1 96.31 170 LYS B O 1
ATOM 6163 N N . PRO B 1 171 ? -28.047 13.656 14.164 1 94.31 171 PRO B N 1
ATOM 6164 C CA . PRO B 1 171 ? -27.922 12.352 14.828 1 94.31 171 PRO B CA 1
ATOM 6165 C C . PRO B 1 171 ? -26.469 12.008 15.18 1 94.31 171 PRO B C 1
ATOM 6167 O O . PRO B 1 171 ? -25.547 12.438 14.484 1 94.31 171 PRO B O 1
ATOM 6170 N N . GLU B 1 172 ? -26.312 11.172 16.266 1 90.56 172 GLU B N 1
ATOM 6171 C CA . GLU B 1 172 ? -25 10.758 16.734 1 90.56 172 GLU B CA 1
ATOM 6172 C C . GLU B 1 172 ? -24.406 9.68 15.828 1 90.56 172 GLU B C 1
ATOM 6174 O O . GLU B 1 172 ? -25.141 8.961 15.148 1 90.56 172 GLU B O 1
ATOM 6179 N N . ASN B 1 173 ? -23.125 9.57 15.75 1 90.12 173 ASN B N 1
ATOM 6180 C CA . ASN B 1 173 ? -22.359 8.523 15.078 1 90.12 173 ASN B CA 1
ATOM 6181 C C . ASN B 1 173 ? -22.672 8.477 13.586 1 90.12 173 ASN B C 1
ATOM 6183 O O . ASN B 1 173 ? -22.844 7.395 13.016 1 90.12 173 ASN B O 1
ATOM 6187 N N . THR B 1 174 ? -22.859 9.68 12.992 1 93.56 174 THR B N 1
ATOM 6188 C CA . THR B 1 174 ? -23.156 9.742 11.57 1 93.56 174 THR B CA 1
ATOM 6189 C C . THR B 1 174 ? -21.922 10.195 10.781 1 93.56 174 THR B C 1
ATOM 6191 O O . THR B 1 174 ? -21.906 10.102 9.555 1 93.56 174 THR B O 1
ATOM 6194 N N . HIS B 1 175 ? -21.016 10.695 11.445 1 92.62 175 HIS B N 1
ATOM 6195 C CA . HIS B 1 175 ? -19.734 11.07 10.859 1 92.62 175 HIS B CA 1
ATOM 6196 C C . HIS B 1 175 ? -18.625 11.031 11.898 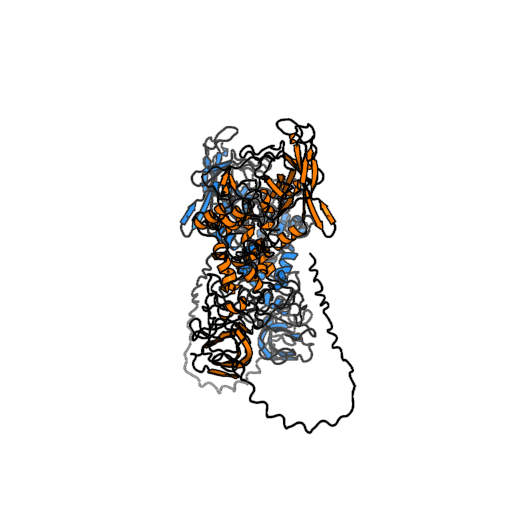1 92.62 175 HIS B C 1
ATOM 6198 O O . HIS B 1 175 ? -18.891 11.047 13.102 1 92.62 175 HIS B O 1
ATOM 6204 N N . SER B 1 176 ? -17.406 10.922 11.391 1 94.25 176 SER B N 1
ATOM 6205 C CA . SER B 1 176 ? -16.281 10.758 12.312 1 94.25 176 SER B CA 1
ATOM 6206 C C . SER B 1 176 ? -15.383 11.992 12.305 1 94.25 176 SER B C 1
ATOM 6208 O O . SER B 1 176 ? -14.516 12.141 13.172 1 94.25 176 SER B O 1
ATOM 6210 N N . SER B 1 177 ? -15.555 12.922 11.344 1 95.69 177 SER B N 1
ATOM 6211 C CA . SER B 1 177 ? -14.836 14.188 11.336 1 95.69 177 SER B CA 1
ATOM 6212 C C . SER B 1 177 ? -15.453 15.188 12.305 1 95.69 177 SER B C 1
ATOM 6214 O O . SER B 1 177 ? -16.672 15.195 12.492 1 95.69 177 SER B O 1
ATOM 6216 N N . THR B 1 178 ? -14.625 16.016 12.852 1 94.69 178 THR B N 1
ATOM 6217 C CA . THR B 1 178 ? -15.141 16.938 13.859 1 94.69 178 THR B CA 1
ATOM 6218 C C . THR B 1 178 ? -14.883 18.391 13.445 1 94.69 178 THR B C 1
ATOM 6220 O O . THR B 1 178 ? -13.961 18.656 12.664 1 94.69 178 THR B O 1
ATOM 6223 N N . THR B 1 179 ? -15.688 19.25 14.008 1 95.5 179 THR B N 1
ATOM 6224 C CA . THR B 1 179 ? -15.508 20.672 13.797 1 95.5 179 THR B CA 1
ATOM 6225 C C . THR B 1 179 ? -14.156 21.141 14.336 1 95.5 179 THR B C 1
ATOM 6227 O O . THR B 1 179 ? -13.477 21.953 13.711 1 95.5 179 THR B O 1
ATOM 6230 N N . ALA B 1 180 ? -13.75 20.641 15.477 1 92.69 180 ALA B N 1
ATOM 6231 C CA . ALA B 1 180 ? -12.469 21 16.078 1 92.69 180 ALA B CA 1
ATOM 6232 C C . ALA B 1 180 ? -11.305 20.672 15.141 1 92.69 180 ALA B C 1
ATOM 6234 O O . ALA B 1 180 ? -10.352 21.438 15.031 1 92.69 180 ALA B O 1
ATOM 6235 N N . ALA B 1 181 ? -11.383 19.547 14.453 1 93.31 181 ALA B N 1
ATOM 6236 C CA . ALA B 1 181 ? -10.336 19.156 13.516 1 93.31 181 ALA B CA 1
ATOM 6237 C C . ALA B 1 181 ? -10.25 20.125 12.344 1 93.31 181 ALA B C 1
ATOM 6239 O O . ALA B 1 181 ? -9.148 20.484 11.906 1 93.31 181 ALA B O 1
ATOM 6240 N N . CYS B 1 182 ? -11.391 20.578 11.805 1 93.25 182 CYS B N 1
ATOM 6241 C CA . CYS B 1 182 ? -11.414 21.562 10.727 1 93.25 182 CYS B CA 1
ATOM 6242 C C . CYS B 1 182 ? -10.852 22.891 11.203 1 93.25 182 CYS B C 1
ATOM 6244 O O . CYS B 1 182 ? -10.062 23.531 10.5 1 93.25 182 CYS B O 1
ATOM 6246 N N . ASN B 1 183 ? -11.172 23.234 12.391 1 92.12 183 ASN B N 1
ATOM 6247 C CA . ASN B 1 183 ? -10.812 24.531 12.938 1 92.12 183 ASN B CA 1
ATOM 6248 C C . ASN B 1 183 ? -9.352 24.578 13.383 1 92.12 183 ASN B C 1
ATOM 6250 O O . ASN B 1 183 ? -8.836 25.641 13.727 1 92.12 183 ASN B O 1
ATOM 6254 N N . ALA B 1 184 ? -8.742 23.438 13.375 1 89.94 184 ALA B N 1
ATOM 6255 C CA . ALA B 1 184 ? -7.312 23.438 13.656 1 89.94 184 ALA B CA 1
ATOM 6256 C C . ALA B 1 184 ? -6.555 24.281 12.633 1 89.94 184 ALA B C 1
ATOM 6258 O O . ALA B 1 184 ? -5.562 24.922 12.961 1 89.94 184 ALA B O 1
ATOM 6259 N N . CYS B 1 185 ? -7.086 24.328 11.461 1 89.38 185 CYS B N 1
ATOM 6260 C CA . CYS B 1 185 ? -6.5 25.141 10.398 1 89.38 185 CYS B CA 1
ATOM 6261 C C . CYS B 1 185 ? -7.41 26.312 10.031 1 89.38 185 CYS B C 1
ATOM 6263 O O . CYS B 1 185 ? -6.953 27.438 9.898 1 89.38 185 CYS B O 1
ATOM 6265 N N . HIS B 1 186 ? -8.742 25.938 9.992 1 90.88 186 HIS B N 1
ATOM 6266 C CA . HIS B 1 186 ? -9.727 26.969 9.672 1 90.88 186 HIS B CA 1
ATOM 6267 C C . HIS B 1 186 ? -10.32 27.578 10.93 1 90.88 186 HIS B C 1
ATOM 6269 O O . HIS B 1 186 ? -11.516 27.422 11.203 1 90.88 186 HIS B O 1
ATOM 6275 N N . VAL B 1 187 ? -9.625 28.328 11.633 1 88.62 187 VAL B N 1
ATOM 6276 C CA . VAL B 1 187 ? -9.969 28.812 12.961 1 88.62 187 VAL B CA 1
ATOM 6277 C C . VAL B 1 187 ? -11.305 29.562 12.914 1 88.62 187 VAL B C 1
ATOM 6279 O O . VAL B 1 187 ? -12.219 29.25 13.688 1 88.62 187 VAL B O 1
ATOM 6282 N N . ASP B 1 188 ? -11.438 30.562 12.164 1 87.25 188 ASP B N 1
ATOM 6283 C CA . ASP B 1 188 ? -12.68 31.312 12 1 87.25 188 ASP B CA 1
ATOM 6284 C C . ASP B 1 188 ? -13.133 31.297 10.547 1 87.25 188 ASP B C 1
ATOM 6286 O O . ASP B 1 188 ? -12.969 32.281 9.828 1 87.25 188 ASP B O 1
ATOM 6290 N N . TYR B 1 189 ? -13.805 30.188 10.25 1 92.56 189 TYR B N 1
ATOM 6291 C CA . TYR B 1 189 ? -14.211 30 8.859 1 92.56 189 TYR B CA 1
ATOM 6292 C C . TYR B 1 189 ? -15.195 31.078 8.438 1 92.56 189 TYR B C 1
ATOM 6294 O O . TYR B 1 189 ? -15.195 31.5 7.281 1 92.56 189 TYR B O 1
ATOM 6302 N N . ALA B 1 190 ? -15.977 31.562 9.328 1 91.81 190 ALA B N 1
ATOM 6303 C CA . ALA B 1 190 ? -17.031 32.531 9.039 1 91.81 190 ALA B CA 1
ATOM 6304 C C . ALA B 1 190 ? -16.438 33.812 8.484 1 91.81 190 ALA B C 1
ATOM 6306 O O . ALA B 1 190 ? -17.125 34.562 7.762 1 91.81 190 ALA B O 1
ATOM 6307 N N . THR B 1 191 ? -15.227 34.094 8.82 1 89.75 191 THR B N 1
ATOM 6308 C CA . THR B 1 191 ? -14.602 35.344 8.383 1 89.75 191 THR B CA 1
ATOM 6309 C C . THR B 1 191 ? -13.609 35.094 7.25 1 89.75 191 THR B C 1
ATOM 6311 O O . THR B 1 191 ? -12.891 36 6.828 1 89.75 191 THR B O 1
ATOM 6314 N N . SER B 1 192 ? -13.625 33.844 6.805 1 90.56 192 SER B N 1
ATOM 6315 C CA . SER B 1 192 ? -12.664 33.5 5.766 1 90.56 192 SER B CA 1
ATOM 6316 C C . SER B 1 192 ? -13.133 34 4.398 1 90.56 192 SER B C 1
ATOM 6318 O O . SER B 1 192 ? -14.281 34.406 4.234 1 90.56 192 SER B O 1
ATOM 6320 N N . SER B 1 193 ? -12.195 34.031 3.467 1 88.38 193 SER B N 1
ATOM 6321 C CA . SER B 1 193 ? -12.516 34.375 2.086 1 88.38 193 SER B CA 1
ATOM 6322 C C . SER B 1 193 ? -12.82 33.125 1.26 1 88.38 193 SER B C 1
ATOM 6324 O O . SER B 1 193 ? -12.875 33.188 0.03 1 88.38 193 SER B O 1
ATOM 6326 N N . LEU B 1 194 ? -12.984 32.062 1.961 1 91.12 194 LEU B N 1
ATOM 6327 C CA . LEU B 1 194 ? -13.273 30.797 1.291 1 91.12 194 LEU B CA 1
ATOM 6328 C C . LEU B 1 194 ? -14.734 30.719 0.883 1 91.12 194 LEU B C 1
ATOM 6330 O O . LEU B 1 194 ? -15.477 31.703 1.014 1 91.12 194 LEU B O 1
ATOM 6334 N N . LYS B 1 195 ? -15.008 29.547 0.37 1 92.06 195 LYS B N 1
ATOM 6335 C CA . LYS B 1 195 ? -16.359 29.391 -0.167 1 92.06 195 LYS B CA 1
ATOM 6336 C C . LYS B 1 195 ? -17.391 29.25 0.954 1 92.06 195 LYS B C 1
ATOM 6338 O O . LYS B 1 195 ? -17.141 28.531 1.926 1 92.06 195 LYS B O 1
ATOM 6343 N N . HIS B 1 196 ? -18.453 29.906 0.996 1 94.12 196 HIS B N 1
ATOM 6344 C CA . HIS B 1 196 ? -19.656 29.781 1.813 1 94.12 196 HIS B CA 1
ATOM 6345 C C . HIS B 1 196 ? -19.359 30.078 3.279 1 94.12 196 HIS B C 1
ATOM 6347 O O . HIS B 1 196 ? -19.766 29.328 4.164 1 94.12 196 HIS B O 1
ATOM 6353 N N . PRO B 1 197 ? -18.625 31.125 3.574 1 93.81 197 PRO B N 1
ATOM 6354 C CA . PRO B 1 197 ? -18.328 31.375 4.984 1 93.81 197 PRO B CA 1
ATOM 6355 C C . PRO B 1 197 ? -19.562 31.656 5.816 1 93.81 197 PRO B C 1
ATOM 6357 O O . PRO B 1 197 ? -19.594 31.375 7.02 1 93.81 197 PRO B O 1
ATOM 6360 N N . SER B 1 198 ? -20.609 32.125 5.168 1 92.81 198 SER B N 1
ATOM 6361 C CA . SER B 1 198 ? -21.828 32.5 5.855 1 92.81 198 SER B CA 1
ATOM 6362 C C . SER B 1 198 ? -22.594 31.266 6.32 1 92.81 198 SER B C 1
ATOM 6364 O O . SER B 1 198 ? -23.578 31.375 7.055 1 92.81 198 SER B O 1
ATOM 6366 N N . TYR B 1 199 ? -22.141 30.141 6.012 1 94.06 199 TYR B N 1
ATOM 6367 C CA . TYR B 1 199 ? -22.828 28.922 6.402 1 94.06 199 TYR B CA 1
ATOM 6368 C C . TYR B 1 199 ? -22.109 28.234 7.555 1 94.06 199 TYR B C 1
ATOM 6370 O O . TYR B 1 199 ? -22.406 27.078 7.891 1 94.06 199 TYR B O 1
ATOM 6378 N N . SER B 1 200 ? -21.156 28.922 8.117 1 95.44 200 SER B N 1
ATOM 6379 C CA . SER B 1 200 ? -20.562 28.453 9.359 1 95.44 200 SER B CA 1
ATOM 6380 C C . SER B 1 200 ? -21.594 28.406 10.484 1 95.44 200 SER B C 1
ATOM 6382 O O . SER B 1 200 ? -21.938 29.453 11.055 1 95.44 200 SER B O 1
ATOM 6384 N N . ALA B 1 201 ? -21.969 27.203 10.883 1 97.56 201 ALA B N 1
ATOM 6385 C CA . ALA B 1 201 ? -23.141 27.047 11.75 1 97.56 201 ALA B CA 1
ATOM 6386 C C . ALA B 1 201 ? -22.719 26.859 13.203 1 97.56 201 ALA B C 1
ATOM 6388 O O . ALA B 1 201 ? -21.547 26.594 13.484 1 97.56 201 ALA B O 1
ATOM 6389 N N . ILE B 1 202 ? -23.672 27.109 14.078 1 96.75 202 ILE B N 1
ATOM 6390 C CA . ILE B 1 202 ? -23.562 26.781 15.492 1 96.75 202 ILE B CA 1
ATOM 6391 C C . ILE B 1 202 ? -24.578 25.703 15.859 1 96.75 202 ILE B C 1
ATOM 6393 O O . ILE B 1 202 ? -25.531 25.469 15.109 1 96.75 202 ILE B O 1
ATOM 6397 N N . ASP B 1 203 ? -24.328 25.031 16.969 1 96.5 203 ASP B N 1
ATOM 6398 C CA . ASP B 1 203 ? -25.312 24.078 17.469 1 96.5 203 ASP B CA 1
ATOM 6399 C C . ASP B 1 203 ? -26.25 24.734 18.484 1 96.5 203 ASP B C 1
ATOM 6401 O O . ASP B 1 203 ? -26.219 25.953 18.672 1 96.5 203 ASP B O 1
ATOM 6405 N N . MET B 1 204 ? -27.109 24 19.078 1 95.62 204 MET B N 1
ATOM 6406 C CA . MET B 1 204 ? -28.141 24.547 19.953 1 95.62 204 MET B CA 1
ATOM 6407 C C . MET B 1 204 ? -27.531 25.078 21.234 1 95.62 204 MET B C 1
ATOM 6409 O O . MET B 1 204 ? -28.156 25.875 21.953 1 95.62 204 MET B O 1
ATOM 6413 N N . GLU B 1 205 ? -26.312 24.672 21.516 1 93.75 205 GLU B N 1
ATOM 6414 C CA . GLU B 1 205 ? -25.609 25.141 22.703 1 93.75 205 GLU B CA 1
ATOM 6415 C C . GLU B 1 205 ? -24.781 26.391 22.391 1 93.75 205 GLU B C 1
ATOM 6417 O O . GLU B 1 205 ? -24.172 26.969 23.297 1 93.75 205 GLU B O 1
ATOM 6422 N N . GLY B 1 206 ? -24.812 26.734 21.172 1 91.88 206 GLY B N 1
ATOM 6423 C CA . GLY B 1 206 ? -24.078 27.922 20.781 1 91.88 206 GLY B CA 1
ATOM 6424 C C . GLY B 1 206 ? -22.656 27.641 20.359 1 91.88 206 GLY B C 1
ATOM 6425 O O . GLY B 1 206 ? -21.875 28.562 20.094 1 91.88 206 GLY B O 1
ATOM 6426 N N . GLU B 1 207 ? -22.297 26.391 20.312 1 93.62 207 GLU B N 1
ATOM 6427 C CA . GLU B 1 207 ? -20.953 26 19.906 1 93.62 207 GLU B CA 1
ATOM 6428 C C . GLU B 1 207 ? -20.875 25.828 18.391 1 93.62 207 GLU B C 1
ATOM 6430 O O . GLU B 1 207 ? -21.859 25.438 17.75 1 93.62 207 GLU B O 1
ATOM 6435 N N . GLY B 1 208 ? -19.688 26.141 17.875 1 94.75 208 GLY B N 1
ATOM 6436 C CA . GLY B 1 208 ? -19.484 25.984 16.438 1 94.75 208 GLY B CA 1
ATOM 6437 C C . GLY B 1 208 ? -19.703 24.562 15.953 1 94.75 208 GLY B C 1
ATOM 6438 O O . GLY B 1 208 ? -19.281 23.609 16.609 1 94.75 208 GLY B O 1
ATOM 6439 N N . ASP B 1 209 ? -20.469 24.406 14.883 1 96.88 209 ASP B N 1
ATOM 6440 C CA . ASP B 1 209 ? -20.656 23.141 14.195 1 96.88 209 ASP B CA 1
ATOM 6441 C C . ASP B 1 209 ? -20.438 23.297 12.688 1 96.88 209 ASP B C 1
ATOM 6443 O O . ASP B 1 209 ? -21.391 23.25 11.906 1 96.88 209 ASP B O 1
ATOM 6447 N N . LEU B 1 210 ? -19.188 23.422 12.406 1 96.5 210 LEU B N 1
ATOM 6448 C CA . LEU B 1 210 ? -18.812 23.656 11.016 1 96.5 210 LEU B CA 1
ATOM 6449 C C . LEU B 1 210 ? -19.188 22.469 10.141 1 96.5 210 LEU B C 1
ATOM 6451 O O . LEU B 1 210 ? -19.688 22.641 9.023 1 96.5 210 LEU B O 1
ATOM 6455 N N . VAL B 1 211 ? -19.016 21.25 10.609 1 96.88 211 VAL B N 1
ATOM 6456 C CA . VAL B 1 211 ? -19.281 20.031 9.852 1 96.88 211 VAL B CA 1
ATOM 6457 C C . VAL B 1 211 ? -20.766 19.922 9.523 1 96.88 211 VAL B C 1
ATOM 6459 O O . VAL B 1 211 ? -21.141 19.719 8.367 1 96.88 211 VAL B O 1
ATOM 6462 N N . GLY B 1 212 ? -21.609 20.125 10.555 1 97 212 GLY B N 1
ATOM 6463 C CA . GLY B 1 212 ? -23.047 20.078 10.32 1 97 212 GLY B CA 1
ATOM 6464 C C . GLY B 1 212 ? -23.516 21.141 9.352 1 97 212 GLY B C 1
ATOM 6465 O O . GLY B 1 212 ? -24.391 20.891 8.523 1 97 212 GLY B O 1
ATOM 6466 N N . GLY B 1 213 ? -22.938 22.312 9.477 1 97.12 213 GLY B N 1
ATOM 6467 C CA . GLY B 1 213 ? -23.281 23.406 8.578 1 97.12 213 GLY B CA 1
ATOM 6468 C C . GLY B 1 213 ? -22.984 23.109 7.125 1 97.12 213 GLY B C 1
ATOM 6469 O O . GLY B 1 213 ? -23.781 23.438 6.238 1 97.12 213 GLY B O 1
ATOM 6470 N N . CYS B 1 214 ? -21.906 22.453 6.871 1 97.19 214 CYS B N 1
ATOM 6471 C CA . CYS B 1 214 ? -21.5 22.141 5.5 1 97.19 214 CYS B CA 1
ATOM 6472 C C . CYS B 1 214 ? -22.234 20.906 4.984 1 97.19 214 CYS B C 1
ATOM 6474 O O . CYS B 1 214 ? -22.641 20.859 3.82 1 97.19 214 CYS B O 1
ATOM 6476 N N . LEU B 1 215 ? -22.469 19.953 5.863 1 97.62 215 LEU B N 1
ATOM 6477 C CA . LEU B 1 215 ? -23.047 18.656 5.508 1 97.62 215 LEU B CA 1
ATOM 6478 C C . LEU B 1 215 ? -24.484 18.812 5.062 1 97.62 215 LEU B C 1
ATOM 6480 O O . LEU B 1 215 ? -25.031 17.922 4.383 1 97.62 215 LEU B O 1
ATOM 6484 N N . ILE B 1 216 ? -25.141 19.891 5.426 1 98.19 216 ILE B N 1
ATOM 6485 C CA . ILE B 1 216 ? -26.547 20.078 5.078 1 98.19 216 ILE B CA 1
ATOM 6486 C C . ILE B 1 216 ? -26.688 20.172 3.559 1 98.19 216 ILE B C 1
ATOM 6488 O O . ILE B 1 216 ? -27.703 19.734 3 1 98.19 216 ILE B O 1
ATOM 6492 N N . CYS B 1 217 ? -25.656 20.703 2.896 1 97.94 217 CYS B N 1
ATOM 6493 C CA . CYS B 1 217 ? -25.703 20.828 1.444 1 97.94 217 CYS B CA 1
ATOM 6494 C C . CYS B 1 217 ? -24.656 19.938 0.785 1 97.94 217 CYS B C 1
ATOM 6496 O O . CYS B 1 217 ? -24.906 19.359 -0.273 1 97.94 217 CYS B O 1
ATOM 6498 N N . HIS B 1 218 ? -23.469 19.906 1.392 1 98.06 218 HIS B N 1
ATOM 6499 C CA . HIS B 1 218 ? -22.438 18.969 0.929 1 98.06 218 HIS B CA 1
ATOM 6500 C C . HIS B 1 218 ? -22.625 17.594 1.556 1 98.06 218 HIS B C 1
ATOM 6502 O O . HIS B 1 218 ? -21.859 17.203 2.434 1 98.06 218 HIS B O 1
ATOM 6508 N N . ASN B 1 219 ? -23.562 16.875 0.97 1 98.44 219 ASN B N 1
ATOM 6509 C CA . ASN B 1 219 ? -24.062 15.641 1.558 1 98.44 219 ASN B CA 1
ATOM 6510 C C . ASN B 1 219 ? -23.078 14.484 1.347 1 98.44 219 ASN B C 1
ATOM 6512 O O . ASN B 1 219 ? -21.938 14.703 0.938 1 98.44 219 ASN B O 1
ATOM 6516 N N . SER B 1 220 ? -23.5 13.258 1.736 1 97.75 220 SER B N 1
ATOM 6517 C CA . SER B 1 220 ? -22.719 12.039 1.576 1 97.75 220 SER B CA 1
ATOM 6518 C C . SER B 1 220 ? -22.766 11.531 0.14 1 97.75 220 SER B C 1
ATOM 6520 O O . SER B 1 220 ? -21.938 10.719 -0.269 1 97.75 220 SER B O 1
ATOM 6522 N N . VAL B 1 221 ? -23.797 12.023 -0.57 1 97.62 221 VAL B N 1
ATOM 6523 C CA . VAL B 1 221 ? -24.016 11.594 -1.947 1 97.62 221 VAL B CA 1
ATOM 6524 C C . VAL B 1 221 ? -24 12.805 -2.877 1 97.62 221 VAL B C 1
ATOM 6526 O O . VAL B 1 221 ? -24.625 13.828 -2.584 1 97.62 221 VAL B O 1
ATOM 6529 N N . SER B 1 222 ? -23.297 12.656 -3.971 1 97.5 222 SER B N 1
ATOM 6530 C CA . SER B 1 222 ? -23.156 13.742 -4.938 1 97.5 222 SER B CA 1
ATOM 6531 C C . SER B 1 222 ? -24.484 14.023 -5.645 1 97.5 222 SER B C 1
ATOM 6533 O O . SER B 1 222 ? -25.266 13.102 -5.871 1 97.5 222 SER B O 1
ATOM 6535 N N . ARG B 1 223 ? -24.641 15.25 -6.016 1 97.56 223 ARG B N 1
ATOM 6536 C CA . ARG B 1 223 ? -25.797 15.648 -6.816 1 97.56 223 ARG B CA 1
ATOM 6537 C C . ARG B 1 223 ? -25.844 14.883 -8.133 1 97.56 223 ARG B C 1
ATOM 6539 O O . ARG B 1 223 ? -26.922 14.648 -8.695 1 97.56 223 ARG B O 1
ATOM 6546 N N . ALA B 1 224 ? -24.688 14.477 -8.57 1 95.38 224 ALA B N 1
ATOM 6547 C CA . ALA B 1 224 ? -24.547 13.789 -9.852 1 95.38 224 ALA B CA 1
ATOM 6548 C C . ALA B 1 224 ? -25.141 12.391 -9.805 1 95.38 224 ALA B C 1
ATOM 6550 O O . ALA B 1 224 ? -25.438 11.797 -10.844 1 95.38 224 ALA B O 1
ATOM 6551 N N . ASP B 1 225 ? -25.344 11.859 -8.625 1 94.94 225 ASP B N 1
ATOM 6552 C CA . ASP B 1 225 ? -25.906 10.523 -8.469 1 94.94 225 ASP B CA 1
ATOM 6553 C C . ASP B 1 225 ? -27.422 10.555 -8.648 1 94.94 225 ASP B C 1
ATOM 6555 O O . ASP B 1 225 ? -28.062 11.594 -8.477 1 94.94 225 ASP B O 1
ATOM 6559 N N . GLU B 1 226 ? -27.969 9.367 -8.984 1 92.88 226 GLU B N 1
ATOM 6560 C CA . GLU B 1 226 ? -29.422 9.25 -8.992 1 92.88 226 GLU B CA 1
ATOM 6561 C C . GLU B 1 226 ? -30 9.469 -7.594 1 92.88 226 GLU B C 1
ATOM 6563 O O . GLU B 1 226 ? -29.531 8.867 -6.625 1 92.88 226 GLU B O 1
ATOM 6568 N N . ASN B 1 227 ? -30.984 10.406 -7.527 1 95.56 227 ASN B N 1
ATOM 6569 C CA . ASN B 1 227 ? -31.578 10.766 -6.242 1 95.56 227 ASN B CA 1
ATOM 6570 C C . ASN B 1 227 ? -30.516 11.258 -5.258 1 95.56 227 ASN B C 1
ATOM 6572 O O . ASN B 1 227 ? -30.484 10.836 -4.102 1 95.56 227 ASN B O 1
ATOM 6576 N N . GLY B 1 228 ? -29.609 11.969 -5.789 1 96.38 228 GLY B N 1
ATOM 6577 C CA . GLY B 1 228 ? -28.438 12.43 -5.047 1 96.38 228 GLY B CA 1
ATOM 6578 C C . GLY B 1 228 ? -28.703 13.672 -4.227 1 96.38 228 GLY B C 1
ATOM 6579 O O . GLY B 1 228 ? -29.859 14.016 -3.967 1 96.38 228 GLY B O 1
ATOM 6580 N N . GLY B 1 229 ? -27.594 14.242 -3.732 1 97.38 229 GLY B N 1
ATOM 6581 C CA . GLY B 1 229 ? -27.656 15.336 -2.777 1 97.38 229 GLY B CA 1
ATOM 6582 C C . GLY B 1 229 ? -27.781 16.703 -3.438 1 97.38 229 GLY B C 1
ATOM 6583 O O . GLY B 1 229 ? -28.203 16.797 -4.59 1 97.38 229 GLY B O 1
ATOM 6584 N N . TYR B 1 230 ? -27.547 17.688 -2.643 1 98.19 230 TYR B N 1
ATOM 6585 C CA . TYR B 1 230 ? -27.75 19.078 -3.047 1 98.19 230 TYR B CA 1
ATOM 6586 C C . TYR B 1 230 ? -26.562 19.594 -3.857 1 98.19 230 TYR B C 1
ATOM 6588 O O . TYR B 1 230 ? -26.734 20.219 -4.91 1 98.19 230 TYR B O 1
ATOM 6596 N N . ALA B 1 231 ? -25.359 19.359 -3.381 1 97.81 231 ALA B N 1
ATOM 6597 C CA . ALA B 1 231 ? -24.141 19.828 -4.027 1 97.81 231 ALA B CA 1
ATOM 6598 C C . ALA B 1 231 ? -23.438 18.703 -4.758 1 97.81 231 ALA B C 1
ATOM 6600 O O . ALA B 1 231 ? -23.578 17.531 -4.391 1 97.81 231 ALA B O 1
ATOM 6601 N N . THR B 1 232 ? -22.672 19.031 -5.762 1 96.31 232 THR B N 1
ATOM 6602 C CA . THR B 1 232 ? -21.906 18.031 -6.5 1 96.31 232 THR B CA 1
ATOM 6603 C C . THR B 1 232 ? -20.719 17.531 -5.68 1 96.31 232 THR B C 1
ATOM 6605 O O . THR B 1 232 ? -20.422 16.344 -5.652 1 96.31 232 THR B O 1
ATOM 6608 N N . ASN B 1 233 ? -20.047 18.484 -4.996 1 96.31 233 ASN B N 1
ATOM 6609 C CA . ASN B 1 233 ? -18.969 18.062 -4.105 1 96.31 233 ASN B CA 1
ATOM 6610 C C . ASN B 1 233 ? -19.5 17.641 -2.74 1 96.31 233 ASN B C 1
ATOM 6612 O O . ASN B 1 233 ? -20.062 18.453 -2.004 1 96.31 233 ASN B O 1
ATOM 6616 N N . THR B 1 234 ? -19.328 16.344 -2.479 1 97.75 234 THR B N 1
ATOM 6617 C CA . THR B 1 234 ? -19.641 15.898 -1.124 1 97.75 234 THR B CA 1
ATOM 6618 C C . THR B 1 234 ? -18.641 16.469 -0.127 1 97.75 234 THR B C 1
ATOM 6620 O O . THR B 1 234 ? -17.578 16.953 -0.518 1 97.75 234 THR B O 1
ATOM 6623 N N . LEU B 1 235 ? -19.031 16.516 1.114 1 97.38 235 LEU B N 1
ATOM 6624 C CA . LEU B 1 235 ? -18.094 17.016 2.104 1 97.38 235 LEU B CA 1
ATOM 6625 C C . LEU B 1 235 ? -16.828 16.141 2.137 1 97.38 235 LEU B C 1
ATOM 6627 O O . LEU B 1 235 ? -15.719 16.672 2.285 1 97.38 235 LEU B O 1
ATOM 6631 N N . SER B 1 236 ? -17 14.789 1.999 1 96.62 236 SER B N 1
ATOM 6632 C CA . SER B 1 236 ? -15.836 13.906 1.959 1 96.62 236 SER B CA 1
ATOM 6633 C C . SER B 1 236 ? -14.938 14.219 0.764 1 96.62 236 SER B C 1
ATOM 6635 O O . SER B 1 236 ? -13.711 14.211 0.879 1 96.62 236 SER B O 1
ATOM 6637 N N . LYS B 1 237 ? -15.531 14.516 -0.384 1 96.12 237 LYS B N 1
ATOM 6638 C CA . LYS B 1 237 ? -14.75 14.844 -1.57 1 96.12 237 LYS B CA 1
ATOM 6639 C C . LYS B 1 237 ? -13.953 16.125 -1.366 1 96.12 237 LYS B C 1
ATOM 6641 O O . LYS B 1 237 ? -12.812 16.234 -1.818 1 96.12 237 LYS B O 1
ATOM 6646 N N . ILE B 1 238 ? -14.586 17.125 -0.766 1 95.19 238 ILE B N 1
ATOM 6647 C CA . ILE B 1 238 ? -13.898 18.375 -0.456 1 95.19 238 ILE B CA 1
ATOM 6648 C C . ILE B 1 238 ? -12.656 18.078 0.387 1 95.19 238 ILE B C 1
ATOM 6650 O O . ILE B 1 238 ? -11.578 18.625 0.128 1 95.19 238 ILE B O 1
ATOM 6654 N N . ALA B 1 239 ? -12.773 17.219 1.347 1 93.81 239 ALA B N 1
ATOM 6655 C CA . ALA B 1 239 ? -11.664 16.891 2.234 1 93.81 239 ALA B CA 1
ATOM 6656 C C . ALA B 1 239 ? -10.664 15.961 1.543 1 93.81 239 ALA B C 1
ATOM 6658 O O . ALA B 1 239 ? -9.461 16.234 1.531 1 93.81 239 ALA B O 1
ATOM 6659 N N . HIS B 1 240 ? -11.164 14.875 0.869 1 94.81 240 HIS B N 1
ATOM 6660 C CA . HIS B 1 240 ? -10.336 13.773 0.388 1 94.81 240 HIS B CA 1
ATOM 6661 C C . HIS B 1 240 ? -9.656 14.125 -0.933 1 94.81 240 HIS B C 1
ATOM 6663 O O . HIS B 1 240 ? -8.547 13.664 -1.213 1 94.81 240 HIS B O 1
ATOM 6669 N N . VAL B 1 241 ? -10.273 14.906 -1.741 1 94.31 241 VAL B N 1
ATOM 6670 C CA . VAL B 1 241 ? -9.773 15.133 -3.092 1 94.31 241 VAL B CA 1
ATOM 6671 C C . VAL B 1 241 ? -9.312 16.578 -3.232 1 94.31 241 VAL B C 1
ATOM 6673 O O . VAL B 1 241 ? -8.188 16.844 -3.67 1 94.31 241 VAL B O 1
ATOM 6676 N N . ASN B 1 242 ? -10.133 17.547 -2.807 1 91.19 242 ASN B N 1
ATOM 6677 C CA . ASN B 1 242 ? -9.805 18.953 -3.016 1 91.19 242 ASN B CA 1
ATOM 6678 C C . ASN B 1 242 ? -8.609 19.391 -2.172 1 91.19 242 ASN B C 1
ATOM 6680 O O . ASN B 1 242 ? -7.781 20.172 -2.623 1 91.19 242 ASN B O 1
ATOM 6684 N N . HIS B 1 243 ? -8.508 18.906 -0.931 1 90.06 243 HIS B N 1
ATOM 6685 C CA . HIS B 1 243 ? -7.406 19.297 -0.055 1 90.06 243 HIS B CA 1
ATOM 6686 C C . HIS B 1 243 ? -6.062 18.875 -0.634 1 90.06 243 HIS B C 1
ATOM 6688 O O . HIS B 1 243 ? -5.137 19.688 -0.73 1 90.06 243 HIS B O 1
ATOM 6694 N N . PRO B 1 244 ? -5.934 17.656 -1.047 1 85.88 244 PRO B N 1
ATOM 6695 C CA . PRO B 1 244 ? -4.625 17.281 -1.589 1 85.88 244 PRO B CA 1
ATOM 6696 C C . PRO B 1 244 ? -4.379 17.844 -2.984 1 85.88 244 PRO B C 1
ATOM 6698 O O . PRO B 1 244 ? -3.234 18.109 -3.354 1 85.88 244 PRO B O 1
ATOM 6701 N N . GLU B 1 245 ? -5.328 17.984 -3.846 1 79.19 245 GLU B N 1
ATOM 6702 C CA . GLU B 1 245 ? -5.141 18.5 -5.203 1 79.19 245 GLU B CA 1
ATOM 6703 C C . GLU B 1 245 ? -4.871 20 -5.203 1 79.19 245 GLU B C 1
ATOM 6705 O O . GLU B 1 245 ? -4.039 20.484 -5.969 1 79.19 245 GLU B O 1
ATOM 6710 N N . ASN B 1 246 ? -5.566 20.688 -4.402 1 66.88 246 ASN B N 1
ATOM 6711 C CA . ASN B 1 246 ? -5.508 22.141 -4.453 1 66.88 246 ASN B CA 1
ATOM 6712 C C . ASN B 1 246 ? -4.855 22.719 -3.201 1 66.88 246 ASN B C 1
ATOM 6714 O O . ASN B 1 246 ? -4.688 23.938 -3.09 1 66.88 246 ASN B O 1
ATOM 6718 N N . GLY B 1 247 ? -4.48 21.906 -2.299 1 61 247 GLY B N 1
ATOM 6719 C CA . GLY B 1 247 ? -4.211 22.516 -1.005 1 61 247 GLY B CA 1
ATOM 6720 C C . GLY B 1 247 ? -2.762 22.391 -0.577 1 61 247 GLY B C 1
ATOM 6721 O O . GLY B 1 247 ? -2.168 23.359 -0.106 1 61 247 GLY B O 1
ATOM 6722 N N . PHE B 1 248 ? -2.309 21.203 -0.573 1 74.5 248 PHE B N 1
ATOM 6723 C CA . PHE B 1 248 ? -1.04 21.078 0.136 1 74.5 248 PHE B CA 1
ATOM 6724 C C . PHE B 1 248 ? 0.069 20.625 -0.812 1 74.5 248 PHE B C 1
ATOM 6726 O O . PHE B 1 248 ? -0.123 19.719 -1.616 1 74.5 248 PHE B O 1
ATOM 6733 N N . GLU B 1 249 ? 0.983 21.547 -0.916 1 68.38 249 GLU B N 1
ATOM 6734 C CA . GLU B 1 249 ? 2.104 21.297 -1.818 1 68.38 249 GLU B CA 1
ATOM 6735 C C . GLU B 1 249 ? 3.049 20.25 -1.25 1 68.38 249 GLU B C 1
ATOM 6737 O O . GLU B 1 249 ? 3.617 19.453 -1.997 1 68.38 249 GLU B O 1
ATOM 6742 N N . ARG B 1 250 ? 3.127 20.328 0.019 1 78.19 250 ARG B N 1
ATOM 6743 C CA . ARG B 1 250 ? 4.031 19.344 0.609 1 78.19 250 ARG B CA 1
ATOM 6744 C C . ARG B 1 250 ? 3.717 19.125 2.086 1 78.19 250 ARG B C 1
ATOM 6746 O O . ARG B 1 250 ? 2.941 19.875 2.678 1 78.19 250 ARG B O 1
ATOM 6753 N N . ASP B 1 251 ? 4.191 18.031 2.662 1 87.12 251 ASP B N 1
ATOM 6754 C CA . ASP B 1 251 ? 4.215 17.672 4.078 1 87.12 251 ASP B CA 1
ATOM 6755 C C . ASP B 1 251 ? 2.801 17.547 4.637 1 87.12 251 ASP B C 1
ATOM 6757 O O . ASP B 1 251 ? 2.553 17.891 5.793 1 87.12 251 ASP B O 1
ATOM 6761 N N . PHE B 1 252 ? 1.881 17.469 3.799 1 90.25 252 PHE B N 1
ATOM 6762 C CA . PHE B 1 252 ? 0.503 17.125 4.129 1 90.25 252 PHE B CA 1
ATOM 6763 C C . PHE B 1 252 ? 0.094 15.828 3.455 1 90.25 252 PHE B C 1
ATOM 6765 O O . PHE B 1 252 ? 0.344 15.633 2.264 1 90.25 252 PHE B O 1
ATOM 6772 N N . SER B 1 253 ? -0.461 14.945 4.277 1 91.25 253 SER B N 1
ATOM 6773 C CA . SER B 1 253 ? -0.974 13.703 3.697 1 91.25 253 SER B CA 1
ATOM 6774 C C . SER B 1 253 ? -2.438 13.484 4.07 1 91.25 253 SER B C 1
ATOM 6776 O O . SER B 1 253 ? -2.775 13.391 5.25 1 91.25 253 SER B O 1
ATOM 6778 N N . VAL B 1 254 ? -3.268 13.328 3.072 1 92.94 254 VAL B N 1
ATOM 6779 C CA . VAL B 1 254 ? -4.68 13.039 3.295 1 92.94 254 VAL B CA 1
ATOM 6780 C C . VAL B 1 254 ? -4.836 11.641 3.891 1 92.94 254 VAL B C 1
ATOM 6782 O O . VAL B 1 254 ? -5.883 11.312 4.457 1 92.94 254 VAL B O 1
ATOM 6785 N N . LEU B 1 255 ? -3.748 10.828 3.844 1 92.69 255 LEU B N 1
ATOM 6786 C CA . LEU B 1 255 ? -3.793 9.461 4.348 1 92.69 255 LEU B CA 1
ATOM 6787 C C . LEU B 1 255 ? -3.623 9.438 5.863 1 92.69 255 LEU B C 1
ATOM 6789 O O . LEU B 1 255 ? -3.832 8.398 6.5 1 92.69 255 LEU B O 1
ATOM 6793 N N . ASN B 1 256 ? -3.186 10.539 6.449 1 93.75 256 ASN B N 1
ATOM 6794 C CA . ASN B 1 256 ? -3.246 10.672 7.898 1 93.75 256 ASN B CA 1
ATOM 6795 C C . ASN B 1 256 ? -4.652 11.039 8.375 1 93.75 256 ASN B C 1
ATOM 6797 O O . ASN B 1 256 ? -4.891 12.164 8.805 1 93.75 256 ASN B O 1
ATOM 6801 N N . CYS B 1 257 ? -5.473 10.078 8.367 1 94.44 257 CYS B N 1
ATOM 6802 C CA . CYS B 1 257 ? -6.918 10.219 8.516 1 94.44 257 CYS B CA 1
ATOM 6803 C C . CYS B 1 257 ? -7.266 10.852 9.859 1 94.44 257 CYS B C 1
ATOM 6805 O O . CYS B 1 257 ? -8.273 11.547 9.977 1 94.44 257 CYS B O 1
ATOM 6807 N N . ALA B 1 258 ? -6.465 10.633 10.867 1 93.12 258 ALA B N 1
ATOM 6808 C CA . ALA B 1 258 ? -6.766 11.07 12.234 1 93.12 258 ALA B CA 1
ATOM 6809 C C . ALA B 1 258 ? -6.711 12.594 12.344 1 93.12 258 ALA B C 1
ATOM 6811 O O . ALA B 1 258 ? -7.195 13.164 13.32 1 93.12 258 ALA B O 1
ATOM 6812 N N . THR B 1 259 ? -6.109 13.227 11.352 1 93.06 259 THR B N 1
ATOM 6813 C CA . THR B 1 259 ? -6.082 14.688 11.32 1 93.06 259 THR B CA 1
ATOM 6814 C C . THR B 1 259 ? -7.5 15.25 11.266 1 93.06 259 THR B C 1
ATOM 6816 O O . THR B 1 259 ? -7.781 16.297 11.852 1 93.06 259 THR B O 1
ATOM 6819 N N . CYS B 1 260 ? -8.43 14.57 10.641 1 94.56 260 CYS B N 1
ATOM 6820 C CA . CYS B 1 260 ? -9.789 15.07 10.445 1 94.56 260 CYS B CA 1
ATOM 6821 C C . CYS B 1 260 ? -10.805 14.172 11.148 1 94.56 260 CYS B C 1
ATOM 6823 O O . CYS B 1 260 ? -11.805 14.656 11.672 1 94.56 260 CYS B O 1
ATOM 6825 N N . HIS B 1 261 ? -10.469 12.844 11.117 1 95.75 261 HIS B N 1
ATOM 6826 C CA . HIS B 1 261 ? -11.375 11.859 11.703 1 95.75 261 HIS B CA 1
ATOM 6827 C C . HIS B 1 261 ? -10.961 11.516 13.133 1 95.75 261 HIS B C 1
ATOM 6829 O O . HIS B 1 261 ? -10.078 10.68 13.344 1 95.75 261 HIS B O 1
ATOM 6835 N N . GLU B 1 262 ? -11.617 12.023 14.078 1 92.69 262 GLU B N 1
ATOM 6836 C CA . GLU B 1 262 ? -11.297 11.797 15.484 1 92.69 262 GLU B CA 1
ATOM 6837 C C . GLU B 1 262 ? -11.578 10.352 15.891 1 92.69 262 GLU B C 1
ATOM 6839 O O . GLU B 1 262 ? -10.898 9.805 16.766 1 92.69 262 GLU B O 1
ATOM 6844 N N . THR B 1 263 ? -12.625 9.773 15.344 1 92.62 263 THR B N 1
ATOM 6845 C CA . THR B 1 263 ? -12.969 8.375 15.562 1 92.62 263 THR B CA 1
ATOM 6846 C C . THR B 1 263 ? -12.914 7.59 14.258 1 92.62 263 THR B C 1
ATOM 6848 O O . THR B 1 263 ? -12.727 8.172 13.188 1 92.62 263 THR B O 1
ATOM 6851 N N . THR B 1 264 ? -13.07 6.285 14.398 1 92.38 264 THR B N 1
ATOM 6852 C CA . THR B 1 264 ? -13.031 5.449 13.211 1 92.38 264 THR B CA 1
ATOM 6853 C C . THR B 1 264 ? -14.188 5.785 12.273 1 92.38 264 THR B C 1
ATOM 6855 O O . THR B 1 264 ? -15.305 6.059 12.727 1 92.38 264 THR B O 1
ATOM 6858 N N . PRO B 1 265 ? -13.906 5.785 10.969 1 93.19 265 PRO B N 1
ATOM 6859 C CA . PRO B 1 265 ? -15.008 6.012 10.023 1 93.19 265 PRO B CA 1
ATOM 6860 C C . PRO B 1 265 ? -16.156 5.02 10.211 1 93.19 265 PRO B C 1
ATOM 6862 O O . PRO B 1 265 ? -15.914 3.848 10.516 1 93.19 265 PRO B O 1
ATOM 6865 N N . ILE B 1 266 ? -17.344 5.43 9.914 1 93 266 ILE B N 1
ATOM 6866 C CA . ILE B 1 266 ? -18.531 4.645 10.211 1 93 266 ILE B CA 1
ATOM 6867 C C . ILE B 1 266 ? -18.797 3.666 9.07 1 93 266 ILE B C 1
ATOM 6869 O O . ILE B 1 266 ? -19.562 2.707 9.234 1 93 266 ILE B O 1
ATOM 6873 N N . ASN B 1 267 ? -18.234 3.926 7.938 1 94.56 267 ASN B N 1
ATOM 6874 C CA . ASN B 1 267 ? -18.453 3.125 6.738 1 94.56 267 ASN B CA 1
ATOM 6875 C C . ASN B 1 267 ? -17.297 2.172 6.477 1 94.56 267 ASN B C 1
ATOM 6877 O O . ASN B 1 267 ? -16.125 2.562 6.574 1 94.56 267 ASN B O 1
ATOM 6881 N N . THR B 1 268 ? -17.594 0.896 6.129 1 94.19 268 THR B N 1
ATOM 6882 C CA . THR B 1 268 ? -16.547 -0.063 5.805 1 94.19 268 THR B CA 1
ATOM 6883 C C . THR B 1 268 ? -16.672 -0.519 4.352 1 94.19 268 THR B C 1
ATOM 6885 O O . THR B 1 268 ? -15.859 -1.324 3.883 1 94.19 268 THR B O 1
ATOM 6888 N N . SER B 1 269 ? -17.688 0.001 3.625 1 94.94 269 SER B N 1
ATOM 6889 C CA . SER B 1 269 ? -17.844 -0.333 2.213 1 94.94 269 SER B CA 1
ATOM 6890 C C . SER B 1 269 ? -16.922 0.521 1.339 1 94.94 269 SER B C 1
ATOM 6892 O O . SER B 1 269 ? -17.078 1.741 1.272 1 94.94 269 SER B O 1
ATOM 6894 N N . ILE B 1 270 ? -16.031 -0.065 0.609 1 94.75 270 ILE B N 1
ATOM 6895 C CA . ILE B 1 270 ? -15.086 0.652 -0.245 1 94.75 270 ILE B CA 1
ATOM 6896 C C . ILE B 1 270 ? -15.844 1.349 -1.374 1 94.75 270 ILE B C 1
ATOM 6898 O O . ILE B 1 270 ? -15.359 2.334 -1.938 1 94.75 270 ILE B O 1
ATOM 6902 N N . ALA B 1 271 ? -17.078 0.872 -1.666 1 93.75 271 ALA B N 1
ATOM 6903 C CA . ALA B 1 271 ? -17.922 1.465 -2.707 1 93.75 271 ALA B CA 1
ATOM 6904 C C . ALA B 1 271 ? -18.891 2.492 -2.121 1 93.75 271 ALA B C 1
ATOM 6906 O O . ALA B 1 271 ? -19.703 3.07 -2.842 1 93.75 271 ALA B O 1
ATOM 6907 N N . GLY B 1 272 ? -18.766 2.691 -0.843 1 94.81 272 GLY B N 1
ATOM 6908 C CA . GLY B 1 272 ? -19.656 3.617 -0.161 1 94.81 272 GLY B CA 1
ATOM 6909 C C . GLY B 1 272 ? -19.109 5.027 -0.085 1 94.81 272 GLY B C 1
ATOM 6910 O O . GLY B 1 272 ? -18.078 5.328 -0.682 1 94.81 272 GLY B O 1
ATOM 6911 N N . PRO B 1 273 ? -19.844 5.906 0.664 1 95.44 273 PRO B N 1
ATOM 6912 C CA . PRO B 1 273 ? -19.453 7.316 0.74 1 95.44 273 PRO B CA 1
ATOM 6913 C C . PRO B 1 273 ? -18.062 7.512 1.35 1 95.44 273 PRO B C 1
ATOM 6915 O O . PRO B 1 273 ? -17.703 6.82 2.303 1 95.44 273 PRO B O 1
ATOM 6918 N N . GLY B 1 274 ? -17.328 8.484 0.845 1 94.94 274 GLY B N 1
ATOM 6919 C CA . GLY B 1 274 ? -15.977 8.773 1.3 1 94.94 274 GLY B CA 1
ATOM 6920 C C . GLY B 1 274 ? -14.914 7.961 0.58 1 94.94 274 GLY B C 1
ATOM 6921 O O . GLY B 1 274 ? -13.984 8.523 -0.011 1 94.94 274 GLY B O 1
ATOM 6922 N N . CYS B 1 275 ? -15.117 6.59 0.54 1 94.5 275 CYS B N 1
ATOM 6923 C CA . CYS B 1 275 ? -14.133 5.688 -0.043 1 94.5 275 CYS B CA 1
ATOM 6924 C C . CYS B 1 275 ? -14.086 5.836 -1.56 1 94.5 275 CYS B C 1
ATOM 6926 O O . CYS B 1 275 ? -13.008 5.816 -2.156 1 94.5 275 CYS B O 1
ATOM 6928 N N . VAL B 1 276 ? -15.227 6.062 -2.164 1 93.81 276 VAL B N 1
ATOM 6929 C CA . VAL B 1 276 ? -15.336 6.09 -3.617 1 93.81 276 VAL B CA 1
ATOM 6930 C C . VAL B 1 276 ? -14.609 7.309 -4.172 1 93.81 276 VAL B C 1
ATOM 6932 O O . VAL B 1 276 ? -14.312 7.371 -5.367 1 93.81 276 VAL B O 1
ATOM 6935 N N . ASP B 1 277 ? -14.344 8.289 -3.311 1 95 277 ASP B N 1
ATOM 6936 C CA . ASP B 1 277 ? -13.695 9.516 -3.764 1 95 277 ASP B CA 1
ATOM 6937 C C . ASP B 1 277 ? -12.344 9.203 -4.418 1 95 277 ASP B C 1
ATOM 6939 O O . ASP B 1 277 ? -11.953 9.859 -5.383 1 95 277 ASP B O 1
ATOM 6943 N N . CYS B 1 278 ? -11.68 8.195 -3.977 1 91.56 278 CYS B N 1
ATOM 6944 C CA . CYS B 1 278 ? -10.367 7.844 -4.496 1 91.56 278 CYS B CA 1
ATOM 6945 C C . CYS B 1 278 ? -10.398 6.48 -5.18 1 91.56 278 CYS B C 1
ATOM 6947 O O . CYS B 1 278 ? -9.703 6.262 -6.168 1 91.56 278 CYS B O 1
ATOM 6949 N N . HIS B 1 279 ? -11.219 5.527 -4.684 1 91.44 279 HIS B N 1
ATOM 6950 C CA . HIS B 1 279 ? -11.133 4.137 -5.117 1 91.44 279 HIS B CA 1
ATOM 6951 C C . HIS B 1 279 ? -12.023 3.879 -6.324 1 91.44 279 HIS B C 1
ATOM 6953 O O . HIS B 1 279 ? -11.82 2.91 -7.059 1 91.44 279 HIS B O 1
ATOM 6959 N N . ASN B 1 280 ? -12.992 4.652 -6.5 1 90.12 280 ASN B N 1
ATOM 6960 C CA . ASN B 1 280 ? -13.891 4.551 -7.641 1 90.12 280 ASN B CA 1
ATOM 6961 C C . ASN B 1 280 ? -14.469 5.906 -8.023 1 90.12 280 ASN B C 1
ATOM 6963 O O . ASN B 1 280 ? -15.695 6.086 -8.023 1 90.12 280 ASN B O 1
ATOM 6967 N N . PRO B 1 281 ? -13.562 6.852 -8.359 1 89.56 281 PRO B N 1
ATOM 6968 C CA . PRO B 1 281 ? -14.016 8.227 -8.586 1 89.56 281 PRO B CA 1
ATOM 6969 C C . PRO B 1 281 ? -15.062 8.328 -9.695 1 89.56 281 PRO B C 1
ATOM 6971 O O . PRO B 1 281 ? -14.914 7.707 -10.75 1 89.56 281 PRO B O 1
ATOM 6974 N N . GLY B 1 282 ? -16.094 9.055 -9.445 1 87.25 282 GLY B N 1
ATOM 6975 C CA . GLY B 1 282 ? -17.109 9.328 -10.445 1 87.25 282 GLY B CA 1
ATOM 6976 C C . GLY B 1 282 ? -18.219 8.297 -10.461 1 87.25 282 GLY B C 1
ATOM 6977 O O . GLY B 1 282 ? -19.25 8.5 -11.094 1 87.25 282 GLY B O 1
ATOM 6978 N N . ALA B 1 283 ? -18.047 7.195 -9.797 1 89.81 283 ALA B N 1
ATOM 6979 C CA . ALA B 1 283 ? -19.047 6.145 -9.75 1 89.81 283 ALA B CA 1
ATOM 6980 C C . ALA B 1 283 ? -20.172 6.5 -8.773 1 89.81 283 ALA B C 1
ATOM 6982 O O . ALA B 1 283 ? -20 7.355 -7.906 1 89.81 283 ALA B O 1
ATOM 6983 N N . ALA B 1 284 ? -21.312 5.848 -9.008 1 91.94 284 ALA B N 1
ATOM 6984 C CA . ALA B 1 284 ? -22.422 5.992 -8.07 1 91.94 284 ALA B CA 1
ATOM 6985 C C . ALA B 1 284 ? -22.062 5.438 -6.695 1 91.94 284 ALA B C 1
ATOM 6987 O O . ALA B 1 284 ? -21.453 4.367 -6.59 1 91.94 284 ALA B O 1
ATOM 6988 N N . VAL B 1 285 ? -22.453 6.188 -5.684 1 93.44 285 VAL B N 1
ATOM 6989 C CA . VAL B 1 285 ? -22.109 5.82 -4.316 1 93.44 285 VAL B CA 1
ATOM 6990 C C . VAL B 1 285 ? -23.031 4.703 -3.828 1 93.44 285 VAL B C 1
ATOM 6992 O O . VAL B 1 285 ? -24.25 4.781 -3.99 1 93.44 285 VAL B O 1
ATOM 6995 N N . GLY B 1 286 ? -22.438 3.596 -3.311 1 91.88 286 GLY B N 1
ATOM 6996 C CA . GLY B 1 286 ? -23.203 2.514 -2.711 1 91.88 286 GLY B CA 1
ATOM 6997 C C . GLY B 1 286 ? -23.562 2.766 -1.258 1 91.88 286 GLY B C 1
ATOM 6998 O O . GLY B 1 286 ? -23.297 3.85 -0.729 1 91.88 286 GLY B O 1
ATOM 6999 N N . PRO B 1 287 ? -24.203 1.769 -0.642 1 92.94 287 PRO B N 1
ATOM 7000 C CA . PRO B 1 287 ? -24.641 1.935 0.747 1 92.94 287 PRO B CA 1
ATOM 7001 C C . PRO B 1 287 ? -23.484 1.88 1.738 1 92.94 287 PRO B C 1
ATOM 7003 O O . PRO B 1 287 ? -22.438 1.312 1.433 1 92.94 287 PRO B O 1
ATOM 7006 N N . ILE B 1 288 ? -23.75 2.494 2.902 1 93.5 288 ILE B N 1
ATOM 7007 C CA . ILE B 1 288 ? -22.859 2.379 4.043 1 93.5 288 ILE B CA 1
ATOM 7008 C C . ILE B 1 288 ? -22.922 0.964 4.613 1 93.5 288 ILE B C 1
ATOM 7010 O O . ILE B 1 288 ? -24.016 0.39 4.734 1 93.5 288 ILE B O 1
ATOM 7014 N N . SER B 1 289 ? -21.797 0.363 4.766 1 93.06 289 SER B N 1
ATOM 7015 C CA . SER B 1 289 ? -21.703 -0.792 5.648 1 93.06 289 SER B CA 1
ATOM 7016 C C . SER B 1 289 ? -21.172 -0.39 7.023 1 93.06 289 SER B C 1
ATOM 7018 O O . SER B 1 289 ? -19.984 -0.069 7.176 1 93.06 289 SER B O 1
ATOM 7020 N N . PRO B 1 290 ? -22.047 -0.397 7.984 1 89.56 290 PRO B N 1
ATOM 7021 C CA . PRO B 1 290 ? -21.656 0.155 9.281 1 89.56 290 PRO B CA 1
ATOM 7022 C C . PRO B 1 290 ? -20.484 -0.591 9.914 1 89.56 290 PRO B C 1
ATOM 7024 O O . PRO B 1 290 ? -20.422 -1.822 9.859 1 89.56 290 PRO B O 1
ATOM 7027 N N . ASN B 1 291 ? -19.531 0.106 10.398 1 89 291 ASN B N 1
ATOM 7028 C CA . ASN B 1 291 ? -18.438 -0.44 11.195 1 89 291 ASN B CA 1
ATOM 7029 C C . ASN B 1 291 ? -18.891 -0.791 12.609 1 89 291 ASN B C 1
ATOM 7031 O O . ASN B 1 291 ? -18.953 0.081 13.477 1 89 291 ASN B O 1
ATOM 7035 N N . ALA B 1 292 ? -19.203 -2.031 12.812 1 81.44 292 ALA B N 1
ATOM 7036 C CA . ALA B 1 292 ? -19.797 -2.441 14.086 1 81.44 292 ALA B CA 1
ATOM 7037 C C . ALA B 1 292 ? -18.719 -2.838 15.086 1 81.44 292 ALA B C 1
ATOM 7039 O O . ALA B 1 292 ? -19 -3.086 16.266 1 81.44 292 ALA B O 1
ATOM 7040 N N . ASP B 1 293 ? -17.5 -2.92 14.617 1 83.88 293 ASP B N 1
ATOM 7041 C CA . ASP B 1 293 ? -16.375 -3.275 15.477 1 83.88 293 ASP B CA 1
ATOM 7042 C C . ASP B 1 293 ? -15.547 -2.047 15.828 1 83.88 293 ASP B C 1
ATOM 7044 O O . ASP B 1 293 ? -14.797 -1.542 14.992 1 83.88 293 ASP B O 1
ATOM 7048 N N . PRO B 1 294 ? -15.625 -1.597 17.078 1 79.31 294 PRO B N 1
ATOM 7049 C CA . PRO B 1 294 ? -14.875 -0.401 17.469 1 79.31 294 PRO B CA 1
ATOM 7050 C C . PRO B 1 294 ? -13.367 -0.593 17.359 1 79.31 294 PRO B C 1
ATOM 7052 O O . PRO B 1 294 ? -12.617 0.386 17.328 1 79.31 294 PRO B O 1
ATOM 7055 N N . ASN B 1 295 ? -12.93 -1.872 17.266 1 82.62 295 ASN B N 1
ATOM 7056 C CA . ASN B 1 295 ? -11.492 -2.143 17.203 1 82.62 295 ASN B CA 1
ATOM 7057 C C . ASN B 1 295 ? -11 -2.193 15.766 1 82.62 295 ASN B C 1
ATOM 7059 O O . ASN B 1 295 ? -9.789 -2.236 15.523 1 82.62 295 ASN B O 1
ATOM 7063 N N . PHE B 1 296 ? -11.953 -2.174 14.953 1 88.94 296 PHE B N 1
ATOM 7064 C CA . PHE B 1 296 ? -11.562 -2.16 13.555 1 88.94 296 PHE B CA 1
ATOM 7065 C C . PHE B 1 296 ? -11.406 -0.729 13.047 1 88.94 296 PHE B C 1
ATOM 7067 O O . PHE B 1 296 ? -12.398 -0.073 12.711 1 88.94 296 PHE B O 1
ATOM 7074 N N . ASP B 1 297 ? -10.164 -0.253 12.891 1 91.5 297 ASP B N 1
ATOM 7075 C CA . ASP B 1 297 ? -9.852 1.122 12.516 1 91.5 297 ASP B CA 1
ATOM 7076 C C . ASP B 1 297 ? -9.273 1.189 11.102 1 91.5 297 ASP B C 1
ATOM 7078 O O . ASP B 1 297 ? -8.094 0.913 10.891 1 91.5 297 ASP B O 1
ATOM 7082 N N . ILE B 1 298 ? -10.086 1.562 10.164 1 90.56 298 ILE B N 1
ATOM 7083 C CA . ILE B 1 298 ? -9.727 1.606 8.75 1 90.56 298 ILE B CA 1
ATOM 7084 C C . ILE B 1 298 ? -8.641 2.654 8.531 1 90.56 298 ILE B C 1
ATOM 7086 O O . ILE B 1 298 ? -7.902 2.586 7.547 1 90.56 298 ILE B O 1
ATOM 7090 N N . ARG B 1 299 ? -8.508 3.639 9.438 1 93.44 299 ARG B N 1
ATOM 7091 C CA . ARG B 1 299 ? -7.5 4.684 9.32 1 93.44 299 ARG B CA 1
ATOM 7092 C C . ARG B 1 299 ? -6.098 4.09 9.297 1 93.44 299 ARG B C 1
ATOM 7094 O O . ARG B 1 299 ? -5.215 4.594 8.602 1 93.44 299 ARG B O 1
ATOM 7101 N N . ALA B 1 300 ? -5.934 3.045 9.992 1 90.56 300 ALA B N 1
ATOM 7102 C CA . ALA B 1 300 ? -4.633 2.391 10.117 1 90.56 300 ALA B CA 1
ATOM 7103 C C . ALA B 1 300 ? -4.195 1.786 8.789 1 90.56 300 ALA B C 1
ATOM 7105 O O . ALA B 1 300 ? -3.002 1.735 8.484 1 90.56 300 ALA B O 1
ATOM 7106 N N . ILE B 1 301 ? -5.152 1.352 7.961 1 88.38 301 ILE B N 1
ATOM 7107 C CA . ILE B 1 301 ? -4.84 0.744 6.672 1 88.38 301 ILE B CA 1
ATOM 7108 C C . ILE B 1 301 ? -4.16 1.771 5.77 1 88.38 301 ILE B C 1
ATOM 7110 O O . ILE B 1 301 ? -3.109 1.495 5.188 1 88.38 301 ILE B O 1
ATOM 7114 N N . HIS B 1 302 ? -4.746 2.998 5.734 1 90.38 302 HIS B N 1
ATOM 7115 C CA . HIS B 1 302 ? -4.172 4.059 4.906 1 90.38 302 HIS B CA 1
ATOM 7116 C C . HIS B 1 302 ? -2.885 4.598 5.52 1 90.38 302 HIS B C 1
ATOM 7118 O O . HIS B 1 302 ? -1.96 4.973 4.797 1 90.38 302 HIS B O 1
ATOM 7124 N N . GLY B 1 303 ? -2.863 4.598 6.816 1 91.12 303 GLY B N 1
ATOM 7125 C CA . GLY B 1 303 ? -1.673 5.062 7.508 1 91.12 303 GLY B CA 1
ATOM 7126 C C . GLY B 1 303 ? -0.438 4.242 7.191 1 91.12 303 GLY B C 1
ATOM 7127 O O . GLY B 1 303 ? 0.682 4.754 7.219 1 91.12 303 GLY B O 1
ATOM 7128 N N . GLN B 1 304 ? -0.642 2.953 6.848 1 86 304 GLN B N 1
ATOM 7129 C CA . GLN B 1 304 ? 0.474 2.074 6.52 1 86 304 GLN B CA 1
ATOM 7130 C C . GLN B 1 304 ? 1.179 2.533 5.246 1 86 304 GLN B C 1
ATOM 7132 O O . GLN B 1 304 ? 2.396 2.396 5.121 1 86 304 GLN B O 1
ATOM 7137 N N . LYS B 1 305 ? 0.4 3.072 4.344 1 83.88 305 LYS B N 1
ATOM 7138 C CA . LYS B 1 305 ? 0.955 3.506 3.064 1 83.88 305 LYS B CA 1
ATOM 7139 C C . LYS B 1 305 ? 1.983 4.617 3.258 1 83.88 305 LYS B C 1
ATOM 7141 O O . LYS B 1 305 ? 2.914 4.754 2.461 1 83.88 305 LYS B O 1
ATOM 7146 N N . ILE B 1 306 ? 1.841 5.41 4.348 1 86.19 306 ILE B N 1
ATOM 7147 C CA . ILE B 1 306 ? 2.771 6.504 4.602 1 86.19 306 ILE B CA 1
ATOM 7148 C C . ILE B 1 306 ? 3.586 6.207 5.859 1 86.19 306 ILE B C 1
ATOM 7150 O O . ILE B 1 306 ? 4.141 7.121 6.477 1 86.19 306 ILE B O 1
ATOM 7154 N N . ALA B 1 307 ? 3.594 4.98 6.316 1 90.81 307 ALA B N 1
ATOM 7155 C CA . ALA B 1 307 ? 4.453 4.441 7.367 1 90.81 307 ALA B CA 1
ATOM 7156 C C . ALA B 1 307 ? 4.195 5.137 8.703 1 90.81 307 ALA B C 1
ATOM 7158 O O . ALA B 1 307 ? 5.117 5.336 9.492 1 90.81 307 ALA B O 1
ATOM 7159 N N . LEU B 1 308 ? 2.932 5.535 8.969 1 92.88 308 LEU B N 1
ATOM 7160 C CA . LEU B 1 308 ? 2.613 6.293 10.172 1 92.88 308 LEU B CA 1
ATOM 7161 C C . LEU B 1 308 ? 2.926 5.484 11.43 1 92.88 308 LEU B C 1
ATOM 7163 O O . LEU B 1 308 ? 3.533 6 12.367 1 92.88 308 LEU B O 1
ATOM 7167 N N . ALA B 1 309 ? 2.469 4.246 11.461 1 92.06 309 ALA B N 1
ATOM 7168 C CA . ALA B 1 309 ? 2.693 3.402 12.633 1 92.06 309 ALA B CA 1
ATOM 7169 C C . ALA B 1 309 ? 4.184 3.18 12.875 1 92.06 309 ALA B C 1
ATOM 7171 O O . ALA B 1 309 ? 4.641 3.168 14.016 1 92.06 309 ALA B O 1
ATOM 7172 N N . GLU B 1 310 ? 4.883 2.994 11.789 1 94 310 GLU B N 1
ATOM 7173 C CA . GLU B 1 310 ? 6.328 2.822 11.891 1 94 310 GLU B CA 1
ATOM 7174 C C . GLU B 1 310 ? 6.996 4.078 12.445 1 94 310 GLU B C 1
ATOM 7176 O O . GLU B 1 310 ? 7.859 3.996 13.32 1 94 310 GLU B O 1
ATOM 7181 N N . ILE B 1 311 ? 6.625 5.219 12 1 94.81 311 ILE B N 1
ATOM 7182 C CA . ILE B 1 311 ? 7.176 6.496 12.438 1 94.81 311 ILE B CA 1
ATOM 7183 C C . ILE B 1 311 ? 6.895 6.699 13.922 1 94.81 311 ILE B C 1
ATOM 7185 O O . ILE B 1 311 ? 7.793 7.062 14.688 1 94.81 311 ILE B O 1
ATOM 7189 N N . ASP B 1 312 ? 5.664 6.426 14.289 1 94 312 ASP B N 1
ATOM 7190 C CA . ASP B 1 312 ? 5.289 6.555 15.688 1 94 312 ASP B CA 1
ATOM 7191 C C . ASP B 1 312 ? 6.121 5.621 16.562 1 94 312 ASP B C 1
ATOM 7193 O O . ASP B 1 312 ? 6.559 6.012 17.656 1 94 312 ASP B O 1
ATOM 7197 N N . THR B 1 313 ? 6.324 4.422 16.094 1 95.25 313 THR B N 1
ATOM 7198 C CA . THR B 1 313 ? 7.129 3.457 16.844 1 95.25 313 THR B CA 1
ATOM 7199 C C . THR B 1 313 ? 8.57 3.941 16.969 1 95.25 313 THR B C 1
ATOM 7201 O O . THR B 1 313 ? 9.164 3.848 18.047 1 95.25 313 THR B O 1
ATOM 7204 N N . LEU B 1 314 ? 9.109 4.445 15.945 1 96 314 LEU B N 1
ATOM 7205 C CA . LEU B 1 314 ? 10.469 4.977 15.992 1 96 314 LEU B CA 1
ATOM 7206 C C . LEU B 1 314 ? 10.578 6.086 17.031 1 96 314 LEU B C 1
ATOM 7208 O O . LEU B 1 314 ? 11.508 6.086 17.844 1 96 314 LEU B O 1
ATOM 7212 N N . ARG B 1 315 ? 9.664 6.965 17.078 1 95 315 ARG B N 1
ATOM 7213 C CA . ARG B 1 315 ? 9.711 8.117 17.969 1 95 315 ARG B CA 1
ATOM 7214 C C . ARG B 1 315 ? 9.555 7.699 19.438 1 95 315 ARG B C 1
ATOM 7216 O O . ARG B 1 315 ? 10.148 8.305 20.328 1 95 315 ARG B O 1
ATOM 7223 N N . THR B 1 316 ? 8.773 6.648 19.641 1 94.81 316 THR B N 1
ATOM 7224 C CA . THR B 1 316 ? 8.469 6.273 21.016 1 94.81 316 THR B CA 1
ATOM 7225 C C . THR B 1 316 ? 9.516 5.305 21.562 1 94.81 316 THR B C 1
ATOM 7227 O O . THR B 1 316 ? 9.719 5.219 22.766 1 94.81 316 THR B O 1
ATOM 7230 N N . THR B 1 317 ? 10.188 4.648 20.672 1 97.12 317 THR B N 1
ATOM 7231 C CA . THR B 1 317 ? 11.078 3.596 21.156 1 97.12 317 THR B CA 1
ATOM 7232 C C . THR B 1 317 ? 12.539 4 20.984 1 97.12 317 THR B C 1
ATOM 7234 O O . THR B 1 317 ? 13.445 3.209 21.266 1 97.12 317 THR B O 1
ATOM 7237 N N . HIS B 1 318 ? 12.805 5.176 20.484 1 97.62 318 HIS B N 1
ATOM 7238 C CA . HIS B 1 318 ? 14.188 5.617 20.344 1 97.62 318 HIS B CA 1
ATOM 7239 C C . HIS B 1 318 ? 14.383 6.996 20.969 1 97.62 318 HIS B C 1
ATOM 7241 O O . HIS B 1 318 ? 13.445 7.785 21.062 1 97.62 318 HIS B O 1
ATOM 7247 N N . LYS B 1 319 ? 15.531 7.242 21.391 1 96.56 319 LYS B N 1
ATOM 7248 C CA . LYS B 1 319 ? 15.938 8.547 21.906 1 96.56 319 LYS B CA 1
ATOM 7249 C C . LYS B 1 319 ? 17.422 8.789 21.688 1 96.56 319 LYS B C 1
ATOM 7251 O O . LYS B 1 319 ? 18.203 7.836 21.609 1 96.56 319 LYS B O 1
ATOM 7256 N N . THR B 1 320 ? 17.75 10.016 21.547 1 98 320 THR B N 1
ATOM 7257 C CA . THR B 1 320 ? 19.156 10.391 21.406 1 98 320 THR B CA 1
ATOM 7258 C C . THR B 1 320 ? 19.594 11.289 22.562 1 98 320 THR B C 1
ATOM 7260 O O . THR B 1 320 ? 18.75 11.914 23.219 1 98 320 THR B O 1
ATOM 7263 N N . THR B 1 321 ? 20.828 11.25 22.891 1 97.94 321 THR B N 1
ATOM 7264 C CA . THR B 1 321 ? 21.469 12.219 23.766 1 97.94 321 THR B CA 1
ATOM 7265 C C . THR B 1 321 ? 22.703 12.828 23.109 1 97.94 321 THR B C 1
ATOM 7267 O O . THR B 1 321 ? 23.281 12.227 22.219 1 97.94 321 THR B O 1
ATOM 7270 N N . LEU B 1 322 ? 22.984 13.961 23.516 1 98.62 322 LEU B N 1
ATOM 7271 C CA . LEU B 1 322 ? 24.125 14.695 22.984 1 98.62 322 LEU B CA 1
ATOM 7272 C C . LEU B 1 322 ? 24.938 15.32 24.109 1 98.62 322 LEU B C 1
ATOM 7274 O O . LEU B 1 322 ? 24.406 16.031 24.953 1 98.62 322 LEU B O 1
ATOM 7278 N N . SER B 1 323 ? 26.203 15.031 24.109 1 98.69 323 SER B N 1
ATOM 7279 C CA . SER B 1 323 ? 27.047 15.641 25.125 1 98.69 323 SER B CA 1
ATOM 7280 C C . SER B 1 323 ? 27.344 17.094 24.797 1 98.69 323 SER B C 1
ATOM 7282 O O . SER B 1 323 ? 27.266 17.516 23.641 1 98.69 323 SER B O 1
ATOM 7284 N N . ALA B 1 324 ? 27.703 17.812 25.859 1 98.62 324 ALA B N 1
ATOM 7285 C CA . ALA B 1 324 ? 28.25 19.141 25.609 1 98.62 324 ALA B CA 1
ATOM 7286 C C . ALA B 1 324 ? 29.578 19.062 24.875 1 98.62 324 ALA B C 1
ATOM 7288 O O . ALA B 1 324 ? 30.25 18.016 24.906 1 98.62 324 ALA B O 1
ATOM 7289 N N . PRO B 1 325 ? 29.969 20.109 24.172 1 98.62 325 PRO B N 1
ATOM 7290 C CA . PRO B 1 325 ? 31.281 20.109 23.531 1 98.62 325 PRO B CA 1
ATOM 7291 C C . PRO B 1 325 ? 32.406 19.859 24.531 1 98.62 325 PRO B C 1
ATOM 7293 O O . PRO B 1 325 ? 32.344 20.312 25.672 1 98.62 325 PRO B O 1
ATOM 7296 N N . TYR B 1 326 ? 33.438 19.172 24.141 1 98.19 326 TYR B N 1
ATOM 7297 C CA . TYR B 1 326 ? 34.625 18.875 24.953 1 98.19 326 TYR B CA 1
ATOM 7298 C C . TYR B 1 326 ? 35.875 18.75 24.078 1 98.19 326 TYR B C 1
ATOM 7300 O O . TYR B 1 326 ? 35.781 18.688 22.859 1 98.19 326 TYR B O 1
ATOM 7308 N N . TRP B 1 327 ? 37 18.766 24.797 1 97.75 327 TRP B N 1
ATOM 7309 C CA . TRP B 1 327 ? 38.281 18.625 24.125 1 97.75 327 TRP B CA 1
ATOM 7310 C C . TRP B 1 327 ? 38.75 17.172 24.125 1 97.75 327 TRP B C 1
ATOM 7312 O O . TRP B 1 327 ? 38.75 16.516 25.172 1 97.75 327 TRP B O 1
ATOM 7322 N N . ASP B 1 328 ? 39.031 16.703 22.969 1 97.38 328 ASP B N 1
ATOM 7323 C CA . ASP B 1 328 ? 39.625 15.367 22.844 1 97.38 328 ASP B CA 1
ATOM 7324 C C . ASP B 1 328 ? 41 15.453 22.219 1 97.38 328 ASP B C 1
ATOM 7326 O O . ASP B 1 328 ? 41.156 15.578 21 1 97.38 328 ASP B O 1
ATOM 7330 N N . ALA B 1 329 ? 42 15.133 22.953 1 95.31 329 ALA B N 1
ATOM 7331 C CA . ALA B 1 329 ? 43.375 15.289 22.547 1 95.31 329 ALA B CA 1
ATOM 7332 C C . ALA B 1 329 ? 43.812 14.141 21.656 1 95.31 329 ALA B C 1
ATOM 7334 O O . ALA B 1 329 ? 44.812 14.242 20.938 1 95.31 329 ALA B O 1
ATOM 7335 N N . ALA B 1 330 ? 43.125 13.078 21.641 1 94.38 330 ALA B N 1
ATOM 7336 C CA . ALA B 1 330 ? 43.562 11.852 20.984 1 94.38 330 ALA B CA 1
ATOM 7337 C C . ALA B 1 330 ? 43.094 11.812 19.531 1 94.38 330 ALA B C 1
ATOM 7339 O O . ALA B 1 330 ? 43.594 11.008 18.75 1 94.38 330 ALA B O 1
ATOM 7340 N N . VAL B 1 331 ? 42.125 12.664 19.125 1 95.62 331 VAL B N 1
ATOM 7341 C CA . VAL B 1 331 ? 41.625 12.648 17.766 1 95.62 331 VAL B CA 1
ATOM 7342 C C . VAL B 1 331 ? 42.719 13.055 16.797 1 95.62 331 VAL B C 1
ATOM 7344 O O . VAL B 1 331 ? 43.312 14.125 16.938 1 95.62 331 VAL B O 1
ATOM 7347 N N . ALA B 1 332 ? 42.969 12.133 15.82 1 93.62 332 ALA B N 1
ATOM 7348 C CA . ALA B 1 332 ? 44 12.375 14.828 1 93.62 332 ALA B CA 1
ATOM 7349 C C . ALA B 1 332 ? 43.406 12.82 13.5 1 93.62 332 ALA B C 1
ATOM 7351 O O . ALA B 1 332 ? 42.344 12.344 13.094 1 93.62 332 ALA B O 1
ATOM 7352 N N . TRP B 1 333 ? 44.094 13.719 12.883 1 92.31 333 TRP B N 1
ATOM 7353 C CA . TRP B 1 333 ? 43.625 14.227 11.594 1 92.31 333 TRP B CA 1
ATOM 7354 C C . TRP B 1 333 ? 44.531 13.734 10.469 1 92.31 333 TRP B C 1
ATOM 7356 O O . TRP B 1 333 ? 45.75 13.508 10.688 1 92.31 333 TRP B O 1
ATOM 7366 N N . GLU B 1 334 ? 44.062 13.484 9.305 1 84.44 334 GLU B N 1
ATOM 7367 C CA . GLU B 1 334 ? 44.812 12.984 8.164 1 84.44 334 GLU B CA 1
ATOM 7368 C C . GLU B 1 334 ? 45.969 13.93 7.797 1 84.44 334 GLU B C 1
ATOM 7370 O O . GLU B 1 334 ? 47.031 13.484 7.402 1 84.44 334 GLU B O 1
ATOM 7375 N N . GLY B 1 335 ? 45.875 15.219 7.801 1 81.38 335 GLY B N 1
ATOM 7376 C CA . GLY B 1 335 ? 46.906 16.172 7.441 1 81.38 335 GLY B CA 1
ATOM 7377 C C . GLY B 1 335 ? 47.938 16.391 8.539 1 81.38 335 GLY B C 1
ATOM 7378 O O . GLY B 1 335 ? 48.875 17.172 8.383 1 81.38 335 GLY B O 1
ATOM 7379 N N . GLY B 1 336 ? 47.812 15.625 9.656 1 80.94 336 GLY B N 1
ATOM 7380 C CA . GLY B 1 336 ? 48.719 15.734 10.773 1 80.94 336 GLY B CA 1
ATOM 7381 C C . GLY B 1 336 ? 48.156 16.531 11.938 1 80.94 336 GLY B C 1
ATOM 7382 O O . GLY B 1 336 ? 47.25 17.344 11.758 1 80.94 336 GLY B O 1
ATOM 7383 N N . GLY B 1 337 ? 48.594 16.219 13.062 1 87.06 337 GLY B N 1
ATOM 7384 C CA . GLY B 1 337 ? 48.156 16.891 14.281 1 87.06 337 GLY B CA 1
ATOM 7385 C C . GLY B 1 337 ? 47.125 16.109 15.062 1 87.06 337 GLY B C 1
ATOM 7386 O O . GLY B 1 337 ? 46.594 15.094 14.578 1 87.06 337 GLY B O 1
ATOM 7387 N N . THR B 1 338 ? 47.031 16.516 16.344 1 92.69 338 THR B N 1
ATOM 7388 C CA . THR B 1 338 ? 46.031 15.898 17.234 1 92.69 338 THR B CA 1
ATOM 7389 C C . THR B 1 338 ? 45.25 16.969 17.969 1 92.69 338 THR B C 1
ATOM 7391 O O . THR B 1 338 ? 45.594 18.141 17.953 1 92.69 338 THR B O 1
ATOM 7394 N N . GLY B 1 339 ? 44.094 16.516 18.422 1 94.5 339 GLY B N 1
ATOM 7395 C CA . GLY B 1 339 ? 43.25 17.422 19.188 1 94.5 339 GLY B CA 1
ATOM 7396 C C . GLY B 1 339 ? 42.062 17.922 18.406 1 94.5 339 GLY B C 1
ATOM 7397 O O . GLY B 1 339 ? 42.188 18.266 17.234 1 94.5 339 GLY B O 1
ATOM 7398 N N . ALA B 1 340 ? 40.906 17.906 19.016 1 96.56 340 ALA B N 1
ATOM 7399 C CA . ALA B 1 340 ? 39.656 18.344 18.375 1 96.56 340 ALA B CA 1
ATOM 7400 C C . ALA B 1 340 ? 38.625 18.734 19.422 1 96.56 340 ALA B C 1
ATOM 7402 O O . ALA B 1 340 ? 38.719 18.312 20.578 1 96.56 340 ALA B O 1
ATOM 7403 N N . ILE B 1 341 ? 37.75 19.594 19.062 1 97.81 341 ILE B N 1
ATOM 7404 C CA . ILE B 1 341 ? 36.562 19.828 19.844 1 97.81 341 ILE B CA 1
ATOM 7405 C C . ILE B 1 341 ? 35.469 18.875 19.375 1 97.81 341 ILE B C 1
ATOM 7407 O O . ILE B 1 341 ? 35.094 18.875 18.203 1 97.81 341 ILE B O 1
ATOM 7411 N N . CYS B 1 342 ? 34.969 18.078 20.312 1 98.38 342 CYS B N 1
ATOM 7412 C CA . CYS B 1 342 ? 34.031 17.016 19.938 1 98.38 342 CYS B CA 1
ATOM 7413 C C . CYS B 1 342 ? 32.719 17.141 20.719 1 98.38 342 CYS B C 1
ATOM 7415 O O . CYS B 1 342 ? 32.625 17.922 21.672 1 98.38 342 CYS B O 1
ATOM 7417 N N . THR B 1 343 ? 31.703 16.547 20.281 1 98.69 343 THR B N 1
ATOM 7418 C CA . THR B 1 343 ? 30.453 16.234 20.969 1 98.69 343 THR B CA 1
ATOM 7419 C C . THR B 1 343 ? 30.016 14.805 20.672 1 98.69 343 THR B C 1
ATOM 7421 O O . THR B 1 343 ? 30.219 14.305 19.562 1 98.69 343 THR B O 1
ATOM 7424 N N . ASP B 1 344 ? 29.453 14.141 21.656 1 98.69 344 ASP B N 1
ATOM 7425 C CA . ASP B 1 344 ? 29.094 12.734 21.531 1 98.69 344 ASP B CA 1
ATOM 7426 C C . ASP B 1 344 ? 27.578 12.57 21.328 1 98.69 344 ASP B C 1
ATOM 7428 O O . ASP B 1 344 ? 26.781 13 22.156 1 98.69 344 ASP B O 1
ATOM 7432 N N . LEU B 1 345 ? 27.266 11.93 20.219 1 98.62 345 LEU B N 1
ATOM 7433 C CA . LEU B 1 345 ? 25.875 11.562 19.922 1 98.62 345 LEU B CA 1
ATOM 7434 C C . LEU B 1 345 ? 25.641 10.086 20.234 1 98.62 345 LEU B C 1
ATOM 7436 O O . LEU B 1 345 ? 26.375 9.219 19.766 1 98.62 345 LEU B O 1
ATOM 7440 N N . LYS B 1 346 ? 24.641 9.859 21.094 1 98.56 346 LYS B N 1
ATOM 7441 C CA . LYS B 1 346 ? 24.25 8.5 21.453 1 98.56 346 LYS B CA 1
ATOM 7442 C C . LYS B 1 346 ? 22.797 8.227 21.062 1 98.56 346 LYS B C 1
ATOM 7444 O O . LYS B 1 346 ? 21.953 9.125 21.109 1 98.56 346 LYS B O 1
ATOM 7449 N N . LEU B 1 347 ? 22.562 7.047 20.562 1 98.56 347 LEU B N 1
ATOM 7450 C CA . LEU B 1 347 ? 21.234 6.562 20.203 1 98.56 347 LEU B CA 1
ATOM 7451 C C . LEU B 1 347 ? 20.828 5.402 21.109 1 98.56 347 LEU B C 1
ATOM 7453 O O . LEU B 1 347 ? 21.609 4.473 21.328 1 98.56 347 LEU B O 1
ATOM 7457 N N . PHE B 1 348 ? 19.609 5.477 21.609 1 98.31 348 PHE B N 1
ATOM 7458 C CA . PHE B 1 348 ? 19.125 4.438 22.516 1 98.31 348 PHE B CA 1
ATOM 7459 C C . PHE B 1 348 ? 17.812 3.859 22 1 98.31 348 PHE B C 1
ATOM 7461 O O . PHE B 1 348 ? 16.969 4.59 21.469 1 98.31 348 PHE B O 1
ATOM 7468 N N . LYS B 1 349 ? 17.641 2.562 22.078 1 97.81 349 LYS B N 1
ATOM 7469 C CA . LYS B 1 349 ? 16.328 1.905 22.016 1 97.81 349 LYS B CA 1
ATOM 7470 C C . LYS B 1 349 ? 15.664 1.882 23.391 1 97.81 349 LYS B C 1
ATOM 7472 O O . LYS B 1 349 ? 16.297 1.521 24.391 1 97.81 349 LYS B O 1
ATOM 7477 N N . VAL B 1 350 ? 14.5 2.307 23.438 1 96.88 350 VAL B N 1
ATOM 7478 C CA . VAL B 1 350 ? 13.773 2.404 24.703 1 96.88 350 VAL B CA 1
ATOM 7479 C C . VAL B 1 350 ? 12.688 1.334 24.75 1 96.88 350 VAL B C 1
ATOM 7481 O O . VAL B 1 350 ? 11.797 1.303 23.891 1 96.88 350 VAL B O 1
ATOM 7484 N N . GLU B 1 351 ? 12.688 0.416 25.641 1 93.25 351 GLU B N 1
ATOM 7485 C CA . GLU B 1 351 ? 11.688 -0.612 25.906 1 93.25 351 GLU B CA 1
ATOM 7486 C C . GLU B 1 351 ? 11.25 -0.59 27.359 1 93.25 351 GLU B C 1
ATOM 7488 O O . GLU B 1 351 ? 11.906 -1.175 28.219 1 93.25 351 GLU B O 1
ATOM 7493 N N . GLY B 1 352 ? 10.133 0.001 27.641 1 90.25 352 GLY B N 1
ATOM 7494 C CA . GLY B 1 352 ? 9.727 0.235 29.016 1 90.25 352 GLY B CA 1
ATOM 7495 C C . GLY B 1 352 ? 10.664 1.16 29.766 1 90.25 352 GLY B C 1
ATOM 7496 O O . GLY B 1 352 ? 10.906 2.289 29.344 1 90.25 352 GLY B O 1
ATOM 7497 N N . GLU B 1 353 ? 11.266 0.59 30.797 1 92.06 353 GLU B N 1
ATOM 7498 C CA . GLU B 1 353 ? 12.164 1.393 31.625 1 92.06 353 GLU B CA 1
ATOM 7499 C C . GLU B 1 353 ? 13.625 1.141 31.25 1 92.06 353 GLU B C 1
ATOM 7501 O O . GLU B 1 353 ? 14.531 1.775 31.797 1 92.06 353 GLU B O 1
ATOM 7506 N N . THR B 1 354 ? 13.727 0.315 30.25 1 94.38 354 THR B N 1
ATOM 7507 C CA . THR B 1 354 ? 15.086 -0.064 29.891 1 94.38 354 THR B CA 1
ATOM 7508 C C . THR B 1 354 ? 15.539 0.692 28.641 1 94.38 354 THR B C 1
ATOM 7510 O O . THR B 1 354 ? 14.812 0.776 27.656 1 94.38 354 THR B O 1
ATOM 7513 N N . GLU B 1 355 ? 16.703 1.292 28.75 1 95.88 355 GLU B N 1
ATOM 7514 C CA . GLU B 1 355 ? 17.359 1.943 27.625 1 95.88 355 GLU B CA 1
ATOM 7515 C C . GLU B 1 355 ? 18.609 1.183 27.203 1 95.88 355 GLU B C 1
ATOM 7517 O O . GLU B 1 355 ? 19.484 0.904 28.016 1 95.88 355 GLU B O 1
ATOM 7522 N N . THR B 1 356 ? 18.609 0.777 25.938 1 97.44 356 THR B N 1
ATOM 7523 C CA . THR B 1 356 ? 19.781 0.09 25.391 1 97.44 356 THR B CA 1
ATOM 7524 C C . THR B 1 356 ? 20.453 0.939 24.312 1 97.44 356 THR B C 1
ATOM 7526 O O . THR B 1 356 ? 19.812 1.336 23.344 1 97.44 356 THR B O 1
ATOM 7529 N N . GLN B 1 357 ? 21.719 1.229 24.531 1 97.81 357 GLN B N 1
ATOM 7530 C CA . GLN B 1 357 ? 22.438 2.025 23.547 1 97.81 357 GLN B CA 1
ATOM 7531 C C . GLN B 1 357 ? 22.688 1.225 22.266 1 97.81 357 GLN B C 1
ATOM 7533 O O . GLN B 1 357 ? 23.031 0.046 22.328 1 97.81 357 GLN B O 1
ATOM 7538 N N . LEU B 1 358 ? 22.422 1.802 21.141 1 98.06 358 LEU B N 1
ATOM 7539 C CA . LEU B 1 358 ? 22.641 1.193 19.828 1 98.06 358 LEU B CA 1
ATOM 7540 C C . LEU B 1 358 ? 23.938 1.704 19.188 1 98.06 358 LEU B C 1
ATOM 7542 O O . LEU B 1 358 ? 24.5 2.693 19.656 1 98.06 358 LEU B O 1
ATOM 7546 N N . ASP B 1 359 ? 24.406 0.985 18.172 1 98.12 359 ASP B N 1
ATOM 7547 C CA . ASP B 1 359 ? 25.625 1.344 17.453 1 98.12 359 ASP B CA 1
ATOM 7548 C C . ASP B 1 359 ? 25.297 2.195 16.234 1 98.12 359 ASP B C 1
ATOM 7550 O O . ASP B 1 359 ? 24.922 1.667 15.18 1 98.12 359 ASP B O 1
ATOM 7554 N N . ILE B 1 360 ? 25.562 3.488 16.328 1 97.94 360 ILE B N 1
ATOM 7555 C CA . ILE B 1 360 ? 25.203 4.426 15.273 1 97.94 360 ILE B CA 1
ATOM 7556 C C . ILE B 1 360 ? 25.953 4.078 14 1 97.94 360 ILE B C 1
ATOM 7558 O O . ILE B 1 360 ? 25.391 4.117 12.898 1 97.94 360 ILE B O 1
ATOM 7562 N N . GLY B 1 361 ? 27.203 3.777 14.156 1 95.06 361 GLY B N 1
ATOM 7563 C CA . GLY B 1 361 ? 28 3.41 12.992 1 95.06 361 GLY B CA 1
ATOM 7564 C C . GLY B 1 361 ? 27.438 2.219 12.234 1 95.06 361 GLY B C 1
ATOM 7565 O O . GLY B 1 361 ? 27.359 2.24 11.008 1 95.06 361 GLY B O 1
ATOM 7566 N N . ALA B 1 362 ? 27.078 1.187 12.961 1 94 362 ALA B N 1
ATOM 7567 C CA . ALA B 1 362 ? 26.531 -0.016 12.344 1 94 362 ALA B CA 1
ATOM 7568 C C . ALA B 1 362 ? 25.203 0.288 11.648 1 94 362 ALA B C 1
ATOM 7570 O O . ALA B 1 362 ? 24.953 -0.198 10.547 1 94 362 ALA B O 1
ATOM 7571 N N . LEU B 1 363 ? 24.406 1.053 12.273 1 95.12 363 LEU B N 1
ATOM 7572 C CA . LEU B 1 363 ? 23.094 1.377 11.727 1 95.12 363 LEU B CA 1
ATOM 7573 C C . LEU B 1 363 ? 23.234 2.268 10.492 1 95.12 363 LEU B C 1
ATOM 7575 O O . LEU B 1 363 ? 22.391 2.209 9.586 1 95.12 363 LEU B O 1
ATOM 7579 N N . TYR B 1 364 ? 24.172 3.092 10.523 1 89.69 364 TYR B N 1
ATOM 7580 C CA . TYR B 1 364 ? 24.453 3.904 9.344 1 89.69 364 TYR B CA 1
ATOM 7581 C C . TYR B 1 364 ? 24.938 3.035 8.18 1 89.69 364 TYR B C 1
ATOM 7583 O O . TYR B 1 364 ? 24.531 3.256 7.035 1 89.69 364 TYR B O 1
ATOM 7591 N N . ALA B 1 365 ? 25.734 2.023 8.445 1 84.12 365 ALA B N 1
ATOM 7592 C CA . ALA B 1 365 ? 26.297 1.129 7.43 1 84.12 365 ALA B CA 1
ATOM 7593 C C . ALA B 1 365 ? 25.188 0.302 6.77 1 84.12 365 ALA B C 1
ATOM 7595 O O . ALA B 1 365 ? 25.266 0.007 5.574 1 84.12 365 ALA B O 1
ATOM 7596 N N . ASP B 1 366 ? 24.234 -0.063 7.555 1 82.06 366 ASP B N 1
ATOM 7597 C CA . ASP B 1 366 ? 23.188 -0.9 6.98 1 82.06 366 ASP B CA 1
ATOM 7598 C C . ASP B 1 366 ? 22.031 -0.051 6.469 1 82.06 366 ASP B C 1
ATOM 7600 O O . ASP B 1 366 ? 21 -0.586 6.059 1 82.06 366 ASP B O 1
ATOM 7604 N N . HIS B 1 367 ? 22.109 1.301 6.543 1 84.19 367 HIS B N 1
ATOM 7605 C CA . HIS B 1 367 ? 21.203 2.289 5.961 1 84.19 367 HIS B CA 1
ATOM 7606 C C . HIS B 1 367 ? 19.906 2.387 6.75 1 84.19 367 HIS B C 1
ATOM 7608 O O . HIS B 1 367 ? 18.906 2.92 6.254 1 84.19 367 HIS B O 1
ATOM 7614 N N . THR B 1 368 ? 19.922 1.821 7.93 1 91.25 368 THR B N 1
ATOM 7615 C CA . THR B 1 368 ? 18.828 2.1 8.852 1 91.25 368 THR B CA 1
ATOM 7616 C C . THR B 1 368 ? 18.781 3.582 9.211 1 91.25 368 THR B C 1
ATOM 7618 O O . THR B 1 368 ? 17.703 4.18 9.281 1 91.25 368 THR B O 1
ATOM 7621 N N . LEU B 1 369 ? 20.047 4.09 9.445 1 95.19 369 LEU B N 1
ATOM 7622 C CA . LEU B 1 369 ? 20.234 5.531 9.594 1 95.19 369 LEU B CA 1
ATOM 7623 C C . LEU B 1 369 ? 20.75 6.152 8.305 1 95.19 369 LEU B C 1
ATOM 7625 O O . LEU B 1 369 ? 21.594 5.562 7.617 1 95.19 369 LEU B O 1
ATOM 7629 N N . VAL B 1 370 ? 20.203 7.32 8.039 1 93.38 370 VAL B N 1
ATOM 7630 C CA . VAL B 1 370 ? 20.594 7.934 6.773 1 93.38 370 VAL B CA 1
ATOM 7631 C C . VAL B 1 370 ? 21.297 9.266 7.039 1 93.38 370 VAL B C 1
ATOM 7633 O O . VAL B 1 370 ? 21.906 9.844 6.133 1 93.38 370 VAL B O 1
ATOM 7636 N N . TYR B 1 371 ? 21.219 9.703 8.273 1 94.31 371 TYR B N 1
ATOM 7637 C CA . TYR B 1 371 ? 21.922 10.922 8.672 1 94.31 371 TYR B CA 1
ATOM 7638 C C . TYR B 1 371 ? 22.25 10.906 10.164 1 94.31 371 TYR B C 1
ATOM 7640 O O . TYR B 1 371 ? 21.438 10.453 10.977 1 94.31 371 TYR B O 1
ATOM 7648 N N . ALA B 1 372 ? 23.406 11.297 10.578 1 96.31 372 ALA B N 1
ATOM 7649 C CA . ALA B 1 372 ? 23.828 11.453 11.969 1 96.31 372 ALA B CA 1
ATOM 7650 C C . ALA B 1 372 ? 25 12.414 12.086 1 96.31 372 ALA B C 1
ATOM 7652 O O . ALA B 1 372 ? 26.141 12.047 11.781 1 96.31 372 ALA B O 1
ATOM 7653 N N . SER B 1 373 ? 24.703 13.609 12.453 1 96.19 373 SER B N 1
ATOM 7654 C CA . SER B 1 373 ? 25.75 14.625 12.57 1 96.19 373 SER B CA 1
ATOM 7655 C C . SER B 1 373 ? 25.375 15.68 13.609 1 96.19 373 SER B C 1
ATOM 7657 O O . SER B 1 373 ? 24.344 15.562 14.281 1 96.19 373 SER B O 1
ATOM 7659 N N . ALA B 1 374 ? 26.344 16.609 13.914 1 97.44 374 ALA B N 1
ATOM 7660 C CA . ALA B 1 374 ? 26.141 17.656 14.906 1 97.44 374 ALA B CA 1
ATOM 7661 C C . ALA B 1 374 ? 26.906 18.922 14.531 1 97.44 374 ALA B C 1
ATOM 7663 O O . ALA B 1 374 ? 27.828 18.875 13.711 1 97.44 374 ALA B O 1
ATOM 7664 N N . TYR B 1 375 ? 26.422 20.016 15.125 1 96.94 375 TYR B N 1
ATOM 7665 C CA . TYR B 1 375 ? 27.078 21.312 15.023 1 96.94 375 TYR B CA 1
ATOM 7666 C C . TYR B 1 375 ? 27.391 21.875 16.406 1 96.94 375 TYR B C 1
ATOM 7668 O O . TYR B 1 375 ? 26.766 21.5 17.391 1 96.94 375 TYR B O 1
ATOM 7676 N N . ILE B 1 376 ? 28.406 22.734 16.438 1 97.81 376 ILE B N 1
ATOM 7677 C CA . ILE B 1 376 ? 28.688 23.5 17.641 1 97.81 376 ILE B CA 1
ATOM 7678 C C . ILE B 1 376 ? 28.328 24.969 17.406 1 97.81 376 ILE B C 1
ATOM 7680 O O . ILE B 1 376 ? 28.812 25.594 16.453 1 97.81 376 ILE B O 1
ATOM 7684 N N . HIS B 1 377 ? 27.516 25.484 18.297 1 97.56 377 HIS B N 1
ATOM 7685 C CA . HIS B 1 377 ? 26.984 26.844 18.172 1 97.56 377 HIS B CA 1
ATOM 7686 C C . HIS B 1 377 ? 27.531 27.75 19.266 1 97.56 377 HIS B C 1
ATOM 7688 O O . HIS B 1 377 ? 27.875 27.266 20.359 1 97.56 377 HIS B O 1
ATOM 7694 N N . ALA B 1 378 ? 27.594 29.047 18.891 1 97.25 378 ALA B N 1
ATOM 7695 C CA . ALA B 1 378 ? 27.734 30.062 19.922 1 97.25 378 ALA B CA 1
ATOM 7696 C C . ALA B 1 378 ? 26.375 30.422 20.531 1 97.25 378 ALA B C 1
ATOM 7698 O O . ALA B 1 378 ? 25.375 30.484 19.812 1 97.25 378 ALA B O 1
ATOM 7699 N N . TYR B 1 379 ? 26.344 30.641 21.828 1 97.56 379 TYR B N 1
ATOM 7700 C CA . TYR B 1 379 ? 25.094 30.781 22.578 1 97.56 379 TYR B CA 1
ATOM 7701 C C . TYR B 1 379 ? 25.203 31.938 23.578 1 97.56 379 TYR B C 1
ATOM 7703 O O . TYR B 1 379 ? 26.141 32 24.359 1 97.56 379 TYR B O 1
ATOM 7711 N N . ASP B 1 380 ? 24.25 32.844 23.5 1 96.38 380 ASP B N 1
ATOM 7712 C CA . ASP B 1 380 ? 24.125 33.906 24.5 1 96.38 380 ASP B CA 1
ATOM 7713 C C . ASP B 1 380 ? 23.234 33.469 25.656 1 96.38 380 ASP B C 1
ATOM 7715 O O . ASP B 1 380 ? 22.016 33.375 25.516 1 96.38 380 ASP B O 1
ATOM 7719 N N . SER B 1 381 ? 23.797 33.312 26.797 1 95.88 381 SER B N 1
ATOM 7720 C CA . SER B 1 381 ? 23.078 32.781 27.953 1 95.88 381 SER B CA 1
ATOM 7721 C C . SER B 1 381 ? 22.188 33.812 28.594 1 95.88 381 SER B C 1
ATOM 7723 O O . SER B 1 381 ? 21.297 33.5 29.391 1 95.88 381 SER B O 1
ATOM 7725 N N . GLU B 1 382 ? 22.438 35.062 28.266 1 94.69 382 GLU B N 1
ATOM 7726 C CA . GLU B 1 382 ? 21.594 36.125 28.828 1 94.69 382 GLU B CA 1
ATOM 7727 C C . GLU B 1 382 ? 20.203 36.094 28.203 1 94.69 382 GLU B C 1
ATOM 7729 O O . GLU B 1 382 ? 19.203 36.344 28.875 1 94.69 382 GLU B O 1
ATOM 7734 N N . THR B 1 383 ? 20.141 35.812 26.969 1 94.94 383 THR B N 1
ATOM 7735 C CA . THR B 1 383 ? 18.875 35.875 26.25 1 94.94 383 THR B CA 1
ATOM 7736 C C . THR B 1 383 ? 18.453 34.5 25.75 1 94.94 383 THR B C 1
ATOM 7738 O O . THR B 1 383 ? 17.438 34.375 25.078 1 94.94 383 THR B O 1
ATOM 7741 N N . ASP B 1 384 ? 19.266 33.469 26.047 1 94.5 384 ASP B N 1
ATOM 7742 C CA . ASP B 1 384 ? 19 32.125 25.578 1 94.5 384 ASP B CA 1
ATOM 7743 C C . ASP B 1 384 ? 18.859 32.062 24.062 1 94.5 384 ASP B C 1
ATOM 7745 O O . ASP B 1 384 ? 17.875 31.547 23.531 1 94.5 384 ASP B O 1
ATOM 7749 N N . SER B 1 385 ? 19.859 32.594 23.344 1 95.19 385 SER B N 1
ATOM 7750 C CA . SER B 1 385 ? 19.781 32.719 21.906 1 95.19 385 SER B CA 1
ATOM 7751 C C . SER B 1 385 ? 21.031 32.156 21.219 1 95.19 385 SER B C 1
ATOM 7753 O O . SER B 1 385 ? 22.141 32.281 21.734 1 95.19 385 SER B O 1
ATOM 7755 N N . LEU B 1 386 ? 20.781 31.516 20.109 1 96.25 386 LEU B N 1
ATOM 7756 C CA . LEU B 1 386 ? 21.891 31.094 19.25 1 96.25 386 LEU B CA 1
ATOM 7757 C C . LEU B 1 386 ? 22.391 32.281 18.422 1 96.25 386 LEU B C 1
ATOM 7759 O O . LEU B 1 386 ? 21.609 33.031 17.859 1 96.25 386 LEU B O 1
ATOM 7763 N N . ILE B 1 387 ? 23.734 32.438 18.359 1 94 387 ILE B N 1
ATOM 7764 C CA . ILE B 1 387 ? 24.234 33.625 17.719 1 94 387 ILE B CA 1
ATOM 7765 C C . ILE B 1 387 ? 25.109 33.25 16.531 1 94 387 ILE B C 1
ATOM 7767 O O . ILE B 1 387 ? 25.734 34.125 15.906 1 94 387 ILE B O 1
ATOM 7771 N N . GLY B 1 388 ? 25.203 31.984 16.219 1 93.19 388 GLY B N 1
ATOM 7772 C CA . GLY B 1 388 ? 25.938 31.516 15.062 1 93.19 388 GLY B CA 1
ATOM 7773 C C . GLY B 1 388 ? 26.625 30.188 15.281 1 93.19 388 GLY B C 1
ATOM 7774 O O . GLY B 1 388 ? 26.375 29.516 16.281 1 93.19 388 GLY B O 1
ATOM 7775 N N . ARG B 1 389 ? 27.469 29.828 14.25 1 94.75 389 ARG B N 1
ATOM 7776 C CA . ARG B 1 389 ? 28.094 28.516 14.25 1 94.75 389 ARG B CA 1
ATOM 7777 C C . ARG B 1 389 ? 29.625 28.641 14.148 1 94.75 389 ARG B C 1
ATOM 7779 O O . ARG B 1 389 ? 30.172 28.75 13.047 1 94.75 389 ARG B O 1
ATOM 7786 N N . PRO B 1 390 ? 30.297 28.469 15.242 1 95.25 390 PRO B N 1
ATOM 7787 C CA . PRO B 1 390 ? 31.75 28.484 15.203 1 95.25 390 PRO B CA 1
ATOM 7788 C C . PRO B 1 390 ? 32.344 27.25 14.492 1 95.25 390 PRO B C 1
ATOM 7790 O O . PRO B 1 390 ? 33.469 27.312 13.977 1 95.25 390 PRO B O 1
ATOM 7793 N N . SER B 1 391 ? 31.641 26.141 14.586 1 94.56 391 SER B N 1
ATOM 7794 C CA . SER B 1 391 ? 32.156 24.953 13.898 1 94.56 391 SER B CA 1
ATOM 7795 C C . SER B 1 391 ? 32.094 25.141 12.383 1 94.56 391 SER B C 1
ATOM 7797 O O . SER B 1 391 ? 31.047 25.516 11.828 1 94.56 391 SER B O 1
ATOM 7799 N N . PRO B 1 392 ? 33.188 24.828 11.711 1 88.75 392 PRO B N 1
ATOM 7800 C CA . PRO B 1 392 ? 33.219 25.031 10.266 1 88.75 392 PRO B CA 1
ATOM 7801 C C . PRO B 1 392 ? 32.375 23.984 9.508 1 88.75 392 PRO B C 1
ATOM 7803 O O . PRO B 1 392 ? 32.312 22.828 9.938 1 88.75 392 PRO B O 1
ATOM 7806 N N . PHE B 1 393 ? 31.938 24.438 8.367 1 83.25 393 PHE B N 1
ATOM 7807 C CA . PHE B 1 393 ? 31.125 23.578 7.516 1 83.25 393 PHE B CA 1
ATOM 7808 C C . PHE B 1 393 ? 31.969 22.484 6.879 1 83.25 393 PHE B C 1
ATOM 7810 O O . PHE B 1 393 ? 33.062 22.75 6.387 1 83.25 393 PHE B O 1
ATOM 7817 N N . ASN B 1 394 ? 31.578 21.281 6.977 1 83.81 394 ASN B N 1
ATOM 7818 C CA . ASN B 1 394 ? 32.125 20.109 6.297 1 83.81 394 ASN B CA 1
ATOM 7819 C C . ASN B 1 394 ? 33.531 19.797 6.773 1 83.81 394 ASN B C 1
ATOM 7821 O O . ASN B 1 394 ? 34.344 19.219 6.031 1 83.81 394 ASN B O 1
ATOM 7825 N N . ALA B 1 395 ? 33.906 20.234 7.902 1 88.62 395 ALA B N 1
ATOM 7826 C CA . ALA B 1 395 ? 35.25 19.984 8.422 1 88.62 395 ALA B CA 1
ATOM 7827 C C . ALA B 1 395 ? 35.219 18.906 9.508 1 88.62 395 ALA B C 1
ATOM 7829 O O . ALA B 1 395 ? 36.25 18.562 10.07 1 88.62 395 ALA B O 1
ATOM 7830 N N . GLN B 1 396 ? 34.062 18.391 9.688 1 92.56 396 GLN B N 1
ATOM 7831 C CA . GLN B 1 396 ? 33.938 17.453 10.797 1 92.56 396 GLN B CA 1
ATOM 7832 C C . GLN B 1 396 ? 34.531 16.078 10.445 1 92.56 396 GLN B C 1
ATOM 7834 O O . GLN B 1 396 ? 34.625 15.734 9.273 1 92.56 396 GLN B O 1
ATOM 7839 N N . GLN B 1 397 ? 34.938 15.406 11.43 1 94.06 397 GLN B N 1
ATOM 7840 C CA . GLN B 1 397 ? 35.281 13.984 11.398 1 94.06 397 GLN B CA 1
ATOM 7841 C C . GLN B 1 397 ? 34.375 13.203 12.367 1 94.06 397 GLN B C 1
ATOM 7843 O O . GLN B 1 397 ? 33.938 13.742 13.383 1 94.06 397 GLN B O 1
ATOM 7848 N N . TYR B 1 398 ? 34.156 11.953 11.969 1 95.38 398 TYR B N 1
ATOM 7849 C CA . TYR B 1 398 ? 33.375 11.078 12.812 1 95.38 398 TYR B CA 1
ATOM 7850 C C . TYR B 1 398 ? 34.219 10 13.461 1 95.38 398 TYR B C 1
ATOM 7852 O O . TYR B 1 398 ? 35 9.312 12.781 1 95.38 398 TYR B O 1
ATOM 7860 N N . VAL B 1 399 ? 34.156 9.945 14.75 1 95.62 399 VAL B N 1
ATOM 7861 C CA . VAL B 1 399 ? 34.906 8.93 15.492 1 95.62 399 VAL B CA 1
ATOM 7862 C C . VAL B 1 399 ? 33.938 7.941 16.125 1 95.62 399 VAL B C 1
ATOM 7864 O O . VAL B 1 399 ? 33.156 8.305 17.016 1 95.62 399 VAL B O 1
ATOM 7867 N N . ALA B 1 400 ? 34 6.691 15.68 1 95.06 400 ALA B N 1
ATOM 7868 C CA . ALA B 1 400 ? 33.188 5.633 16.25 1 95.06 400 ALA B CA 1
ATOM 7869 C C . ALA B 1 400 ? 33.781 5.109 17.547 1 95.06 400 ALA B C 1
ATOM 7871 O O . ALA B 1 400 ? 34.938 4.676 17.594 1 95.06 400 ALA B O 1
ATOM 7872 N N . ARG B 1 401 ? 33.031 5.223 18.578 1 96.56 401 ARG B N 1
ATOM 7873 C CA . ARG B 1 401 ? 33.469 4.691 19.859 1 96.56 401 ARG B CA 1
ATOM 7874 C C . ARG B 1 401 ? 33 3.254 20.047 1 96.56 401 ARG B C 1
ATOM 7876 O O . ARG B 1 401 ? 32.031 2.824 19.406 1 96.56 401 ARG B O 1
ATOM 7883 N N . ASP B 1 402 ? 33.562 2.5 20.953 1 94.81 402 ASP B N 1
ATOM 7884 C CA . ASP B 1 402 ? 33.312 1.077 21.156 1 94.81 402 ASP B CA 1
ATOM 7885 C C . ASP B 1 402 ? 31.891 0.841 21.656 1 94.81 402 ASP B C 1
ATOM 7887 O O . ASP B 1 402 ? 31.297 -0.207 21.375 1 94.81 402 ASP B O 1
ATOM 7891 N N . ASP B 1 403 ? 31.375 1.805 22.344 1 96.12 403 ASP B N 1
ATOM 7892 C CA . ASP B 1 403 ? 30.062 1.598 22.922 1 96.12 403 ASP B CA 1
ATOM 7893 C C . ASP B 1 403 ? 28.953 1.955 21.938 1 96.12 403 ASP B C 1
ATOM 7895 O O . ASP B 1 403 ? 27.766 1.908 22.266 1 96.12 403 ASP B O 1
ATOM 7899 N N . GLY B 1 404 ? 29.281 2.336 20.75 1 97.38 404 GLY B N 1
ATOM 7900 C CA . GLY B 1 404 ? 28.297 2.654 19.719 1 97.38 404 GLY B CA 1
ATOM 7901 C C . GLY B 1 404 ? 28.094 4.145 19.531 1 97.38 404 GLY B C 1
ATOM 7902 O O . GLY B 1 404 ? 27.375 4.57 18.625 1 97.38 404 GLY B O 1
ATOM 7903 N N . THR B 1 405 ? 28.781 4.934 20.328 1 98.06 405 THR B N 1
ATOM 7904 C CA . THR B 1 405 ? 28.734 6.391 20.266 1 98.06 405 THR B CA 1
ATOM 7905 C C . THR B 1 405 ? 29.391 6.898 18.984 1 98.06 405 THR B C 1
ATOM 7907 O O . THR B 1 405 ? 30.406 6.344 18.547 1 98.06 405 THR B O 1
ATOM 7910 N N . ARG B 1 406 ? 28.734 7.871 18.391 1 98.19 406 ARG B N 1
ATOM 7911 C CA . ARG B 1 406 ? 29.391 8.617 17.328 1 98.19 406 ARG B CA 1
ATOM 7912 C C . ARG B 1 406 ? 29.859 9.984 17.812 1 98.19 406 ARG B C 1
ATOM 7914 O O . ARG B 1 406 ? 29.031 10.859 18.078 1 98.19 406 ARG B O 1
ATOM 7921 N N . ALA B 1 407 ? 31.141 10.172 17.922 1 98.31 407 ALA B N 1
ATOM 7922 C CA . ALA B 1 407 ? 31.688 11.492 18.25 1 98.31 407 ALA B CA 1
ATOM 7923 C C . ALA B 1 407 ? 31.875 12.328 16.984 1 98.31 407 ALA B C 1
ATOM 7925 O O . ALA B 1 407 ? 32.469 11.859 16 1 98.31 407 ALA B O 1
ATOM 7926 N N . ILE B 1 408 ? 31.281 13.453 16.984 1 98.19 408 ILE B N 1
ATOM 7927 C CA . ILE B 1 408 ? 31.484 14.414 15.898 1 98.19 408 ILE B CA 1
ATOM 7928 C C . ILE B 1 408 ? 32.531 15.445 16.328 1 98.19 408 ILE B C 1
ATOM 7930 O O . ILE B 1 408 ? 32.344 16.172 17.297 1 98.19 408 ILE B O 1
ATOM 7934 N N . CYS B 1 409 ? 33.625 15.516 15.594 1 97.94 409 CYS B N 1
ATOM 7935 C CA . CYS B 1 409 ? 34.781 16.281 16.047 1 97.94 409 CYS B CA 1
ATOM 7936 C C . CYS B 1 409 ? 35.188 17.312 14.992 1 97.94 409 CYS B C 1
ATOM 7938 O O . CYS B 1 409 ? 35.125 17.047 13.797 1 97.94 409 CYS B O 1
ATOM 7940 N N . TYR B 1 410 ? 35.594 18.453 15.484 1 96.88 410 TYR B N 1
ATOM 7941 C CA . TYR B 1 410 ? 36.031 19.547 14.641 1 96.88 410 TYR B CA 1
ATOM 7942 C C . TYR B 1 410 ? 37.469 19.938 14.969 1 96.88 410 TYR B C 1
ATOM 7944 O O . TYR B 1 410 ? 37.875 19.938 16.141 1 96.88 410 TYR B O 1
ATOM 7952 N N . PRO B 1 411 ? 38.281 20.312 13.977 1 94.69 411 PRO B N 1
ATOM 7953 C CA . PRO B 1 411 ? 39.688 20.656 14.219 1 94.69 411 PRO B CA 1
ATOM 7954 C C . PRO B 1 411 ? 39.875 22.016 14.891 1 94.69 411 PRO B C 1
ATOM 7956 O O . PRO B 1 411 ? 40.875 22.25 15.562 1 94.69 411 PRO B O 1
ATOM 7959 N N . SER B 1 412 ? 38.938 22.891 14.609 1 93.44 412 SER B N 1
ATOM 7960 C CA . SER B 1 412 ? 38.969 24.234 15.18 1 93.44 412 SER B CA 1
ATOM 7961 C C . SER B 1 412 ? 37.562 24.844 15.242 1 93.44 412 SER B C 1
ATOM 7963 O O . SER B 1 412 ? 36.656 24.359 14.578 1 93.44 412 SER B O 1
ATOM 7965 N N . LEU B 1 413 ? 37.469 25.875 16.109 1 95.44 413 LEU B N 1
ATOM 7966 C CA . LEU B 1 413 ? 36.281 26.719 16.172 1 95.44 413 LEU B CA 1
ATOM 7967 C C . LEU B 1 413 ? 36.656 28.156 15.836 1 95.44 413 LEU B C 1
ATOM 7969 O O . LEU B 1 413 ? 37.688 28.656 16.25 1 95.44 413 LEU B O 1
ATOM 7973 N N . ALA B 1 414 ? 35.781 28.719 15.109 1 94.06 414 ALA B N 1
ATOM 7974 C CA . ALA B 1 414 ? 36 30.125 14.758 1 94.06 414 ALA B CA 1
ATOM 7975 C C . ALA B 1 414 ? 35.719 31.047 15.945 1 94.06 414 ALA B C 1
ATOM 7977 O O . ALA B 1 414 ? 34.719 30.891 16.641 1 94.06 414 ALA B O 1
ATOM 7978 N N . ALA B 1 415 ? 36.656 31.953 16.172 1 93.62 415 ALA B N 1
ATOM 7979 C CA . ALA B 1 415 ? 36.438 32.938 17.234 1 93.62 415 ALA B CA 1
ATOM 7980 C C . ALA B 1 415 ? 35.438 34 16.812 1 93.62 415 ALA B C 1
ATOM 7982 O O . ALA B 1 415 ? 34.812 34.656 17.656 1 93.62 415 ALA B O 1
ATOM 7983 N N . ALA B 1 416 ? 35.406 34.25 15.594 1 92.88 416 ALA B N 1
ATOM 7984 C CA . ALA B 1 416 ? 34.469 35.156 14.961 1 92.88 416 ALA B CA 1
ATOM 7985 C C . ALA B 1 416 ? 34.062 34.656 13.578 1 92.88 416 ALA B C 1
ATOM 7987 O O . ALA B 1 416 ? 34.75 33.844 12.977 1 92.88 416 ALA B O 1
ATOM 7988 N N . ASP B 1 417 ? 32.844 35.125 13.328 1 84.06 417 ASP B N 1
ATOM 7989 C CA . ASP B 1 417 ? 32.375 34.781 11.984 1 84.06 417 ASP B CA 1
ATOM 7990 C C . ASP B 1 417 ? 33.188 35.5 10.914 1 84.06 417 ASP B C 1
ATOM 7992 O O . ASP B 1 417 ? 33.188 36.719 10.875 1 84.06 417 ASP B O 1
ATOM 7996 N N . GLY B 1 418 ? 34.094 34.875 10.227 1 64.62 418 GLY B N 1
ATOM 7997 C CA . GLY B 1 418 ? 34.938 35.469 9.211 1 64.62 418 GLY B CA 1
ATOM 7998 C C . GLY B 1 418 ? 34.188 36.406 8.273 1 64.62 418 GLY B C 1
ATOM 7999 O O . GLY B 1 418 ? 34.625 37.5 7.988 1 64.62 418 GLY B O 1
ATOM 8000 N N . SER B 1 419 ? 32.9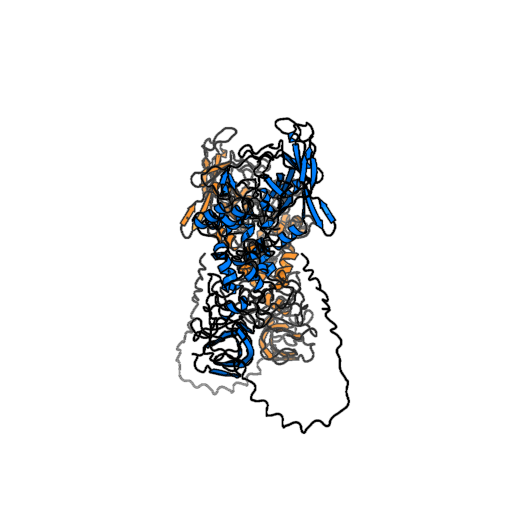38 36 7.887 1 61.66 419 SER B N 1
ATOM 8001 C CA . SER B 1 419 ? 32.25 36.781 6.859 1 61.66 419 SER B CA 1
ATOM 8002 C C . SER B 1 419 ? 31.391 37.875 7.477 1 61.66 419 SER B C 1
ATOM 8004 O O . SER B 1 419 ? 31.172 38.906 6.859 1 61.66 419 SER B O 1
ATOM 8006 N N . TYR B 1 420 ? 31.031 37.719 8.789 1 73.31 420 TYR B N 1
ATOM 8007 C CA . TYR B 1 420 ? 30.062 38.656 9.344 1 73.31 420 TYR B CA 1
ATOM 8008 C C . TYR B 1 420 ? 30.625 39.406 10.531 1 73.31 420 TYR B C 1
ATOM 8010 O O . TYR B 1 420 ? 30.094 40.438 10.938 1 73.31 420 TYR B O 1
ATOM 8018 N N . GLY B 1 421 ? 31.703 38.875 11 1 83.31 421 GLY B N 1
ATOM 8019 C CA . GLY B 1 421 ? 32.438 39.562 12.07 1 83.31 421 GLY B CA 1
ATOM 8020 C C . GLY B 1 421 ? 31.812 39.344 13.438 1 83.31 421 GLY B C 1
ATOM 8021 O O . GLY B 1 421 ? 32.219 39.938 14.414 1 83.31 421 GLY B O 1
ATOM 8022 N N . THR B 1 422 ? 30.797 38.438 13.539 1 93.62 422 THR B N 1
ATOM 8023 C CA . THR B 1 422 ? 30.203 38.156 14.836 1 93.62 422 THR B CA 1
ATOM 8024 C C . THR B 1 422 ? 31.234 37.562 15.797 1 93.62 422 THR B C 1
ATOM 8026 O O . THR B 1 422 ? 31.938 36.625 15.445 1 93.62 422 THR B O 1
ATOM 8029 N N . GLN B 1 423 ? 31.266 38.125 16.969 1 94.44 423 GLN B N 1
ATOM 8030 C CA . GLN B 1 423 ? 32.25 37.656 17.938 1 94.44 423 GLN B CA 1
ATOM 8031 C C . GLN B 1 423 ? 31.719 36.469 18.734 1 94.44 423 GLN B C 1
ATOM 8033 O O . GLN B 1 423 ? 30.938 36.625 19.672 1 94.44 423 GLN B O 1
ATOM 8038 N N . TYR B 1 424 ? 32.312 35.312 18.438 1 95.31 424 TYR B N 1
ATOM 8039 C CA . TYR B 1 424 ? 31.875 34.094 19.109 1 95.31 424 TYR B CA 1
ATOM 8040 C C . TYR B 1 424 ? 32.656 33.875 20.391 1 95.31 424 TYR B C 1
ATOM 8042 O O . TYR B 1 424 ? 32.156 33.219 21.312 1 95.31 424 TYR B O 1
ATOM 8050 N N . SER B 1 425 ? 33.781 34.469 20.531 1 94.75 425 SER B N 1
ATOM 8051 C CA . SER B 1 425 ? 34.75 34.156 21.594 1 94.75 425 SER B CA 1
ATOM 8052 C C . SER B 1 425 ? 34.188 34.625 22.953 1 94.75 425 SER B C 1
ATOM 8054 O O . SER B 1 425 ? 34.656 34.188 24 1 94.75 425 SER B O 1
ATOM 8056 N N . VAL B 1 426 ? 33.219 35.469 22.906 1 94.62 426 VAL B N 1
ATOM 8057 C CA . VAL B 1 426 ? 32.719 36.031 24.172 1 94.62 426 VAL B CA 1
ATOM 8058 C C . VAL B 1 426 ? 31.453 35.281 24.578 1 94.62 426 VAL B C 1
ATOM 8060 O O . VAL B 1 426 ? 30.859 35.562 25.625 1 94.62 426 VAL B O 1
ATOM 8063 N N . ALA B 1 427 ? 30.984 34.375 23.797 1 96.31 427 ALA B N 1
ATOM 8064 C CA . ALA B 1 427 ? 29.734 33.625 24.047 1 96.31 427 ALA B CA 1
ATOM 8065 C C . ALA B 1 427 ? 30.031 32.219 24.562 1 96.31 427 ALA B C 1
ATOM 8067 O O . ALA B 1 427 ? 31.156 31.75 24.484 1 96.31 427 ALA B O 1
ATOM 8068 N N . ASN B 1 428 ? 29.047 31.625 25.172 1 97.94 428 ASN B N 1
ATOM 8069 C CA . ASN B 1 428 ? 29.109 30.203 25.516 1 97.94 428 ASN B CA 1
ATOM 8070 C C . ASN B 1 428 ? 28.891 29.328 24.281 1 97.94 428 ASN B C 1
ATOM 8072 O O . ASN B 1 428 ? 28.625 29.828 23.188 1 97.94 428 ASN B O 1
ATOM 8076 N N . LEU B 1 429 ? 29.094 28.016 24.453 1 98.44 429 LEU B N 1
ATOM 8077 C CA . LEU B 1 429 ? 28.938 27.078 23.359 1 98.44 429 LEU B CA 1
ATOM 8078 C C . LEU B 1 429 ? 27.844 26.062 23.672 1 98.44 429 LEU B C 1
ATOM 8080 O O . LEU B 1 429 ? 27.641 25.703 24.828 1 98.44 429 LEU B O 1
ATOM 8084 N N . VAL B 1 430 ? 27.125 25.609 22.703 1 98.62 430 VAL B N 1
ATOM 8085 C CA . VAL B 1 430 ? 26.156 24.516 22.75 1 98.62 430 VAL B CA 1
ATOM 8086 C C . VAL B 1 430 ? 26.234 23.688 21.484 1 98.62 430 VAL B C 1
ATOM 8088 O O . VAL B 1 430 ? 26.547 24.219 20.406 1 98.62 430 VAL B O 1
ATOM 8091 N N . ALA B 1 431 ? 26.047 22.422 21.562 1 98.62 431 ALA B N 1
ATOM 8092 C CA . ALA B 1 431 ? 26 21.562 20.391 1 98.62 431 ALA B CA 1
ATOM 8093 C C . ALA B 1 431 ? 24.562 21.203 20.016 1 98.62 431 ALA B C 1
ATOM 8095 O O . ALA B 1 431 ? 23.688 21.156 20.891 1 98.62 431 ALA B O 1
ATOM 8096 N N . SER B 1 432 ? 24.25 21.031 18.766 1 98 432 SER B N 1
ATOM 8097 C CA . SER B 1 432 ? 23 20.469 18.266 1 98 432 SER B CA 1
ATOM 8098 C C . SER B 1 432 ? 23.25 19.266 17.359 1 98 432 SER B C 1
ATOM 8100 O O . SER B 1 432 ? 24.25 19.219 16.656 1 98 432 SER B O 1
ATOM 8102 N N . SER B 1 433 ? 22.391 18.297 17.438 1 97.56 433 SER B N 1
ATOM 8103 C CA . SER B 1 433 ? 22.531 17.109 16.609 1 97.56 433 SER B CA 1
ATOM 8104 C C . SER B 1 433 ? 21.219 16.75 15.914 1 97.56 433 SER B C 1
ATOM 8106 O O . SER B 1 433 ? 20.156 17.172 16.359 1 97.56 433 SER B O 1
ATOM 8108 N N . ARG B 1 434 ? 21.375 16.047 14.773 1 95.75 434 ARG B N 1
ATOM 8109 C CA . ARG B 1 434 ? 20.266 15.352 14.117 1 95.75 434 ARG B CA 1
ATOM 8110 C C . ARG B 1 434 ? 20.656 13.922 13.742 1 95.75 434 ARG B C 1
ATOM 8112 O O . ARG B 1 434 ? 21.781 13.68 13.289 1 95.75 434 ARG B O 1
ATOM 8119 N N . LEU B 1 435 ? 19.828 13.125 14.078 1 97.19 435 LEU B N 1
ATOM 8120 C CA . LEU B 1 435 ? 19.906 11.727 13.68 1 97.19 435 LEU B CA 1
ATOM 8121 C C . LEU B 1 435 ? 18.609 11.289 12.992 1 97.19 435 LEU B C 1
ATOM 8123 O O . LEU B 1 435 ? 17.531 11.461 13.539 1 97.19 435 LEU B O 1
ATOM 8127 N N . THR B 1 436 ? 18.719 10.719 11.734 1 96.81 436 THR B N 1
ATOM 8128 C CA . THR B 1 436 ? 17.516 10.453 10.945 1 96.81 436 THR B CA 1
ATOM 8129 C C . THR B 1 436 ? 17.438 8.969 10.586 1 96.81 436 THR B C 1
ATOM 8131 O O . THR B 1 436 ? 18.391 8.391 10.078 1 96.81 436 THR B O 1
ATOM 8134 N N . PHE B 1 437 ? 16.297 8.359 10.867 1 96.5 437 PHE B N 1
ATOM 8135 C CA . PHE B 1 437 ? 15.953 7.012 10.43 1 96.5 437 PHE B CA 1
ATOM 8136 C C . PHE B 1 437 ? 15.32 7.039 9.047 1 96.5 437 PHE B C 1
ATOM 8138 O O . PHE B 1 437 ? 14.562 7.957 8.727 1 96.5 437 PHE B O 1
ATOM 8145 N N . ALA B 1 438 ? 15.633 6.031 8.25 1 92.56 438 ALA B N 1
ATOM 8146 C CA . ALA B 1 438 ? 14.883 5.789 7.02 1 92.56 438 ALA B CA 1
ATOM 8147 C C . ALA B 1 438 ? 13.664 4.914 7.281 1 92.56 438 ALA B C 1
ATOM 8149 O O . ALA B 1 438 ? 13.797 3.746 7.645 1 92.56 438 ALA B O 1
ATOM 8150 N N . GLN B 1 439 ? 12.461 5.449 7.18 1 89.19 439 GLN B N 1
ATOM 8151 C CA . GLN B 1 439 ? 11.258 4.641 7.285 1 89.19 439 GLN B CA 1
ATOM 8152 C C . GLN B 1 439 ? 10.938 3.953 5.961 1 89.19 439 GLN B C 1
ATOM 8154 O O . GLN B 1 439 ? 11.555 4.246 4.938 1 89.19 439 GLN B O 1
ATOM 8159 N N . THR B 1 440 ? 9.93 2.988 6.023 1 82.62 440 THR B N 1
ATOM 8160 C CA . THR B 1 440 ? 9.477 2.324 4.805 1 82.62 440 THR B CA 1
ATOM 8161 C C . THR B 1 440 ? 9.039 3.35 3.764 1 82.62 440 THR B C 1
ATOM 8163 O O . THR B 1 440 ? 8.273 4.266 4.07 1 82.62 440 THR B O 1
ATOM 8166 N N . GLY B 1 441 ? 9.531 3.268 2.566 1 74.38 441 GLY B N 1
ATOM 8167 C CA . GLY B 1 441 ? 9.188 4.188 1.494 1 74.38 441 GLY B CA 1
ATOM 8168 C C . GLY B 1 441 ? 10.102 5.398 1.431 1 74.38 441 GLY B C 1
ATOM 8169 O O . GLY B 1 441 ? 9.906 6.293 0.607 1 74.38 441 GLY B O 1
ATOM 8170 N N . TRP B 1 442 ? 11.141 5.406 2.275 1 83.06 442 TRP B N 1
ATOM 8171 C CA . TRP B 1 442 ? 12.07 6.535 2.326 1 83.06 442 TRP B CA 1
ATOM 8172 C C . TRP B 1 442 ? 12.75 6.738 0.978 1 83.06 442 TRP B C 1
ATOM 8174 O O . TRP B 1 442 ? 13.117 5.77 0.306 1 83.06 442 TRP B O 1
ATOM 8184 N N . VAL B 1 443 ? 12.836 8.031 0.56 1 73.31 443 VAL B N 1
ATOM 8185 C CA . VAL B 1 443 ? 13.578 8.414 -0.641 1 73.31 443 VAL B CA 1
ATOM 8186 C C . VAL B 1 443 ? 14.688 9.391 -0.278 1 73.31 443 VAL B C 1
ATOM 8188 O O . VAL B 1 443 ? 14.523 10.219 0.625 1 73.31 443 VAL B O 1
ATOM 8191 N N . ASP B 1 444 ? 15.766 9.289 -0.951 1 73.38 444 ASP B N 1
ATOM 8192 C CA . ASP B 1 444 ? 16.875 10.195 -0.726 1 73.38 444 ASP B CA 1
ATOM 8193 C C . ASP B 1 444 ? 16.656 11.531 -1.433 1 73.38 444 ASP B C 1
ATOM 8195 O O . ASP B 1 444 ? 17.016 11.688 -2.604 1 73.38 444 ASP B O 1
ATOM 8199 N N . ASP B 1 445 ? 15.938 12.406 -0.752 1 77.88 445 ASP B N 1
ATOM 8200 C CA . ASP B 1 445 ? 15.617 13.703 -1.337 1 77.88 445 ASP B CA 1
ATOM 8201 C C . ASP B 1 445 ? 15.938 14.836 -0.365 1 77.88 445 ASP B C 1
ATOM 8203 O O . ASP B 1 445 ? 15.031 15.453 0.198 1 77.88 445 ASP B O 1
ATOM 8207 N N . ASP B 1 446 ? 17.25 15.25 -0.26 1 73.81 446 ASP B N 1
ATOM 8208 C CA . ASP B 1 446 ? 17.719 16.375 0.532 1 73.81 446 ASP B CA 1
ATOM 8209 C C . ASP B 1 446 ? 17.219 16.297 1.971 1 73.81 446 ASP B C 1
ATOM 8211 O O . ASP B 1 446 ? 16.922 17.312 2.592 1 73.81 446 ASP B O 1
ATOM 8215 N N . GLY B 1 447 ? 16.828 15.172 2.402 1 79.94 447 GLY B N 1
ATOM 8216 C CA . GLY B 1 447 ? 16.375 14.953 3.77 1 79.94 447 GLY B CA 1
ATOM 8217 C C . GLY B 1 447 ? 14.922 15.297 3.986 1 79.94 447 GLY B C 1
ATOM 8218 O O . GLY B 1 447 ? 14.484 15.508 5.121 1 79.94 447 GLY B O 1
ATOM 8219 N N . LYS B 1 448 ? 14.234 15.477 2.883 1 83.56 448 LYS B N 1
ATOM 8220 C CA . LYS B 1 448 ? 12.812 15.812 2.939 1 83.56 448 LYS B CA 1
ATOM 8221 C C . LYS B 1 448 ? 12.008 14.664 3.537 1 83.56 448 LYS B C 1
ATOM 8223 O O . LYS B 1 448 ? 10.859 14.859 3.959 1 83.56 448 LYS B O 1
ATOM 8228 N N . ASP B 1 449 ? 12.633 13.531 3.562 1 87.44 449 ASP B N 1
ATOM 8229 C CA . ASP B 1 449 ? 11.977 12.359 4.141 1 87.44 449 ASP B CA 1
ATOM 8230 C C . ASP B 1 449 ? 12.797 11.789 5.297 1 87.44 449 ASP B C 1
ATOM 8232 O O . ASP B 1 449 ? 13.992 12.07 5.414 1 87.44 449 ASP B O 1
ATOM 8236 N N . GLY B 1 450 ? 12.086 11.109 6.227 1 92 450 GLY B N 1
ATOM 8237 C CA . GLY B 1 450 ? 12.758 10.469 7.348 1 92 450 GLY B CA 1
ATOM 8238 C C . GLY B 1 450 ? 12.211 10.906 8.695 1 92 450 GLY B C 1
ATOM 8239 O O . GLY B 1 450 ? 11.352 11.789 8.773 1 92 450 GLY B O 1
ATOM 8240 N N . VAL B 1 451 ? 12.664 10.219 9.695 1 94.75 451 VAL B N 1
ATOM 8241 C CA . VAL B 1 451 ? 12.297 10.508 11.07 1 94.75 451 VAL B CA 1
ATOM 8242 C C . VAL B 1 451 ? 13.523 10.977 11.852 1 94.75 451 VAL B C 1
ATOM 8244 O O . VAL B 1 451 ? 14.414 10.18 12.156 1 94.75 451 VAL B O 1
ATOM 8247 N N . SER B 1 452 ? 13.5 12.211 12.188 1 95.81 452 SER B N 1
ATOM 8248 C CA . SER B 1 452 ? 14.695 12.789 12.781 1 95.81 452 SER B CA 1
ATOM 8249 C C . SER B 1 452 ? 14.531 12.977 14.289 1 95.81 452 SER B C 1
ATOM 8251 O O . SER B 1 452 ? 13.438 13.289 14.766 1 95.81 452 SER B O 1
ATOM 8253 N N . PHE B 1 453 ? 15.586 12.734 15 1 96.69 453 PHE B N 1
ATOM 8254 C CA . PHE B 1 453 ? 15.758 13.055 16.406 1 96.69 453 PHE B CA 1
ATOM 8255 C C . PHE B 1 453 ? 16.781 14.18 16.594 1 96.69 453 PHE B C 1
ATOM 8257 O O . PHE B 1 453 ? 17.906 14.086 16.094 1 96.69 453 PHE B O 1
ATOM 8264 N N . THR B 1 454 ? 16.359 15.203 17.234 1 95.94 454 THR B N 1
ATOM 8265 C CA . THR B 1 454 ? 17.203 16.375 17.438 1 95.94 454 THR B CA 1
ATOM 8266 C C . THR B 1 454 ? 17.484 16.594 18.922 1 95.94 454 THR B C 1
ATOM 8268 O O . THR B 1 454 ? 16.594 16.422 19.766 1 95.94 454 THR B O 1
ATOM 8271 N N . ASN B 1 455 ? 18.734 16.953 19.188 1 96.44 455 ASN B N 1
ATOM 8272 C CA . ASN B 1 455 ? 19.125 17.312 20.562 1 96.44 455 ASN B CA 1
ATOM 8273 C C . ASN B 1 455 ? 19.984 18.578 20.578 1 96.44 455 ASN B C 1
ATOM 8275 O O . ASN B 1 455 ? 20.656 18.891 19.609 1 96.44 455 ASN B O 1
ATOM 8279 N N . TYR B 1 456 ? 19.812 19.266 21.656 1 98.06 456 TYR B N 1
ATOM 8280 C CA . TYR B 1 456 ? 20.75 20.328 22.047 1 98.06 456 TYR B CA 1
ATOM 8281 C C . TYR B 1 456 ? 21.438 19.984 23.359 1 98.06 456 TYR B C 1
ATOM 8283 O O . TYR B 1 456 ? 20.812 19.484 24.297 1 98.06 456 TYR B O 1
ATOM 8291 N N . SER B 1 457 ? 22.688 20.219 23.438 1 98.62 457 SER B N 1
ATOM 8292 C CA . SER B 1 457 ? 23.469 19.859 24.609 1 98.62 457 SER B CA 1
ATOM 8293 C C . SER B 1 457 ? 23.344 20.922 25.703 1 98.62 457 SER B C 1
ATOM 8295 O O . SER B 1 457 ? 22.688 21.938 25.516 1 98.62 457 SER B O 1
ATOM 8297 N N . ASP B 1 458 ? 23.984 20.562 26.812 1 98.56 458 ASP B N 1
ATOM 8298 C CA . ASP B 1 458 ? 24.203 21.594 27.828 1 98.56 458 ASP B CA 1
ATOM 8299 C C . ASP B 1 458 ? 25.062 22.734 27.266 1 98.56 458 ASP B C 1
ATOM 8301 O O . ASP B 1 458 ? 25.859 22.516 26.344 1 98.56 458 ASP B O 1
ATOM 8305 N N . VAL B 1 459 ? 24.828 23.875 27.875 1 98.69 459 VAL B N 1
ATOM 8306 C CA . VAL B 1 459 ? 25.594 25.062 27.531 1 98.69 459 VAL B CA 1
ATOM 8307 C C . VAL B 1 459 ? 26.891 25.109 28.344 1 98.69 459 VAL B C 1
ATOM 8309 O O . VAL B 1 459 ? 26.875 24.906 29.547 1 98.69 459 VAL B O 1
ATOM 8312 N N . VAL B 1 460 ? 28.031 25.438 27.656 1 98.75 460 VAL B N 1
ATOM 8313 C CA . VAL B 1 460 ? 29.312 25.406 28.359 1 98.75 460 VAL B CA 1
ATOM 8314 C C . VAL B 1 460 ? 30.078 26.703 28.094 1 98.75 460 VAL B C 1
ATOM 8316 O O . VAL B 1 460 ? 29.984 27.266 27 1 98.75 460 VAL B O 1
ATOM 8319 N N . SER B 1 461 ? 30.828 27.109 29.062 1 98.19 461 SER B N 1
ATOM 8320 C CA . SER B 1 461 ? 31.891 28.094 28.859 1 98.19 461 SER B CA 1
ATOM 8321 C C . SER B 1 461 ? 33.219 27.422 28.578 1 98.19 461 SER B C 1
ATOM 8323 O O . SER B 1 461 ? 33.406 26.25 28.906 1 98.19 461 SER B O 1
ATOM 8325 N N . THR B 1 462 ? 34.094 28.141 27.922 1 97.88 462 THR B N 1
ATOM 8326 C CA . THR B 1 462 ? 35.375 27.531 27.578 1 97.88 462 THR B CA 1
ATOM 8327 C C . THR B 1 462 ? 36.5 28.578 27.531 1 97.88 462 THR B C 1
ATOM 8329 O O . THR B 1 462 ? 36.219 29.781 27.422 1 97.88 462 THR B O 1
ATOM 8332 N N . ASP B 1 463 ? 37.812 28.125 27.719 1 96.88 463 ASP B N 1
ATOM 8333 C CA . ASP B 1 463 ? 38.969 28.969 27.531 1 96.88 463 ASP B CA 1
ATOM 8334 C C . ASP B 1 463 ? 39.688 28.641 26.219 1 96.88 463 ASP B C 1
ATOM 8336 O O . ASP B 1 463 ? 40.875 28.969 26.047 1 96.88 463 ASP B O 1
ATOM 8340 N N . TYR B 1 464 ? 38.938 27.969 25.359 1 96.5 464 TYR B N 1
ATOM 8341 C CA . TYR B 1 464 ? 39.5 27.547 24.062 1 96.5 464 TYR B CA 1
ATOM 8342 C C . TYR B 1 464 ? 40.031 28.734 23.297 1 96.5 464 TYR B C 1
ATOM 8344 O O . TYR B 1 464 ? 41.125 28.656 22.703 1 96.5 464 TYR B O 1
ATOM 8352 N N . PHE B 1 465 ? 39.375 29.844 23.281 1 95.62 465 PHE B N 1
ATOM 8353 C CA . PHE B 1 465 ? 39.719 30.969 22.438 1 95.62 465 PHE B CA 1
ATOM 8354 C C . PHE B 1 465 ? 40.875 31.75 23.047 1 95.62 465 PHE B C 1
ATOM 8356 O O . PHE B 1 465 ? 41.406 32.688 22.422 1 95.62 465 PHE B O 1
ATOM 8363 N N . ASP B 1 466 ? 41.312 31.344 24.203 1 93.94 466 ASP B N 1
ATOM 8364 C CA . ASP B 1 466 ? 42.469 31.938 24.828 1 93.94 466 ASP B CA 1
ATOM 8365 C C . ASP B 1 466 ? 43.781 31.281 24.344 1 93.94 466 ASP B C 1
ATOM 8367 O O . ASP B 1 466 ? 44.875 31.719 24.688 1 93.94 466 ASP B O 1
ATOM 8371 N N . GLY B 1 467 ? 43.656 30.25 23.609 1 90.94 467 GLY B N 1
ATOM 8372 C CA . GLY B 1 467 ? 44.812 29.609 23.016 1 90.94 467 GLY B CA 1
ATOM 8373 C C . GLY B 1 467 ? 45.469 28.609 23.953 1 90.94 467 GLY B C 1
ATOM 8374 O O . GLY B 1 467 ? 46.688 28.375 23.844 1 90.94 467 GLY B O 1
ATOM 8375 N N . VAL B 1 468 ? 44.688 28.031 24.75 1 91.25 468 VAL B N 1
ATOM 8376 C CA . VAL B 1 468 ? 45.25 27.062 25.688 1 91.25 468 VAL B CA 1
ATOM 8377 C C . VAL B 1 468 ? 45.375 25.703 25 1 91.25 468 VAL B C 1
ATOM 8379 O O . VAL B 1 468 ? 44.562 25.359 24.141 1 91.25 468 VAL B O 1
ATOM 8382 N N . ALA B 1 469 ? 46.406 24.938 25.328 1 88.06 469 ALA B N 1
ATOM 8383 C CA . ALA B 1 469 ? 46.75 23.672 24.688 1 88.06 469 ALA B CA 1
ATOM 8384 C C . ALA B 1 469 ? 45.656 22.641 24.953 1 88.06 469 ALA B C 1
ATOM 8386 O O . ALA B 1 469 ? 45.312 21.844 24.062 1 88.06 469 ALA B O 1
ATOM 8387 N N . ALA B 1 470 ? 45.062 22.641 26.141 1 92.69 470 ALA B N 1
ATOM 8388 C CA . ALA B 1 470 ? 43.969 21.75 26.531 1 92.69 470 ALA B CA 1
ATOM 8389 C C . ALA B 1 470 ? 42.812 22.547 27.109 1 92.69 470 ALA B C 1
ATOM 8391 O O . ALA B 1 470 ? 42.656 22.656 28.328 1 92.69 470 ALA B O 1
ATOM 8392 N N . PRO B 1 471 ? 42.031 23.016 26.203 1 96.56 471 PRO B N 1
ATOM 8393 C CA . PRO B 1 471 ? 40.938 23.891 26.688 1 96.56 471 PRO B CA 1
ATOM 8394 C C . PRO B 1 471 ? 39.969 23.156 27.594 1 96.56 471 PRO B C 1
ATOM 8396 O O . PRO B 1 471 ? 39.781 21.938 27.453 1 96.56 471 PRO B O 1
ATOM 8399 N N . SER B 1 472 ? 39.375 23.906 28.5 1 96.56 472 SER B N 1
ATOM 8400 C CA . SER B 1 472 ? 38.344 23.391 29.406 1 96.56 472 SER B CA 1
ATOM 8401 C C . SER B 1 472 ? 36.969 23.812 28.953 1 96.56 472 SER B C 1
ATOM 8403 O O . SER B 1 472 ? 36.812 24.844 28.297 1 96.56 472 SER B O 1
ATOM 8405 N N . PHE B 1 473 ? 36 23 29.219 1 98.06 473 PHE B N 1
ATOM 8406 C CA . PHE B 1 473 ? 34.562 23.234 28.984 1 98.06 473 PHE B CA 1
ATOM 8407 C C . PHE B 1 473 ? 33.75 23 30.25 1 98.06 473 PHE B C 1
ATOM 8409 O O . PHE B 1 473 ? 33.719 21.891 30.766 1 98.06 473 PHE B O 1
ATOM 8416 N N . THR B 1 474 ? 33.125 24.078 30.781 1 98.06 474 THR B N 1
ATOM 8417 C CA . THR B 1 474 ? 32.406 24.016 32.031 1 98.06 474 THR B CA 1
ATOM 8418 C C . THR B 1 474 ? 30.906 24.25 31.812 1 98.06 474 THR B C 1
ATOM 8420 O O . THR B 1 474 ? 30.531 25.25 31.188 1 98.06 474 THR B O 1
ATOM 8423 N N . LYS B 1 475 ? 30.094 23.359 32.312 1 98.25 475 LYS B N 1
ATOM 8424 C CA . LYS B 1 475 ? 28.656 23.484 32.156 1 98.25 475 LYS B CA 1
ATOM 8425 C C . LYS B 1 475 ? 28.141 24.75 32.812 1 98.25 475 LYS B C 1
ATOM 8427 O O . LYS B 1 475 ? 28.438 25.031 33.969 1 98.25 475 LYS B O 1
ATOM 8432 N N . GLU B 1 476 ? 27.375 25.547 32.125 1 98.19 476 GLU B N 1
ATOM 8433 C CA . GLU B 1 476 ? 26.766 26.766 32.625 1 98.19 476 GLU B CA 1
ATOM 8434 C C . GLU B 1 476 ? 25.266 26.578 32.875 1 98.19 476 GLU B C 1
ATOM 8436 O O . GLU B 1 476 ? 24.703 27.125 33.812 1 98.19 476 GLU B O 1
ATOM 8441 N N . SER B 1 477 ? 24.578 25.859 32 1 97.5 477 SER B N 1
ATOM 8442 C CA . SER B 1 477 ? 23.141 25.625 32.031 1 97.5 477 SER B CA 1
ATOM 8443 C C . SER B 1 477 ? 22.719 24.578 31.016 1 97.5 477 SER B C 1
ATOM 8445 O O . SER B 1 477 ? 23.562 24.062 30.266 1 97.5 477 SER B O 1
ATOM 8447 N N . GLY B 1 478 ? 21.438 24.219 31.109 1 97.19 478 GLY B N 1
ATOM 8448 C CA . GLY B 1 478 ? 20.859 23.516 29.984 1 97.19 478 GLY B CA 1
ATOM 8449 C C . GLY B 1 478 ? 20.516 24.438 28.812 1 97.19 478 GLY B C 1
ATOM 8450 O O . GLY B 1 478 ? 20.578 25.656 28.953 1 97.19 478 GLY B O 1
ATOM 8451 N N . PHE B 1 479 ? 20.234 23.828 27.703 1 96.94 479 PHE B N 1
ATOM 8452 C CA . PHE B 1 479 ? 19.781 24.609 26.562 1 96.94 479 PHE B CA 1
ATOM 8453 C C . PHE B 1 479 ? 18.359 25.109 26.781 1 96.94 479 PHE B C 1
ATOM 8455 O O . PHE B 1 479 ? 17.5 24.344 27.219 1 96.94 479 PHE B O 1
ATOM 8462 N N . GLU B 1 480 ? 18.141 26.328 26.469 1 94.69 480 GLU B N 1
ATOM 8463 C CA . GLU B 1 480 ? 16.812 26.938 26.5 1 94.69 480 GLU B CA 1
ATOM 8464 C C . GLU B 1 480 ? 16.547 27.766 25.266 1 94.69 480 GLU B C 1
ATOM 8466 O O . GLU B 1 480 ? 17.484 28.234 24.609 1 94.69 480 GLU B O 1
ATOM 8471 N N . ARG B 1 481 ? 15.258 27.797 24.906 1 91.75 481 ARG B N 1
ATOM 8472 C CA . ARG B 1 481 ? 14.789 28.688 23.859 1 91.75 481 ARG B CA 1
ATOM 8473 C C . ARG B 1 481 ? 13.508 29.406 24.281 1 91.75 481 ARG B C 1
ATOM 8475 O O . ARG B 1 481 ? 12.797 28.938 25.172 1 91.75 481 ARG B O 1
ATOM 8482 N N . ARG B 1 482 ? 13.289 30.484 23.688 1 90.56 482 ARG B N 1
ATOM 8483 C CA . ARG B 1 482 ? 11.969 31.078 23.828 1 90.56 482 ARG B CA 1
ATOM 8484 C C . ARG B 1 482 ? 10.953 30.391 22.922 1 90.56 482 ARG B C 1
ATOM 8486 O O . ARG B 1 482 ? 11.016 30.547 21.703 1 90.56 482 ARG B O 1
ATOM 8493 N N . LEU B 1 483 ? 10.125 29.672 23.484 1 91.12 483 LEU B N 1
ATOM 8494 C CA . LEU B 1 483 ? 9.07 28.969 22.766 1 91.12 483 LEU B CA 1
ATOM 8495 C C . LEU B 1 483 ? 7.746 29.719 22.875 1 91.12 483 LEU B C 1
ATOM 8497 O O . LEU B 1 483 ? 7.09 29.688 23.906 1 91.12 483 LEU B O 1
ATOM 8501 N N . ALA B 1 484 ? 7.441 30.391 21.781 1 92.31 484 ALA B N 1
ATOM 8502 C CA . ALA B 1 484 ? 6.238 31.219 21.812 1 92.31 484 ALA B CA 1
ATOM 8503 C C . ALA B 1 484 ? 5.09 30.531 21.078 1 92.31 484 ALA B C 1
ATOM 8505 O O . ALA B 1 484 ? 4.059 31.156 20.797 1 92.31 484 ALA B O 1
ATOM 8506 N N . VAL B 1 485 ? 5.246 29.312 20.625 1 94.44 485 VAL B N 1
ATOM 8507 C CA . VAL B 1 485 ? 4.199 28.484 20.031 1 94.44 485 VAL B CA 1
ATOM 8508 C C . VAL B 1 485 ? 3.977 27.234 20.875 1 94.44 485 VAL B C 1
ATOM 8510 O O . VAL B 1 485 ? 4.703 27 21.844 1 94.44 485 VAL B O 1
ATOM 8513 N N . THR B 1 486 ? 2.98 26.484 20.531 1 91.25 486 THR B N 1
ATOM 8514 C CA . THR B 1 486 ? 2.814 25.188 21.203 1 91.25 486 THR B CA 1
ATOM 8515 C C . THR B 1 486 ? 3.598 24.109 20.469 1 91.25 486 THR B C 1
ATOM 8517 O O . THR B 1 486 ? 3.926 24.25 19.297 1 91.25 486 THR B O 1
ATOM 8520 N N . ASN B 1 487 ? 3.887 23.062 21.172 1 91.38 487 ASN B N 1
ATOM 8521 C CA . ASN B 1 487 ? 4.734 22.016 20.625 1 91.38 487 ASN B CA 1
ATOM 8522 C C . ASN B 1 487 ? 4.09 21.344 19.422 1 91.38 487 ASN B C 1
ATOM 8524 O O . ASN B 1 487 ? 4.793 20.859 18.516 1 91.38 487 ASN B O 1
ATOM 8528 N N . ASP B 1 488 ? 2.75 21.328 19.359 1 89.25 488 ASP B N 1
ATOM 8529 C CA . ASP B 1 488 ? 2.061 20.594 18.297 1 89.25 488 ASP B CA 1
ATOM 8530 C C . ASP B 1 488 ? 1.466 21.547 17.266 1 89.25 488 ASP B C 1
ATOM 8532 O O . ASP B 1 488 ? 0.716 21.125 16.391 1 89.25 488 ASP B O 1
ATOM 8536 N N . SER B 1 489 ? 1.835 22.844 17.266 1 89.88 489 SER B N 1
ATOM 8537 C CA . SER B 1 489 ? 1.236 23.844 16.406 1 89.88 489 SER B CA 1
ATOM 8538 C C . SER B 1 489 ? 1.531 23.547 14.93 1 89.88 489 SER B C 1
ATOM 8540 O O . SER B 1 489 ? 0.652 23.672 14.078 1 89.88 489 SER B O 1
ATOM 8542 N N . CYS B 1 490 ? 2.721 23.156 14.656 1 92.75 490 CYS B N 1
ATOM 8543 C CA . CYS B 1 490 ? 3.143 22.969 13.273 1 92.75 490 CYS B CA 1
ATOM 8544 C C . CYS B 1 490 ? 2.527 21.719 12.672 1 92.75 490 CYS B C 1
ATOM 8546 O O . CYS B 1 490 ? 2.111 21.719 11.516 1 92.75 490 CYS B O 1
ATOM 8548 N N . VAL B 1 491 ? 2.314 20.656 13.477 1 92.06 491 VAL B N 1
ATOM 8549 C CA . VAL B 1 491 ? 1.972 19.328 12.969 1 92.06 491 VAL B CA 1
ATOM 8550 C C . VAL B 1 491 ? 0.459 19.219 12.789 1 92.06 491 VAL B C 1
ATOM 8552 O O . VAL B 1 491 ? -0.034 18.266 12.195 1 92.06 491 VAL B O 1
ATOM 8555 N N . SER B 1 492 ? -0.219 20.203 13.25 1 88.31 492 SER B N 1
ATOM 8556 C CA . SER B 1 492 ? -1.659 20.203 13.016 1 88.31 492 SER B CA 1
ATOM 8557 C C . SER B 1 492 ? -1.972 20.312 11.523 1 88.31 492 SER B C 1
ATOM 8559 O O . SER B 1 492 ? -2.959 19.75 11.047 1 88.31 492 SER B O 1
ATOM 8561 N N . CYS B 1 493 ? -1.105 21.047 10.844 1 90.5 493 CYS B N 1
ATOM 8562 C CA . CYS B 1 493 ? -1.282 21.172 9.406 1 90.5 493 CYS B CA 1
ATOM 8563 C C . CYS B 1 493 ? -0.247 20.359 8.648 1 90.5 493 CYS B C 1
ATOM 8565 O O . CYS B 1 493 ? -0.575 19.688 7.668 1 90.5 493 CYS B O 1
ATOM 8567 N N . HIS B 1 494 ? 0.987 20.484 9.148 1 92.25 494 HIS B N 1
ATOM 8568 C CA . HIS B 1 494 ? 2.029 19.641 8.578 1 92.25 494 HIS B CA 1
ATOM 8569 C C . HIS B 1 494 ? 1.973 18.219 9.164 1 92.25 494 HIS B C 1
ATOM 8571 O O . HIS B 1 494 ? 2.791 17.875 10.016 1 92.25 494 HIS B O 1
ATOM 8577 N N . ASN B 1 495 ? 1.101 17.391 8.602 1 91.5 495 ASN B N 1
ATOM 8578 C CA . ASN B 1 495 ? 0.703 16.172 9.297 1 91.5 495 ASN B CA 1
ATOM 8579 C C . ASN B 1 495 ? 1.391 14.945 8.719 1 91.5 495 ASN B C 1
ATOM 8581 O O . ASN B 1 495 ? 1.025 13.812 9.039 1 91.5 495 ASN B O 1
ATOM 8585 N N . SER B 1 496 ? 2.383 15.039 7.789 1 89 496 SER B N 1
ATOM 8586 C CA . SER B 1 496 ? 3.031 13.898 7.148 1 89 496 SER B CA 1
ATOM 8587 C C . SER B 1 496 ? 3.943 13.164 8.125 1 89 496 SER B C 1
ATOM 8589 O O . SER B 1 496 ? 4.367 12.039 7.855 1 89 496 SER B O 1
ATOM 8591 N N . GLU B 1 497 ? 4.297 13.75 9.25 1 88.5 497 GLU B N 1
ATOM 8592 C CA . GLU B 1 497 ? 5.109 13.188 10.312 1 88.5 497 GLU B CA 1
ATOM 8593 C C . GLU B 1 497 ? 6.535 12.914 9.844 1 88.5 497 GLU B C 1
ATOM 8595 O O . GLU B 1 497 ? 7.254 12.109 10.438 1 88.5 497 GLU B O 1
ATOM 8600 N N . THR B 1 498 ? 6.887 13.539 8.711 1 89.31 498 THR B N 1
ATOM 8601 C CA . THR B 1 498 ? 8.25 13.422 8.195 1 89.31 498 THR B CA 1
ATOM 8602 C C . THR B 1 498 ? 8.922 14.789 8.117 1 89.31 498 THR B C 1
ATOM 8604 O O . THR B 1 498 ? 8.398 15.773 8.656 1 89.31 498 THR B O 1
ATOM 8607 N N . ASN B 1 499 ? 10.086 14.781 7.5 1 91.81 499 ASN B N 1
ATOM 8608 C CA . ASN B 1 499 ? 10.922 15.977 7.516 1 91.81 499 ASN B CA 1
ATOM 8609 C C . ASN B 1 499 ? 10.523 16.953 6.414 1 91.81 499 ASN B C 1
ATOM 8611 O O . ASN B 1 499 ? 9.703 16.625 5.551 1 91.81 499 ASN B O 1
ATOM 8615 N N . TYR B 1 500 ? 10.93 18.219 6.562 1 91.44 500 TYR B N 1
ATOM 8616 C CA . TYR B 1 500 ? 10.734 19.234 5.535 1 91.44 500 TYR B CA 1
ATOM 8617 C C . TYR B 1 500 ? 11.93 19.297 4.598 1 91.44 500 TYR B C 1
ATOM 8619 O O . TYR B 1 500 ? 11.789 19.125 3.385 1 91.44 500 TYR B O 1
ATOM 8627 N N . HIS B 1 501 ? 13.102 19.625 5.137 1 90.31 501 HIS B N 1
ATOM 8628 C CA . HIS B 1 501 ? 14.352 19.625 4.391 1 90.31 501 HIS B CA 1
ATOM 8629 C C . HIS B 1 501 ? 15.555 19.547 5.324 1 90.31 501 HIS B C 1
ATOM 8631 O O . HIS B 1 501 ? 15.453 19.891 6.504 1 90.31 501 HIS B O 1
ATOM 8637 N N . LYS B 1 502 ? 16.672 19.047 4.809 1 91.62 502 LYS B N 1
ATOM 8638 C CA . LYS B 1 502 ? 17.922 18.906 5.559 1 91.62 502 LYS B CA 1
ATOM 8639 C C . LYS B 1 502 ? 17.688 18.188 6.887 1 91.62 502 LYS B C 1
ATOM 8641 O O . LYS B 1 502 ? 18.203 18.609 7.926 1 91.62 502 LYS B O 1
ATOM 8646 N N . ASN B 1 503 ? 16.672 17.328 6.934 1 90.62 503 ASN B N 1
ATOM 8647 C CA . ASN B 1 503 ? 16.375 16.406 8.031 1 90.62 503 ASN B CA 1
ATOM 8648 C C . ASN B 1 503 ? 15.68 17.125 9.18 1 90.62 503 ASN B C 1
ATOM 8650 O O . ASN B 1 503 ? 15.672 16.625 10.312 1 90.62 503 ASN B O 1
ATOM 8654 N N . GLY B 1 504 ? 15.164 18.344 8.938 1 93.38 504 GLY B N 1
ATOM 8655 C CA . GLY B 1 504 ? 14.391 19.047 9.953 1 93.38 504 GLY B CA 1
ATOM 8656 C C . GLY B 1 504 ? 12.914 18.703 9.914 1 93.38 504 GLY B C 1
ATOM 8657 O O . GLY B 1 504 ? 12.297 18.688 8.844 1 93.38 504 GLY B O 1
ATOM 8658 N N . GLY B 1 505 ? 12.352 18.344 11.07 1 92.19 505 GLY B N 1
ATOM 8659 C CA . GLY B 1 505 ? 10.945 18.016 11.195 1 92.19 505 GLY B CA 1
ATOM 8660 C C . GLY B 1 505 ? 10.141 19.094 11.891 1 92.19 505 GLY B C 1
ATOM 8661 O O . GLY B 1 505 ? 10.703 20.047 12.43 1 92.19 505 GLY B O 1
ATOM 8662 N N . TYR B 1 506 ? 8.867 18.938 11.961 1 93.5 506 TYR B N 1
ATOM 8663 C CA . TYR B 1 506 ? 7.957 19.969 12.453 1 93.5 506 TYR B CA 1
ATOM 8664 C C . TYR B 1 506 ? 7.656 19.766 13.93 1 93.5 506 TYR B C 1
ATOM 8666 O O . TYR B 1 506 ? 7.031 20.625 14.57 1 93.5 506 TYR B O 1
ATOM 8674 N N . GLN B 1 507 ? 8.18 18.75 14.492 1 91.69 507 GLN B N 1
ATOM 8675 C CA . GLN B 1 507 ? 7.816 18.359 15.852 1 91.69 507 GLN B CA 1
ATOM 8676 C C . GLN B 1 507 ? 8.383 19.359 16.859 1 91.69 507 GLN B C 1
ATOM 8678 O O . GLN B 1 507 ? 9.273 20.141 16.531 1 91.69 507 GLN B O 1
ATOM 8683 N N . ASN B 1 508 ? 7.789 19.375 18.016 1 93.06 508 ASN B N 1
ATOM 8684 C CA . ASN B 1 508 ? 8.289 20.125 19.172 1 93.06 508 ASN B CA 1
ATOM 8685 C C . ASN B 1 508 ? 8.516 21.609 18.828 1 93.06 508 ASN B C 1
ATOM 8687 O O . ASN B 1 508 ? 9.594 22.141 19.062 1 93.06 508 ASN B O 1
ATOM 8691 N N . GLY B 1 509 ? 7.539 22.141 18.172 1 93.5 509 GLY B N 1
ATOM 8692 C CA . GLY B 1 509 ? 7.59 23.547 17.844 1 93.5 509 GLY B CA 1
ATOM 8693 C C . GLY B 1 509 ? 8.664 23.891 16.828 1 93.5 509 GLY B C 1
ATOM 8694 O O . GLY B 1 509 ? 9.203 25 16.844 1 93.5 509 GLY B O 1
ATOM 8695 N N . GLY B 1 510 ? 9.172 22.922 16.109 1 94.44 510 GLY B N 1
ATOM 8696 C CA . GLY B 1 510 ? 10.148 23.172 15.055 1 94.44 510 GLY B CA 1
ATOM 8697 C C . GLY B 1 510 ? 11.57 23.25 15.57 1 94.44 510 GLY B C 1
ATOM 8698 O O . GLY B 1 510 ? 12.414 23.922 14.969 1 94.44 510 GLY B O 1
ATOM 8699 N N . VAL B 1 511 ? 11.859 22.641 16.625 1 94.94 511 VAL B N 1
ATOM 8700 C CA . VAL B 1 511 ? 13.164 22.719 17.281 1 94.94 511 VAL B CA 1
ATOM 8701 C C . VAL B 1 511 ? 14.258 22.281 16.312 1 94.94 511 VAL B C 1
ATOM 8703 O O . VAL B 1 511 ? 15.391 22.766 16.391 1 94.94 511 VAL B O 1
ATOM 8706 N N . ASP B 1 512 ? 13.945 21.484 15.367 1 94.44 512 ASP B N 1
ATOM 8707 C CA . ASP B 1 512 ? 14.906 20.984 14.383 1 94.44 512 ASP B CA 1
ATOM 8708 C C . ASP B 1 512 ? 15.422 22.109 13.5 1 94.44 512 ASP B C 1
ATOM 8710 O O . ASP B 1 512 ? 16.531 22.047 12.984 1 94.44 512 ASP B O 1
ATOM 8714 N N . CYS B 1 513 ? 14.664 23.109 13.375 1 95.44 513 CYS B N 1
ATOM 8715 C CA . CYS B 1 513 ? 14.953 24.141 12.398 1 95.44 513 CYS B CA 1
ATOM 8716 C C . CYS B 1 513 ? 15.883 25.203 12.984 1 95.44 513 CYS B C 1
ATOM 8718 O O . CYS B 1 513 ? 16.547 25.938 12.25 1 95.44 513 CYS B O 1
ATOM 8720 N N . LEU B 1 514 ? 16.031 25.219 14.266 1 95.94 514 LEU B N 1
ATOM 8721 C CA . LEU B 1 514 ? 16.719 26.297 14.977 1 95.94 514 LEU B CA 1
ATOM 8722 C C . LEU B 1 514 ? 18.219 26.203 14.75 1 95.94 514 LEU B C 1
ATOM 8724 O O . LEU B 1 514 ? 18.938 27.219 14.891 1 95.94 514 LEU B O 1
ATOM 8728 N N . ALA B 1 515 ? 18.641 25.031 14.438 1 94.88 515 ALA B N 1
ATOM 8729 C CA . ALA B 1 515 ? 20.094 24.891 14.258 1 94.88 515 ALA B CA 1
ATOM 8730 C C . ALA B 1 515 ? 20.594 25.766 13.117 1 94.88 515 ALA B C 1
ATOM 8732 O O . ALA B 1 515 ? 21.734 26.219 13.133 1 94.88 515 ALA B O 1
ATOM 8733 N N . CYS B 1 516 ? 19.719 26.016 12.188 1 94.12 516 CYS B N 1
ATOM 8734 C CA . CYS B 1 516 ? 20.141 26.781 11.016 1 94.12 516 CYS B CA 1
ATOM 8735 C C . CYS B 1 516 ? 19.375 28.094 10.93 1 94.12 516 CYS B C 1
ATOM 8737 O O . CYS B 1 516 ? 19.922 29.109 10.5 1 94.12 516 CYS B O 1
ATOM 8739 N N . HIS B 1 517 ? 18.125 28 11.383 1 95.94 517 HIS B N 1
ATOM 8740 C CA . HIS B 1 517 ? 17.312 29.203 11.344 1 95.94 517 HIS B CA 1
ATOM 8741 C C . HIS B 1 517 ? 17.219 29.859 12.719 1 95.94 517 HIS B C 1
ATOM 8743 O O . HIS B 1 517 ? 16.219 29.719 13.422 1 95.94 517 HIS B O 1
ATOM 8749 N N . ASN B 1 518 ? 18.234 30.531 13.031 1 95.12 518 ASN B N 1
ATOM 8750 C CA . ASN B 1 518 ? 18.344 31.25 14.305 1 95.12 518 ASN B CA 1
ATOM 8751 C C . ASN B 1 518 ? 18.766 32.688 14.109 1 95.12 518 ASN B C 1
ATOM 8753 O O . ASN B 1 518 ? 18.875 33.156 12.977 1 95.12 518 ASN B O 1
ATOM 8757 N N . ASN B 1 519 ? 19.031 33.406 15.125 1 94.25 519 ASN B N 1
ATOM 8758 C CA . ASN B 1 519 ? 19.234 34.844 15.07 1 94.25 519 ASN B CA 1
ATOM 8759 C C . ASN B 1 519 ? 20.578 35.219 14.422 1 94.25 519 ASN B C 1
ATOM 8761 O O . ASN B 1 519 ? 20.734 36.312 13.891 1 94.25 519 ASN B O 1
ATOM 8765 N N . GLY B 1 520 ? 21.484 34.25 14.43 1 93.56 520 GLY B N 1
ATOM 8766 C CA . GLY B 1 520 ? 22.828 34.625 14.07 1 93.56 520 GLY B CA 1
ATOM 8767 C C . GLY B 1 520 ? 23.359 33.906 12.844 1 93.56 520 GLY B C 1
ATOM 8768 O O . GLY B 1 520 ? 24.359 34.312 12.25 1 93.56 520 GLY B O 1
ATOM 8769 N N . GLN B 1 521 ? 22.75 32.844 12.398 1 92.19 521 GLN B N 1
ATOM 8770 C CA . GLN B 1 521 ? 23.266 32.094 11.258 1 92.19 521 GLN B CA 1
ATOM 8771 C C . GLN B 1 521 ? 23.078 32.875 9.953 1 92.19 521 GLN B C 1
ATOM 8773 O O . GLN B 1 521 ? 23.75 32.562 8.961 1 92.19 521 GLN B O 1
ATOM 8778 N N . ASN B 1 522 ? 22.281 33.875 9.945 1 93.56 522 ASN B N 1
ATOM 8779 C CA . ASN B 1 522 ? 22.109 34.844 8.875 1 93.56 522 ASN B CA 1
ATOM 8780 C C . ASN B 1 522 ? 21.797 34.188 7.543 1 93.56 522 ASN B C 1
ATOM 8782 O O . ASN B 1 522 ? 22.453 34.469 6.535 1 93.56 522 ASN B O 1
ATOM 8786 N N . ARG B 1 523 ? 20.875 33.312 7.543 1 93.25 523 ARG B N 1
ATOM 8787 C CA . ARG B 1 523 ? 20.453 32.625 6.328 1 93.25 523 ARG B CA 1
ATOM 8788 C C . ARG B 1 523 ? 19.656 33.562 5.418 1 93.25 523 ARG B C 1
ATOM 8790 O O . ARG B 1 523 ? 18.984 34.469 5.891 1 93.25 523 ARG B O 1
ATOM 8797 N N . ALA B 1 524 ? 19.781 33.281 4.152 1 94.12 524 ALA B N 1
ATOM 8798 C CA . ALA B 1 524 ? 19.031 34.094 3.199 1 94.12 524 ALA B CA 1
ATOM 8799 C C . ALA B 1 524 ? 17.547 33.812 3.279 1 94.12 524 ALA B C 1
ATOM 8801 O O . ALA B 1 524 ? 16.703 34.719 3.184 1 94.12 524 ALA B O 1
ATOM 8802 N N . SER B 1 525 ? 17.188 32.5 3.529 1 94.75 525 SER B N 1
ATOM 8803 C CA . SER B 1 525 ? 15.797 32.062 3.625 1 94.75 525 SER B CA 1
ATOM 8804 C C . SER B 1 525 ? 14.969 32.625 2.465 1 94.75 525 SER B C 1
ATOM 8806 O O . SER B 1 525 ? 13.922 33.219 2.678 1 94.75 525 SER B O 1
ATOM 8808 N N . LYS B 1 526 ? 15.5 32.5 1.211 1 94.31 526 LYS B N 1
ATOM 8809 C CA . LYS B 1 526 ? 14.867 32.969 -0.021 1 94.31 526 LYS B CA 1
ATOM 8810 C C . LYS B 1 526 ? 14.586 34.438 0.039 1 94.31 526 LYS B C 1
ATOM 8812 O O . LYS B 1 526 ? 13.641 34.938 -0.593 1 94.31 526 LYS B O 1
ATOM 8817 N N . PHE B 1 527 ? 15.305 35.094 0.967 1 95.06 527 PHE B N 1
ATOM 8818 C CA . PHE B 1 527 ? 15.219 36.531 1.181 1 95.06 527 PHE B CA 1
ATOM 8819 C C . PHE B 1 527 ? 13.805 36.938 1.583 1 95.06 527 PHE B C 1
ATOM 8821 O O . PHE B 1 527 ? 13.234 37.844 1.01 1 95.06 527 PHE B O 1
ATOM 8828 N N . SER B 1 528 ? 13.234 36.25 2.488 1 94.19 528 SER B N 1
ATOM 8829 C CA . SER B 1 528 ? 11.867 36.469 2.961 1 94.19 528 SER B CA 1
ATOM 8830 C C . SER B 1 528 ? 11.852 36.969 4.395 1 94.19 528 SER B C 1
ATOM 8832 O O . SER B 1 528 ? 11.195 38 4.688 1 94.19 528 SER B O 1
ATOM 8834 N N . GLY B 1 529 ? 12.5 36.25 5.285 1 96 529 GLY B N 1
ATOM 8835 C CA . GLY B 1 529 ? 12.57 36.656 6.684 1 96 529 GLY B CA 1
ATOM 8836 C C . GLY B 1 529 ? 13.766 36.062 7.41 1 96 529 GLY B C 1
ATOM 8837 O O . GLY B 1 529 ? 14.172 34.938 7.141 1 96 529 GLY B O 1
ATOM 8838 N N . PRO B 1 530 ? 14.297 36.844 8.305 1 96.62 530 PRO B N 1
ATOM 8839 C CA . PRO B 1 530 ? 15.477 36.375 9.031 1 96.62 530 PRO B CA 1
ATOM 8840 C C . PRO B 1 530 ? 15.125 35.469 10.211 1 96.62 530 PRO B C 1
ATOM 8842 O O . PRO B 1 530 ? 14 35.5 10.703 1 96.62 530 PRO B O 1
ATOM 8845 N N . GLY B 1 531 ? 16.109 34.688 10.672 1 95.5 531 GLY B N 1
ATOM 8846 C CA . GLY B 1 531 ? 15.891 33.844 11.82 1 95.5 531 GLY B CA 1
ATOM 8847 C C . GLY B 1 531 ? 14.734 32.875 11.641 1 95.5 531 GLY B C 1
ATOM 8848 O O . GLY B 1 531 ? 14.43 32.469 10.516 1 95.5 531 GLY B O 1
ATOM 8849 N N . PHE B 1 532 ? 14.102 32.438 12.766 1 96.62 532 PHE B N 1
ATOM 8850 C CA . PHE B 1 532 ? 13.062 31.422 12.703 1 96.62 532 PHE B CA 1
ATOM 8851 C C . PHE B 1 532 ? 11.68 32.062 12.648 1 96.62 532 PHE B C 1
ATOM 8853 O O . PHE B 1 532 ? 10.898 31.781 11.734 1 96.62 532 PHE B O 1
ATOM 8860 N N . GLY B 1 533 ? 11.344 32.938 13.57 1 95.69 533 GLY B N 1
ATOM 8861 C CA . GLY B 1 533 ? 10.023 33.531 13.672 1 95.69 533 GLY B CA 1
ATOM 8862 C C . GLY B 1 533 ? 9.617 34.281 12.422 1 95.69 533 GLY B C 1
ATOM 8863 O O . GLY B 1 533 ? 8.641 33.938 11.766 1 95.69 533 GLY B O 1
ATOM 8864 N N . PRO B 1 534 ? 10.484 35.312 12.055 1 97.31 534 PRO B N 1
ATOM 8865 C CA . PRO B 1 534 ? 10.148 36.094 10.852 1 97.31 534 PRO B CA 1
ATOM 8866 C C . PRO B 1 534 ? 10.07 35.219 9.602 1 97.31 534 PRO B C 1
ATOM 8868 O O . PRO B 1 534 ? 9.219 35.469 8.734 1 97.31 534 PRO B O 1
ATOM 8871 N N . MET B 1 535 ? 10.914 34.25 9.547 1 97.38 535 MET B N 1
ATOM 8872 C CA . MET B 1 535 ? 10.891 33.375 8.383 1 97.38 535 MET B CA 1
ATOM 8873 C C . MET B 1 535 ? 9.57 32.594 8.305 1 97.38 535 MET B C 1
ATOM 8875 O O . MET B 1 535 ? 8.945 32.531 7.242 1 97.38 535 MET B O 1
ATOM 8879 N N . VAL B 1 536 ? 9.102 32.031 9.422 1 96.31 536 VAL B N 1
ATOM 8880 C CA . VAL B 1 536 ? 7.871 31.25 9.461 1 96.31 536 VAL B CA 1
ATOM 8881 C C . VAL B 1 536 ? 6.691 32.125 9.062 1 96.31 536 VAL B C 1
ATOM 8883 O O . VAL B 1 536 ? 5.863 31.75 8.234 1 96.31 536 VAL B O 1
ATOM 8886 N N . HIS B 1 537 ? 6.684 33.375 9.578 1 96.69 537 HIS B N 1
ATOM 8887 C CA . HIS B 1 537 ? 5.621 34.312 9.234 1 96.69 537 HIS B CA 1
ATOM 8888 C C . HIS B 1 537 ? 5.633 34.625 7.742 1 96.69 537 HIS B C 1
ATOM 8890 O O . HIS B 1 537 ? 4.586 34.594 7.086 1 96.69 537 HIS B O 1
ATOM 8896 N N . SER B 1 538 ? 6.789 34.906 7.266 1 96.75 538 SER B N 1
ATOM 8897 C CA . SER B 1 538 ? 6.93 35.312 5.871 1 96.75 538 SER B CA 1
ATOM 8898 C C . SER B 1 538 ? 6.586 34.156 4.918 1 96.75 538 SER B C 1
ATOM 8900 O O . SER B 1 538 ? 5.926 34.375 3.9 1 96.75 538 SER B O 1
ATOM 8902 N N . MET B 1 539 ? 7.012 33 5.258 1 95.06 539 MET B N 1
ATOM 8903 C CA . MET B 1 539 ? 6.809 31.844 4.395 1 95.06 539 MET B CA 1
ATOM 8904 C C . MET B 1 539 ? 5.332 31.453 4.336 1 95.06 539 MET B C 1
ATOM 8906 O O . MET B 1 539 ? 4.875 30.875 3.348 1 95.06 539 MET B O 1
ATOM 8910 N N . HIS B 1 540 ? 4.562 31.797 5.328 1 94 540 HIS B N 1
ATOM 8911 C CA . HIS B 1 540 ? 3.145 31.453 5.332 1 94 540 HIS B CA 1
ATOM 8912 C C . HIS B 1 540 ? 2.305 32.562 4.734 1 94 540 HIS B C 1
ATOM 8914 O O . HIS B 1 540 ? 1.42 32.312 3.912 1 94 540 HIS B O 1
ATOM 8920 N N . TRP B 1 541 ? 2.645 33.875 5.031 1 94.62 541 TRP B N 1
ATOM 8921 C CA . TRP B 1 541 ? 1.724 34.906 4.602 1 94.62 541 TRP B CA 1
ATOM 8922 C C . TRP B 1 541 ? 2.484 36.125 4.094 1 94.62 541 TRP B C 1
ATOM 8924 O O . TRP B 1 541 ? 1.878 37.125 3.646 1 94.62 541 TRP B O 1
ATOM 8934 N N . GLY B 1 542 ? 3.799 36.125 4.172 1 94.5 542 GLY B N 1
ATOM 8935 C CA . GLY B 1 542 ? 4.598 37.25 3.688 1 94.5 542 GLY B CA 1
ATOM 8936 C C . GLY B 1 542 ? 5.156 37.031 2.295 1 94.5 542 GLY B C 1
ATOM 8937 O O . GLY B 1 542 ? 4.535 36.344 1.475 1 94.5 542 GLY B O 1
ATOM 8938 N N . GLU B 1 543 ? 6.312 37.656 2.09 1 92.75 543 GLU B N 1
ATOM 8939 C CA . GLU B 1 543 ? 6.945 37.594 0.776 1 92.75 543 GLU B CA 1
ATOM 8940 C C . GLU B 1 543 ? 7.367 36.156 0.443 1 92.75 543 GLU B C 1
ATOM 8942 O O . GLU B 1 543 ? 7.352 35.75 -0.723 1 92.75 543 GLU B O 1
ATOM 8947 N N . GLY B 1 544 ? 7.68 35.469 1.455 1 94.25 544 GLY B N 1
ATOM 8948 C CA . GLY B 1 544 ? 8.133 34.125 1.254 1 94.25 544 GLY B CA 1
ATOM 8949 C C . GLY B 1 544 ? 7.043 33.188 0.723 1 94.25 544 GLY B C 1
ATOM 8950 O O . GLY B 1 544 ? 7.332 32.156 0.154 1 94.25 544 GLY B O 1
ATOM 8951 N N . ASN B 1 545 ? 5.816 33.562 0.902 1 93.88 545 ASN B N 1
ATOM 8952 C CA . ASN B 1 545 ? 4.68 32.719 0.49 1 93.88 545 ASN B CA 1
ATOM 8953 C C . ASN B 1 545 ? 4.691 32.469 -1.013 1 93.88 545 ASN B C 1
ATOM 8955 O O . ASN B 1 545 ? 4.293 31.391 -1.464 1 93.88 545 ASN B O 1
ATOM 8959 N N . THR B 1 546 ? 5.23 33.406 -1.792 1 93.31 546 THR B N 1
ATOM 8960 C CA . THR B 1 546 ? 5.223 33.281 -3.244 1 93.31 546 THR B CA 1
ATOM 8961 C C . THR B 1 546 ? 6.602 32.875 -3.762 1 93.31 546 THR B C 1
ATOM 8963 O O . THR B 1 546 ? 6.746 32.469 -4.914 1 93.31 546 THR B O 1
ATOM 8966 N N . LYS B 1 547 ? 7.562 32.906 -2.918 1 92.25 547 LYS B N 1
ATOM 8967 C CA . LYS B 1 547 ? 8.938 32.719 -3.371 1 92.25 547 LYS B CA 1
ATOM 8968 C C . LYS B 1 547 ? 9.312 31.25 -3.379 1 92.25 547 LYS B C 1
ATOM 8970 O O . LYS B 1 547 ? 10.344 30.859 -3.936 1 92.25 547 LYS B O 1
ATOM 8975 N N . LEU B 1 548 ? 8.555 30.438 -2.768 1 85.38 548 LEU B N 1
ATOM 8976 C CA . LEU B 1 548 ? 8.836 29 -2.752 1 85.38 548 LEU B CA 1
ATOM 8977 C C . LEU B 1 548 ? 8.484 28.359 -4.09 1 85.38 548 LEU B C 1
ATOM 8979 O O . LEU B 1 548 ? 8.984 27.281 -4.418 1 85.38 548 LEU B O 1
ATOM 8983 N N . SER B 1 549 ? 7.609 29.031 -4.777 1 86.19 549 SER B N 1
ATOM 8984 C CA . SER B 1 549 ? 7.23 28.547 -6.102 1 86.19 549 SER B CA 1
ATOM 8985 C C . SER B 1 549 ? 7.988 29.297 -7.195 1 86.19 549 SER B C 1
ATOM 8987 O O . SER B 1 549 ? 8.219 30.5 -7.09 1 86.19 549 SER B O 1
ATOM 8989 N N . GLU B 1 550 ? 8.375 28.656 -8.188 1 83.94 550 GLU B N 1
ATOM 8990 C CA . GLU B 1 550 ? 9.125 29.266 -9.281 1 83.94 550 GLU B CA 1
ATOM 8991 C C . GLU B 1 550 ? 8.266 30.25 -10.07 1 83.94 550 GLU B C 1
ATOM 8993 O O . GLU B 1 550 ? 8.766 31.266 -10.547 1 83.94 550 GLU B O 1
ATOM 8998 N N . ASP B 1 551 ? 6.988 29.953 -10.133 1 88.94 551 ASP B N 1
ATOM 8999 C CA . ASP B 1 551 ? 6.098 30.781 -10.945 1 88.94 551 ASP B CA 1
ATOM 9000 C C . ASP B 1 551 ? 5.441 31.875 -10.094 1 88.94 551 ASP B C 1
ATOM 9002 O O . ASP B 1 551 ? 4.602 32.625 -10.586 1 88.94 551 ASP B O 1
ATOM 9006 N N . GLY B 1 552 ? 5.789 31.906 -8.844 1 89.75 552 GLY B N 1
ATOM 9007 C CA . GLY B 1 552 ? 5.262 32.938 -7.973 1 89.75 552 GLY B CA 1
ATOM 9008 C C . GLY B 1 552 ? 3.877 32.625 -7.438 1 89.75 552 GLY B C 1
ATOM 9009 O O . GLY B 1 552 ? 3.221 33.5 -6.848 1 89.75 552 GLY B O 1
ATOM 9010 N N . THR B 1 553 ? 3.422 31.391 -7.617 1 89.81 553 THR B N 1
ATOM 9011 C CA . THR B 1 553 ? 2.123 31 -7.086 1 89.81 553 THR B CA 1
ATOM 9012 C C . THR B 1 553 ? 2.16 30.938 -5.562 1 89.81 553 THR B C 1
ATOM 9014 O O . THR B 1 553 ? 3.061 30.328 -4.98 1 89.81 553 THR B O 1
ATOM 9017 N N . PRO B 1 554 ? 1.205 31.625 -4.906 1 91.12 554 PRO B N 1
ATOM 9018 C CA . PRO B 1 554 ? 1.173 31.562 -3.441 1 91.12 554 PRO B CA 1
ATOM 9019 C C . PRO B 1 554 ? 0.938 30.141 -2.926 1 91.12 554 PRO B C 1
ATOM 9021 O O . PRO B 1 554 ? 0.214 29.359 -3.555 1 91.12 554 PRO B O 1
ATOM 9024 N N . ASN B 1 555 ? 1.55 29.828 -1.843 1 90.19 555 ASN B N 1
ATOM 9025 C CA . ASN B 1 555 ? 1.321 28.5 -1.278 1 90.19 555 ASN B CA 1
ATOM 9026 C C . ASN B 1 555 ? -0.005 28.438 -0.527 1 90.19 555 ASN B C 1
ATOM 9028 O O . ASN B 1 555 ? -0.709 29.438 -0.41 1 90.19 555 ASN B O 1
ATOM 9032 N N . SER B 1 556 ? -0.373 27.344 -0.009 1 88.12 556 SER B N 1
ATOM 9033 C CA . SER B 1 556 ? -1.701 27.031 0.506 1 88.12 556 SER B CA 1
ATOM 9034 C C . SER B 1 556 ? -2.014 27.844 1.763 1 88.12 556 SER B C 1
ATOM 9036 O O . SER B 1 556 ? -3.18 28.031 2.115 1 88.12 556 SER B O 1
ATOM 9038 N N . ALA B 1 557 ? -1.023 28.297 2.465 1 90.06 557 ALA B N 1
ATOM 9039 C CA . ALA B 1 557 ? -1.26 29.078 3.67 1 90.06 557 ALA B CA 1
ATOM 9040 C C . ALA B 1 557 ? -2.066 30.344 3.352 1 90.06 557 ALA B C 1
ATOM 9042 O O . ALA B 1 557 ? -2.789 30.844 4.207 1 90.06 557 ALA B O 1
ATOM 9043 N N . SER B 1 558 ? -1.909 30.75 2.129 1 89.94 558 SER B N 1
ATOM 9044 C CA . SER B 1 558 ? -2.586 31.984 1.72 1 89.94 558 SER B CA 1
ATOM 9045 C C . SER B 1 558 ? -4.102 31.797 1.732 1 89.94 558 SER B C 1
ATOM 9047 O O . SER B 1 558 ? -4.844 32.781 1.709 1 89.94 558 SER B O 1
ATOM 9049 N N . LYS B 1 559 ? -4.523 30.594 1.794 1 88.38 559 LYS B N 1
ATOM 9050 C CA . LYS B 1 559 ? -5.957 30.312 1.814 1 88.38 559 LYS B CA 1
ATOM 9051 C C . LYS B 1 559 ? -6.52 30.422 3.23 1 88.38 559 LYS B C 1
ATOM 9053 O O . LYS B 1 559 ? -7.734 30.422 3.422 1 88.38 559 LYS B O 1
ATOM 9058 N N . LEU B 1 560 ? -5.672 30.594 4.16 1 91.25 560 LEU B N 1
ATOM 9059 C CA . LEU B 1 560 ? -6.07 30.75 5.555 1 91.25 560 LEU B CA 1
ATOM 9060 C C . LEU B 1 560 ? -5.938 32.219 5.996 1 91.25 560 LEU B C 1
ATOM 9062 O O . LEU B 1 560 ? -5.133 32.969 5.441 1 91.25 560 LEU B O 1
ATOM 9066 N N . ASN B 1 561 ? -6.699 32.531 6.992 1 91.81 561 ASN B N 1
ATOM 9067 C CA . ASN B 1 561 ? -6.617 33.906 7.516 1 91.81 561 ASN B CA 1
ATOM 9068 C C . ASN B 1 561 ? -5.32 34.125 8.289 1 91.81 561 ASN B C 1
ATOM 9070 O O . ASN B 1 561 ? -5.09 33.5 9.32 1 91.81 561 ASN B O 1
ATOM 9074 N N . ALA B 1 562 ? -4.609 35.094 7.832 1 92.75 562 ALA B N 1
ATOM 9075 C CA . ALA B 1 562 ? -3.287 35.344 8.406 1 92.75 562 ALA B CA 1
ATOM 9076 C C . ALA B 1 562 ? -3.398 35.812 9.859 1 92.75 562 ALA B C 1
ATOM 9078 O O . ALA B 1 562 ? -2.482 35.594 10.656 1 92.75 562 ALA B O 1
ATOM 9079 N N . GLU B 1 563 ? -4.473 36.469 10.195 1 93.88 563 GLU B N 1
ATOM 9080 C CA . GLU B 1 563 ? -4.602 37.094 11.516 1 93.88 563 GLU B CA 1
ATOM 9081 C C . GLU B 1 563 ? -4.902 36.062 12.586 1 93.88 563 GLU B C 1
ATOM 9083 O O . GLU B 1 563 ? -4.887 36.344 13.773 1 93.88 563 GLU B O 1
ATOM 9088 N N . ASN B 1 564 ? -5.152 34.812 12.133 1 93.38 564 ASN B N 1
ATOM 9089 C CA . ASN B 1 564 ? -5.449 33.75 13.094 1 93.38 564 ASN B CA 1
ATOM 9090 C C . ASN B 1 564 ? -4.18 33.25 13.773 1 93.38 564 ASN B C 1
ATOM 9092 O O . ASN B 1 564 ? -3.82 32.094 13.633 1 93.38 564 ASN B O 1
ATOM 9096 N N . CYS B 1 565 ? -3.654 34.031 14.656 1 94.56 565 CYS B N 1
ATOM 9097 C CA . CYS B 1 565 ? -2.385 33.781 15.32 1 94.56 565 CYS B CA 1
ATOM 9098 C C . CYS B 1 565 ? -2.518 32.594 16.281 1 94.56 565 CYS B C 1
ATOM 9100 O O . CYS B 1 565 ? -1.529 31.922 16.578 1 94.56 565 CYS B O 1
ATOM 9102 N N . VAL B 1 566 ? -3.734 32.312 16.703 1 93.38 566 VAL B N 1
ATOM 9103 C CA . VAL B 1 566 ? -4.031 31.281 17.688 1 93.38 566 VAL B CA 1
ATOM 9104 C C . VAL B 1 566 ? -3.605 29.922 17.125 1 93.38 566 VAL B C 1
ATOM 9106 O O . VAL B 1 566 ? -3.312 29 17.891 1 93.38 566 VAL B O 1
ATOM 9109 N N . THR B 1 567 ? -3.49 29.797 15.844 1 92.31 567 THR B N 1
ATOM 9110 C CA . THR B 1 567 ? -3.1 28.531 15.211 1 92.31 567 THR B CA 1
ATOM 9111 C C . THR B 1 567 ? -1.721 28.094 15.695 1 92.31 567 THR B C 1
ATOM 9113 O O . THR B 1 567 ? -1.459 26.891 15.836 1 92.31 567 THR B O 1
ATOM 9116 N N . CYS B 1 568 ? -0.904 29.031 15.945 1 93.88 568 CYS B N 1
ATOM 9117 C CA . CYS B 1 568 ? 0.455 28.719 16.375 1 93.88 568 CYS B CA 1
ATOM 9118 C C . CYS B 1 568 ? 0.708 29.219 17.797 1 93.88 568 CYS B C 1
ATOM 9120 O O . CYS B 1 568 ? 1.38 28.547 18.578 1 93.88 568 CYS B O 1
ATOM 9122 N N . HIS B 1 569 ? 0.128 30.375 18.078 1 94.25 569 HIS B N 1
ATOM 9123 C CA . HIS B 1 569 ? 0.366 31.047 19.344 1 94.25 569 HIS B CA 1
ATOM 9124 C C . HIS B 1 569 ? -0.826 30.891 20.281 1 94.25 569 HIS B C 1
ATOM 9126 O O . HIS B 1 569 ? -1.384 31.875 20.766 1 94.25 569 HIS B O 1
ATOM 9132 N N . ALA B 1 570 ? -1.146 29.656 20.609 1 89.88 570 ALA B N 1
ATOM 9133 C CA . ALA B 1 570 ? -2.359 29.328 21.359 1 89.88 570 ALA B CA 1
ATOM 9134 C C . ALA B 1 570 ? -2.312 29.922 22.766 1 89.88 570 ALA B C 1
ATOM 9136 O O . ALA B 1 570 ? -3.355 30.172 23.375 1 89.88 570 ALA B O 1
ATOM 9137 N N . ASP B 1 571 ? -1.097 30.25 23.266 1 89.19 571 ASP B N 1
ATOM 9138 C CA . ASP B 1 571 ? -0.948 30.797 24.609 1 89.19 571 ASP B CA 1
ATOM 9139 C C . ASP B 1 571 ? -0.724 32.312 24.562 1 89.19 571 ASP B C 1
ATOM 9141 O O . ASP B 1 571 ? -0.366 32.906 25.578 1 89.19 571 ASP B O 1
ATOM 9145 N N . GLY B 1 572 ? -0.896 32.812 23.469 1 90.19 572 GLY B N 1
ATOM 9146 C CA . GLY B 1 572 ? -0.682 34.25 23.297 1 90.19 572 GLY B CA 1
ATOM 9147 C C . GLY B 1 572 ? 0.776 34.625 23.109 1 90.19 572 GLY B C 1
ATOM 9148 O O . GLY B 1 572 ? 1.638 33.719 23.031 1 90.19 572 GLY B O 1
ATOM 9149 N N . ILE B 1 573 ? 0.987 35.969 22.922 1 92.94 573 ILE B N 1
ATOM 9150 C CA . ILE B 1 573 ? 2.338 36.469 22.734 1 92.94 573 ILE B CA 1
ATOM 9151 C C . ILE B 1 573 ? 2.592 37.594 23.75 1 92.94 573 ILE B C 1
ATOM 9153 O O . ILE B 1 573 ? 1.753 38.5 23.922 1 92.94 573 ILE B O 1
ATOM 9157 N N . ASP B 1 574 ? 3.719 37.469 24.438 1 93.56 574 ASP B N 1
ATOM 9158 C CA . ASP B 1 574 ? 4.184 38.531 25.312 1 93.56 574 ASP B CA 1
ATOM 9159 C C . ASP B 1 574 ? 5.289 39.344 24.641 1 93.56 574 ASP B C 1
ATOM 9161 O O . ASP B 1 574 ? 6.449 38.938 24.625 1 93.56 574 ASP B O 1
ATOM 9165 N N . LEU B 1 575 ? 4.973 40.531 24.219 1 95.06 575 LEU B N 1
ATOM 9166 C CA . LEU B 1 575 ? 5.926 41.375 23.5 1 95.06 575 LEU B CA 1
ATOM 9167 C C . LEU B 1 575 ? 7.027 41.875 24.438 1 95.06 575 LEU B C 1
ATOM 9169 O O . LEU B 1 575 ? 8.156 42.125 24 1 95.06 575 LEU B O 1
ATOM 9173 N N . TYR B 1 576 ? 6.73 41.969 25.703 1 93.94 576 TYR B N 1
ATOM 9174 C CA . TYR B 1 576 ? 7.723 42.438 26.672 1 93.94 576 TYR B CA 1
ATOM 9175 C C . TYR B 1 576 ? 8.766 41.375 26.953 1 93.94 576 TYR B C 1
ATOM 9177 O O . TYR B 1 576 ? 9.852 41.656 27.453 1 93.94 576 TYR B O 1
ATOM 9185 N N . ALA B 1 577 ? 8.391 40.188 26.625 1 92.81 577 ALA B N 1
ATOM 9186 C CA . ALA B 1 577 ? 9.305 39.094 26.906 1 92.81 577 ALA B CA 1
ATOM 9187 C C . ALA B 1 577 ? 10.336 38.938 25.781 1 92.81 577 ALA B C 1
ATOM 9189 O O . ALA B 1 577 ? 11.328 38.219 25.953 1 92.81 577 ALA B O 1
ATOM 9190 N N . ILE B 1 578 ? 10.211 39.594 24.672 1 94.44 578 ILE B N 1
ATOM 9191 C CA . ILE B 1 578 ? 11.172 39.531 23.578 1 94.44 578 ILE B CA 1
ATOM 9192 C C . ILE B 1 578 ? 12.461 40.25 23.969 1 94.44 578 ILE B C 1
ATOM 9194 O O . ILE B 1 578 ? 12.43 41.438 24.297 1 94.44 578 ILE B O 1
ATOM 9198 N N . PRO B 1 579 ? 13.555 39.531 23.875 1 93.75 579 PRO 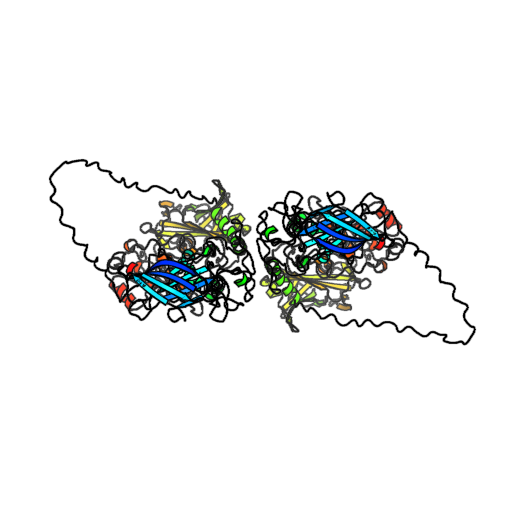B N 1
ATOM 9199 C CA . PRO B 1 579 ? 14.805 40.188 24.234 1 93.75 579 PRO B CA 1
ATOM 9200 C C . PRO B 1 579 ? 15.102 41.406 23.344 1 93.75 579 PRO B C 1
ATOM 9202 O O . PRO B 1 579 ? 14.945 41.312 22.125 1 93.75 579 PRO B O 1
ATOM 9205 N N . ASN B 1 580 ? 15.523 42.406 23.984 1 94.75 580 ASN B N 1
ATOM 9206 C CA . ASN B 1 580 ? 15.812 43.656 23.281 1 94.75 580 ASN B CA 1
ATOM 9207 C C . ASN B 1 580 ? 17.219 43.656 22.688 1 94.75 580 ASN B C 1
ATOM 9209 O O . ASN B 1 580 ? 18.062 44.469 23.062 1 94.75 580 ASN B O 1
ATOM 9213 N N . ARG B 1 581 ? 17.469 42.719 21.828 1 96.12 581 ARG B N 1
ATOM 9214 C CA . ARG B 1 581 ? 18.719 42.562 21.094 1 96.12 581 ARG B CA 1
ATOM 9215 C C . ARG B 1 581 ? 18.453 42.438 19.594 1 96.12 581 ARG B C 1
ATOM 9217 O O . ARG B 1 581 ? 17.375 42.031 19.188 1 96.12 581 ARG B O 1
ATOM 9224 N N . TYR B 1 582 ? 19.469 42.781 18.797 1 96.44 582 TYR B N 1
ATOM 9225 C CA . TYR B 1 582 ? 19.328 42.688 17.344 1 96.44 582 TYR B CA 1
ATOM 9226 C C . TYR B 1 582 ? 19.406 41.25 16.875 1 96.44 582 TYR B C 1
ATOM 9228 O O . TYR B 1 582 ? 19.797 40.375 17.656 1 96.44 582 TYR B O 1
ATOM 9236 N N . MET B 1 583 ? 18.969 41 15.688 1 96.06 583 MET B N 1
ATOM 9237 C CA . MET B 1 583 ? 19.219 39.781 14.938 1 96.06 583 MET B CA 1
ATOM 9238 C C . MET B 1 583 ? 19.797 40.062 13.562 1 96.06 583 MET B C 1
ATOM 9240 O O . MET B 1 583 ? 19.531 41.125 12.992 1 96.06 583 MET B O 1
ATOM 9244 N N . LEU B 1 584 ? 20.594 39.219 13.078 1 96.06 584 LEU B N 1
ATOM 9245 C CA . LEU B 1 584 ? 21.078 39.406 11.719 1 96.06 584 LEU B CA 1
ATOM 9246 C C . LEU B 1 584 ? 19.953 39.25 10.703 1 96.06 584 LEU B C 1
ATOM 9248 O O . LEU B 1 584 ? 19.047 38.438 10.898 1 96.06 584 LEU B O 1
ATOM 9252 N N . SER B 1 585 ? 19.969 40.094 9.578 1 96.56 585 SER B N 1
ATOM 9253 C CA . SER B 1 585 ? 18.75 40.188 8.781 1 96.56 585 SER B CA 1
ATOM 9254 C C . SER B 1 585 ? 19.062 40.281 7.293 1 96.56 585 SER B C 1
ATOM 9256 O O . SER B 1 585 ? 18.375 40.969 6.543 1 96.56 585 SER B O 1
ATOM 9258 N N . ARG B 1 586 ? 20.047 39.531 6.875 1 95.06 586 ARG B N 1
ATOM 9259 C CA . ARG B 1 586 ? 20.344 39.5 5.445 1 95.06 586 ARG B CA 1
ATOM 9260 C C . ARG B 1 586 ? 19.125 39.094 4.637 1 95.06 586 ARG B C 1
ATOM 9262 O O . ARG B 1 586 ? 18.938 39.531 3.504 1 95.06 586 ARG B O 1
ATOM 9269 N N . ALA B 1 587 ? 18.203 38.344 5.184 1 96.19 587 ALA B N 1
ATOM 9270 C CA . ALA B 1 587 ? 17.016 37.812 4.52 1 96.19 587 ALA B CA 1
ATOM 9271 C C . ALA B 1 587 ? 16.094 38.938 4.059 1 96.19 587 ALA B C 1
ATOM 9273 O O . ALA B 1 587 ? 15.297 38.75 3.139 1 96.19 587 ALA B O 1
ATOM 9274 N N . TYR B 1 588 ? 16.188 40.094 4.672 1 96.19 588 TYR B N 1
ATOM 9275 C CA . TYR B 1 588 ? 15.359 41.219 4.301 1 96.19 588 TYR B CA 1
ATOM 9276 C C . TYR B 1 588 ? 16.109 42.125 3.33 1 96.19 588 TYR B C 1
ATOM 9278 O O . TYR B 1 588 ? 15.57 43.156 2.887 1 96.19 588 TYR B O 1
ATOM 9286 N N . ASN B 1 589 ? 17.312 41.75 2.977 1 94.88 589 ASN B N 1
ATOM 9287 C CA . ASN B 1 589 ? 18.141 42.656 2.189 1 94.88 589 ASN B CA 1
ATOM 9288 C C . ASN B 1 589 ? 18.562 42.031 0.869 1 94.88 589 ASN B C 1
ATOM 9290 O O . ASN B 1 589 ? 19.766 41.969 0.558 1 94.88 589 ASN B O 1
ATOM 9294 N N . GLU B 1 590 ? 17.625 41.688 0.173 1 92.06 590 GLU B N 1
ATOM 9295 C CA . GLU B 1 590 ? 17.906 41.062 -1.112 1 92.06 590 GLU B CA 1
ATOM 9296 C C . GLU B 1 590 ? 18.75 41.969 -1.999 1 92.06 590 GLU B C 1
ATOM 9298 O O . GLU B 1 590 ? 18.391 43.125 -2.229 1 92.06 590 GLU B O 1
ATOM 9303 N N . GLY B 1 591 ? 19.828 41.406 -2.547 1 88 591 GLY B N 1
ATOM 9304 C CA . GLY B 1 591 ? 20.688 42.188 -3.428 1 88 591 GLY B CA 1
ATOM 9305 C C . GLY B 1 591 ? 21.609 43.125 -2.682 1 88 591 GLY B C 1
ATOM 9306 O O . GLY B 1 591 ? 22.484 43.75 -3.283 1 88 591 GLY B O 1
ATOM 9307 N N . GLY B 1 592 ? 21.484 43.25 -1.379 1 89.69 592 GLY B N 1
ATOM 9308 C CA . GLY B 1 592 ? 22.297 44.156 -0.579 1 89.69 592 GLY B CA 1
ATOM 9309 C C . GLY B 1 592 ? 23.375 43.438 0.209 1 89.69 592 GLY B C 1
ATOM 9310 O O . GLY B 1 592 ? 23.688 42.281 -0.061 1 89.69 592 GLY B O 1
ATOM 9311 N N . ASP B 1 593 ? 23.891 44.281 1.07 1 89.12 593 ASP B N 1
ATOM 9312 C CA . ASP B 1 593 ? 24.938 43.75 1.939 1 89.12 593 ASP B CA 1
ATOM 9313 C C . ASP B 1 593 ? 24.359 42.719 2.932 1 89.12 593 ASP B C 1
ATOM 9315 O O . ASP B 1 593 ? 23.25 42.906 3.439 1 89.12 593 ASP B O 1
ATOM 9319 N N . SER B 1 594 ? 25.094 41.75 3.26 1 92.06 594 SER B N 1
ATOM 9320 C CA . SER B 1 594 ? 24.656 40.75 4.203 1 92.06 594 SER B CA 1
ATOM 9321 C C . SER B 1 594 ? 24.953 41.156 5.641 1 92.06 594 SER B C 1
ATOM 9323 O O . SER B 1 594 ? 24.422 40.562 6.582 1 92.06 594 SER B O 1
ATOM 9325 N N . LYS B 1 595 ? 25.734 42.156 5.844 1 92.75 595 LYS B N 1
ATOM 9326 C CA . LYS B 1 595 ? 26.141 42.594 7.184 1 92.75 595 LYS B CA 1
ATOM 9327 C C . LYS B 1 595 ? 25.172 43.594 7.762 1 92.75 595 LYS B C 1
ATOM 9329 O O . LYS B 1 595 ? 25.562 44.719 8.117 1 92.75 595 LYS B O 1
ATOM 9334 N N . VAL B 1 596 ? 24.016 43.094 7.895 1 96.12 596 VAL B N 1
ATOM 9335 C CA . VAL B 1 596 ? 22.984 43.969 8.406 1 96.12 596 VAL B CA 1
ATOM 9336 C C . VAL B 1 596 ? 22.219 43.281 9.531 1 96.12 596 VAL B C 1
ATOM 9338 O O . VAL B 1 596 ? 22.266 42.062 9.656 1 96.12 596 VAL B O 1
ATOM 9341 N N . MET B 1 597 ? 21.625 44.062 10.391 1 96.5 597 MET B N 1
ATOM 9342 C CA . MET B 1 597 ? 20.844 43.562 11.531 1 96.5 597 MET B CA 1
ATOM 9343 C C . MET B 1 597 ? 19.547 44.375 11.672 1 96.5 597 MET B C 1
ATOM 9345 O O . MET B 1 597 ? 19.406 45.438 11.102 1 96.5 597 MET B O 1
ATOM 9349 N N . SER B 1 598 ? 18.562 43.812 12.328 1 97.44 598 SER B N 1
ATOM 9350 C CA . SER B 1 598 ? 17.25 44.406 12.57 1 97.44 598 SER B CA 1
ATOM 9351 C C . SER B 1 598 ? 16.812 44.188 14.016 1 97.44 598 SER B C 1
ATOM 9353 O O . SER B 1 598 ? 17.25 43.25 14.672 1 97.44 598 SER B O 1
ATOM 9355 N N . SER B 1 599 ? 16 45.188 14.461 1 97.62 599 SER B N 1
ATOM 9356 C CA . SER B 1 599 ? 15.438 45 15.805 1 97.62 599 SER B CA 1
ATOM 9357 C C . SER B 1 599 ? 14.406 43.875 15.828 1 97.62 599 SER B C 1
ATOM 9359 O O . SER B 1 599 ? 13.719 43.656 14.836 1 97.62 599 SER B O 1
ATOM 9361 N N . PRO B 1 600 ? 14.328 43.156 16.922 1 96.19 600 PRO B N 1
ATOM 9362 C CA . PRO B 1 600 ? 13.68 41.844 16.906 1 96.19 600 PRO B CA 1
ATOM 9363 C C . PRO B 1 600 ? 12.164 41.938 16.719 1 96.19 600 PRO B C 1
ATOM 9365 O O . PRO B 1 600 ? 11.594 41.125 15.961 1 96.19 600 PRO B O 1
ATOM 9368 N N . VAL B 1 601 ? 11.406 42.844 17.375 1 97.19 601 VAL B N 1
ATOM 9369 C CA . VAL B 1 601 ? 9.961 42.969 17.219 1 97.19 601 VAL B CA 1
ATOM 9370 C C . VAL B 1 601 ? 9.625 43.438 15.812 1 97.19 601 VAL B C 1
ATOM 9372 O O . VAL B 1 601 ? 8.719 42.906 15.164 1 97.19 601 VAL B O 1
ATOM 9375 N N . THR B 1 602 ? 10.406 44.406 15.375 1 97.81 602 THR B N 1
ATOM 9376 C CA . THR B 1 602 ? 10.242 44.938 14.023 1 97.81 602 THR B CA 1
ATOM 9377 C C . THR B 1 602 ? 10.445 43.844 12.984 1 97.81 602 THR B C 1
ATOM 9379 O O . THR B 1 602 ? 9.695 43.75 12.016 1 97.81 602 THR B O 1
ATOM 9382 N N . ALA B 1 603 ? 11.438 43.062 13.188 1 97.56 603 ALA B N 1
ATOM 9383 C CA . ALA B 1 603 ? 11.719 41.969 12.25 1 97.56 603 ALA B CA 1
ATOM 9384 C C . ALA B 1 603 ? 10.523 41.031 12.109 1 97.56 603 ALA B C 1
ATOM 9386 O O . ALA B 1 603 ? 10.242 40.531 11.023 1 97.56 603 ALA B O 1
ATOM 9387 N N . ASN B 1 604 ? 9.82 40.719 13.148 1 96.94 604 ASN B N 1
ATOM 9388 C CA . ASN B 1 604 ? 8.672 39.812 13.133 1 96.94 604 ASN B CA 1
ATOM 9389 C C . ASN B 1 604 ? 7.465 40.469 12.461 1 96.94 604 ASN B C 1
ATOM 9391 O O . ASN B 1 604 ? 6.797 39.844 11.641 1 96.94 604 ASN B O 1
ATOM 9395 N N . CYS B 1 605 ? 7.176 41.719 12.836 1 97.25 605 CYS B N 1
ATOM 9396 C CA . CYS B 1 605 ? 6.012 42.406 12.281 1 97.25 605 CYS B CA 1
ATOM 9397 C C . CYS B 1 605 ? 6.199 42.688 10.797 1 97.25 605 CYS B C 1
ATOM 9399 O O . CYS B 1 605 ? 5.262 42.562 10.008 1 97.25 605 CYS B O 1
ATOM 9401 N N . TYR B 1 606 ? 7.41 43 10.438 1 97.25 606 TYR B N 1
ATOM 9402 C CA . TYR B 1 606 ? 7.738 43.375 9.062 1 97.25 606 TYR B CA 1
ATOM 9403 C C . TYR B 1 606 ? 7.629 42.156 8.141 1 97.25 606 TYR B C 1
ATOM 9405 O O . TYR B 1 606 ? 7.555 42.312 6.914 1 97.25 606 TYR B O 1
ATOM 9413 N N . ALA B 1 607 ? 7.613 41.031 8.703 1 96.94 607 ALA B N 1
ATOM 9414 C CA . ALA B 1 607 ? 7.492 39.812 7.898 1 96.94 607 ALA B CA 1
ATOM 9415 C C . ALA B 1 607 ? 6.195 39.812 7.094 1 96.94 607 ALA B C 1
ATOM 9417 O O . ALA B 1 607 ? 6.121 39.219 6.016 1 96.94 607 ALA B O 1
ATOM 9418 N N . CYS B 1 608 ? 5.141 40.5 7.562 1 95.19 608 CYS B N 1
ATOM 9419 C CA . CYS B 1 608 ? 3.865 40.594 6.859 1 95.19 608 CYS B CA 1
ATOM 9420 C C . CYS B 1 608 ? 3.5 42.031 6.562 1 95.19 608 CYS B C 1
ATOM 9422 O O . CYS B 1 608 ? 2.922 42.344 5.516 1 95.19 608 CYS B O 1
ATOM 9424 N N . HIS B 1 609 ? 3.883 43 7.418 1 95.94 609 HIS B N 1
ATOM 9425 C CA . HIS B 1 609 ? 3.559 44.406 7.262 1 95.94 609 HIS B CA 1
ATOM 9426 C C . HIS B 1 609 ? 4.695 45.156 6.574 1 95.94 609 HIS B C 1
ATOM 9428 O O . HIS B 1 609 ? 5.492 45.812 7.238 1 95.94 609 HIS B O 1
ATOM 9434 N N . THR B 1 610 ? 4.648 45.219 5.297 1 94.06 610 THR B N 1
ATOM 9435 C CA . THR B 1 610 ? 5.82 45.688 4.562 1 94.06 610 THR B CA 1
ATOM 9436 C C . THR B 1 610 ? 5.531 47 3.859 1 94.06 610 THR B C 1
ATOM 9438 O O . THR B 1 610 ? 6.375 47.531 3.121 1 94.06 610 THR B O 1
ATOM 9441 N N . SER B 1 611 ? 4.379 47.531 4.07 1 94.94 611 SER B N 1
ATOM 9442 C CA . SER B 1 611 ? 4.055 48.812 3.406 1 94.94 611 SER B CA 1
ATOM 9443 C C . SER B 1 611 ? 4.949 49.938 3.891 1 94.94 611 SER B C 1
ATOM 9445 O O . SER B 1 611 ? 5.523 49.844 4.98 1 94.94 611 SER B O 1
ATOM 9447 N N . ASP B 1 612 ? 5.012 50.938 3.105 1 95.75 612 ASP B N 1
ATOM 9448 C CA . ASP B 1 612 ? 5.801 52.125 3.482 1 95.75 612 ASP B CA 1
ATOM 9449 C C . ASP B 1 612 ? 5.266 52.75 4.762 1 95.75 612 ASP B C 1
ATOM 9451 O O . ASP B 1 612 ? 6.043 53.188 5.621 1 95.75 612 ASP B O 1
ATOM 9455 N N . SER B 1 613 ? 4.008 52.812 4.797 1 97.06 613 SER B N 1
ATOM 9456 C CA . SER B 1 613 ? 3.389 53.375 5.988 1 97.06 613 SER B CA 1
ATOM 9457 C C . SER B 1 613 ? 3.717 52.562 7.234 1 97.06 613 SER B C 1
ATOM 9459 O O . SER B 1 613 ? 4.012 53.125 8.289 1 97.06 613 SER B O 1
ATOM 9461 N N . ALA B 1 614 ? 3.678 51.25 7.141 1 96.44 614 ALA B N 1
ATOM 9462 C CA . ALA B 1 614 ? 4.008 50.375 8.266 1 96.44 614 ALA B CA 1
ATOM 9463 C C . ALA B 1 614 ? 5.473 50.531 8.664 1 96.44 614 ALA B C 1
ATOM 9465 O O . ALA B 1 614 ? 5.789 50.625 9.852 1 96.44 614 ALA B O 1
ATOM 9466 N N . MET B 1 615 ? 6.332 50.625 7.695 1 95.12 615 MET B N 1
ATOM 9467 C CA . MET B 1 615 ? 7.762 50.75 7.949 1 95.12 615 MET B CA 1
ATOM 9468 C C . MET B 1 615 ? 8.062 52.062 8.648 1 95.12 615 MET B C 1
ATOM 9470 O O . MET B 1 615 ? 8.836 52.125 9.609 1 95.12 615 MET B O 1
ATOM 9474 N N . ASN B 1 616 ? 7.492 53.125 8.141 1 96.75 616 ASN B N 1
ATOM 9475 C CA . ASN B 1 616 ? 7.68 54.438 8.758 1 96.75 616 ASN B CA 1
ATOM 9476 C C . ASN B 1 616 ? 7.207 54.438 10.211 1 96.75 616 ASN B C 1
ATOM 9478 O O . ASN B 1 616 ? 7.875 55 11.086 1 96.75 616 ASN B O 1
ATOM 9482 N N . HIS B 1 617 ? 6.055 53.875 10.422 1 97.19 617 HIS B N 1
ATOM 9483 C CA . HIS B 1 617 ? 5.527 53.75 11.781 1 97.19 617 HIS B CA 1
ATOM 9484 C C . HIS B 1 617 ? 6.492 53 12.688 1 97.19 617 HIS B C 1
ATOM 9486 O O . HIS B 1 617 ? 6.773 53.438 13.805 1 97.19 617 HIS B O 1
ATOM 9492 N N . MET B 1 618 ? 7.055 51.906 12.242 1 97.81 618 MET B N 1
ATOM 9493 C CA . MET B 1 618 ? 7.992 51.094 13.023 1 97.81 618 MET B CA 1
ATOM 9494 C C . MET B 1 618 ? 9.273 51.875 13.305 1 97.81 618 MET B C 1
ATOM 9496 O O . MET B 1 618 ? 9.766 51.875 14.438 1 97.81 618 MET B O 1
ATOM 9500 N N . THR B 1 619 ? 9.734 52.562 12.297 1 97 619 THR B N 1
ATOM 9501 C CA . THR B 1 619 ? 10.977 53.344 12.445 1 97 619 THR B CA 1
ATOM 9502 C C . THR B 1 619 ? 10.789 54.469 13.438 1 97 619 THR B C 1
ATOM 9504 O O . THR B 1 619 ? 11.68 54.75 14.25 1 97 619 THR B O 1
ATOM 9507 N N . GLN B 1 620 ? 9.68 55.094 13.383 1 97.12 620 GLN B N 1
ATOM 9508 C CA . GLN B 1 620 ? 9.391 56.25 14.258 1 97.12 620 GLN B CA 1
ATOM 9509 C C . GLN B 1 620 ? 9.312 55.781 15.719 1 97.12 620 GLN B C 1
ATOM 9511 O O . GLN B 1 620 ? 9.469 56.594 16.625 1 97.12 620 GLN B O 1
ATOM 9516 N N . ASN B 1 621 ? 9.07 54.594 15.93 1 97.75 621 ASN B N 1
ATOM 9517 C CA . ASN B 1 621 ? 8.977 54.094 17.297 1 97.75 621 ASN B CA 1
ATOM 9518 C C . ASN B 1 621 ? 10.18 53.219 17.656 1 97.75 621 ASN B C 1
ATOM 9520 O O . ASN B 1 621 ? 10.055 52.281 18.438 1 97.75 621 ASN B O 1
ATOM 9524 N N . GLY B 1 622 ? 11.258 53.438 16.984 1 97.5 622 GLY B N 1
ATOM 9525 C CA . GLY B 1 622 ? 12.539 52.875 17.375 1 97.5 622 GLY B CA 1
ATOM 9526 C C . GLY B 1 622 ? 12.891 51.625 16.641 1 97.5 622 GLY B C 1
ATOM 9527 O O . GLY B 1 622 ? 13.961 51.031 16.844 1 97.5 622 GLY B O 1
ATOM 9528 N N . GLY B 1 623 ? 12 51.125 15.766 1 98 623 GLY B N 1
ATOM 9529 C CA . GLY B 1 623 ? 12.305 49.938 14.977 1 98 623 GLY B CA 1
ATOM 9530 C C . GLY B 1 623 ? 13.367 50.188 13.922 1 98 623 GLY B C 1
ATOM 9531 O O . GLY B 1 623 ? 13.422 51.281 13.328 1 98 623 GLY B O 1
ATOM 9532 N N . GLU B 1 624 ? 14.234 49.156 13.742 1 97.38 624 GLU B N 1
ATOM 9533 C CA . GLU B 1 624 ? 15.281 49.219 12.727 1 97.38 624 GLU B CA 1
ATOM 9534 C C . GLU B 1 624 ? 15.289 47.969 11.852 1 97.38 624 GLU B C 1
ATOM 9536 O O . GLU B 1 624 ? 15.109 46.844 12.344 1 97.38 624 GLU B O 1
ATOM 9541 N N . ILE B 1 625 ? 15.414 48.219 10.57 1 96.38 625 ILE B N 1
ATOM 9542 C CA . ILE B 1 625 ? 15.523 47.125 9.602 1 96.38 625 ILE B CA 1
ATOM 9543 C C . ILE B 1 625 ? 16.797 47.312 8.773 1 96.38 625 ILE B C 1
ATOM 9545 O O . ILE B 1 625 ? 17 48.375 8.156 1 96.38 625 ILE B O 1
ATOM 9549 N N . ASN B 1 626 ? 17.625 46.375 8.828 1 95.88 626 ASN B N 1
ATOM 9550 C CA . ASN B 1 626 ? 18.812 46.25 7.973 1 95.88 626 ASN B CA 1
ATOM 9551 C C . ASN B 1 626 ? 19.797 47.375 8.219 1 95.88 626 ASN B C 1
ATOM 9553 O O . ASN B 1 626 ? 20.312 48 7.277 1 95.88 626 ASN B O 1
ATOM 9557 N N . VAL B 1 627 ? 20 47.688 9.391 1 96.06 627 VAL B N 1
ATOM 9558 C CA . VAL B 1 627 ? 21.094 48.594 9.719 1 96.06 627 VAL B CA 1
ATOM 9559 C C . VAL B 1 627 ? 22.406 47.844 9.781 1 96.06 627 VAL B C 1
ATOM 9561 O O . VAL B 1 627 ? 22.422 46.594 9.859 1 96.06 627 VAL B O 1
ATOM 9564 N N . VAL B 1 628 ? 23.5 48.531 9.695 1 95 628 VAL B N 1
ATOM 9565 C CA . VAL B 1 628 ? 24.812 47.906 9.672 1 95 628 VAL B CA 1
ATOM 9566 C C . VAL B 1 628 ? 25.031 47.125 10.969 1 95 628 VAL B C 1
ATOM 9568 O O . VAL B 1 628 ? 24.844 47.656 12.062 1 95 628 VAL B O 1
ATOM 9571 N N . ALA B 1 629 ? 25.406 45.906 10.828 1 94.69 629 ALA B N 1
ATOM 9572 C CA . ALA B 1 629 ? 25.594 45.031 11.992 1 94.69 629 ALA B CA 1
ATOM 9573 C C . ALA B 1 629 ? 26.938 45.312 12.664 1 94.69 629 ALA B C 1
ATOM 9575 O O . ALA B 1 629 ? 27.938 45.531 11.984 1 94.69 629 ALA B O 1
ATOM 9576 N N . ASP B 1 630 ? 26.906 45.375 13.922 1 91.69 630 ASP B N 1
ATOM 9577 C CA . ASP B 1 630 ? 28.172 45.375 14.672 1 91.69 630 ASP B CA 1
ATOM 9578 C C . ASP B 1 630 ? 28.578 43.969 15.109 1 91.69 630 ASP B C 1
ATOM 9580 O O . ASP B 1 630 ? 27.734 43.062 15.141 1 91.69 630 ASP B O 1
ATOM 9584 N N . PRO B 1 631 ? 29.844 43.781 15.461 1 92.81 631 PRO B N 1
ATOM 9585 C CA . PRO B 1 631 ? 30.312 42.438 15.836 1 92.81 631 PRO B CA 1
ATOM 9586 C C . PRO B 1 631 ? 29.656 41.906 17.109 1 92.81 631 PRO B C 1
ATOM 9588 O O . PRO B 1 631 ? 29.672 40.719 17.359 1 92.81 631 PRO B O 1
ATOM 9591 N N . MET B 1 632 ? 29.047 42.844 17.938 1 94.94 632 MET B N 1
ATOM 9592 C CA . MET B 1 632 ? 28.406 42.438 19.203 1 94.94 632 MET B CA 1
ATOM 9593 C C . MET B 1 632 ? 26.891 42.688 19.141 1 94.94 632 MET B C 1
ATOM 9595 O O . MET B 1 632 ? 26.266 42.938 20.156 1 94.94 632 MET B O 1
ATOM 9599 N N . TRP B 1 633 ? 26.359 42.562 17.938 1 95.25 633 TRP B N 1
ATOM 9600 C CA . TRP B 1 633 ? 24.953 42.844 17.688 1 95.25 633 TRP B CA 1
ATOM 9601 C C . TRP B 1 633 ? 24.062 42.156 18.719 1 95.25 633 TRP B C 1
ATOM 9603 O O . TRP B 1 633 ? 23.031 42.688 19.125 1 95.25 633 TRP B O 1
ATOM 9613 N N . PHE B 1 634 ? 24.406 40.969 19.25 1 96.06 634 PHE B N 1
ATOM 9614 C CA . PHE B 1 634 ? 23.594 40.094 20.094 1 96.06 634 PHE B CA 1
ATOM 9615 C C . PHE B 1 634 ? 23.594 40.594 21.531 1 96.06 634 PHE B C 1
ATOM 9617 O O . PHE B 1 634 ? 22.875 40.062 22.375 1 96.06 634 PHE B O 1
ATOM 9624 N N . THR B 1 635 ? 24.359 41.625 21.844 1 95.5 635 THR B N 1
ATOM 9625 C CA . THR B 1 635 ? 24.344 42.25 23.172 1 95.5 635 THR B CA 1
ATOM 9626 C C . THR B 1 635 ? 23.922 43.719 23.094 1 95.5 635 THR B C 1
ATOM 9628 O O . THR B 1 635 ? 23.719 44.375 24.109 1 95.5 635 THR B O 1
ATOM 9631 N N . THR B 1 636 ? 23.75 44.188 21.922 1 95 636 THR B N 1
ATOM 9632 C CA . THR B 1 636 ? 23.391 45.594 21.719 1 95 636 THR B CA 1
ATOM 9633 C C . THR B 1 636 ? 21.891 45.781 21.844 1 95 636 THR B C 1
ATOM 9635 O O . THR B 1 636 ? 21.109 45.188 21.109 1 95 636 THR B O 1
ATOM 9638 N N . PRO B 1 637 ? 21.484 46.656 22.734 1 95.88 637 PRO B N 1
ATOM 9639 C CA . PRO B 1 637 ? 20.047 46.906 22.859 1 95.88 637 PRO B CA 1
ATOM 9640 C C . PRO B 1 637 ? 19.5 47.75 21.719 1 95.88 637 PRO B C 1
ATOM 9642 O O . PRO B 1 637 ? 20.234 48.531 21.109 1 95.88 637 PRO B O 1
ATOM 9645 N N . THR B 1 638 ? 18.266 47.625 21.5 1 96.38 638 THR B N 1
ATOM 9646 C CA . THR B 1 638 ? 17.578 48.406 20.484 1 96.38 638 THR B CA 1
ATOM 9647 C C . THR B 1 638 ? 16.75 49.531 21.125 1 96.38 638 THR B C 1
ATOM 9649 O O . THR B 1 638 ? 16.594 49.562 22.344 1 96.38 638 THR B O 1
ATOM 9652 N N . ALA B 1 639 ? 16.234 50.375 20.281 1 96.44 639 ALA B N 1
ATOM 9653 C CA . ALA B 1 639 ? 15.43 51.5 20.781 1 96.44 639 ALA B CA 1
ATOM 9654 C C . ALA B 1 639 ? 13.938 51.25 20.562 1 96.44 639 ALA B C 1
ATOM 9656 O O . ALA B 1 639 ? 13.117 52.125 20.797 1 96.44 639 ALA B O 1
ATOM 9657 N N . GLU B 1 640 ? 13.539 50.031 20.156 1 95.88 640 GLU B N 1
ATOM 9658 C CA . GLU B 1 640 ? 12.141 49.812 19.812 1 95.88 640 GLU B CA 1
ATOM 9659 C C . GLU B 1 640 ? 11.258 49.906 21.062 1 95.88 640 GLU B C 1
ATOM 9661 O O . GLU B 1 640 ? 11.656 49.469 22.141 1 95.88 640 GLU B O 1
ATOM 9666 N N . SER B 1 641 ? 10.109 50.5 20.891 1 96.44 641 SER B N 1
ATOM 9667 C CA . SER B 1 641 ? 9.156 50.688 21.984 1 96.44 641 SER B CA 1
ATOM 9668 C C . SER B 1 641 ? 7.766 50.188 21.594 1 96.44 641 SER B C 1
ATOM 9670 O O . SER B 1 641 ? 6.758 50.781 21.969 1 96.44 641 SER B O 1
ATOM 9672 N N . CYS B 1 642 ? 7.695 49.281 20.812 1 96.69 642 CYS B N 1
ATOM 9673 C CA . CYS B 1 642 ? 6.461 48.781 20.219 1 96.69 642 CYS B CA 1
ATOM 9674 C C . CYS B 1 642 ? 5.5 48.25 21.281 1 96.69 642 CYS B C 1
ATOM 9676 O O . CYS B 1 642 ? 4.289 48.438 21.172 1 96.69 642 CYS B O 1
ATOM 9678 N N . ALA B 1 643 ? 6.051 47.562 22.344 1 95.88 643 ALA B N 1
ATOM 9679 C CA . ALA B 1 643 ? 5.25 46.906 23.375 1 95.88 643 ALA B CA 1
ATOM 9680 C C . ALA B 1 643 ? 4.445 47.938 24.172 1 95.88 643 ALA B C 1
ATOM 9682 O O . ALA B 1 643 ? 3.383 47.625 24.719 1 95.88 643 ALA B O 1
ATOM 9683 N N . THR B 1 644 ? 4.848 49.094 24.141 1 96.19 644 THR B N 1
ATOM 9684 C CA . THR B 1 644 ? 4.176 50.156 24.891 1 96.19 644 THR B CA 1
ATOM 9685 C C . THR B 1 644 ? 2.734 50.312 24.422 1 96.19 644 THR B C 1
ATOM 9687 O O . THR B 1 644 ? 1.835 50.531 25.234 1 96.19 644 THR B O 1
ATOM 9690 N N . CYS B 1 645 ? 2.52 50.156 23.188 1 96.69 645 CYS B N 1
ATOM 9691 C CA . CYS B 1 645 ? 1.182 50.375 22.641 1 96.69 645 CYS B CA 1
ATOM 9692 C C . CYS B 1 645 ? 0.597 49.062 22.141 1 96.69 645 CYS B C 1
ATOM 9694 O O . CYS B 1 645 ? -0.621 48.875 22.156 1 96.69 645 CYS B O 1
ATOM 9696 N N . HIS B 1 646 ? 1.468 48.156 21.75 1 96.88 646 HIS B N 1
ATOM 9697 C CA . HIS B 1 646 ? 0.973 47 21 1 96.88 646 HIS B CA 1
ATOM 9698 C C . HIS B 1 646 ? 0.929 45.75 21.891 1 96.88 646 HIS B C 1
ATOM 9700 O O . HIS B 1 646 ? 0.438 44.688 21.469 1 96.88 646 HIS B O 1
ATOM 9706 N N . ALA B 1 647 ? 1.43 45.75 23.094 1 96.38 647 ALA B N 1
ATOM 9707 C CA . ALA B 1 647 ? 1.341 44.625 23.984 1 96.38 647 ALA B CA 1
ATOM 9708 C C . ALA B 1 647 ? -0.11 44.312 24.359 1 96.38 647 ALA B C 1
ATOM 9710 O O . ALA B 1 647 ? -0.967 45.219 24.297 1 96.38 647 ALA B O 1
ATOM 9711 N N . GLU B 1 648 ? -0.321 43.094 24.719 1 93.44 648 GLU B N 1
ATOM 9712 C CA . GLU B 1 648 ? -1.672 42.688 25.094 1 93.44 648 GLU B CA 1
ATOM 9713 C C . GLU B 1 648 ? -2.24 43.594 26.188 1 93.44 648 GLU B C 1
ATOM 9715 O O . GLU B 1 648 ? -1.541 43.938 27.141 1 93.44 648 GLU B O 1
ATOM 9720 N N . GLY B 1 649 ? -3.428 44 26.047 1 93.25 649 GLY B N 1
ATOM 9721 C CA . GLY B 1 649 ? -4.098 44.812 27.031 1 93.25 649 GLY B CA 1
ATOM 9722 C C . GLY B 1 649 ? -3.941 46.312 26.797 1 93.25 649 GLY B C 1
ATOM 9723 O O . GLY B 1 649 ? -4.672 47.125 27.359 1 93.25 649 GLY B O 1
ATOM 9724 N N . LYS B 1 650 ? -3.057 46.688 25.938 1 95.81 650 LYS B N 1
ATOM 9725 C CA . LYS B 1 650 ? -2.795 48.094 25.672 1 95.81 650 LYS B CA 1
ATOM 9726 C C . LYS B 1 650 ? -3.785 48.656 24.656 1 95.81 650 LYS B C 1
ATOM 9728 O O . LYS B 1 650 ? -4.625 47.906 24.141 1 95.81 650 LYS B O 1
ATOM 9733 N N . SER B 1 651 ? -3.805 49.938 24.391 1 94.5 651 SER B N 1
ATOM 9734 C CA . SER B 1 651 ? -4.762 50.656 23.547 1 94.5 651 SER B CA 1
ATOM 9735 C C . SER B 1 651 ? -4.805 50.094 22.141 1 94.5 651 SER B C 1
ATOM 9737 O O . SER B 1 651 ? -5.871 50 21.531 1 94.5 651 SER B O 1
ATOM 9739 N N . PHE B 1 652 ? -3.629 49.656 21.641 1 96.62 652 PHE B N 1
ATOM 9740 C CA . PHE B 1 652 ? -3.535 49.062 20.328 1 96.62 652 PHE B CA 1
ATOM 9741 C C . PHE B 1 652 ? -2.922 47.656 20.422 1 96.62 652 PHE B C 1
ATOM 9743 O O . PHE B 1 652 ? -2.068 47.281 19.609 1 96.62 652 PHE B O 1
ATOM 9750 N N . GLY B 1 653 ? -3.379 47 21.453 1 95.62 653 GLY B N 1
ATOM 9751 C CA . GLY B 1 653 ? -2.865 45.656 21.688 1 95.62 653 GLY B CA 1
ATOM 9752 C C . GLY B 1 653 ? -3.014 44.75 20.5 1 95.62 653 GLY B C 1
ATOM 9753 O O . GLY B 1 653 ? -3.982 44.844 19.734 1 95.62 653 GLY B O 1
ATOM 9754 N N . ILE B 1 654 ? -2.072 43.844 20.328 1 95.25 654 ILE B N 1
ATOM 9755 C CA . ILE B 1 654 ? -2 42.938 19.188 1 95.25 654 ILE B CA 1
ATOM 9756 C C . ILE B 1 654 ? -3.268 42.094 19.125 1 95.25 654 ILE B C 1
ATOM 9758 O O . ILE B 1 654 ? -3.732 41.75 18.031 1 95.25 654 ILE B O 1
ATOM 9762 N N . GLU B 1 655 ? -3.924 41.688 20.25 1 94 655 GLU B N 1
ATOM 9763 C CA . GLU B 1 655 ? -5.098 40.844 20.312 1 94 655 GLU B CA 1
ATOM 9764 C C . GLU B 1 655 ? -6.324 41.531 19.719 1 94 655 GLU B C 1
ATOM 9766 O O . GLU B 1 655 ? -7.336 40.875 19.453 1 94 655 GLU B O 1
ATOM 9771 N N . LYS B 1 656 ? -6.203 42.812 19.547 1 94.06 656 LYS B N 1
ATOM 9772 C CA . LYS B 1 656 ? -7.316 43.562 18.953 1 94.06 656 LYS B CA 1
ATOM 9773 C C . LYS B 1 656 ? -7.336 43.438 17.438 1 94.06 656 LYS B C 1
ATOM 9775 O O . LYS B 1 656 ? -8.367 43.656 16.797 1 94.06 656 LYS B O 1
ATOM 9780 N N . PHE B 1 657 ? -6.234 43.094 16.844 1 94.31 657 PHE B N 1
ATOM 9781 C CA . PHE B 1 657 ? -6.117 43.062 15.391 1 94.31 657 PHE B CA 1
ATOM 9782 C C . PHE B 1 657 ? -5.777 41.656 14.914 1 94.31 657 PHE B C 1
ATOM 9784 O O . PHE B 1 657 ? -5.895 41.344 13.727 1 94.31 657 PHE B O 1
ATOM 9791 N N . HIS B 1 658 ? -5.281 40.844 15.781 1 94 658 HIS B N 1
ATOM 9792 C CA . HIS B 1 658 ? -4.969 39.438 15.531 1 94 658 HIS B CA 1
ATOM 9793 C C . HIS B 1 658 ? -5.77 38.531 16.453 1 94 658 HIS B C 1
ATOM 9795 O O . HIS B 1 658 ? -6.098 38.906 17.578 1 94 658 HIS B O 1
ATOM 9801 N N . VAL B 1 659 ? -6.051 37.344 15.984 1 92.56 659 VAL B N 1
ATOM 9802 C CA . VAL B 1 659 ? -6.934 36.438 16.703 1 92.56 659 VAL B CA 1
ATOM 9803 C C . VAL B 1 659 ? -6.102 35.438 17.531 1 92.56 659 VAL B C 1
ATOM 9805 O O . VAL B 1 659 ? -5.316 34.688 16.969 1 92.56 659 VAL B O 1
ATOM 9808 N N . PHE B 1 660 ? -6.289 35.469 18.875 1 92.31 660 PHE B N 1
ATOM 9809 C CA . PHE B 1 660 ? -5.539 34.594 19.766 1 92.31 660 PHE B CA 1
ATOM 9810 C C . PHE B 1 660 ? -6.477 33.656 20.5 1 92.31 660 PHE B C 1
ATOM 9812 O O . PHE B 1 660 ? -6.051 32.938 21.406 1 92.31 660 PHE B O 1
ATOM 9819 N N . GLU B 1 661 ? -7.727 33.688 20.109 1 84.5 661 GLU B N 1
ATOM 9820 C CA . GLU B 1 661 ? -8.711 32.781 20.688 1 84.5 661 GLU B CA 1
ATOM 9821 C C . GLU B 1 661 ? -9.555 32.125 19.594 1 84.5 661 GLU B C 1
ATOM 9823 O O . GLU B 1 661 ? -9.906 32.781 18.594 1 84.5 661 GLU B O 1
ATOM 9828 N N . ARG B 1 662 ? -9.836 30.891 19.828 1 80.69 662 ARG B N 1
ATOM 9829 C CA . ARG B 1 662 ? -10.641 30.141 18.859 1 80.69 662 ARG B CA 1
ATOM 9830 C C . ARG B 1 662 ? -12.133 30.375 19.094 1 80.69 662 ARG B C 1
ATOM 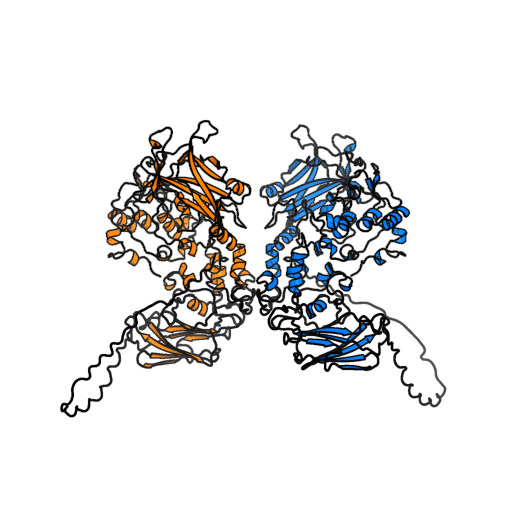9832 O O . ARG B 1 662 ? -12.578 30.484 20.234 1 80.69 662 ARG B O 1
#

Radius of gyration: 42.97 Å; Cα contacts (8 Å, |Δi|>4): 3006; chains: 2; bounding box: 109×118×121 Å

Organism: Ferrimonas balearica (strain DSM 9799 / CCM 4581 / KCTC 23876 / PAT) (NCBI:txid550540)

Nearest PDB structures (foldseek):
  6qyc-assembly3_C  TM=5.673E-01  e=4.627E-20  Shewanella baltica OS185
  6x97-assembly1_H  TM=3.665E-01  e=9.060E-02  Oryctolagus cuniculus
  6u3n-assembly1_E  TM=2.251E-01  e=1.510E-01  Homo sapiens
  8kei-assembly1_C  TM=2.324E-01  e=2.984E-01  Oryctolagus cuniculus
  4elk-assembly2_D  TM=2.267E-01  e=1.165E+00  Mus musculus

pLDDT: mean 89.18, std 18.05, range [16.77, 98.75]

Solvent-accessible surface area (backbone atoms only — not comparable to full-atom values): 70240 Å² total; per-residue (Å²): 139,78,82,72,78,71,80,84,80,71,85,74,84,77,88,84,80,84,88,77,85,85,81,77,76,85,92,79,79,78,78,71,83,74,66,75,73,67,73,76,63,79,72,76,72,74,73,67,40,67,64,32,89,36,35,40,77,43,79,74,45,72,47,49,32,76,29,25,39,38,40,30,34,36,34,20,27,77,84,67,42,27,35,45,82,83,84,39,44,37,41,37,33,15,29,59,51,63,42,37,37,25,16,19,38,89,88,62,38,66,36,24,31,64,48,35,66,83,36,84,81,30,45,78,44,71,70,55,90,20,28,35,38,38,38,40,58,18,81,53,35,47,64,70,57,58,39,39,30,38,40,35,38,36,33,92,87,50,53,40,22,44,30,68,24,29,36,75,37,66,68,80,87,76,67,27,62,44,39,69,41,54,32,60,72,44,58,58,48,56,78,39,89,57,85,67,21,78,44,47,11,22,33,88,86,66,44,77,26,44,53,59,37,46,38,54,38,21,8,44,29,29,35,84,33,88,63,17,8,50,26,64,60,17,48,49,38,48,56,68,48,44,36,61,76,72,34,47,93,63,54,50,43,81,47,46,39,63,62,41,27,77,48,58,60,52,54,32,15,49,48,4,50,63,40,20,61,76,75,40,61,92,58,74,70,35,52,53,32,73,54,84,47,91,84,60,48,67,50,57,64,46,19,53,80,66,27,45,65,57,50,52,48,50,62,70,29,39,50,70,49,46,40,42,58,38,70,37,66,78,47,72,46,94,93,58,62,62,35,25,49,27,29,42,40,40,43,29,41,42,58,90,91,44,73,45,70,39,43,50,65,61,34,40,73,71,50,47,27,76,44,75,53,67,49,41,27,22,28,39,81,89,72,39,39,52,56,26,61,32,43,58,85,91,55,62,45,78,46,78,44,94,76,16,35,38,30,41,28,26,74,58,65,42,50,39,40,86,90,66,45,37,56,34,65,84,40,30,36,28,24,39,37,42,37,24,35,51,50,78,87,56,58,97,52,70,27,34,39,29,46,57,49,67,40,66,10,38,25,24,40,65,47,50,85,73,68,49,93,76,42,53,62,44,82,76,44,71,66,62,69,86,74,65,52,40,49,62,34,47,37,71,64,44,46,48,77,38,16,66,44,79,47,19,37,43,56,64,55,31,59,48,44,44,83,58,31,24,37,34,53,46,42,45,62,88,45,26,14,26,29,44,67,14,22,54,47,0,44,39,66,20,64,22,16,24,60,79,32,94,85,50,52,67,45,52,51,62,75,42,67,78,44,48,43,29,51,39,20,59,85,42,77,64,55,82,72,54,66,65,26,38,26,33,22,23,1,72,30,73,95,55,68,62,54,14,20,18,27,48,69,43,44,45,51,42,14,63,47,68,46,68,68,50,47,51,54,39,42,75,43,36,29,42,75,58,39,81,49,54,46,56,35,74,75,37,69,61,63,55,52,59,46,74,40,34,19,71,87,35,94,56,12,48,68,79,75,30,37,50,69,123,138,78,80,69,74,71,75,79,70,79,70,78,82,84,79,79,74,77,79,77,78,70,85,70,77,84,82,74,78,78,73,72,81,73,71,79,75,68,74,77,64,80,70,76,74,75,73,69,37,65,63,32,90,35,35,42,79,44,78,73,46,71,48,48,33,74,29,25,38,37,39,29,35,36,34,21,28,78,84,66,42,25,35,43,84,82,83,39,44,37,42,39,33,14,29,58,50,63,43,37,37,24,17,20,38,90,87,62,38,67,36,26,30,64,47,35,63,83,37,82,80,28,44,78,44,71,70,55,89,20,27,34,39,38,38,41,57,19,80,52,34,46,64,71,57,58,40,38,30,38,40,34,38,37,32,92,88,51,54,39,21,44,30,67,26,29,37,74,36,68,68,79,87,73,65,29,61,45,38,68,42,54,31,59,71,45,58,58,47,55,78,39,91,56,86,68,20,79,43,46,10,21,33,86,84,67,44,77,26,46,53,58,36,45,38,55,39,22,8,45,29,29,35,84,32,87,63,16,8,50,27,64,59,17,47,50,38,47,57,68,46,45,37,56,74,73,37,46,91,62,54,50,42,82,45,45,37,64,61,41,26,77,46,60,60,50,55,33,15,48,48,5,49,61,40,19,62,75,76,40,61,91,58,73,70,35,52,54,32,73,54,84,47,91,83,60,50,66,51,57,64,46,19,53,79,66,28,46,66,58,50,53,47,50,62,70,28,39,49,71,50,44,40,43,58,40,69,38,66,78,46,71,47,93,94,58,64,63,34,25,48,27,30,41,40,40,42,28,41,43,60,89,91,43,74,44,71,40,44,49,64,60,35,40,73,73,52,47,27,76,44,74,54,69,49,40,27,22,27,39,80,90,72,38,39,53,57,27,62,32,44,58,85,90,54,62,45,78,45,79,43,94,76,16,32,38,30,42,27,27,76,57,65,44,50,41,40,86,89,64,45,36,56,34,66,84,39,30,36,28,22,39,36,44,35,24,36,52,49,80,86,58,55,96,50,70,27,30,42,31,48,58,48,68,42,66,10,38,23,24,40,67,47,49,84,74,68,49,96,76,40,52,63,44,82,74,44,69,68,60,70,87,73,64,49,41,49,60,33,48,38,70,63,45,46,48,76,38,17,67,46,79,47,18,36,44,56,65,54,30,59,47,43,45,84,57,32,24,38,33,53,46,40,46,62,86,44,25,15,28,28,46,66,12,23,55,48,1,44,39,66,21,65,23,16,24,62,79,33,93,85,47,52,66,46,50,53,62,75,41,67,79,46,49,44,27,52,39,21,59,87,41,75,63,55,81,72,53,66,64,26,37,27,33,23,24,1,71,30,73,95,54,67,63,56,16,20,18,27,49,70,44,44,44,52,44,14,64,47,69,49,68,67,48,48,50,54,39,42,75,41,36,28,42,76,58,40,80,50,53,46,57,35,75,75,38,69,61,63,58,52,58,46,75,40,34,18,72,88,36,95,57,12,46,67,78,77,28,36,51,69,123

Foldseek 3Di:
DDPCPDDPDDPPDDDDDDDDDDDPDDDDDDDPPPPPPPPPPPPDQFDEDAFAPAKDKAWPDWWFAAQKIKTKIFIAHPVRGAYPDFDKKKKWWFFQDLQATADADVPQAQGTDIDMCPAPPWDWDDDRGRIIMTMGGHNRTHGPTDTWIKMWTDDCPDRYHIHQIETEDDDPPRWQFFPVLVCLFFVQLLPFPDPPSSQQYAYNVRHTGRPSSQCRQLPLFANPARNGHRHRHHPLLCLQPVCVVPFAPDLFDSLQVCSGGVAAGQAPDCQGGNNCSPVPNPDGHDGGDGDPDRPDHVSVVSCVVLCNVVLVQCVVFKAKDKAWWFKDQADADPVGHGIWTKMKIWMWGHDPPDTATAALVVCCVVQQWVDKAKFKFFAAPVLLFTAAGQADDPQWDWDGDPSRITMITHPDGHCADPQQLAGRLVTWMKMKIKIWGAGVPRDPDQQQFTHIHMDIYFTWHWCVVVPDPGMDTHGDGRRDDDQQFAQCLQCSRSVSNTHHHNNFDPGGPRPSCQVCQTQHNLDLLLLQAGGDQLSVLLCLANPVQQSVDPVSDGHNSNSHDSLACQSTRLVDDAPVSNDQFWGQTCSNVPPDDRQFIWTDVCRNVCSNVVDPVSVVVQVVQFTDDGHGHDNHRRPDGTRHDCCQAADPPHPNHSCVRGPNDD/DDPCVPDPPPDDDDDPPPPPDDDPDDDDDDDDPPDDPPDPPPPDQFDEDAFAPAKDKAWPDWWFAAQKIKTKIFMAHPVRGAYPDFDKKKKWWFFQDLQATADADVPQAQTTDIDMCPAPPWDWDDDRGRIIMTMGGHNRTHGPTDTWMKMWTDDCPDRYHIHQIETEDDDPPRWQFFPVLVCLFFVQLLPFPDPPSSQQYAYNVRHTGRPSSQCRQLPLFANPARNGHRHRHHPLLCLQPVCVVPFAPDLDDSLQVCSGGVAAGQAPDCQGGNNCSPVPNPDGHDGGDGDPDRPDHCSVVSCVVLCNVVLVQCVVFKAKDKAWWFKDQADADPVGHGIWTKMKIWMWGHDPPDTATAALVVCCVVQQWVDKAKFKFFAAPVLLFTAAGQADPPQWDWDGDPSRITMITGHDGHCADPQQLAGRLVTWMKMKMKIWGAGVPRDPDQQQFTHIHMDIYFIWHWCVVVPDPGMDTHGDGRRDDDQQFAQCLQCSRSVSNTAHHNNFRPGGPRPSVQVCQTQHNLDLLLLQAGGDQLSVLLCLANPVQQSVDPVSDGHNSNSHDSLACQSTRLVDDAPVSNDQFWGQTLSNVPPDDRQFIWTDVCRNVCSHVVDPVSVVVQVVQFTDDGHGHDNHRRPDGTRHDCCQAAPPPHVNHSCVRGPNHD

Sequence (1324 aa):
MKQFRKPHLAVLVAAAMALAGCADDGKDGAPGEPGTPGEPGPGTPPPTVEMTEMTNVKVLNFAVEEGQVVYEIEVTDQDGTLVVGLDAVEGKFASWTERGYVLSRSGEGTLGGYGNLSTEGAVLEMGEPGQYTFTLPMANVTPGEEGLLWLRVGASDGPIMRSKPMVVNKPENTHSSTTAACNACHVDYATSSLKHPSYSAIDMEGEGDLVGGCLICHNSVSRADENGGYATNTLSKIAHVNHPENGFERDFSVLNCATCHETTPINTSIAGPGCVDCHNPGAAVGPISPNADPNFDIRAIHGQKIALAEIDTLRTTHKTTLSAPYWDAAVAWEGGGTGAICTDLKLFKVEGETETQLDIGALYADHTLVYASAYIHAYDSETDSLIGRPSPFNAQQYVARDDGTRAICYPSLAAADGSYGTQYSVANLVASSRLTFAQTGWVDDDGKDGVSFTNYSDVVSTDYFDGVAAPSFTKESGFERRLAVTNDSCVSCHNSETNYHKNGGYQNGGVDCLACHNNGQNRASKFSGPGFGPMVHSMHWGEGNTKLSEDGTPNSASKLNAENCVTCHADGIDLYAIPNRYMLSRAYNEGGDSKVMSSPVTANCYACHTSDSAMNHMTQNGGEINVVADPMWFTTPTAESCATCHAEGKSFGIEKFHVFERMKQFRKPHLAVLVAAAMALAGCADDGKDGAPGEPGTPGEPGPGTPPPTVEMTEMTNVKVLNFAVEEGQVVYEIEVTDQDGTLVVGLDAVEGKFASWTERGYVLSRSGEGTLGGYGNLSTEGAVLEMGEPGQYTFTLPMANVTPGEEGLLWLRVGASDGPIMRSKPMVVNKPENTHSSTTAACNACHVDYATSSLKHPSYSAIDMEGEGDLVGGCLICHNSVSRADENGGYATNTLSKIAHVNHPENGFERDFSVLNCATCHETTPINTSIAGPGCVDCHNPGAAVGPISPNADPNFDIRAIHGQKIALAEIDTLRTTHKTTLSAPYWDAAVAWEGGGTGAICTDLKLFKVEGETETQLDIGALYADHTLVYASAYIHAYDSETDSLIGRPSPFNAQQYVARDDGTRAICYPSLAAADGSYGTQYSVANLVASSRLTFAQTGWVDDDGKDGVSFTNYSDVVSTDYFDGVAAPSFTKESGFERRLAVTNDSCVSCHNSETNYHKNGGYQNGGVDCLACHNNGQNRASKFSGPGFGPMVHSMHWGEGNTKLSEDGTPNSASKLNAENCVTCHADGIDLYAIPNRYMLSRAYNEGGDSKVMSSPVTANCYACHTSDSAMNHMTQNGGEINVVADPMWFTTPTAESCATCHAEGKSFGIEKFHVFER

Secondary structure (DSSP, 8-state):
-----------------------------------------------EES--SS-EEEEEEEEEETTEEEEEEEEE-TTSPEE-----EEEEEEEEETTEEE-PPTTT-SS-EEEETTSTT-EEEE-STTEEEEEEE-TT--TT--EEEEEEESBSSSSSBPPPPEEEE--TTS-SB-HHHHHTT-TTGGGSSSS-GGG--B-TTS-B-HHHHHHTTS-SS-TTSTT--SSSS-HHHIIIIIHHHHT-SSS--TT-GGGTBSS--SB-BTTSTTTHHHHSTTSPP----B---TT--THHHHHHHTTHHHHHHHHHHEEEEEPPPEEEEEEE-TTS-EEEEEEEEEEEEEETTEEEEE-HHHHHHTTSEEEEEEEEEEEETTTTEEEE--SPTT--EEEE-TTS-EEEEES---SB-TTT--B-TTSEEEEEEEEEE--TT---STTSSSEEEEEE--EEEE-GGGT-SS--EEEEE-------S-TTTTTTT-TT-SEEETTEESHHHHGGGGGTSSSSS---HHHH-STTHHHHHHHHHSTHHHHTSTT----GGGGS-TT-GGGT-TT---GGGS-SB-EE-GGG-TTS-S-EEE-HHHHHHTTT--SHHHHHHHHHTT--SSEEPPTTGGGPBP---THHHHSTTSTT-GGGTS----/-----------------------------------------------EES--SS-EEEEEEEEEETTEEEEEEEEE-TTSPEE-----EEEEEEEEETTEEE-PPTTT-SS-EEEETTSTT-EEEE-STTEEEEEEE-TT--TT--EEEEEEESBSSSSSBPPPPEEEE--TTS-SB-HHHHHTT-TTGGGSSSS-GGG--B-TTS-B-HHHHHHTTS-SS-TTSTT--SSSS-HHHIIIIIHHHHT-SSS--TT-GGGTBSS--SB-BTTSTTTHHHHSTTSPP----B---TT--THHHHHHHTTHHHHHHHHHHEEEEEPPPEEEEEEE-TTS-EEEEEEEEEEEEEETTEEEEE-HHHHHHTTSEEEEEEEEEEEETTTTEEEE--SPTT--EEEE-TTS-EEEEES---SB-TTT--B-TTSEEEEEEEEEE--TT---STT-SSEEEEEE--EEEE-GGGT-SS--EEEEE-------S-TTTTTTT-TT-SEEETTEESHHHHGGGGGTSSSSS---HHHH-STTHHHHHHHHHSTHHHHTSTT----GGGGS-TT-GGGT-TT---GGGS-SB-EE-GGG-TTS-S-EEE-HHHHHHTTT--SHHHHHHHHHTT--SSEEPPTTGGG-B----THHHHSTTSTT-GGGTS----